Protein 1TA9 (pdb70)

Nearest PDB structures (foldseek):
  1ta9-assembly1_B  TM=1.003E+00  e=4.652E-76  Schizosaccharomyces pombe
  1ta9-assembly1_A  TM=1.002E+00  e=5.888E-73  Schizosaccharomyces pombe
  1jqa-assembly1_A  TM=9.682E-01  e=1.693E-40  Geobacillus stearothermophilus
  1jpu-assembly1_A  TM=9.684E-01  e=1.428E-39  Geobacillus stearothermophilus
  8goa-assembly1_A  TM=9.597E-01  e=2.052E-38  Escherichia coli K-12

CATH classification: 3.40.50.1970 (+1 more: 1.20.1090.10)

Radius of gyration: 26.91 Å; Cα contacts (8 Å, |Δi|>4): 1740; chains: 2; bounding box: 61×60×75 Å

Organism: Schizosaccharomyces pombe (strain 972 / ATCC 24843) (NCBI:txid284812)

Structure (mmCIF, N/CA/C/O backbone):
data_1TA9
#
_entry.id   1TA9
#
_cell.length_a   105.980
_cell.length_b   105.980
_cell.length_c   140.630
_cell.angle_alpha   90.00
_cell.angle_beta   90.00
_cell.angle_gamma   90.00
#
_symmetry.space_group_name_H-M   'I 4'
#
loop_
_entity.id
_entity.type
_entity.pdbx_description
1 polymer 'glycerol dehydrogenase'
2 non-polymer 'ZINC ION'
3 non-polymer 'POTASSIUM ION'
4 non-polymer ALANINE
5 non-polymer GLYCEROL
6 water water
#
loop_
_atom_site.group_PDB
_atom_site.id
_atom_site.type_symbol
_atom_site.label_atom_id
_atom_site.label_alt_id
_atom_site.label_comp_id
_atom_site.label_asym_id
_atom_site.label_entity_id
_atom_site.label_seq_id
_atom_site.pdbx_PDB_ins_code
_atom_site.Cartn_x
_atom_site.Cartn_y
_atom_site.Cartn_z
_atom_site.occupancy
_atom_site.B_iso_or_equiv
_atom_site.auth_seq_id
_atom_site.auth_comp_id
_atom_site.auth_asym_id
_atom_site.auth_atom_id
_atom_site.pdbx_PDB_model_num
ATOM 1 N N . PHE A 1 58 ? 100.547 43.591 90.080 1.00 39.47 58 PHE A N 1
ATOM 2 C CA . PHE A 1 58 ? 99.383 44.003 89.241 1.00 39.41 58 PHE A CA 1
ATOM 3 C C . PHE A 1 58 ? 99.835 44.423 87.844 1.00 39.06 58 PHE A C 1
ATOM 4 O O . PHE A 1 58 ? 100.772 45.207 87.692 1.00 39.19 58 PHE A O 1
ATOM 12 N N . GLU A 1 59 ? 99.159 43.900 86.828 1.00 38.55 59 GLU A N 1
ATOM 13 C CA . GLU A 1 59 ? 99.481 44.222 85.443 1.00 37.97 59 GLU A CA 1
ATOM 14 C C . GLU A 1 59 ? 98.254 44.833 84.770 1.00 37.49 59 GLU A C 1
ATOM 15 O O . GLU A 1 59 ? 97.208 44.191 84.672 1.00 37.55 59 GLU A O 1
ATOM 17 N N . GLU A 1 60 ? 98.387 46.074 84.309 1.00 36.87 60 GLU A N 1
ATOM 18 C CA . GLU A 1 60 ? 97.283 46.774 83.658 1.00 36.10 60 GLU A CA 1
ATOM 19 C C . GLU A 1 60 ? 97.252 46.528 82.152 1.00 35.10 60 GLU A C 1
ATOM 20 O O . GLU A 1 60 ? 98.294 46.381 81.511 1.00 35.13 60 GLU A O 1
ATOM 26 N N . SER A 1 61 ? 96.045 46.494 81.593 1.00 33.74 61 SER A N 1
ATOM 27 C CA . SER A 1 61 ? 95.858 46.259 80.166 1.00 32.18 61 SER A CA 1
ATOM 28 C C . SER A 1 61 ? 94.683 47.065 79.619 1.00 30.75 61 SER A C 1
ATOM 29 O O . SER A 1 61 ? 93.843 47.553 80.376 1.00 30.71 61 SER A O 1
ATOM 32 N N . LYS A 1 62 ? 94.632 47.195 78.297 1.00 28.91 62 LYS A N 1
ATOM 33 C CA . LYS A 1 62 ? 93.571 47.941 77.625 1.00 26.91 62 LYS A CA 1
ATOM 34 C C . LYS A 1 62 ? 92.507 46.983 77.087 1.00 24.96 62 LYS A C 1
ATOM 35 O O . LYS A 1 62 ? 91.496 47.397 76.521 1.00 24.77 62 LYS A O 1
ATOM 41 N N . ASP A 1 63 ? 92.744 45.693 77.272 1.00 22.50 63 ASP A N 1
ATOM 42 C CA . ASP A 1 63 ? 91.807 44.681 76.820 1.00 20.18 63 ASP A CA 1
ATOM 43 C C . ASP A 1 63 ? 90.700 44.493 77.859 1.00 18.62 63 ASP A C 1
ATOM 44 O O . ASP A 1 63 ? 90.848 44.896 79.013 1.00 18.09 63 ASP A O 1
ATOM 49 N N . ARG A 1 64 ? 89.587 43.900 77.433 1.00 16.88 64 ARG A N 1
ATOM 50 C CA . ARG A 1 64 ? 88.456 43.632 78.314 1.00 15.37 64 ARG A CA 1
ATOM 51 C C . ARG A 1 64 ? 88.747 42.260 78.919 1.00 14.48 64 ARG A C 1
ATOM 52 O O . ARG A 1 64 ? 88.850 41.267 78.199 1.00 14.42 64 ARG A O 1
ATOM 60 N N . ILE A 1 65 ? 88.867 42.199 80.238 1.00 13.52 65 ILE A N 1
ATOM 61 C CA . ILE A 1 65 ? 89.228 40.945 80.897 1.00 12.74 65 ILE A CA 1
ATOM 62 C C . ILE A 1 65 ? 88.275 40.442 81.981 1.00 12.44 65 ILE A C 1
ATOM 63 O O . ILE A 1 65 ? 87.813 41.214 82.823 1.00 11.55 65 ILE A O 1
ATOM 68 N N . PHE A 1 66 ? 87.996 39.139 81.944 1.00 11.93 66 PHE A N 1
ATOM 69 C CA . PHE A 1 66 ? 87.147 38.476 82.935 1.00 12.20 66 PHE A CA 1
ATOM 70 C C . PHE A 1 66 ? 87.996 37.362 83.540 1.00 12.33 66 PHE A C 1
ATOM 71 O O . PHE A 1 66 ? 88.647 36.607 82.814 1.00 12.23 66 PHE A O 1
ATOM 79 N N . THR A 1 67 ? 87.992 37.261 84.864 1.00 12.54 67 THR A N 1
ATOM 80 C CA . THR A 1 67 ? 88.789 36.247 85.549 1.00 12.82 67 THR A CA 1
ATOM 81 C C . THR A 1 67 ? 87.913 35.491 86.542 1.00 12.81 67 THR A C 1
ATOM 82 O O . THR A 1 67 ? 86.920 36.030 87.033 1.00 12.61 67 THR A O 1
ATOM 86 N N . SER A 1 68 ? 88.270 34.237 86.814 0.50 12.72 68 SER A N 1
ATOM 87 C CA . SER A 1 68 ? 87.485 33.412 87.725 0.50 12.56 68 SER A CA 1
ATOM 88 C C . SER A 1 68 ? 88.130 32.068 88.051 0.50 12.61 68 SER A C 1
ATOM 89 O O . SER A 1 68 ? 89.015 31.599 87.332 0.50 12.62 68 SER A O 1
ATOM 92 N N . PRO A 1 69 ? 87.702 31.436 89.159 1.00 12.78 69 PRO A N 1
ATOM 93 C CA . PRO A 1 69 ? 88.263 30.133 89.526 1.00 12.37 69 PRO A CA 1
ATOM 94 C C . PRO A 1 69 ? 87.742 29.208 88.422 1.00 12.13 69 PRO A C 1
ATOM 95 O O . PRO A 1 69 ? 86.814 29.577 87.697 1.00 11.99 69 PRO A O 1
ATOM 99 N N . GLN A 1 70 ? 88.309 28.016 88.296 1.00 11.79 70 GLN A N 1
ATOM 100 C CA . GLN A 1 70 ? 87.849 27.092 87.270 1.00 11.80 70 GLN A CA 1
ATOM 101 C C . GLN A 1 70 ? 86.517 26.466 87.670 1.00 11.78 70 GLN A C 1
ATOM 102 O O . GLN A 1 70 ? 85.663 26.202 86.823 1.00 11.26 70 GLN A O 1
ATOM 108 N N . LYS A 1 71 ? 86.356 26.227 88.967 1.00 11.91 71 LYS A N 1
ATOM 109 C CA . LYS A 1 71 ? 85.144 25.615 89.491 1.00 12.34 71 LYS A CA 1
ATOM 110 C C . LYS A 1 71 ? 84.758 26.200 90.846 1.00 12.26 71 LYS A C 1
ATOM 111 O O . LYS A 1 71 ? 85.619 26.576 91.645 1.00 12.21 71 LYS A O 1
ATOM 117 N N . TYR A 1 72 ? 83.453 26.293 91.078 1.00 12.04 72 TYR A N 1
ATOM 118 C CA . TYR A 1 72 ? 82.900 26.754 92.346 1.00 11.97 72 TYR A CA 1
ATOM 119 C C . TYR A 1 72 ? 81.859 25.689 92.668 1.00 11.95 72 TYR A C 1
ATOM 120 O O . TYR A 1 72 ? 80.923 25.478 91.896 1.00 11.92 72 TYR A O 1
ATOM 129 N N . VAL A 1 73 ? 82.040 24.997 93.788 1.00 11.92 73 VAL A N 1
ATOM 130 C CA . VAL A 1 73 ? 81.124 23.935 94.188 1.00 12.09 73 VAL A CA 1
ATOM 131 C C . VAL A 1 73 ? 80.600 24.203 95.597 1.00 12.20 73 VAL A C 1
ATOM 132 O O . VAL A 1 73 ? 81.378 24.401 96.527 1.00 12.31 73 VAL A O 1
ATOM 136 N N . GLN A 1 74 ? 79.276 24.211 95.737 1.00 12.23 74 GLN A N 1
ATOM 137 C CA . GLN A 1 74 ? 78.611 24.488 97.008 1.00 12.47 74 GLN A CA 1
ATOM 138 C C . GLN A 1 74 ? 77.459 23.509 97.278 1.00 12.63 74 GLN A C 1
ATOM 139 O O . GLN A 1 74 ? 76.583 23.331 96.436 1.00 12.48 74 GLN A O 1
ATOM 145 N N . GLY A 1 75 ? 77.456 22.882 98.452 1.00 12.78 75 GLY A N 1
ATOM 146 C CA . GLY A 1 75 ? 76.392 21.943 98.779 1.00 13.02 75 GLY A CA 1
ATOM 147 C C . GLY A 1 75 ? 76.487 21.417 100.198 1.00 13.20 75 GLY A C 1
ATOM 148 O O . GLY A 1 75 ? 77.560 21.444 100.794 1.00 13.05 75 GLY A O 1
ATOM 149 N N . ARG A 1 76 ? 75.374 20.934 100.743 1.00 13.52 76 ARG A N 1
ATOM 150 C CA . ARG A 1 76 ? 75.381 20.420 102.112 1.00 13.81 76 ARG A CA 1
ATOM 151 C C . ARG A 1 76 ? 76.072 19.064 102.165 1.00 14.14 76 ARG A C 1
ATOM 152 O O . ARG A 1 76 ? 75.703 18.144 101.440 1.00 14.07 76 ARG A O 1
ATOM 160 N N . HIS A 1 77 ? 77.082 18.956 103.024 1.00 14.56 77 HIS A N 1
ATOM 161 C CA . HIS A 1 77 ? 77.855 17.723 103.176 1.00 15.03 77 HIS A CA 1
ATOM 162 C C . HIS A 1 77 ? 78.772 17.489 101.981 1.00 15.06 77 HIS A C 1
ATOM 163 O O . HIS A 1 77 ? 79.216 16.367 101.742 1.00 15.04 77 HIS A O 1
ATOM 170 N N . ALA A 1 78 ? 79.056 18.552 101.234 1.00 15.19 78 ALA A N 1
ATOM 171 C CA . ALA A 1 78 ? 79.915 18.453 100.058 1.00 15.17 78 ALA A CA 1
ATOM 172 C C . ALA A 1 78 ? 81.278 17.827 100.346 1.00 15.12 78 ALA A C 1
ATOM 173 O O . ALA A 1 78 ? 81.845 17.157 99.483 1.00 15.15 78 ALA A O 1
ATOM 175 N N . PHE A 1 79 ? 81.809 18.035 101.548 1.00 15.15 79 PHE A N 1
ATOM 176 C CA . PHE A 1 79 ? 83.115 17.467 101.880 1.00 15.30 79 PHE A CA 1
ATOM 177 C C . PHE A 1 79 ? 83.134 15.941 101.774 1.00 15.62 79 PHE A C 1
ATOM 178 O O . PHE A 1 79 ? 84.184 15.345 101.541 1.00 15.78 79 PHE A O 1
ATOM 186 N N . THR A 1 80 ? 81.974 15.311 101.938 1.00 15.93 80 THR A N 1
ATOM 187 C CA . THR A 1 80 ? 81.894 13.856 101.850 1.00 16.05 80 THR A CA 1
ATOM 188 C C . THR A 1 80 ? 81.996 13.417 100.393 1.00 15.96 80 THR A C 1
ATOM 189 O O . THR A 1 80 ? 82.084 12.224 100.096 1.00 16.23 80 THR A O 1
ATOM 193 N N . ARG A 1 81 ? 81.979 14.393 99.490 1.00 15.72 81 ARG A N 1
ATOM 194 C CA . ARG A 1 81 ? 82.082 14.136 98.053 1.00 15.67 81 ARG A CA 1
ATOM 195 C C . ARG A 1 81 ? 83.338 14.816 97.511 1.00 15.30 81 ARG A C 1
ATOM 196 O O . ARG A 1 81 ? 83.419 15.119 96.321 1.00 14.98 81 ARG A O 1
ATOM 204 N N . SER A 1 82 ? 84.314 15.051 98.382 1.00 15.06 82 SER A N 1
ATOM 205 C CA . SER A 1 82 ? 85.542 15.732 97.975 1.00 14.96 82 SER A CA 1
ATOM 206 C C . SER A 1 82 ? 86.221 15.155 96.742 1.00 14.95 82 SER A C 1
ATOM 207 O O . SER A 1 82 ? 86.516 15.877 95.791 1.00 14.78 82 SER A O 1
ATOM 210 N N . TYR A 1 83 ? 86.463 13.851 96.745 1.00 15.11 83 TYR A N 1
ATOM 211 C CA . TYR A 1 83 ? 87.159 13.240 95.627 1.00 15.35 83 TYR A CA 1
ATOM 212 C C . TYR A 1 83 ? 86.577 13.507 94.238 1.00 15.53 83 TYR A C 1
ATOM 213 O O . TYR A 1 83 ? 87.323 13.833 93.317 1.00 15.29 83 TYR A O 1
ATOM 222 N N . MET A 1 84 ? 85.261 13.401 94.072 1.00 15.78 84 MET A N 1
ATOM 223 C CA . MET A 1 84 ? 84.695 13.615 92.741 1.00 16.17 84 MET A CA 1
ATOM 224 C C . MET A 1 84 ? 85.078 14.970 92.152 1.00 15.83 84 MET A C 1
ATOM 225 O O . MET A 1 84 ? 85.075 15.144 90.932 1.00 15.73 84 MET A O 1
ATOM 230 N N . TYR A 1 85 ? 85.427 15.920 93.015 1.00 15.38 85 TYR A N 1
ATOM 231 C CA . TYR A 1 85 ? 85.836 17.247 92.563 1.00 15.00 85 TYR A CA 1
ATOM 232 C C . TYR A 1 85 ? 87.354 17.385 92.561 1.00 14.76 85 TYR A C 1
ATOM 233 O O . TYR A 1 85 ? 87.934 17.891 91.605 1.00 14.57 85 TYR A O 1
ATOM 242 N N . VAL A 1 86 ? 87.997 16.925 93.629 1.00 14.37 86 VAL A N 1
ATOM 243 C CA . VAL A 1 86 ? 89.453 17.019 93.730 1.00 14.56 86 VAL A CA 1
ATOM 244 C C . VAL A 1 86 ? 90.168 16.248 92.623 1.00 14.52 86 VAL A C 1
ATOM 245 O O . VAL A 1 86 ? 91.232 16.663 92.155 1.00 14.64 86 VAL A O 1
ATOM 249 N N . LYS A 1 87 ? 89.582 15.132 92.199 1.00 14.65 87 LYS A N 1
ATOM 250 C CA . LYS A 1 87 ? 90.197 14.304 91.170 1.00 14.90 87 LYS A CA 1
ATOM 251 C C . LYS A 1 87 ? 90.468 15.044 89.869 1.00 14.86 87 LYS A C 1
ATOM 252 O O . LYS A 1 87 ? 91.275 14.593 89.060 1.00 14.68 87 LYS A O 1
ATOM 258 N N . LYS A 1 88 ? 89.808 16.182 89.667 1.00 14.77 88 LYS A N 1
ATOM 259 C CA . LYS A 1 88 ? 90.018 16.958 88.446 1.00 15.09 88 LYS A CA 1
ATOM 260 C C . LYS A 1 88 ? 91.417 17.567 88.418 1.00 15.12 88 LYS A C 1
ATOM 261 O O . LYS A 1 88 ? 91.898 17.974 87.364 1.00 15.52 88 LYS A O 1
ATOM 267 N N . TRP A 1 89 ? 92.066 17.631 89.578 1.00 14.95 89 TRP A N 1
ATOM 268 C CA . TRP A 1 89 ? 93.414 18.193 89.677 1.00 14.88 89 TRP A CA 1
ATOM 269 C C . TRP A 1 89 ? 94.426 17.222 90.273 1.00 14.89 89 TRP A C 1
ATOM 270 O O . TRP A 1 89 ? 95.630 17.376 90.072 1.00 14.82 89 TRP A O 1
ATOM 281 N N . ALA A 1 90 ? 93.947 16.231 91.016 1.00 15.06 90 ALA A N 1
ATOM 282 C CA . ALA A 1 90 ? 94.855 15.274 91.641 1.00 15.18 90 ALA A CA 1
ATOM 283 C C . ALA A 1 90 ? 94.168 13.967 92.015 1.00 15.30 90 ALA A C 1
ATOM 284 O O . ALA A 1 90 ? 93.089 13.968 92.608 1.00 14.85 90 ALA A O 1
ATOM 286 N N . THR A 1 91 ? 94.798 12.849 91.674 1.00 15.58 91 THR A N 1
ATOM 287 C CA . THR A 1 91 ? 94.231 11.546 91.998 1.00 16.10 91 THR A CA 1
ATOM 288 C C . THR A 1 91 ? 95.215 10.710 92.801 1.00 16.36 91 THR A C 1
ATOM 289 O O . THR A 1 91 ? 94.886 9.601 93.226 1.00 16.41 91 THR A O 1
ATOM 293 N N . LYS A 1 92 ? 96.415 11.247 93.019 1.00 16.50 92 LYS A N 1
ATOM 294 C CA . LYS A 1 92 ? 97.452 10.520 93.748 1.00 16.93 92 LYS A CA 1
ATOM 295 C C . LYS A 1 92 ? 97.876 11.104 95.090 1.00 16.47 92 LYS A C 1
ATOM 296 O O . LYS A 1 92 ? 97.930 10.388 96.085 1.00 16.51 92 LYS A O 1
ATOM 302 N N . SER A 1 93 ? 98.185 12.396 95.122 1.00 15.98 93 SER A N 1
ATOM 303 C CA . SER A 1 93 ? 98.641 13.015 96.358 1.00 15.31 93 SER A CA 1
ATOM 304 C C . SER A 1 93 ? 98.163 14.444 96.551 1.00 14.98 93 SER A C 1
ATOM 305 O O . SER A 1 93 ? 98.250 15.271 95.645 1.00 14.70 93 SER A O 1
ATOM 308 N N . ALA A 1 94 ? 97.678 14.735 97.752 1.00 14.46 94 ALA A N 1
ATOM 309 C CA . ALA A 1 94 ? 97.199 16.067 98.064 1.00 14.11 94 ALA A CA 1
ATOM 310 C C . ALA A 1 94 ? 97.587 16.486 99.473 1.00 14.14 94 ALA A C 1
ATOM 311 O O . ALA A 1 94 ? 97.755 15.653 100.365 1.00 14.06 94 ALA A O 1
ATOM 313 N N . VAL A 1 95 ? 97.749 17.787 99.658 1.00 13.85 95 VAL A N 1
ATOM 314 C CA . VAL A 1 95 ? 98.061 18.337 100.964 1.00 13.76 95 VAL A CA 1
ATOM 315 C C . VAL A 1 95 ? 96.795 19.023 101.469 1.00 13.72 95 VAL A C 1
ATOM 316 O O . VAL A 1 95 ? 96.131 19.731 100.716 1.00 13.42 95 VAL A O 1
ATOM 320 N N . VAL A 1 96 ? 96.449 18.797 102.729 1.00 13.61 96 VAL A N 1
ATOM 321 C CA . VAL A 1 96 ? 95.293 19.463 103.312 1.00 13.88 96 VAL A CA 1
ATOM 322 C C . VAL A 1 96 ? 95.837 20.289 104.470 1.00 14.14 96 VAL A C 1
ATOM 323 O O . VAL A 1 96 ? 96.415 19.750 105.420 1.00 13.91 96 VAL A O 1
ATOM 327 N N . LEU A 1 97 ? 95.669 21.601 104.364 1.00 14.11 97 LEU A N 1
ATOM 328 C CA . LEU A 1 97 ? 96.144 22.539 105.370 1.00 14.17 97 LEU A CA 1
ATOM 329 C C . LEU A 1 97 ? 94.984 23.145 106.154 1.00 14.24 97 LEU A C 1
ATOM 330 O O . LEU A 1 97 ? 94.045 23.678 105.566 1.00 14.03 97 LEU A O 1
ATOM 335 N N . ALA A 1 98 ? 95.060 23.078 107.481 1.00 14.19 98 ALA A N 1
ATOM 336 C CA . ALA A 1 98 ? 94.012 23.635 108.339 1.00 14.31 98 ALA A CA 1
ATOM 337 C C . ALA A 1 98 ? 94.568 23.845 109.744 1.00 14.38 98 ALA A C 1
ATOM 338 O O . ALA A 1 98 ? 95.496 23.149 110.145 1.00 14.06 98 ALA A O 1
ATOM 340 N N . ASP A 1 99 ? 94.026 24.804 110.494 1.00 14.66 99 ASP A N 1
ATOM 341 C CA . ASP A 1 99 ? 94.525 24.999 111.851 1.00 14.91 99 ASP A CA 1
ATOM 342 C C . ASP A 1 99 ? 93.957 23.865 112.698 1.00 14.94 99 ASP A C 1
ATOM 343 O O . ASP A 1 99 ? 93.051 23.164 112.254 1.00 14.64 99 ASP A O 1
ATOM 348 N N . GLN A 1 100 ? 94.487 23.664 113.901 1.00 14.98 100 GLN A N 1
ATOM 349 C CA . GLN A 1 100 ? 94.015 22.562 114.735 1.00 15.07 100 GLN A CA 1
ATOM 350 C C . GLN A 1 100 ? 92.508 22.567 114.985 1.00 15.04 100 GLN A C 1
ATOM 351 O O . GLN A 1 100 ? 91.878 21.507 115.019 1.00 15.02 100 GLN A O 1
ATOM 357 N N . ASN A 1 101 ? 91.922 23.747 115.155 1.00 14.98 101 ASN A N 1
ATOM 358 C CA . ASN A 1 101 ? 90.486 23.825 115.393 1.00 15.20 101 ASN A CA 1
ATOM 359 C C . ASN A 1 101 ? 89.700 23.243 114.219 1.00 15.11 101 ASN A C 1
ATOM 360 O O . ASN A 1 101 ? 88.763 22.460 114.414 1.00 15.09 101 ASN A O 1
ATOM 365 N N . VAL A 1 102 ? 90.081 23.618 113.001 1.00 14.74 102 VAL A N 1
ATOM 366 C CA . VAL A 1 102 ? 89.390 23.111 111.821 1.00 14.55 102 VAL A CA 1
ATOM 367 C C . VAL A 1 102 ? 89.611 21.606 111.683 1.00 14.54 102 VAL A C 1
ATOM 368 O O . VAL A 1 102 ? 88.712 20.883 111.247 1.00 14.68 102 VAL A O 1
ATOM 372 N N . TRP A 1 103 ? 90.800 21.130 112.048 1.00 14.41 103 TRP A N 1
ATOM 373 C CA . TRP A 1 103 ? 91.069 19.697 111.983 1.00 14.56 103 TRP A CA 1
ATOM 374 C C . TRP A 1 103 ? 90.134 18.976 112.951 1.00 14.97 103 TRP A C 1
ATOM 375 O O . TRP A 1 103 ? 89.573 17.928 112.629 1.00 15.09 103 TRP A O 1
ATOM 386 N N . ASN A 1 104 ? 89.961 19.552 114.135 1.00 15.08 104 ASN A N 1
ATOM 387 C CA . ASN A 1 104 ? 89.096 18.965 115.154 1.00 15.50 104 ASN A CA 1
ATOM 388 C C . ASN A 1 104 ? 87.641 18.912 114.711 1.00 15.86 104 ASN A C 1
ATOM 389 O O . ASN A 1 104 ? 86.923 17.963 115.017 1.00 15.83 104 ASN A O 1
ATOM 394 N N . ILE A 1 105 ? 87.217 19.938 113.982 1.00 16.39 105 ILE A N 1
ATOM 395 C CA . ILE A 1 105 ? 85.828 20.059 113.566 1.00 17.12 105 ILE A CA 1
ATOM 396 C C . ILE A 1 105 ? 85.365 19.523 112.208 1.00 17.26 105 ILE A C 1
ATOM 397 O O . ILE A 1 105 ? 84.292 18.923 112.136 1.00 17.34 105 ILE A O 1
ATOM 402 N N . CYS A 1 106 ? 86.135 19.705 111.136 1.00 17.29 106 CYS A N 1
ATOM 403 C CA . CYS A 1 106 ? 85.649 19.213 109.845 1.00 17.59 106 CYS A CA 1
ATOM 404 C C . CYS A 1 106 ? 86.640 18.766 108.765 1.00 17.35 106 CYS A C 1
ATOM 405 O O . CYS A 1 106 ? 86.244 18.070 107.831 1.00 17.34 106 CYS A O 1
ATOM 408 N N . ALA A 1 107 ? 87.909 19.147 108.873 1.00 17.04 107 ALA A N 1
ATOM 409 C CA . ALA A 1 107 ? 88.889 18.791 107.841 1.00 16.90 107 ALA A CA 1
ATOM 410 C C . ALA A 1 107 ? 89.061 17.299 107.534 1.00 16.89 107 ALA A C 1
ATOM 411 O O . ALA A 1 107 ? 89.411 16.931 106.411 1.00 16.53 107 ALA A O 1
ATOM 413 N N . ASN A 1 108 ? 88.823 16.437 108.514 1.00 16.96 108 ASN A N 1
ATOM 414 C CA . ASN A 1 108 ? 88.974 15.004 108.284 1.00 17.37 108 ASN A CA 1
ATOM 415 C C . ASN A 1 108 ? 87.946 14.428 107.312 1.00 17.12 108 ASN A C 1
ATOM 416 O O . ASN A 1 108 ? 88.167 13.369 106.726 1.00 16.85 108 ASN A O 1
ATOM 421 N N . LYS A 1 109 ? 86.828 15.127 107.133 1.00 16.97 109 LYS A N 1
ATOM 422 C CA . LYS A 1 109 ? 85.799 14.667 106.203 1.00 16.84 109 LYS A CA 1
ATOM 423 C C . LYS A 1 109 ? 86.389 14.674 104.794 1.00 16.34 109 LYS A C 1
ATOM 424 O O . LYS A 1 109 ? 86.106 13.794 103.981 1.00 15.91 109 LYS A O 1
ATOM 430 N N . ILE A 1 110 ? 87.205 15.683 104.509 1.00 15.64 110 ILE A N 1
ATOM 431 C CA . ILE A 1 110 ? 87.846 15.791 103.204 1.00 15.34 110 ILE A CA 1
ATOM 432 C C . ILE A 1 110 ? 88.902 14.691 103.084 1.00 15.25 110 ILE A C 1
ATOM 433 O O . ILE A 1 110 ? 88.975 13.994 102.070 1.00 14.77 110 ILE A O 1
ATOM 438 N N . VAL A 1 111 ? 89.708 14.528 104.130 1.00 15.26 111 VAL A N 1
ATOM 439 C CA . VAL A 1 111 ? 90.753 13.511 104.124 1.00 15.58 111 VAL A CA 1
ATOM 440 C C . VAL A 1 111 ? 90.176 12.120 103.895 1.00 15.81 111 VAL A C 1
ATOM 441 O O . VAL A 1 111 ? 90.685 11.355 103.078 1.00 15.96 111 VAL A O 1
ATOM 445 N N . ASP A 1 112 ? 89.108 11.801 104.617 1.00 16.20 112 ASP A N 1
ATOM 446 C CA . ASP A 1 112 ? 88.461 10.500 104.502 1.00 16.45 112 ASP A CA 1
ATOM 447 C C . ASP A 1 112 ? 88.010 10.205 103.076 1.00 16.22 112 ASP A C 1
ATOM 448 O O . ASP A 1 112 ? 88.191 9.094 102.578 1.00 15.94 112 ASP A O 1
ATOM 453 N N . SER A 1 113 ? 87.421 11.201 102.422 1.00 15.97 113 SER A N 1
ATOM 454 C CA . SER A 1 113 ? 86.950 11.034 101.053 1.00 15.86 113 SER A CA 1
ATOM 455 C C . SER A 1 113 ? 88.111 10.727 100.113 1.00 16.02 113 SER A C 1
ATOM 456 O O . SER A 1 113 ? 88.034 9.817 99.283 1.00 16.02 113 SER A O 1
ATOM 459 N N . LEU A 1 114 ? 89.194 11.483 100.249 1.00 16.10 114 LEU A N 1
ATOM 460 C CA . LEU A 1 114 ? 90.347 11.283 99.387 1.00 16.23 114 LEU A CA 1
ATOM 461 C C . LEU A 1 114 ? 91.030 9.935 99.635 1.00 16.45 114 LEU A C 1
ATOM 462 O O . LEU A 1 114 ? 91.417 9.247 98.687 1.00 16.20 114 LEU A O 1
ATOM 467 N N . SER A 1 115 ? 91.170 9.558 100.901 0.50 16.69 115 SER A N 1
ATOM 468 C CA . SER A 1 115 ? 91.812 8.294 101.249 0.50 17.04 115 SER A CA 1
ATOM 469 C C . SER A 1 115 ? 90.991 7.092 100.788 0.50 17.19 115 SER A C 1
ATOM 470 O O . SER A 1 115 ? 91.543 6.106 100.301 0.50 17.36 115 SER A O 1
ATOM 473 N N . GLN A 1 116 ? 89.673 7.175 100.942 1.00 17.32 116 GLN A N 1
ATOM 474 C CA . GLN A 1 116 ? 88.787 6.094 100.526 1.00 17.65 116 GLN A CA 1
ATOM 475 C C . GLN A 1 116 ? 88.863 5.901 99.019 1.00 17.76 116 GLN A C 1
ATOM 476 O O . GLN A 1 116 ? 88.438 4.871 98.490 1.00 17.71 116 GLN A O 1
ATOM 482 N N . ASN A 1 117 ? 89.418 6.894 98.332 1.00 17.71 117 ASN A N 1
ATOM 483 C CA . ASN A 1 117 ? 89.559 6.826 96.890 1.00 17.63 117 ASN A CA 1
ATOM 484 C C . ASN A 1 117 ? 91.012 6.657 96.439 1.00 17.62 117 ASN A C 1
ATOM 485 O O . ASN A 1 117 ? 91.397 7.101 95.357 1.00 17.69 117 ASN A O 1
ATOM 490 N N . GLY A 1 118 ? 91.809 6.018 97.293 1.00 17.52 118 GLY A N 1
ATOM 491 C CA . GLY A 1 118 ? 93.201 5.726 96.980 1.00 17.57 118 GLY A CA 1
ATOM 492 C C . GLY A 1 118 ? 94.260 6.809 97.053 1.00 17.51 118 GLY A C 1
ATOM 493 O O . GLY A 1 118 ? 95.415 6.555 96.715 1.00 17.72 118 GLY A O 1
ATOM 494 N N . MET A 1 119 ? 93.902 8.003 97.502 1.00 17.28 119 MET A N 1
ATOM 495 C CA . MET A 1 119 ? 94.876 9.085 97.568 1.00 17.07 119 MET A CA 1
ATOM 496 C C . MET A 1 119 ? 95.730 9.130 98.820 1.00 17.24 119 MET A C 1
ATOM 497 O O . MET A 1 119 ? 95.318 8.691 99.892 1.00 17.13 119 MET A O 1
ATOM 502 N N . THR A 1 120 ? 96.936 9.666 98.668 1.00 17.47 120 THR A N 1
ATOM 503 C CA . THR A 1 120 ? 97.829 9.849 99.799 1.00 17.82 120 THR A CA 1
ATOM 504 C C . THR A 1 120 ? 97.534 11.288 100.217 1.00 17.69 120 THR A C 1
ATOM 505 O O . THR A 1 120 ? 97.534 12.191 99.381 1.00 17.66 120 THR A O 1
ATOM 509 N N . VAL A 1 121 ? 97.256 11.503 101.495 1.00 17.51 121 VAL A N 1
ATOM 510 C CA . VAL A 1 121 ? 96.954 12.847 101.958 1.00 17.36 121 VAL A CA 1
ATOM 511 C C . VAL A 1 121 ? 97.933 13.313 103.023 1.00 17.42 121 VAL A C 1
ATOM 512 O O . VAL A 1 121 ? 98.061 12.693 104.080 1.00 17.45 121 VAL A O 1
ATOM 516 N N . THR A 1 122 ? 98.631 14.402 102.731 1.00 17.46 122 THR A N 1
ATOM 517 C CA . THR A 1 122 ? 99.580 14.971 103.676 1.00 17.73 122 THR A CA 1
ATOM 518 C C . THR A 1 122 ? 98.801 15.982 104.502 1.00 17.59 122 THR A C 1
ATOM 519 O O . THR A 1 122 ? 98.354 17.000 103.978 1.00 17.55 122 THR A O 1
ATOM 523 N N . LYS A 1 123 ? 98.630 15.698 105.787 1.00 17.65 123 LYS A N 1
ATOM 524 C CA . LYS A 1 123 ? 97.880 16.588 106.661 1.00 17.92 123 LYS A CA 1
ATOM 525 C C . LYS A 1 123 ? 98.803 17.553 107.393 1.00 18.07 123 LYS A C 1
ATOM 526 O O . LYS A 1 123 ? 99.638 17.141 108.197 1.00 18.18 123 LYS A O 1
ATOM 532 N N . LEU A 1 124 ? 98.650 18.840 107.101 1.00 17.85 124 LEU A N 1
ATOM 533 C CA . LEU A 1 124 ? 99.471 19.869 107.724 1.00 17.85 124 LEU A CA 1
ATOM 534 C C . LEU A 1 124 ? 98.642 20.764 108.634 1.00 18.12 124 LEU A C 1
ATOM 535 O O . LEU A 1 124 ? 97.513 21.134 108.296 1.00 17.68 124 LEU A O 1
ATOM 540 N N . VAL A 1 125 ? 99.206 21.109 109.789 1.00 18.44 125 VAL A N 1
ATOM 541 C CA . VAL A 1 125 ? 98.525 21.978 110.743 1.00 18.98 125 VAL A CA 1
ATOM 542 C C . VAL A 1 125 ? 99.028 23.410 110.596 1.00 19.59 125 VAL A C 1
ATOM 543 O O . VAL A 1 125 ? 100.217 23.684 110.767 1.00 19.63 125 VAL A O 1
ATOM 547 N N . PHE A 1 126 ? 98.117 24.318 110.267 1.00 20.26 126 PHE A N 1
ATOM 548 C CA . PHE A 1 126 ? 98.458 25.724 110.103 1.00 21.04 126 PHE A CA 1
ATOM 549 C C . PHE A 1 126 ? 98.678 26.330 111.489 1.00 21.61 126 PHE A C 1
ATOM 550 O O . PHE A 1 126 ? 97.822 26.216 112.367 1.00 21.76 126 PHE A O 1
ATOM 558 N N . GLY A 1 127 ? 99.827 26.969 111.675 1.00 22.30 127 GLY A N 1
ATOM 559 C CA . GLY A 1 127 ? 100.157 27.567 112.958 1.00 23.24 127 GLY A CA 1
ATOM 560 C C . GLY A 1 127 ? 99.269 28.714 113.397 1.00 24.06 127 GLY A C 1
ATOM 561 O O . GLY A 1 127 ? 99.209 29.031 114.587 1.00 24.22 127 GLY A O 1
ATOM 562 N N . GLY A 1 128 ? 98.585 29.344 112.449 1.00 24.66 128 GLY A N 1
ATOM 563 C CA . GLY A 1 128 ? 97.709 30.448 112.794 1.00 25.74 128 GLY A CA 1
ATOM 564 C C . GLY A 1 128 ? 98.257 31.796 112.372 1.00 26.46 128 GLY A C 1
ATOM 565 O O . GLY A 1 128 ? 97.554 32.807 112.434 1.00 26.67 128 GLY A O 1
ATOM 566 N N . GLU A 1 129 ? 99.515 31.813 111.941 1.00 27.01 129 GLU A N 1
ATOM 567 C CA . GLU A 1 129 ? 100.160 33.045 111.506 1.00 27.46 129 GLU A CA 1
ATOM 568 C C . GLU A 1 129 ? 100.660 32.913 110.074 1.00 27.74 129 GLU A C 1
ATOM 569 O O . GLU A 1 129 ? 101.599 32.164 109.798 1.00 27.75 129 GLU A O 1
ATOM 571 N N . ALA A 1 130 ? 100.029 33.651 109.167 1.00 27.92 130 ALA A N 1
ATOM 572 C CA . ALA A 1 130 ? 100.407 33.621 107.761 1.00 28.15 130 ALA A CA 1
ATOM 573 C C . ALA A 1 130 ? 101.626 34.498 107.500 1.00 28.25 130 ALA A C 1
ATOM 574 O O . ALA A 1 130 ? 101.536 35.513 106.812 1.00 28.40 130 ALA A O 1
ATOM 576 N N . SER A 1 131 ? 102.765 34.104 108.061 1.00 28.48 131 SER A N 1
ATOM 577 C CA . SER A 1 131 ? 104.008 34.843 107.877 1.00 28.49 131 SER A CA 1
ATOM 578 C C . SER A 1 131 ? 104.875 34.077 106.892 1.00 28.51 131 SER A C 1
ATOM 579 O O . SER A 1 131 ? 104.766 32.855 106.785 1.00 28.56 131 SER A O 1
ATOM 582 N N . LEU A 1 132 ? 105.739 34.793 106.181 1.00 28.41 132 LEU A N 1
ATOM 583 C CA . LEU A 1 132 ? 106.610 34.166 105.199 1.00 28.41 132 LEU A CA 1
ATOM 584 C C . LEU A 1 132 ? 107.455 33.048 105.805 1.00 28.18 132 LEU A C 1
ATOM 585 O O . LEU A 1 132 ? 107.678 32.019 105.167 1.00 28.05 132 LEU A O 1
ATOM 590 N N . VAL A 1 133 ? 107.918 33.242 107.036 1.00 27.93 133 VAL A N 1
ATOM 591 C CA . VAL A 1 133 ? 108.732 32.224 107.692 1.00 27.65 133 VAL A CA 1
ATOM 592 C C . VAL A 1 133 ? 107.918 30.956 107.924 1.00 27.13 133 VAL A C 1
ATOM 593 O O . VAL A 1 133 ? 108.379 29.852 107.632 1.00 27.25 133 VAL A O 1
ATOM 597 N N . GLU A 1 134 ? 106.705 31.122 108.443 1.00 26.39 134 GLU A N 1
ATOM 598 C CA . GLU A 1 134 ? 105.820 29.996 108.721 1.00 25.72 134 GLU A CA 1
ATOM 599 C C . GLU A 1 134 ? 105.356 29.301 107.440 1.00 25.22 134 GLU A C 1
ATOM 600 O O . GLU A 1 134 ? 105.171 28.083 107.417 1.00 25.03 134 GLU A O 1
ATOM 602 N N . LEU A 1 135 ? 105.167 30.078 106.378 1.00 24.69 135 LEU A N 1
ATOM 603 C CA . LEU A 1 135 ? 104.729 29.527 105.100 1.00 24.16 135 LEU A CA 1
ATOM 604 C C . LEU A 1 135 ? 105.827 28.681 104.470 1.00 23.91 135 LEU A C 1
ATOM 605 O O . LEU A 1 135 ? 105.559 27.629 103.885 1.00 23.55 135 LEU A O 1
ATOM 610 N N . ASP A 1 136 ? 107.066 29.144 104.590 1.00 23.68 136 ASP A N 1
ATOM 611 C CA . ASP A 1 136 ? 108.201 28.420 104.033 1.00 23.55 136 ASP A CA 1
ATOM 612 C C . ASP A 1 136 ? 108.323 27.065 104.718 1.00 23.38 136 ASP A C 1
ATOM 613 O O . ASP A 1 136 ? 108.608 26.058 104.071 1.00 23.41 136 ASP A O 1
ATOM 615 N N . LYS A 1 137 ? 108.095 27.047 106.028 1.00 23.11 137 LYS A N 1
ATOM 616 C CA . LYS A 1 137 ? 108.177 25.816 106.806 1.00 22.86 137 LYS A CA 1
ATOM 617 C C . LYS A 1 137 ? 107.111 24.810 106.378 1.00 22.77 137 LYS A C 1
ATOM 618 O O . LYS A 1 137 ? 107.354 23.604 106.370 1.00 22.69 137 LYS A O 1
ATOM 620 N N . LEU A 1 138 ? 105.926 25.309 106.033 1.00 22.65 138 LEU A N 1
ATOM 621 C CA . LEU A 1 138 ? 104.836 24.444 105.599 1.00 22.49 138 LEU A CA 1
ATOM 622 C C . LEU A 1 138 ? 105.161 23.855 104.229 1.00 22.48 138 LEU A C 1
ATOM 623 O O . LEU A 1 138 ? 104.941 22.666 103.987 1.00 22.06 138 LEU A O 1
ATOM 628 N N . ARG A 1 139 ? 105.686 24.689 103.336 1.00 22.70 139 ARG A N 1
ATOM 629 C CA . ARG A 1 139 ? 106.038 24.232 101.996 1.00 23.18 139 ARG A CA 1
ATOM 630 C C . ARG A 1 139 ? 107.038 23.090 102.092 1.00 23.11 139 ARG A C 1
ATOM 631 O O . ARG A 1 139 ? 106.950 22.114 101.350 1.00 22.74 139 ARG A O 1
ATOM 639 N N . LYS A 1 140 ? 107.985 23.215 103.016 1.00 23.24 140 LYS A N 1
ATOM 640 C CA . LYS A 1 140 ? 109.008 22.193 103.203 1.00 23.50 140 LYS A CA 1
ATOM 641 C C . LYS A 1 140 ? 108.449 20.877 103.732 1.00 23.27 140 LYS A C 1
ATOM 642 O O . LYS A 1 140 ? 109.148 19.862 103.755 1.00 23.22 140 LYS A O 1
ATOM 648 N N . GLN A 1 141 ? 107.189 20.891 104.155 1.00 22.91 141 GLN A N 1
ATOM 649 C CA . GLN A 1 141 ? 106.558 19.681 104.665 1.00 22.72 141 GLN A CA 1
ATOM 650 C C . GLN A 1 141 ? 105.699 19.024 103.594 1.00 22.27 141 GLN A C 1
ATOM 651 O O . GLN A 1 141 ? 105.119 17.964 103.819 1.00 22.27 141 GLN A O 1
ATOM 657 N N . CYS A 1 142 ? 105.617 19.659 102.430 1.00 21.71 142 CYS A N 1
ATOM 658 C CA . CYS A 1 142 ? 104.819 19.118 101.335 1.00 21.28 142 CYS A CA 1
ATOM 659 C C . CYS A 1 142 ? 105.649 18.146 100.511 1.00 21.21 142 CYS A C 1
ATOM 660 O O . CYS A 1 142 ? 106.699 18.510 99.984 1.00 21.23 142 CYS A O 1
ATOM 663 N N . PRO A 1 143 ? 105.189 16.891 100.395 1.00 21.11 143 PRO A N 1
ATOM 664 C CA . PRO A 1 143 ? 105.912 15.879 99.622 1.00 21.03 143 PRO A CA 1
ATOM 665 C C . PRO A 1 143 ? 106.206 16.359 98.204 1.00 21.05 143 PRO A C 1
ATOM 666 O O . PRO A 1 143 ? 105.460 17.155 97.629 1.00 20.75 143 PRO A O 1
ATOM 670 N N . ASP A 1 144 ? 107.300 15.860 97.646 1.00 21.04 144 ASP A N 1
ATOM 671 C CA . ASP A 1 144 ? 107.717 16.229 96.306 1.00 21.13 144 ASP A CA 1
ATOM 672 C C . ASP A 1 144 ? 106.658 15.940 95.245 1.00 20.60 144 ASP A C 1
ATOM 673 O O . ASP A 1 144 ? 106.544 16.674 94.265 1.00 20.47 144 ASP A O 1
ATOM 678 N N . ASP A 1 145 ? 105.884 14.876 95.438 1.00 20.15 145 ASP A N 1
ATOM 679 C CA . ASP A 1 145 ? 104.856 14.517 94.463 1.00 19.78 145 ASP A CA 1
ATOM 680 C C . ASP A 1 145 ? 103.470 15.078 94.774 1.00 18.84 145 ASP A C 1
ATOM 681 O O . ASP A 1 145 ? 102.457 14.550 94.309 1.00 18.59 145 ASP A O 1
ATOM 686 N N . THR A 1 146 ? 103.424 16.145 95.561 1.00 17.73 146 THR A N 1
ATOM 687 C CA . THR A 1 146 ? 102.151 16.773 95.895 1.00 16.68 146 THR A CA 1
ATOM 688 C C . THR A 1 146 ? 101.554 17.329 94.604 1.00 16.09 146 THR A C 1
ATOM 689 O O . THR A 1 146 ? 102.245 17.991 93.829 1.00 15.78 146 THR A O 1
ATOM 693 N N . GLN A 1 147 ? 100.271 17.063 94.374 1.00 15.46 147 GLN A N 1
ATOM 694 C CA . GLN A 1 147 ? 99.613 17.522 93.156 1.00 15.03 147 GLN A CA 1
ATOM 695 C C . GLN A 1 147 ? 98.725 18.746 93.335 1.00 14.69 147 GLN A C 1
ATOM 696 O O . GLN A 1 147 ? 98.442 19.460 92.371 1.00 14.32 147 GLN A O 1
ATOM 702 N N . VAL A 1 148 ? 98.287 18.990 94.563 1.00 14.15 148 VAL A N 1
ATOM 703 C CA . VAL A 1 148 ? 97.412 20.119 94.837 1.00 13.84 148 VAL A CA 1
ATOM 704 C C . VAL A 1 148 ? 97.496 20.515 96.304 1.00 13.75 148 VAL A C 1
ATOM 705 O O . VAL A 1 148 ? 97.800 19.688 97.162 1.00 13.50 148 VAL A O 1
ATOM 709 N N . ILE A 1 149 ? 97.239 21.789 96.580 1.00 13.63 149 ILE A N 1
ATOM 710 C CA . ILE A 1 149 ? 97.250 22.292 97.946 1.00 13.63 149 ILE A CA 1
ATOM 711 C C . ILE A 1 149 ? 95.797 22.606 98.305 1.00 13.63 149 ILE A C 1
ATOM 712 O O . ILE A 1 149 ? 95.131 23.386 97.620 1.00 13.49 149 ILE A O 1
ATOM 717 N N . ILE A 1 150 ? 95.302 21.987 99.370 1.00 13.47 150 ILE A N 1
ATOM 718 C CA . ILE A 1 150 ? 93.931 22.210 99.802 1.00 13.30 150 ILE A CA 1
ATOM 719 C C . ILE A 1 150 ? 93.905 22.948 101.140 1.00 13.23 150 ILE A C 1
ATOM 720 O O . ILE A 1 150 ? 94.388 22.435 102.148 1.00 13.34 150 ILE A O 1
ATOM 725 N N . GLY A 1 151 ? 93.341 24.153 101.137 1.00 13.03 151 GLY A N 1
ATOM 726 C CA . GLY A 1 151 ? 93.252 24.946 102.353 1.00 12.85 151 GLY A CA 1
ATOM 727 C C . GLY A 1 151 ? 91.844 24.942 102.921 1.00 12.99 151 GLY A C 1
ATOM 728 O O . GLY A 1 151 ? 90.882 25.210 102.199 1.00 12.89 151 GLY A O 1
ATOM 729 N N . VAL A 1 152 ? 91.717 24.643 104.212 1.00 12.81 152 VAL A N 1
ATOM 730 C CA . VAL A 1 152 ? 90.408 24.593 104.850 1.00 13.04 152 VAL A CA 1
ATOM 731 C C . VAL A 1 152 ? 90.352 25.491 106.077 1.00 13.24 152 VAL A C 1
ATOM 732 O O . VAL A 1 152 ? 91.113 25.299 107.025 1.00 13.24 152 VAL A O 1
ATOM 736 N N . GLY A 1 153 ? 89.447 26.466 106.069 1.00 13.45 153 GLY A N 1
ATOM 737 C CA . GLY A 1 153 ? 89.341 27.353 107.213 1.00 13.97 153 GLY A CA 1
ATOM 738 C C . GLY A 1 153 ? 89.066 28.801 106.865 1.00 14.47 153 GLY A C 1
ATOM 739 O O . GLY A 1 153 ? 88.385 29.093 105.879 1.00 14.32 153 GLY A O 1
ATOM 740 N N . GLY A 1 154 ? 89.601 29.706 107.682 1.00 14.75 154 GLY A N 1
ATOM 741 C CA . GLY A 1 154 ? 89.404 31.127 107.468 1.00 15.48 154 GLY A CA 1
ATOM 742 C C . GLY A 1 154 ? 90.401 31.769 106.521 1.00 15.85 154 GLY A C 1
ATOM 743 O O . GLY A 1 154 ? 91.209 31.083 105.890 1.00 15.83 154 GLY A O 1
ATOM 744 N N . GLY A 1 155 ? 90.341 33.096 106.439 1.00 16.20 155 GLY A N 1
ATOM 745 C CA . GLY A 1 155 ? 91.210 33.862 105.560 1.00 16.71 155 GLY A CA 1
ATOM 746 C C . GLY A 1 155 ? 92.711 33.630 105.625 1.00 17.06 155 GLY A C 1
ATOM 747 O O . GLY A 1 155 ? 93.370 33.590 104.587 1.00 17.07 155 GLY A O 1
ATOM 748 N N . LYS A 1 156 ? 93.269 33.500 106.825 1.00 17.45 156 LYS A N 1
ATOM 749 C CA . LYS A 1 156 ? 94.705 33.279 106.944 1.00 18.06 156 LYS A CA 1
ATOM 750 C C . LYS A 1 156 ? 95.102 31.923 106.380 1.00 17.90 156 LYS A C 1
ATOM 751 O O . LYS A 1 156 ? 96.146 31.787 105.739 1.00 17.87 156 LYS A O 1
ATOM 757 N N . THR A 1 157 ? 94.265 30.919 106.619 1.00 17.95 157 THR A N 1
ATOM 758 C CA . THR A 1 157 ? 94.541 29.581 106.114 1.00 18.02 157 THR A CA 1
ATOM 759 C C . THR A 1 157 ? 94.421 29.577 104.599 1.00 18.40 157 THR A C 1
ATOM 760 O O . THR A 1 157 ? 95.269 29.015 103.907 1.00 18.09 157 THR A O 1
ATOM 764 N N . MET A 1 158 ? 93.364 30.209 104.090 1.00 19.05 158 MET A N 1
ATOM 765 C CA . MET A 1 158 ? 93.135 30.277 102.651 1.00 19.68 158 MET A CA 1
ATOM 766 C C . MET A 1 158 ? 94.267 31.015 101.950 1.00 19.76 158 MET A C 1
ATOM 767 O O . MET A 1 158 ? 94.770 30.558 100.920 1.00 19.97 158 MET A O 1
ATOM 772 N N . ASP A 1 159 ? 94.674 32.155 102.499 1.00 19.69 159 ASP A N 1
ATOM 773 C CA . ASP A 1 159 ? 95.761 32.912 101.893 1.00 19.71 159 ASP A CA 1
ATOM 774 C C . ASP A 1 159 ? 97.068 32.130 101.954 1.00 19.31 159 ASP A C 1
ATOM 775 O O . ASP A 1 159 ? 97.905 32.244 101.058 1.00 18.82 159 ASP A O 1
ATOM 780 N N . SER A 1 160 ? 97.243 31.336 103.008 1.00 18.87 160 SER A N 1
ATOM 781 C CA . SER A 1 160 ? 98.451 30.527 103.150 1.00 18.65 160 SER A CA 1
ATOM 782 C C . SER A 1 160 ? 98.470 29.447 102.069 1.00 18.35 160 SER A C 1
ATOM 783 O O . SER A 1 160 ? 99.507 29.183 101.461 1.00 18.42 160 SER A O 1
ATOM 786 N N . ALA A 1 161 ? 97.319 28.830 101.825 1.00 17.98 161 ALA A N 1
ATOM 787 C CA . ALA A 1 161 ? 97.219 27.790 100.802 1.00 17.71 161 ALA A CA 1
ATOM 788 C C . ALA A 1 161 ? 97.540 28.355 99.417 1.00 17.76 161 ALA A C 1
ATOM 789 O O . ALA A 1 161 ? 98.267 27.736 98.635 1.00 17.40 161 ALA A O 1
ATOM 791 N N . LYS A 1 162 ? 96.986 29.526 99.117 1.00 17.86 162 LYS A N 1
ATOM 792 C CA . LYS A 1 162 ? 97.217 30.173 97.827 1.00 18.38 162 LYS A CA 1
ATOM 793 C C . LYS A 1 162 ? 98.703 30.479 97.658 1.00 18.50 162 LYS A C 1
ATOM 794 O O . LYS A 1 162 ? 99.274 30.268 96.589 1.00 18.23 162 LYS A O 1
ATOM 800 N N . TYR A 1 163 ? 99.324 30.979 98.720 1.00 18.81 163 TYR A N 1
ATOM 801 C CA . TYR A 1 163 ? 100.745 31.315 98.682 1.00 19.28 163 TYR A CA 1
ATOM 802 C C . TYR A 1 163 ? 101.612 30.089 98.414 1.00 19.11 163 TYR A C 1
ATOM 803 O O . TYR A 1 163 ? 102.490 30.115 97.549 1.00 19.13 163 TYR A O 1
ATOM 812 N N . ILE A 1 164 ? 101.370 29.020 99.168 1.00 18.83 164 ILE A N 1
ATOM 813 C CA . ILE A 1 164 ? 102.136 27.788 99.022 1.00 18.54 164 ILE A CA 1
ATOM 814 C C . ILE A 1 164 ? 101.903 27.154 97.657 1.00 18.42 164 ILE A C 1
ATOM 815 O O . ILE A 1 164 ? 102.840 26.678 97.019 1.00 18.22 164 ILE A O 1
ATOM 820 N N . ALA A 1 165 ? 100.652 27.150 97.207 1.00 18.13 165 ALA A N 1
ATOM 821 C CA . ALA A 1 165 ? 100.329 26.580 95.905 1.00 18.00 165 ALA A CA 1
ATOM 822 C C . ALA A 1 165 ? 101.052 27.369 94.818 1.00 18.09 165 ALA A C 1
ATOM 823 O O . ALA A 1 165 ? 101.635 26.790 93.896 1.00 18.08 165 ALA A O 1
ATOM 825 N N . HIS A 1 166 ? 101.024 28.692 94.933 1.00 18.21 166 HIS A N 1
ATOM 826 C CA . HIS A 1 166 ? 101.685 29.544 93.952 1.00 18.50 166 HIS A CA 1
ATOM 827 C C . HIS A 1 166 ? 103.192 29.293 93.944 1.00 18.59 166 HIS A C 1
ATOM 828 O O . HIS A 1 166 ? 103.807 29.191 92.886 1.00 18.68 166 HIS A O 1
ATOM 835 N N . SER A 1 167 ? 103.779 29.187 95.131 1.00 18.68 167 SER A N 1
ATOM 836 C CA . SER A 1 167 ? 105.213 28.946 95.267 1.00 18.80 167 SER A CA 1
ATOM 837 C C . SER A 1 167 ? 105.648 27.615 94.652 1.00 18.94 167 SER A C 1
ATOM 838 O O . SER A 1 167 ? 106.744 27.505 94.095 1.00 18.99 167 SER A O 1
ATOM 840 N N . MET A 1 168 ? 104.791 26.605 94.748 1.00 18.97 168 MET A N 1
ATOM 841 C CA . MET A 1 168 ? 105.105 25.282 94.212 1.00 19.08 168 MET A CA 1
ATOM 842 C C . MET A 1 168 ? 104.578 25.068 92.795 1.00 18.71 168 MET A C 1
ATOM 843 O O . MET A 1 168 ? 104.716 23.980 92.237 1.00 18.58 168 MET A O 1
ATOM 848 N N . ASN A 1 169 ? 103.978 26.101 92.214 1.00 18.28 169 ASN A N 1
ATOM 849 C CA . ASN A 1 169 ? 103.412 25.998 90.868 1.00 18.00 169 ASN A CA 1
ATOM 850 C C . ASN A 1 169 ? 102.390 24.859 90.830 1.00 17.22 169 ASN A C 1
ATOM 851 O O . ASN A 1 169 ? 102.408 24.020 89.928 1.00 17.40 169 ASN A O 1
ATOM 856 N N . LEU A 1 170 ? 101.504 24.833 91.818 1.00 16.19 170 LEU A N 1
ATOM 857 C CA . LEU A 1 170 ? 100.479 23.798 91.911 1.00 15.30 170 LEU A CA 1
ATOM 858 C C . LEU A 1 170 ? 99.095 24.419 91.988 1.00 14.76 170 LEU A C 1
ATOM 859 O O . LEU A 1 170 ? 98.948 25.573 92.385 1.00 14.36 170 LEU A O 1
ATOM 864 N N . PRO A 1 171 ? 98.060 23.664 91.591 1.00 14.41 171 PRO A N 1
ATOM 865 C CA . PRO A 1 171 ? 96.702 24.204 91.653 1.00 14.22 171 PRO A CA 1
ATOM 866 C C . PRO A 1 171 ? 96.297 24.263 93.120 1.00 14.07 171 PRO A C 1
ATOM 867 O O . PRO A 1 171 ? 96.895 23.589 93.963 1.00 14.00 171 PRO A O 1
ATOM 871 N N . SER A 1 172 ? 95.284 25.064 93.423 1.00 13.71 172 SER A N 1
ATOM 872 C CA . SER A 1 172 ? 94.825 25.207 94.793 1.00 13.51 172 SER A CA 1
ATOM 873 C C . SER A 1 172 ? 93.326 24.985 94.916 1.00 13.16 172 SER A C 1
ATOM 874 O O . SER A 1 172 ? 92.568 25.237 93.981 1.00 13.05 172 SER A O 1
ATOM 877 N N . ILE A 1 173 ? 92.912 24.483 96.072 1.00 12.76 173 ILE A N 1
ATOM 878 C CA . ILE A 1 173 ? 91.508 24.241 96.361 1.00 12.38 173 ILE A CA 1
ATOM 879 C C . ILE A 1 173 ? 91.246 24.966 97.677 1.00 12.45 173 ILE A C 1
ATOM 880 O O . ILE A 1 173 ? 91.871 24.683 98.696 1.00 12.04 173 ILE A O 1
ATOM 885 N N . ILE A 1 174 ? 90.328 25.922 97.634 1.00 12.57 174 ILE A N 1
ATOM 886 C CA . ILE A 1 174 ? 90.010 26.747 98.793 1.00 13.01 174 ILE A CA 1
ATOM 887 C C . ILE A 1 174 ? 88.664 26.362 99.385 1.00 13.23 174 ILE A C 1
ATOM 888 O O . ILE A 1 174 ? 87.641 26.446 98.706 1.00 12.98 174 ILE A O 1
ATOM 893 N N . CYS A 1 175 ? 88.672 25.962 100.657 1.00 13.41 175 CYS A N 1
ATOM 894 C CA . CYS A 1 175 ? 87.461 25.525 101.344 1.00 13.65 175 CYS A CA 1
ATOM 895 C C . CYS A 1 175 ? 87.142 26.372 102.577 1.00 13.94 175 CYS A C 1
ATOM 896 O O . CYS A 1 175 ? 87.589 26.072 103.685 1.00 13.94 175 CYS A O 1
ATOM 899 N N . PRO A 1 176 ? 86.354 27.439 102.401 1.00 14.28 176 PRO A N 1
ATOM 900 C CA . PRO A 1 176 ? 85.987 28.313 103.517 1.00 14.60 176 PRO 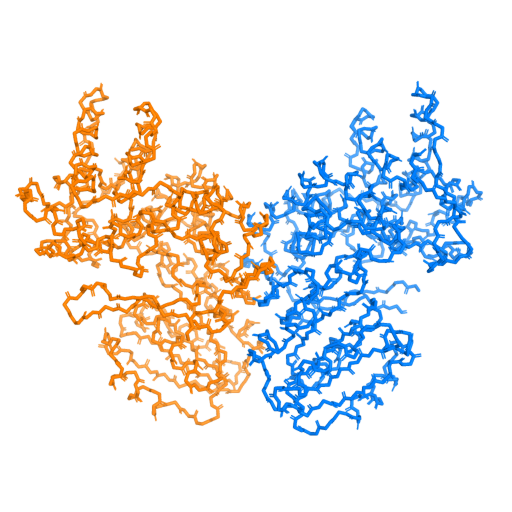A CA 1
ATOM 901 C C . PRO A 1 176 ? 85.089 27.580 104.508 1.00 14.97 176 PRO A C 1
ATOM 902 O O . PRO A 1 176 ? 84.234 26.790 104.106 1.00 14.88 176 PRO A O 1
ATOM 906 N N . THR A 1 177 ? 85.281 27.844 105.798 1.00 15.48 177 THR A N 1
ATOM 907 C CA . THR A 1 177 ? 84.469 27.207 106.827 1.00 16.03 177 THR A CA 1
ATOM 908 C C . THR A 1 177 ? 83.362 28.142 107.327 1.00 16.42 177 THR A C 1
ATOM 909 O O . THR A 1 177 ? 82.546 27.764 108.171 1.00 16.21 177 THR A O 1
ATOM 913 N N . THR A 1 178 ? 83.347 29.368 106.810 1.00 16.81 178 THR A N 1
ATOM 914 C CA . THR A 1 178 ? 82.304 30.340 107.143 1.00 17.48 178 THR A CA 1
ATOM 915 C C . THR A 1 178 ? 82.088 31.181 105.889 1.00 17.61 178 THR A C 1
ATOM 916 O O . THR A 1 178 ? 82.930 31.185 104.993 1.00 17.51 178 THR A O 1
ATOM 920 N N . ALA A 1 179 ? 80.959 31.879 105.815 1.00 17.83 179 ALA A N 1
ATOM 921 C CA . ALA A 1 179 ? 80.667 32.723 104.659 1.00 18.36 179 ALA A CA 1
ATOM 922 C C . ALA A 1 179 ? 80.784 34.180 105.100 1.00 18.67 179 ALA A C 1
ATOM 923 O O . ALA A 1 179 ? 79.843 34.963 104.949 1.00 18.52 179 ALA A O 1
ATOM 925 N N . SER A 1 180 ? 81.956 34.535 105.625 1.00 19.05 180 SER A N 1
ATOM 926 C CA . SER A 1 180 ? 82.218 35.873 106.157 1.00 19.64 180 SER A CA 1
ATOM 927 C C . SER A 1 180 ? 82.871 36.921 105.250 1.00 20.06 180 SER A C 1
ATOM 928 O O . SER A 1 180 ? 82.976 38.088 105.632 1.00 19.93 180 SER A O 1
ATOM 931 N N . SER A 1 181 ? 83.322 36.523 104.067 1.00 20.51 181 SER A N 1
ATOM 932 C CA . SER A 1 181 ? 83.948 37.475 103.153 1.00 21.10 181 SER A CA 1
ATOM 933 C C . SER A 1 181 ? 83.972 36.884 101.755 1.00 21.38 181 SER A C 1
ATOM 934 O O . SER A 1 181 ? 83.669 35.707 101.570 1.00 21.68 181 SER A O 1
ATOM 937 N N . ASP A 1 182 ? 84.332 37.698 100.768 1.00 21.50 182 ASP A N 1
ATOM 938 C CA . ASP A 1 182 ? 84.383 37.207 99.398 1.00 21.68 182 ASP A CA 1
ATOM 939 C C . ASP A 1 182 ? 85.817 36.972 98.932 1.00 21.67 182 ASP A C 1
ATOM 940 O O . ASP A 1 182 ? 86.097 36.970 97.734 1.00 21.71 182 ASP A O 1
ATOM 945 N N . ALA A 1 183 ? 86.720 36.750 99.882 1.00 21.74 183 ALA A N 1
ATOM 946 C CA . ALA A 1 183 ? 88.124 36.524 99.551 1.00 21.79 183 ALA A CA 1
ATOM 947 C C . ALA A 1 183 ? 88.400 35.153 98.934 1.00 21.76 183 ALA A C 1
ATOM 948 O O . ALA A 1 183 ? 89.346 34.994 98.164 1.00 21.95 183 ALA A O 1
ATOM 950 N N . ALA A 1 184 ? 87.570 34.171 99.265 1.00 21.57 184 ALA A N 1
ATOM 951 C CA . ALA A 1 184 ? 87.750 32.807 98.775 1.00 21.42 184 ALA A CA 1
ATOM 952 C C . ALA A 1 184 ? 88.130 32.651 97.301 1.00 21.46 184 ALA A C 1
ATOM 953 O O . ALA A 1 184 ? 89.135 32.023 96.976 1.00 20.90 184 ALA A O 1
ATOM 955 N N . THR A 1 185 ? 87.327 33.216 96.408 1.00 21.70 185 THR A N 1
ATOM 956 C CA . THR A 1 185 ? 87.582 33.082 94.976 1.00 22.15 185 THR A CA 1
ATOM 957 C C . THR A 1 185 ? 88.628 34.016 94.374 1.00 22.79 185 THR A C 1
ATOM 958 O O . THR A 1 185 ? 89.052 33.804 93.235 1.00 22.91 185 THR A O 1
ATOM 962 N N . SER A 1 186 ? 89.051 35.033 95.120 1.00 23.36 186 SER A N 1
ATOM 963 C CA . SER A 1 186 ? 89.993 36.019 94.587 1.00 24.32 186 SER A CA 1
ATOM 964 C C . SER A 1 186 ? 91.451 35.621 94.396 1.00 24.85 186 SER A C 1
ATOM 965 O O . SER A 1 186 ? 91.973 34.733 95.073 1.00 24.57 186 SER A O 1
ATOM 968 N N . SER A 1 187 ? 92.102 36.311 93.462 0.50 25.16 187 SER A N 1
ATOM 969 C CA . SER A 1 187 ? 93.503 36.076 93.135 0.50 25.77 187 SER A CA 1
ATOM 970 C C . SER A 1 187 ? 94.402 37.013 93.932 0.50 26.36 187 SER A C 1
ATOM 971 O O . SER A 1 187 ? 95.615 37.044 93.729 0.50 26.26 187 SER A O 1
ATOM 974 N N . LEU A 1 188 ? 93.806 37.785 94.832 1.00 27.00 188 LEU A N 1
ATOM 975 C CA . LEU A 1 188 ? 94.577 38.722 95.631 1.00 28.36 188 LEU A CA 1
ATOM 976 C C . LEU A 1 188 ? 94.622 38.362 97.101 1.00 29.47 188 LEU A C 1
ATOM 977 O O . LEU A 1 188 ? 93.723 37.706 97.628 1.00 29.79 188 LEU A O 1
ATOM 982 N N . SER A 1 189 ? 95.692 38.793 97.756 1.00 30.61 189 SER A N 1
ATOM 983 C CA . SER A 1 189 ? 95.875 38.545 99.176 1.00 31.74 189 SER A CA 1
ATOM 984 C C . SER A 1 189 ? 96.296 39.841 99.841 1.00 32.57 189 SER A C 1
ATOM 985 O O . SER A 1 189 ? 97.258 40.482 99.418 1.00 32.99 189 SER A O 1
ATOM 988 N N . VAL A 1 190 ? 95.560 40.232 100.873 1.00 33.54 190 VAL A N 1
ATOM 989 C CA . VAL A 1 190 ? 95.867 41.455 101.595 1.00 34.47 190 VAL A CA 1
ATOM 990 C C . VAL A 1 190 ? 97.232 41.314 102.256 1.00 35.05 190 VAL A C 1
ATOM 991 O O . VAL A 1 190 ? 97.525 40.297 102.886 1.00 35.19 190 VAL A O 1
ATOM 993 N N . ILE A 1 191 ? 98.068 42.335 102.091 1.00 35.74 191 ILE A N 1
ATOM 994 C CA . ILE A 1 191 ? 99.401 42.346 102.678 1.00 36.36 191 ILE A CA 1
ATOM 995 C C . ILE A 1 191 ? 99.418 43.366 103.814 1.00 36.68 191 ILE A C 1
ATOM 996 O O . ILE A 1 191 ? 99.194 44.557 103.591 1.00 36.74 191 ILE A O 1
ATOM 1001 N N . TYR A 1 192 ? 99.674 42.892 105.030 1.00 36.81 192 TYR A N 1
ATOM 1002 C CA . TYR A 1 192 ? 99.712 43.762 106.200 1.00 36.84 192 TYR A CA 1
ATOM 1003 C C . TYR A 1 192 ? 101.003 43.561 106.990 1.00 36.93 192 TYR A C 1
ATOM 1004 O O . TYR A 1 192 ? 101.522 44.496 107.603 1.00 36.88 192 TYR A O 1
ATOM 1006 N N . GLN A 1 197 ? 98.121 46.634 109.964 1.00 33.12 197 GLN A N 1
ATOM 1007 C CA . GLN A 1 197 ? 97.909 47.788 109.097 1.00 32.94 197 GLN A CA 1
ATOM 1008 C C . GLN A 1 197 ? 98.043 47.408 107.624 1.00 32.76 197 GLN A C 1
ATOM 1009 O O . GLN A 1 197 ? 99.070 46.875 107.200 1.00 32.72 197 GLN A O 1
ATOM 1011 N N . PHE A 1 198 ? 97.001 47.686 106.847 1.00 32.42 198 PHE A N 1
ATOM 1012 C CA . PHE A 1 198 ? 97.013 47.380 105.422 1.00 32.13 198 PHE A CA 1
ATOM 1013 C C . PHE A 1 198 ? 98.126 48.151 104.724 1.00 31.99 198 PHE A C 1
ATOM 1014 O O . PHE A 1 198 ? 98.387 49.308 105.050 1.00 31.97 198 PHE A O 1
ATOM 1022 N N . GLN A 1 199 ? 98.777 47.502 103.763 1.00 31.75 199 GLN A N 1
ATOM 1023 C CA . GLN A 1 199 ? 99.857 48.130 103.010 1.00 31.50 199 GLN A CA 1
ATOM 1024 C C . GLN A 1 199 ? 99.517 48.182 101.522 1.00 31.27 199 GLN A C 1
ATOM 1025 O O . GLN A 1 199 ? 99.557 49.245 100.902 1.00 31.26 199 GLN A O 1
ATOM 1027 N N . LYS A 1 200 ? 99.185 47.027 100.951 1.00 30.98 200 LYS A N 1
ATOM 1028 C CA . LYS A 1 200 ? 98.836 46.953 99.536 1.00 30.65 200 LYS A CA 1
ATOM 1029 C C . LYS A 1 200 ? 98.187 45.616 99.188 1.00 30.33 200 LYS A C 1
ATOM 1030 O O . LYS A 1 200 ? 98.092 44.723 100.030 1.00 30.18 200 LYS A O 1
ATOM 1032 N N . TYR A 1 201 ? 97.739 45.494 97.941 1.00 29.95 201 TYR A N 1
ATOM 1033 C CA . TYR A 1 201 ? 97.110 44.270 97.451 1.00 29.60 201 TYR A CA 1
ATOM 1034 C C . TYR A 1 201 ? 98.086 43.494 96.564 1.00 29.37 201 TYR A C 1
ATOM 1035 O O . TYR A 1 201 ? 98.727 44.070 95.689 1.00 29.58 201 TYR A O 1
ATOM 1044 N N . SER A 1 202 ? 98.199 42.190 96.798 1.00 28.88 202 SER A N 1
ATOM 1045 C CA . SER A 1 202 ? 99.079 41.337 96.001 1.00 28.18 202 SER A CA 1
ATOM 1046 C C . SER A 1 202 ? 98.208 40.542 95.029 1.00 27.54 202 SER A C 1
ATOM 1047 O O . SER A 1 202 ? 97.257 39.884 95.447 1.00 27.88 202 SER A O 1
ATOM 1049 N N . PHE A 1 203 ? 98.530 40.600 93.739 1.00 26.64 203 PHE A N 1
ATOM 1050 C CA . PHE A 1 203 ? 97.745 39.889 92.728 1.00 25.51 203 PHE A CA 1
ATOM 1051 C C . PHE A 1 203 ? 98.421 38.662 92.119 1.00 24.42 203 PHE A C 1
ATOM 1052 O O . PHE A 1 203 ? 99.426 38.785 91.419 1.00 24.28 203 PHE A O 1
ATOM 1060 N N . TYR A 1 204 ? 97.864 37.483 92.379 1.00 22.83 204 TYR A N 1
ATOM 1061 C CA . TYR A 1 204 ? 98.398 36.252 91.804 1.00 21.36 204 TYR A CA 1
ATOM 1062 C C . TYR A 1 204 ? 97.985 36.264 90.334 1.00 20.39 204 TYR A C 1
ATOM 1063 O O . TYR A 1 204 ? 96.952 36.830 89.982 1.00 20.14 204 TYR A O 1
ATOM 1072 N N . PRO A 1 205 ? 98.781 35.640 89.457 1.00 19.45 205 PRO A N 1
ATOM 1073 C CA . PRO A 1 205 ? 98.425 35.635 88.036 1.00 18.81 205 PRO A CA 1
ATOM 1074 C C . PRO A 1 205 ? 97.130 34.899 87.690 1.00 18.13 205 PRO A C 1
ATOM 1075 O O . PRO A 1 205 ? 96.519 35.175 86.657 1.00 18.04 205 PRO A O 1
ATOM 1079 N N . LEU A 1 206 ? 96.712 33.976 88.552 1.00 17.31 206 LEU A N 1
ATOM 1080 C CA . LEU A 1 206 ? 95.487 33.209 88.325 1.00 16.70 206 LEU A CA 1
ATOM 1081 C C . LEU A 1 206 ? 94.692 33.050 89.624 1.00 16.25 206 LEU A C 1
ATOM 1082 O O . LEU A 1 206 ? 95.249 33.164 90.717 1.00 16.10 206 LEU A O 1
ATOM 1087 N N . ASN A 1 207 ? 93.392 32.787 89.501 1.00 15.72 207 ASN A N 1
ATOM 1088 C CA . ASN A 1 207 ? 92.531 32.594 90.668 1.00 15.17 207 ASN A CA 1
ATOM 1089 C C . ASN A 1 207 ? 92.664 31.171 91.180 1.00 15.00 207 ASN A C 1
ATOM 1090 O O . ASN A 1 207 ? 93.094 30.278 90.445 1.00 15.31 207 ASN A O 1
ATOM 1095 N N . PRO A 1 208 ? 92.291 30.936 92.450 1.00 14.53 208 PRO A N 1
ATOM 1096 C CA . PRO A 1 208 ? 92.379 29.578 92.993 1.00 14.02 208 PRO A CA 1
ATOM 1097 C C . PRO A 1 208 ? 91.572 28.727 92.019 1.00 13.69 208 PRO A C 1
ATOM 1098 O O . PRO A 1 208 ? 90.586 29.203 91.456 1.00 13.42 208 PRO A O 1
ATOM 1102 N N . ASN A 1 209 ? 91.974 27.480 91.822 1.00 13.30 209 ASN A N 1
ATOM 1103 C CA . ASN A 1 209 ? 91.290 26.625 90.861 1.00 13.02 209 ASN A CA 1
ATOM 1104 C C . ASN A 1 209 ? 89.891 26.177 91.257 1.00 12.71 209 ASN A C 1
ATOM 1105 O O . ASN A 1 209 ? 88.986 26.162 90.419 1.00 12.43 209 ASN A O 1
ATOM 1110 N N . LEU A 1 210 ? 89.714 25.816 92.525 1.00 12.33 210 LEU A N 1
ATOM 1111 C CA . LEU A 1 210 ? 88.412 25.374 93.017 1.00 12.18 210 LEU A CA 1
ATOM 1112 C C . LEU A 1 210 ? 88.059 25.966 94.377 1.00 12.27 210 LEU A C 1
ATOM 1113 O O . LEU A 1 210 ? 88.867 25.926 95.305 1.00 12.07 210 LEU A O 1
ATOM 1118 N N . ILE A 1 211 ? 86.858 26.532 94.477 1.00 12.25 211 ILE A N 1
ATOM 1119 C CA . ILE A 1 211 ? 86.353 27.060 95.740 1.00 12.30 211 ILE A CA 1
ATOM 1120 C C . ILE A 1 211 ? 85.315 25.996 96.098 1.00 12.56 211 ILE A C 1
ATOM 1121 O O . ILE A 1 211 ? 84.331 25.790 95.376 1.00 12.38 211 ILE A O 1
ATOM 1126 N N . PHE A 1 212 ? 85.561 25.311 97.209 1.00 12.48 212 PHE A N 1
ATOM 1127 C CA . PHE A 1 212 ? 84.738 24.190 97.649 1.00 12.70 212 PHE A CA 1
ATOM 1128 C C . PHE A 1 212 ? 84.051 24.505 98.975 1.00 12.86 212 PHE A C 1
ATOM 1129 O O . PHE A 1 212 ? 84.705 24.642 100.009 1.00 12.51 212 PHE A O 1
ATOM 1137 N N . ILE A 1 213 ? 82.726 24.596 98.940 1.00 12.96 213 ILE A N 1
ATOM 1138 C CA . ILE A 1 213 ? 81.956 24.960 100.125 1.00 13.59 213 ILE A CA 1
ATOM 1139 C C . ILE A 1 213 ? 80.947 23.930 100.609 1.00 13.49 213 ILE A C 1
ATOM 1140 O O . ILE A 1 213 ? 80.042 23.546 99.869 1.00 13.52 213 ILE A O 1
ATOM 1145 N N . ASP A 1 214 ? 81.100 23.498 101.858 1.00 13.40 214 ASP A N 1
ATOM 1146 C CA . ASP A 1 214 ? 80.170 22.542 102.453 1.00 13.30 214 ASP A CA 1
ATOM 1147 C C . ASP A 1 214 ? 79.230 23.372 103.317 1.00 13.16 214 ASP A C 1
ATOM 1148 O O . ASP A 1 214 ? 79.615 23.870 104.375 1.00 12.99 214 ASP A O 1
ATOM 1153 N N . THR A 1 215 ? 77.994 23.529 102.863 1.00 13.04 215 THR A N 1
ATOM 1154 C CA . THR A 1 215 ? 77.041 24.339 103.604 1.00 12.86 215 THR A CA 1
ATOM 1155 C C . THR A 1 215 ? 76.580 23.760 104.935 1.00 12.92 215 THR A C 1
ATOM 1156 O O . THR A 1 215 ? 75.942 24.458 105.719 1.00 12.74 215 THR A O 1
ATOM 1160 N N . ASP A 1 216 ? 76.885 22.492 105.208 1.00 12.88 216 ASP A N 1
ATOM 1161 C CA . ASP A 1 216 ? 76.497 21.957 106.505 1.00 13.07 216 ASP A CA 1
ATOM 1162 C C . ASP A 1 216 ? 77.457 22.573 107.515 1.00 13.04 216 ASP A C 1
ATOM 1163 O O . ASP A 1 216 ? 77.095 22.841 108.659 1.00 13.40 216 ASP A O 1
ATOM 1168 N N . VAL A 1 217 ? 78.694 22.792 107.079 1.00 12.74 217 VAL A N 1
ATOM 1169 C CA . VAL A 1 217 ? 79.704 23.406 107.930 1.00 12.49 217 VAL A CA 1
ATOM 1170 C C . VAL A 1 217 ? 79.362 24.886 108.096 1.00 12.41 217 VAL A C 1
ATOM 1171 O O . VAL A 1 217 ? 79.391 25.430 109.201 1.00 11.88 217 VAL A O 1
ATOM 1175 N N . ILE A 1 218 ? 79.022 25.531 106.986 1.00 12.18 218 ILE A N 1
ATOM 1176 C CA . ILE A 1 218 ? 78.691 26.952 107.007 1.00 12.52 218 ILE A CA 1
ATOM 1177 C C . ILE A 1 218 ? 77.496 27.284 107.903 1.00 12.36 218 ILE A C 1
ATOM 1178 O O . ILE A 1 218 ? 77.531 28.250 108.675 1.00 12.10 218 ILE A O 1
ATOM 1183 N N . VAL A 1 219 ? 76.440 26.482 107.813 1.00 12.35 219 VAL A N 1
ATOM 1184 C CA . VAL A 1 219 ? 75.240 26.748 108.600 1.00 12.56 219 VAL A CA 1
ATOM 1185 C C . VAL A 1 219 ? 75.431 26.551 110.103 1.00 13.08 219 VAL A C 1
ATOM 1186 O O . VAL A 1 219 ? 74.670 27.097 110.905 1.00 12.85 219 VAL A O 1
ATOM 1190 N N . ARG A 1 220 ? 76.453 25.787 110.486 1.00 13.49 220 ARG A N 1
ATOM 1191 C CA . ARG A 1 220 ? 76.729 25.535 111.904 1.00 13.99 220 ARG A CA 1
ATOM 1192 C C . ARG A 1 220 ? 77.511 26.655 112.585 1.00 14.02 220 ARG A C 1
ATOM 1193 O O . ARG A 1 220 ? 77.609 26.688 113.808 1.00 14.14 220 ARG A O 1
ATOM 1201 N N . ALA A 1 221 ? 78.078 27.566 111.801 1.00 13.92 221 ALA A N 1
ATOM 1202 C CA . ALA A 1 221 ? 78.848 28.673 112.369 1.00 13.73 221 ALA A CA 1
ATOM 1203 C C . ALA A 1 221 ? 77.926 29.757 112.923 1.00 13.87 221 ALA A C 1
ATOM 1204 O O . ALA A 1 221 ? 76.779 29.882 112.495 1.00 13.47 221 ALA A O 1
ATOM 1206 N N . PRO A 1 222 ? 78.420 30.556 113.888 1.00 13.77 222 PRO A N 1
ATOM 1207 C CA . PRO A 1 222 ? 77.617 31.632 114.481 1.00 13.70 222 PRO A CA 1
ATOM 1208 C C . PRO A 1 222 ? 77.132 32.546 113.357 1.00 13.56 222 PRO A C 1
ATOM 1209 O O . PRO A 1 222 ? 77.891 32.856 112.434 1.00 13.49 222 PRO A O 1
ATOM 1213 N N . VAL A 1 223 ? 75.878 32.979 113.430 1.00 13.10 223 VAL A N 1
ATOM 1214 C CA . VAL A 1 223 ? 75.322 33.824 112.382 1.00 13.02 223 VAL A CA 1
ATOM 1215 C C . VAL A 1 223 ? 76.079 35.144 112.190 1.00 12.93 223 VAL A C 1
ATOM 1216 O O . VAL A 1 223 ? 75.957 35.779 111.145 1.00 12.81 223 VAL A O 1
ATOM 1220 N N . ARG A 1 224 ? 76.875 35.551 113.178 1.00 13.00 224 ARG A N 1
ATOM 1221 C CA . ARG A 1 224 ? 77.644 36.788 113.051 1.00 13.05 224 ARG A CA 1
ATOM 1222 C C . ARG A 1 224 ? 78.578 36.699 111.839 1.00 13.15 224 ARG A C 1
ATOM 1223 O O . ARG A 1 224 ? 78.826 37.691 111.152 1.00 12.93 224 ARG A O 1
ATOM 1231 N N . PHE A 1 225 ? 79.092 35.503 111.578 1.00 13.29 225 PHE A N 1
ATOM 1232 C CA . PHE A 1 225 ? 79.991 35.298 110.446 1.00 13.51 225 PHE A CA 1
ATOM 1233 C C . PHE A 1 225 ? 79.275 35.550 109.122 1.00 13.15 225 PHE A C 1
ATOM 1234 O O . PHE A 1 225 ? 79.787 36.261 108.259 1.00 12.82 225 PHE A O 1
ATOM 1242 N N . LEU A 1 226 ? 78.089 34.967 108.965 1.00 12.86 226 LEU A N 1
ATOM 1243 C CA . LEU A 1 226 ? 77.312 35.148 107.743 1.00 12.61 226 LEU A CA 1
ATOM 1244 C C . LEU A 1 226 ? 76.988 36.626 107.539 1.00 12.56 226 LEU A C 1
ATOM 1245 O O . LEU A 1 226 ? 77.073 37.139 106.422 1.00 12.57 226 LEU A O 1
ATOM 1250 N N . ILE A 1 227 ? 76.613 37.301 108.622 1.00 12.40 227 ILE A N 1
ATOM 1251 C CA . ILE A 1 227 ? 76.265 38.716 108.559 1.00 12.53 227 ILE A CA 1
ATOM 1252 C C . ILE A 1 227 ? 77.462 39.553 108.121 1.00 12.45 227 ILE A C 1
ATOM 1253 O O . ILE A 1 227 ? 77.318 40.502 107.349 1.00 12.53 227 ILE A O 1
ATOM 1258 N N . SER A 1 228 ? 78.646 39.202 108.609 1.00 12.35 228 SER A N 1
ATOM 1259 C CA . SER A 1 228 ? 79.845 39.919 108.208 1.00 12.27 228 SER A CA 1
ATOM 1260 C C . SER A 1 228 ? 79.993 39.744 106.698 1.00 11.85 228 SER A C 1
ATOM 1261 O O . SER A 1 228 ? 80.349 40.679 105.980 1.00 11.83 228 SER A O 1
ATOM 1264 N N . GLY A 1 229 ? 79.711 38.530 106.231 1.00 11.30 229 GLY A N 1
ATOM 1265 C CA . GLY A 1 229 ? 79.801 38.220 104.815 1.00 10.93 229 GLY A CA 1
ATOM 1266 C C . GLY A 1 229 ? 78.812 39.021 103.990 1.00 10.62 229 GLY A C 1
ATOM 1267 O O . GLY A 1 229 ? 79.111 39.413 102.864 1.00 10.51 229 GLY A O 1
ATOM 1268 N N . ILE A 1 230 ? 77.626 39.252 104.545 1.00 10.20 230 ILE A N 1
ATOM 1269 C CA . ILE A 1 230 ? 76.607 40.038 103.862 1.00 10.22 230 ILE A CA 1
ATOM 1270 C C . ILE A 1 230 ? 77.122 41.478 103.788 1.00 10.38 230 ILE A C 1
ATOM 1271 O O . ILE A 1 230 ? 76.923 42.170 102.790 1.00 10.04 230 ILE A O 1
ATOM 1276 N N . GLY A 1 231 ? 77.799 41.912 104.848 1.00 10.46 231 GLY A N 1
ATOM 1277 C CA . GLY A 1 231 ? 78.343 43.259 104.878 1.00 11.12 231 GLY A CA 1
ATOM 1278 C C . GLY A 1 23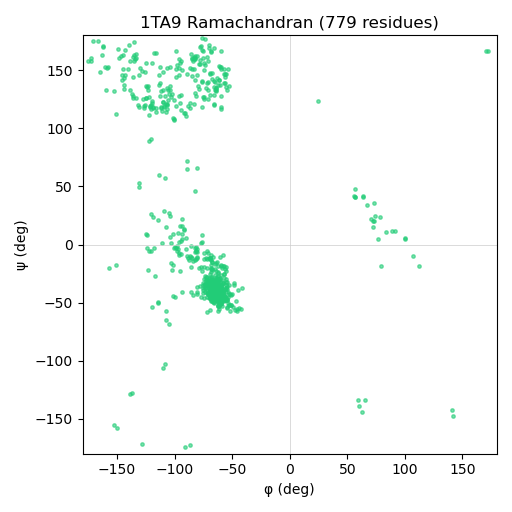1 ? 79.362 43.465 103.776 1.00 11.67 231 GLY A C 1
ATOM 1279 O O . GLY A 1 231 ? 79.424 44.524 103.146 1.00 11.79 231 GLY A O 1
ATOM 1280 N N . ASP A 1 232 ? 80.170 42.440 103.540 1.00 11.90 232 ASP A N 1
ATOM 1281 C CA . ASP A 1 232 ? 81.182 42.506 102.500 1.00 12.47 232 ASP A CA 1
ATOM 1282 C C . ASP A 1 232 ? 80.521 42.444 101.122 1.00 12.25 232 ASP A C 1
ATOM 1283 O O . ASP A 1 232 ? 80.922 43.151 100.197 1.00 12.66 232 ASP A O 1
ATOM 1288 N N . ALA A 1 233 ? 79.507 41.594 100.994 1.00 11.91 233 ALA A N 1
ATOM 1289 C CA . ALA A 1 233 ? 78.796 41.434 99.732 1.00 11.81 233 ALA A CA 1
ATOM 1290 C C . ALA A 1 233 ? 78.034 42.705 99.343 1.00 11.89 233 ALA A C 1
ATOM 1291 O O . ALA A 1 233 ? 77.904 43.024 98.159 1.00 11.65 233 ALA A O 1
ATOM 1293 N N . LEU A 1 234 ? 77.536 43.427 100.343 1.00 11.91 234 LEU A N 1
ATOM 1294 C CA . LEU A 1 234 ? 76.797 44.667 100.108 1.00 12.27 234 LEU A CA 1
ATOM 1295 C C . LEU A 1 234 ? 77.644 45.742 99.420 1.00 12.21 234 LEU A C 1
ATOM 1296 O O . LEU A 1 234 ? 77.125 46.561 98.663 1.00 12.24 234 LEU A O 1
ATOM 1301 N N . SER A 1 235 ? 78.942 45.745 99.686 1.00 12.16 235 SER A N 1
ATOM 1302 C CA . SER A 1 235 ? 79.825 46.745 99.094 1.00 12.13 235 SER A CA 1
ATOM 1303 C C . SER A 1 235 ? 80.144 46.482 97.627 1.00 12.23 235 SER A C 1
ATOM 1304 O O . SER A 1 235 ? 80.505 47.401 96.894 1.00 11.81 235 SER A O 1
ATOM 1307 N N . THR A 1 236 ? 80.012 45.230 97.203 1.00 12.19 236 THR A N 1
ATOM 1308 C CA . THR A 1 236 ? 80.345 44.857 95.834 1.00 12.41 236 THR A CA 1
ATOM 1309 C C . THR A 1 236 ? 79.654 45.669 94.754 1.00 12.35 236 THR A C 1
ATOM 1310 O O . THR A 1 236 ? 80.325 46.232 93.893 1.00 12.40 236 THR A O 1
ATOM 1314 N N . TRP A 1 237 ? 78.325 45.732 94.784 1.00 12.39 237 TRP A N 1
ATOM 1315 C CA . TRP A 1 237 ? 77.606 46.493 93.768 1.00 12.63 237 TRP A CA 1
ATOM 1316 C C . TRP A 1 237 ? 77.980 47.971 93.821 1.00 12.45 237 TRP A C 1
ATOM 1317 O O . TRP A 1 237 ? 78.220 48.590 92.788 1.00 12.44 237 TRP A O 1
ATOM 1328 N N . VAL A 1 238 ? 78.032 48.532 95.026 1.00 12.16 238 VAL A N 1
ATOM 1329 C CA . VAL A 1 238 ? 78.366 49.939 95.183 1.00 12.14 238 VAL A CA 1
ATOM 1330 C C . VAL A 1 238 ? 79.759 50.256 94.648 1.00 12.09 238 VAL A C 1
ATOM 1331 O O . VAL A 1 238 ? 79.925 51.171 93.843 1.00 11.96 238 VAL A O 1
ATOM 1335 N N . GLU A 1 239 ? 80.760 49.493 95.073 1.00 12.05 239 GLU A N 1
ATOM 1336 C CA . GLU A 1 239 ? 82.115 49.757 94.616 1.00 12.19 239 GLU A CA 1
ATOM 1337 C C . GLU A 1 239 ? 82.333 49.461 93.139 1.00 12.00 239 GLU A C 1
ATOM 1338 O O . GLU A 1 239 ? 82.934 50.269 92.430 1.00 11.76 239 GLU A O 1
ATOM 1344 N N . THR A 1 240 ? 81.845 48.319 92.666 1.00 11.87 240 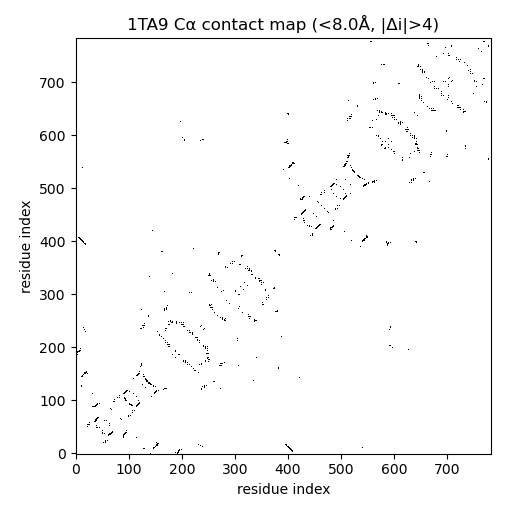THR A N 1
ATOM 1345 C CA . THR A 1 240 ? 82.029 47.970 91.261 1.00 11.85 240 THR A CA 1
ATOM 1346 C C . THR A 1 240 ? 81.354 48.982 90.333 1.00 12.08 240 THR A C 1
ATOM 1347 O O . THR A 1 240 ? 81.923 49.373 89.310 1.00 11.68 240 THR A O 1
ATOM 1351 N N . GLU A 1 241 ? 80.150 49.417 90.687 1.00 12.31 241 GLU A N 1
ATOM 1352 C CA . GLU A 1 241 ? 79.460 50.410 89.873 1.00 12.72 241 GLU A CA 1
ATOM 1353 C C . GLU A 1 241 ? 80.298 51.686 89.805 1.00 13.07 241 GLU A C 1
ATOM 1354 O O . GLU A 1 241 ? 80.432 52.290 88.742 1.00 13.12 241 GLU A O 1
ATOM 1360 N N . SER A 1 242 ? 80.876 52.095 90.933 1.00 13.44 242 SER A N 1
ATOM 1361 C CA . SER A 1 242 ? 81.691 53.313 90.951 1.00 13.90 242 SER A CA 1
ATOM 1362 C C . SER A 1 242 ? 82.933 53.166 90.065 1.00 13.98 242 SER A C 1
ATOM 1363 O O . SER A 1 242 ? 83.342 54.117 89.394 1.00 14.15 242 SER A O 1
ATOM 1366 N N . VAL A 1 243 ? 83.533 51.978 90.067 1.00 13.77 243 VAL A N 1
ATOM 1367 C CA . VAL A 1 243 ? 84.716 51.719 89.246 1.00 13.38 243 VAL A CA 1
ATOM 1368 C C . VAL A 1 243 ? 84.349 51.734 87.764 1.00 13.17 243 VAL A C 1
ATOM 1369 O O . VAL A 1 243 ? 85.010 52.380 86.953 1.00 12.44 243 VAL A O 1
ATOM 1373 N N . ILE A 1 244 ? 83.284 51.020 87.416 1.00 13.03 244 ILE A N 1
ATOM 1374 C CA . ILE A 1 244 ? 82.831 50.955 86.035 1.00 13.36 244 ILE A CA 1
ATOM 1375 C C . ILE A 1 244 ? 82.400 52.327 85.512 1.00 13.31 244 ILE A C 1
ATOM 1376 O O . ILE A 1 244 ? 82.779 52.720 84.408 1.00 13.06 244 ILE A O 1
ATOM 1381 N N . ARG A 1 245 ? 81.629 53.061 86.306 1.00 13.39 245 ARG A N 1
ATOM 1382 C CA . ARG A 1 245 ? 81.149 54.374 85.879 1.00 14.02 245 ARG A CA 1
ATOM 1383 C C . ARG A 1 245 ? 82.241 55.436 85.852 1.00 13.90 245 ARG A C 1
ATOM 1384 O O . ARG A 1 245 ? 82.050 56.521 85.296 1.00 13.51 245 ARG A O 1
ATOM 1392 N N . SER A 1 246 ? 83.388 55.122 86.445 1.00 13.78 246 SER A N 1
ATOM 1393 C CA . SER A 1 246 ? 84.521 56.045 86.445 1.00 13.92 246 SER A CA 1
ATOM 1394 C C . SER A 1 246 ? 85.468 55.657 85.308 1.00 14.04 246 SER A C 1
ATOM 1395 O O . SER A 1 246 ? 86.469 56.327 85.062 1.00 13.90 246 SER A O 1
ATOM 1398 N N . ASN A 1 247 ? 85.134 54.567 84.622 1.00 14.53 247 ASN A N 1
ATOM 1399 C CA . ASN A 1 247 ? 85.939 54.041 83.523 1.00 14.96 247 ASN A CA 1
ATOM 1400 C C . ASN A 1 247 ? 87.366 53.757 83.978 1.00 15.29 247 ASN A C 1
ATOM 1401 O O . ASN A 1 247 ? 88.328 54.036 83.262 1.00 15.37 247 ASN A O 1
ATOM 1406 N N . SER A 1 248 ? 87.498 53.199 85.175 1.00 15.45 248 SER A N 1
ATOM 1407 C CA . SER A 1 248 ? 88.810 52.874 85.713 1.00 15.69 248 SER A CA 1
ATOM 1408 C C . SER A 1 248 ? 89.120 51.400 85.482 1.00 15.92 248 SER A C 1
ATOM 1409 O O . SER A 1 248 ? 88.217 50.573 85.356 1.00 16.03 248 SER A O 1
ATOM 1412 N N . THR A 1 2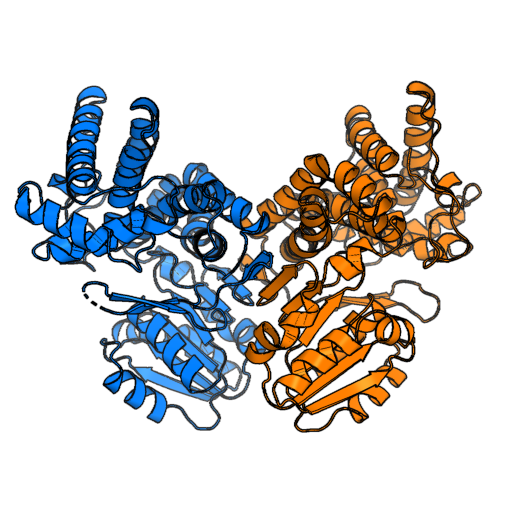49 ? 90.405 51.079 85.423 1.00 15.89 249 THR A N 1
ATOM 1413 C CA . THR A 1 249 ? 90.832 49.705 85.217 1.00 16.07 249 THR A CA 1
ATOM 1414 C C . THR A 1 249 ? 90.246 48.810 86.309 1.00 15.95 249 THR A C 1
ATOM 1415 O O . THR A 1 249 ? 90.201 49.189 87.482 1.00 15.49 249 THR A O 1
ATOM 1419 N N . SER A 1 250 ? 89.790 47.625 85.911 1.00 15.95 250 SER A N 1
ATOM 1420 C CA . SER A 1 250 ? 89.189 46.671 86.839 1.00 16.19 250 SER A CA 1
ATOM 1421 C C . SER A 1 250 ? 90.253 45.944 87.654 1.00 16.46 250 SER A C 1
ATOM 1422 O O . SER A 1 250 ? 91.447 46.044 87.367 1.00 16.18 250 SER A O 1
ATOM 1425 N N . PHE A 1 251 ? 89.816 45.204 88.668 1.00 16.57 251 PHE A N 1
ATOM 1426 C CA . PHE A 1 251 ? 90.756 44.455 89.486 1.00 17.07 251 PHE A CA 1
ATOM 1427 C C . PHE A 1 251 ? 91.210 43.210 88.735 1.00 17.23 251 PHE A C 1
ATOM 1428 O O . PHE A 1 251 ? 91.990 42.411 89.253 1.00 17.82 251 PHE A O 1
ATOM 1436 N N . ALA A 1 252 ? 90.718 43.059 87.507 1.00 16.72 252 ALA A N 1
ATOM 1437 C CA . ALA A 1 252 ? 91.092 41.938 86.659 1.00 16.52 252 ALA A CA 1
ATOM 1438 C C . ALA A 1 252 ? 92.223 42.384 85.728 1.00 16.50 252 ALA A C 1
ATOM 1439 O O . ALA A 1 252 ? 92.793 41.575 85.000 1.00 16.34 252 ALA A O 1
ATOM 1441 N N . GLY A 1 253 ? 92.532 43.679 85.749 1.00 16.29 253 GLY A N 1
ATOM 1442 C CA . GLY A 1 253 ? 93.617 44.191 84.927 1.00 16.22 253 GLY A CA 1
ATOM 1443 C C . GLY A 1 253 ? 93.274 44.886 83.621 1.00 16.23 253 GLY A C 1
ATOM 1444 O O . GLY A 1 253 ? 94.175 45.251 82.862 1.00 16.55 253 GLY A O 1
ATOM 1445 N N . GLY A 1 254 ? 91.993 45.085 83.338 1.00 15.77 254 GLY A N 1
ATOM 1446 C CA . GLY A 1 254 ? 91.641 45.747 82.093 1.00 15.08 254 GLY A CA 1
ATOM 1447 C C . GLY A 1 254 ? 90.321 46.482 82.177 1.00 14.74 254 GLY A C 1
ATOM 1448 O O . GLY A 1 254 ? 89.893 46.884 83.261 1.00 14.36 254 GLY A O 1
ATOM 1449 N N . VAL A 1 255 ? 89.684 46.673 81.026 1.00 14.29 255 VAL A N 1
ATOM 1450 C CA . VAL A 1 255 ? 88.393 47.344 80.977 1.00 13.87 255 VAL A CA 1
ATOM 1451 C C . VAL A 1 255 ? 87.378 46.379 81.559 1.00 13.68 255 VAL A C 1
ATOM 1452 O O . VAL A 1 255 ? 87.431 45.176 81.288 1.00 13.37 255 VAL A O 1
ATOM 1456 N N . ALA A 1 256 ? 86.457 46.899 82.363 1.00 13.21 256 ALA A N 1
ATOM 1457 C CA . ALA A 1 256 ? 85.444 46.059 82.989 1.00 12.67 256 ALA A CA 1
ATOM 1458 C C . ALA A 1 256 ? 84.508 45.396 81.986 1.00 12.32 256 ALA A C 1
ATOM 1459 O O . ALA A 1 256 ? 84.002 46.039 81.067 1.00 12.36 256 ALA A O 1
ATOM 1461 N N . SER A 1 257 ? 84.282 44.099 82.167 1.00 11.69 257 SER A N 1
ATOM 1462 C CA . SER A 1 257 ? 83.381 43.362 81.297 1.00 11.22 257 SER A CA 1
ATOM 1463 C C . SER A 1 257 ? 81.943 43.628 81.738 1.00 10.90 257 SER A C 1
ATOM 1464 O O . SER A 1 257 ? 81.691 44.099 82.852 1.00 10.70 257 SER A O 1
ATOM 1467 N N . ILE A 1 258 ? 81.005 43.340 80.847 1.00 10.77 258 ILE A N 1
ATOM 1468 C CA . ILE A 1 258 ? 79.588 43.502 81.143 1.00 10.36 258 ILE A CA 1
ATOM 1469 C C . ILE A 1 258 ? 79.193 42.337 82.060 1.00 10.47 258 ILE A C 1
ATOM 1470 O O . ILE A 1 258 ? 78.401 42.494 82.991 1.00 10.14 258 ILE A O 1
ATOM 1475 N N . ALA A 1 259 ? 79.764 41.166 81.797 1.00 10.57 259 ALA A N 1
ATOM 1476 C CA . ALA A 1 259 ? 79.467 39.981 82.599 1.00 10.67 259 ALA A CA 1
ATOM 1477 C C . ALA A 1 259 ? 79.714 40.252 84.081 1.00 10.73 259 ALA A C 1
ATOM 1478 O O . ALA A 1 259 ? 78.879 39.937 84.930 1.00 10.61 259 ALA A O 1
ATOM 1480 N N . GLY A 1 260 ? 80.866 40.842 84.388 1.00 10.59 260 GLY A N 1
ATOM 1481 C CA . GLY A 1 260 ? 81.193 41.141 85.770 1.00 10.52 260 GLY A CA 1
ATOM 1482 C C . GLY A 1 260 ? 80.180 42.074 86.404 1.00 10.42 260 GLY A C 1
ATOM 1483 O O . GLY A 1 260 ? 79.833 41.924 87.577 1.00 10.32 260 GLY A O 1
ATOM 1484 N N . ARG A 1 261 ? 79.694 43.035 85.627 1.00 10.02 261 ARG A N 1
ATOM 1485 C CA . ARG A 1 261 ? 78.719 43.992 86.140 1.00 10.20 261 ARG A CA 1
ATOM 1486 C C . ARG A 1 261 ? 77.409 43.301 86.507 1.00 10.10 261 ARG A C 1
ATOM 1487 O O . ARG A 1 261 ? 76.774 43.641 87.504 1.00 10.24 261 ARG A O 1
ATOM 1495 N N . TYR A 1 262 ? 77.003 42.330 85.701 1.00 9.87 262 TYR A N 1
ATOM 1496 C CA . TYR A 1 262 ? 75.773 41.597 85.978 1.00 10.21 262 TYR A CA 1
ATOM 1497 C C . TYR A 1 262 ? 75.906 40.658 87.170 1.00 10.25 262 TYR A C 1
ATOM 1498 O O . TYR A 1 262 ? 74.918 40.366 87.847 1.00 10.20 262 TYR A O 1
ATOM 1507 N N . ILE A 1 263 ? 77.119 40.178 87.431 1.00 10.18 263 ILE A N 1
ATOM 1508 C CA . ILE A 1 263 ? 77.322 39.291 88.572 1.00 10.28 263 ILE A CA 1
ATOM 1509 C C . ILE A 1 263 ? 77.252 40.139 89.845 1.00 10.32 263 ILE A C 1
ATOM 1510 O O . ILE A 1 263 ? 76.762 39.685 90.886 1.00 9.88 263 ILE A O 1
ATOM 1515 N N . ALA A 1 264 ? 77.729 41.377 89.757 1.00 10.27 264 ALA A N 1
ATOM 1516 C CA . ALA A 1 264 ? 77.662 42.282 90.898 1.00 10.64 264 ALA A CA 1
ATOM 1517 C C . ALA A 1 264 ? 76.177 42.566 91.140 1.00 10.94 264 ALA A C 1
ATOM 1518 O O . ALA A 1 264 ? 75.732 42.657 92.281 1.00 11.01 264 ALA A O 1
ATOM 1520 N N . ARG A 1 265 ? 75.414 42.690 90.057 1.00 11.25 265 ARG A N 1
ATOM 1521 C CA . ARG A 1 265 ? 73.978 42.933 90.157 1.00 11.88 265 ARG A CA 1
ATOM 1522 C C . ARG A 1 265 ? 73.291 41.720 90.788 1.00 11.51 265 ARG A C 1
ATOM 1523 O O . ARG A 1 265 ? 72.370 41.858 91.596 1.00 11.41 265 ARG A O 1
ATOM 1531 N N . ALA A 1 266 ? 73.731 40.529 90.402 1.00 11.08 266 ALA A N 1
ATOM 1532 C CA . ALA A 1 266 ? 73.155 39.305 90.941 1.00 11.17 266 ALA A CA 1
ATOM 1533 C C . ALA A 1 266 ? 73.350 39.283 92.454 1.00 11.13 266 ALA A C 1
ATOM 1534 O O . ALA A 1 266 ? 72.466 38.868 93.205 1.00 11.13 266 ALA A O 1
ATOM 1536 N N . CYS A 1 267 ? 74.521 39.727 92.890 1.00 11.12 267 CYS A N 1
ATOM 1537 C CA . CYS A 1 267 ? 74.844 39.775 94.307 1.00 11.46 267 CYS A CA 1
ATOM 1538 C C . CYS A 1 267 ? 73.856 40.711 95.001 1.00 11.53 267 CYS A C 1
ATOM 1539 O O . CYS A 1 267 ? 73.215 40.341 95.985 1.00 11.53 267 CYS A O 1
ATOM 1542 N N . LYS A 1 268 ? 73.734 41.925 94.473 1.00 11.43 268 LYS A N 1
ATOM 1543 C CA . LYS A 1 268 ? 72.822 42.917 95.031 1.00 11.50 268 LYS A CA 1
ATOM 1544 C C . LYS A 1 268 ? 71.394 42.381 95.146 1.00 11.20 268 LYS A C 1
ATOM 1545 O O . LYS A 1 268 ? 70.791 42.419 96.223 1.00 11.02 268 LYS A O 1
ATOM 1551 N N . ASP A 1 269 ? 70.861 41.881 94.034 1.00 10.79 269 ASP A N 1
ATOM 1552 C CA . ASP A 1 269 ? 69.493 41.357 93.993 1.00 10.58 269 ASP A CA 1
ATOM 1553 C C . ASP A 1 269 ? 69.258 40.177 94.932 1.00 10.49 269 ASP A C 1
ATOM 1554 O O . ASP A 1 269 ? 68.201 40.072 95.556 1.00 10.51 269 ASP A O 1
ATOM 1559 N N . THR A 1 270 ? 70.239 39.284 95.016 1.00 10.04 270 THR A N 1
ATOM 1560 C CA . THR A 1 270 ? 70.118 38.109 95.870 1.00 9.67 270 THR A CA 1
ATOM 1561 C C . THR A 1 270 ? 70.047 38.495 97.348 1.00 9.68 270 THR A C 1
ATOM 1562 O O . THR A 1 270 ? 69.253 37.932 98.103 1.00 9.52 270 THR A O 1
ATOM 1566 N N . LEU A 1 271 ? 70.864 39.458 97.760 1.00 9.95 271 LEU A N 1
ATOM 1567 C CA . LEU A 1 271 ? 70.856 39.903 99.153 1.00 10.45 271 LEU A CA 1
ATOM 1568 C C . LEU A 1 271 ? 69.518 40.564 99.469 1.00 10.93 271 LEU A C 1
ATOM 1569 O O . LEU A 1 271 ? 68.940 40.349 100.534 1.00 10.71 271 LEU A O 1
ATOM 1574 N N . GLU A 1 272 ? 69.026 41.367 98.534 1.00 11.51 272 GLU A N 1
ATOM 1575 C CA . GLU A 1 272 ? 67.757 42.055 98.723 1.00 12.37 272 GLU A CA 1
ATOM 1576 C C . GLU A 1 272 ? 66.626 41.062 98.992 1.00 11.80 272 GLU A C 1
ATOM 1577 O O . GLU A 1 272 ? 65.807 41.259 99.892 1.00 11.75 272 GLU A O 1
ATOM 1583 N N . LYS A 1 273 ? 66.598 39.985 98.221 1.00 11.09 273 LYS A N 1
ATOM 1584 C CA . LYS A 1 273 ? 65.553 38.980 98.365 1.00 11.13 273 LYS A CA 1
ATOM 1585 C C . LYS A 1 273 ? 65.742 37.971 99.486 1.00 10.75 273 LYS A C 1
ATOM 1586 O O . LYS A 1 273 ? 64.769 37.583 100.135 1.00 10.57 273 LYS A O 1
ATOM 1592 N N . TYR A 1 274 ? 66.985 37.564 99.725 1.00 10.50 274 TYR A N 1
ATOM 1593 C CA . TYR A 1 274 ? 67.259 36.502 100.694 1.00 10.52 274 TYR A CA 1
ATOM 1594 C C . TYR A 1 274 ? 68.149 36.739 101.910 1.00 10.62 274 TYR A C 1
ATOM 1595 O O . TYR A 1 274 ? 68.272 35.845 102.749 1.00 10.94 274 TYR A O 1
ATOM 1604 N N . ALA A 1 275 ? 68.777 37.904 102.018 1.00 10.48 275 ALA A N 1
ATOM 1605 C CA . ALA A 1 275 ? 69.654 38.157 103.157 1.00 10.49 275 ALA A CA 1
ATOM 1606 C C . ALA A 1 275 ? 69.014 37.861 104.517 1.00 10.71 275 ALA A C 1
ATOM 1607 O O . ALA A 1 275 ? 69.590 37.135 105.333 1.00 10.39 275 ALA A O 1
ATOM 1609 N N . LEU A 1 276 ? 67.829 38.413 104.771 1.00 10.71 276 LEU A N 1
ATOM 1610 C CA . LEU A 1 276 ? 67.188 38.190 106.070 1.00 11.16 276 LEU A CA 1
ATOM 1611 C C . LEU A 1 276 ? 66.728 36.755 106.289 1.00 10.98 276 LEU A C 1
ATOM 1612 O O . LEU A 1 276 ? 66.818 36.246 107.405 1.00 10.92 276 LEU A O 1
ATOM 1617 N N . SER A 1 277 ? 66.240 36.091 105.243 1.00 10.86 277 SER A N 1
ATOM 1618 C CA . SER A 1 277 ? 65.804 34.710 105.418 1.00 10.74 277 SER A CA 1
ATOM 1619 C C . SER A 1 277 ? 67.008 33.788 105.626 1.00 10.65 277 SER A C 1
ATOM 1620 O O . SER A 1 277 ? 66.912 32.783 106.335 1.00 10.56 277 SER A O 1
ATOM 1623 N N . ALA A 1 278 ? 68.146 34.137 105.031 1.00 10.37 278 ALA A N 1
ATOM 1624 C CA . ALA A 1 278 ? 69.362 33.347 105.209 1.00 10.36 278 ALA A CA 1
ATOM 1625 C C . ALA A 1 278 ? 69.813 33.526 106.659 1.00 10.35 278 ALA A C 1
ATOM 1626 O O . ALA A 1 278 ? 70.238 32.575 107.311 1.00 10.37 278 ALA A O 1
ATOM 1628 N N . ILE A 1 279 ? 69.719 34.754 107.159 1.00 10.22 279 ILE A N 1
ATOM 1629 C CA . ILE A 1 279 ? 70.110 35.032 108.535 1.00 10.54 279 ILE A CA 1
ATOM 1630 C C . ILE A 1 279 ? 69.234 34.223 109.494 1.00 10.63 279 ILE A C 1
ATOM 1631 O O . ILE A 1 279 ? 69.738 33.560 110.393 1.00 10.29 279 ILE A O 1
ATOM 1636 N N . LEU A 1 280 ? 67.920 34.285 109.301 1.00 10.99 280 LEU A N 1
ATOM 1637 C CA . LEU A 1 280 ? 67.005 33.535 110.153 1.00 11.32 280 LEU A CA 1
ATOM 1638 C C . LEU A 1 280 ? 67.306 32.041 110.041 1.00 11.60 280 LEU A C 1
ATOM 1639 O O . LEU A 1 280 ? 67.317 31.324 111.043 1.00 11.64 280 LEU A O 1
ATOM 1644 N N . SER A 1 281 ? 67.561 31.577 108.822 1.00 11.60 281 SER A N 1
ATOM 1645 C CA . SER A 1 281 ? 67.872 30.171 108.592 1.00 11.69 281 SER A CA 1
ATOM 1646 C C . SER A 1 281 ? 69.124 29.763 109.358 1.00 12.03 281 SER A C 1
ATOM 1647 O O . SER A 1 281 ? 69.134 28.743 110.055 1.00 12.02 281 SER A O 1
ATOM 1650 N N . ASN A 1 282 ? 70.174 30.571 109.228 1.00 12.39 282 ASN A N 1
ATOM 1651 C CA . ASN A 1 282 ? 71.452 30.315 109.891 1.00 13.19 282 ASN A CA 1
ATOM 1652 C C . ASN A 1 282 ? 71.245 30.212 111.401 1.00 13.72 282 ASN A C 1
ATOM 1653 O O . ASN A 1 282 ? 71.741 29.283 112.046 1.00 13.72 282 ASN A O 1
ATOM 1658 N N . THR A 1 283 ? 70.498 31.165 111.955 1.00 14.48 283 THR A N 1
ATOM 1659 C CA . THR A 1 283 ? 70.226 31.198 113.387 1.00 15.28 283 THR A CA 1
ATOM 1660 C C . THR A 1 283 ? 69.483 29.944 113.838 1.00 15.59 283 THR A C 1
ATOM 1661 O O . THR A 1 283 ? 69.741 29.417 114.918 1.00 15.47 283 THR A O 1
ATOM 1665 N N . ARG A 1 284 ? 68.565 29.471 113.002 1.00 15.81 284 ARG A N 1
ATOM 1666 C CA . ARG A 1 284 ? 67.772 28.285 113.310 1.00 16.29 284 ARG A CA 1
ATOM 1667 C C . ARG A 1 284 ? 68.546 26.999 113.007 1.00 16.34 284 ARG A C 1
ATOM 1668 O O . ARG A 1 284 ? 68.139 25.907 113.411 1.00 16.55 284 ARG A O 1
ATOM 1676 N N . GLY A 1 285 ? 69.663 27.134 112.299 1.00 16.05 285 GLY A N 1
ATOM 1677 C CA . GLY A 1 285 ? 70.475 25.977 111.965 1.00 15.80 285 GLY A CA 1
ATOM 1678 C C . GLY A 1 285 ? 69.937 25.154 110.808 1.00 15.71 285 GLY A C 1
ATOM 1679 O O . GLY A 1 285 ? 70.253 23.967 110.693 1.00 15.74 285 GLY A O 1
ATOM 1680 N N . VAL A 1 286 ? 69.136 25.778 109.947 1.00 15.41 286 VAL A N 1
ATOM 1681 C CA . VAL A 1 286 ? 68.552 25.086 108.801 1.00 15.27 286 VAL A CA 1
ATOM 1682 C C . VAL A 1 286 ? 69.142 25.555 107.474 1.00 15.37 286 VAL A C 1
ATOM 1683 O O . VAL A 1 286 ? 69.277 26.751 107.219 1.00 15.18 286 VAL A O 1
ATOM 1687 N N . CYS A 1 287 ? 69.491 24.588 106.630 1.00 15.73 287 CYS A N 1
ATOM 1688 C CA . CYS A 1 287 ? 70.097 24.859 105.336 1.00 15.98 287 CYS A CA 1
ATOM 1689 C C . CYS A 1 287 ? 69.064 25.045 104.220 1.00 15.37 287 CYS A C 1
ATOM 1690 O O . CYS A 1 287 ? 69.008 24.256 103.279 1.00 15.41 287 CYS A O 1
ATOM 1693 N N . THR A 1 288 ? 68.254 26.097 104.327 1.00 14.61 288 THR A N 1
ATOM 1694 C CA . THR A 1 288 ? 67.234 26.386 103.319 1.00 13.89 288 THR A CA 1
ATOM 1695 C C . THR A 1 288 ? 67.890 26.816 102.006 1.00 13.66 288 THR A C 1
ATOM 1696 O O . THR A 1 288 ? 69.080 27.125 101.969 1.00 13.55 288 THR A O 1
ATOM 1700 N N . GLU A 1 289 ? 67.113 26.844 100.929 1.00 13.32 289 GLU A N 1
ATOM 1701 C CA . GLU A 1 289 ? 67.652 27.282 99.651 1.00 12.91 289 GLU A CA 1
ATOM 1702 C C . GLU A 1 289 ? 68.006 28.772 99.760 1.00 12.36 289 GLU A C 1
ATOM 1703 O O . GLU A 1 289 ? 68.935 29.244 99.109 1.00 12.32 289 GLU A O 1
ATOM 1709 N N . ALA A 1 290 ? 67.278 29.502 100.602 1.00 11.45 290 ALA A N 1
ATOM 1710 C CA . ALA A 1 290 ? 67.536 30.932 100.798 1.00 11.02 290 ALA A CA 1
ATOM 1711 C C . ALA A 1 290 ? 68.923 31.125 101.414 1.00 10.81 290 ALA A C 1
ATOM 1712 O O . ALA A 1 290 ? 69.678 32.015 101.014 1.00 10.20 290 ALA A O 1
ATOM 1714 N N . PHE A 1 291 ? 69.248 30.284 102.391 1.00 10.55 291 PHE A N 1
ATOM 1715 C CA . PHE A 1 291 ? 70.551 30.327 103.045 1.00 10.67 291 PHE A CA 1
ATOM 1716 C C . PHE A 1 291 ? 71.618 30.012 101.993 1.00 10.84 291 PHE A C 1
ATOM 1717 O O . PHE A 1 291 ? 72.634 30.698 101.911 1.00 10.81 291 PHE A O 1
ATOM 1725 N N . GLU A 1 292 ? 71.380 28.975 101.190 1.00 10.72 292 GLU A N 1
ATOM 1726 C CA . GLU A 1 292 ? 72.333 28.594 100.146 1.00 10.84 292 GLU A CA 1
ATOM 1727 C C . GLU A 1 292 ? 72.498 29.723 99.126 1.00 10.37 292 GLU A C 1
ATOM 1728 O O . GLU A 1 292 ? 73.591 29.931 98.594 1.00 10.00 292 GLU A O 1
ATOM 1734 N N . ASN A 1 293 ? 71.419 30.452 98.848 1.00 9.70 293 ASN A N 1
ATOM 1735 C CA . ASN A 1 293 ? 71.504 31.561 97.901 1.00 9.57 293 ASN A CA 1
ATOM 1736 C C . ASN A 1 293 ? 72.450 32.647 98.398 1.00 9.34 293 ASN A C 1
ATOM 1737 O O . ASN A 1 293 ? 73.235 33.203 97.624 1.00 9.11 293 ASN A O 1
ATOM 1742 N N . VAL A 1 294 ? 72.366 32.962 99.688 1.00 9.08 294 VAL A N 1
ATOM 1743 C CA . VAL A 1 294 ? 73.219 33.996 100.253 1.00 9.25 294 VAL A CA 1
ATOM 1744 C C . VAL A 1 294 ? 74.653 33.505 100.383 1.00 9.40 294 VAL A C 1
ATOM 1745 O O . VAL A 1 294 ? 75.594 34.294 100.286 1.00 9.22 294 VAL A O 1
ATOM 1749 N N . VAL A 1 295 ? 74.828 32.205 100.603 1.00 9.32 295 VAL A N 1
ATOM 1750 C CA . VAL A 1 295 ? 76.176 31.664 100.671 1.00 9.75 295 VAL A CA 1
ATOM 1751 C C . VAL A 1 295 ? 76.784 31.895 99.284 1.00 9.96 295 VAL A C 1
ATOM 1752 O O . VAL A 1 295 ? 77.941 32.309 99.166 1.00 10.15 295 VAL A O 1
ATOM 1756 N N . GLU A 1 296 ? 75.999 31.654 98.232 1.00 10.05 296 GLU A N 1
ATOM 1757 C CA . GLU A 1 296 ? 76.507 31.871 96.880 1.00 10.20 296 GLU A CA 1
ATOM 1758 C C . GLU A 1 296 ? 76.780 33.357 96.656 1.00 10.21 296 GLU A C 1
ATOM 1759 O O . GLU A 1 296 ? 77.780 33.719 96.046 1.00 10.14 296 GLU A O 1
ATOM 1765 N N . ALA A 1 297 ? 75.888 34.219 97.139 1.00 10.35 297 ALA A N 1
ATOM 1766 C CA . ALA A 1 297 ? 76.065 35.662 96.957 1.00 10.62 297 ALA A CA 1
ATOM 1767 C C . ALA A 1 297 ? 77.307 36.176 97.680 1.00 10.71 297 ALA A C 1
ATOM 1768 O O . ALA A 1 297 ? 78.075 36.971 97.134 1.00 10.78 297 ALA A O 1
ATOM 1770 N N . ASN A 1 298 ? 77.496 35.715 98.910 1.00 10.73 298 ASN A N 1
ATOM 1771 C CA . ASN A 1 298 ? 78.634 36.121 99.734 1.00 11.17 298 ASN A CA 1
ATOM 1772 C C . ASN A 1 298 ? 79.972 35.629 99.210 1.00 11.43 298 ASN A C 1
ATOM 1773 O O . ASN A 1 298 ? 81.007 36.252 99.452 1.00 11.41 298 ASN A O 1
ATOM 1778 N N . THR A 1 299 ? 79.949 34.507 98.502 1.00 11.83 299 THR A N 1
ATOM 1779 C CA . THR A 1 299 ? 81.178 33.899 98.017 1.00 12.42 299 THR A CA 1
ATOM 1780 C C . THR A 1 299 ? 81.426 34.015 96.521 1.00 12.51 299 THR A C 1
ATOM 1781 O O . THR A 1 299 ? 82.388 34.662 96.093 1.00 12.98 299 THR A O 1
ATOM 1785 N N . LEU A 1 300 ? 80.569 33.388 95.722 1.00 12.37 300 LEU A N 1
ATOM 1786 C CA . LEU A 1 300 ? 80.744 33.413 94.277 1.00 12.45 300 LEU A CA 1
ATOM 1787 C C . LEU A 1 300 ? 80.430 34.758 93.634 1.00 12.81 300 LEU A C 1
ATOM 1788 O O . LEU A 1 300 ? 81.283 35.343 92.967 1.00 12.99 300 LEU A O 1
ATOM 1793 N N . MET A 1 301 ? 79.205 35.239 93.831 1.00 12.74 301 MET A N 1
ATOM 1794 C CA . MET A 1 301 ? 78.775 36.503 93.235 1.00 12.93 301 MET A CA 1
ATOM 1795 C C . MET A 1 301 ? 79.597 37.699 93.683 1.00 13.06 301 MET A C 1
ATOM 1796 O O . MET A 1 301 ? 80.058 38.494 92.862 1.00 13.03 301 MET A O 1
ATOM 1801 N N . SER A 1 302 ? 79.769 37.842 94.988 1.00 12.95 302 SER A N 1
ATOM 1802 C CA . SER A 1 302 ? 80.541 38.958 95.504 1.00 12.98 302 SER A CA 1
ATOM 1803 C C . SER A 1 302 ? 81.988 38.833 95.025 1.00 13.13 302 SER A C 1
ATOM 1804 O O . SER A 1 302 ? 82.598 39.811 94.593 1.00 12.90 302 SER A O 1
ATOM 1807 N N . GLY A 1 303 ? 82.522 37.618 95.084 1.00 12.95 303 GLY A N 1
ATOM 1808 C CA . GLY A 1 303 ? 83.888 37.386 94.648 1.00 12.82 303 GLY A CA 1
ATOM 1809 C C . GLY A 1 303 ? 84.133 37.767 93.199 1.00 12.79 303 GLY A C 1
ATOM 1810 O O . GLY A 1 303 ? 85.049 38.533 92.902 1.00 12.73 303 GLY A O 1
ATOM 1811 N N . LEU A 1 304 ? 83.319 37.241 92.289 1.00 12.79 304 LEU A N 1
ATOM 1812 C CA . LEU A 1 304 ? 83.486 37.551 90.875 1.00 13.03 304 LEU A CA 1
ATOM 1813 C C . LEU A 1 304 ? 83.100 38.996 90.577 1.00 13.07 304 LEU A C 1
ATOM 1814 O O . LEU A 1 304 ? 83.720 39.651 89.741 1.00 12.83 304 LEU A O 1
ATOM 1819 N N . GLY A 1 305 ? 82.074 39.482 91.270 1.00 13.23 305 GLY A N 1
ATOM 1820 C CA . GLY A 1 305 ? 81.608 40.842 91.063 1.00 13.54 305 GLY A CA 1
ATOM 1821 C C . GLY A 1 305 ? 82.609 41.920 91.440 1.00 14.16 305 GLY A C 1
ATOM 1822 O O . GLY A 1 305 ? 82.657 42.971 90.797 1.00 14.09 305 GLY A O 1
ATOM 1823 N N . PHE A 1 306 ? 83.409 41.687 92.477 1.00 14.49 306 PHE A N 1
ATOM 1824 C CA . PHE A 1 306 ? 84.375 42.704 92.871 1.00 15.42 306 PHE A CA 1
ATOM 1825 C C . PHE A 1 306 ? 85.679 42.600 92.082 1.00 15.42 306 PHE A C 1
ATOM 1826 O O . PHE A 1 306 ? 86.238 43.619 91.674 1.00 15.94 306 PHE A O 1
ATOM 1834 N N . GLU A 1 307 ? 86.158 41.380 91.850 1.00 15.56 307 GLU A N 1
ATOM 1835 C CA . GLU A 1 307 ? 87.413 41.206 91.119 1.00 15.59 307 GLU A CA 1
ATOM 1836 C C . GLU A 1 307 ? 87.302 41.591 89.644 1.00 15.11 307 GLU A C 1
ATOM 1837 O O . GLU A 1 307 ? 88.249 42.129 89.063 1.00 14.82 307 GLU A O 1
ATOM 1843 N N . ASN A 1 308 ? 86.148 41.324 89.037 1.00 14.46 308 ASN A N 1
ATOM 1844 C CA . ASN A 1 308 ? 85.947 41.670 87.632 1.00 14.00 308 ASN A CA 1
ATOM 1845 C C . ASN A 1 308 ? 85.463 43.097 87.486 1.00 13.86 308 ASN A C 1
ATOM 1846 O O . ASN A 1 308 ? 85.409 43.648 86.383 1.00 13.81 308 ASN A O 1
ATOM 1851 N N . GLY A 1 309 ? 85.110 43.684 88.621 1.00 13.95 309 GLY A N 1
ATOM 1852 C CA . GLY A 1 309 ? 84.682 45.067 88.663 1.00 14.02 309 GLY A CA 1
ATOM 1853 C C . GLY A 1 309 ? 85.842 45.738 89.374 1.00 14.23 309 GLY A C 1
ATOM 1854 O O . GLY A 1 309 ? 86.915 45.900 88.792 1.00 14.01 309 GLY A O 1
ATOM 1855 N N . GLY A 1 310 ? 85.649 46.103 90.636 1.00 14.34 310 GLY A N 1
ATOM 1856 C CA . GLY A 1 310 ? 86.738 46.715 91.374 1.00 14.51 310 GLY A CA 1
ATOM 1857 C C . GLY A 1 310 ? 86.351 47.257 92.733 1.00 14.47 310 GLY A C 1
ATOM 1858 O O . GLY A 1 310 ? 85.170 47.379 93.056 1.00 14.56 310 GLY A O 1
ATOM 1859 N N . LEU A 1 311 ? 87.361 47.567 93.539 1.00 14.53 311 LEU A N 1
ATOM 1860 C CA . LEU A 1 311 ? 87.134 48.130 94.856 1.00 14.44 311 LEU A CA 1
ATOM 1861 C C . LEU A 1 311 ? 87.215 49.644 94.700 1.00 14.57 311 LEU A C 1
ATOM 1862 O O . LEU A 1 311 ? 87.813 50.146 93.743 1.00 14.65 311 LEU A O 1
ATOM 1867 N N . ALA A 1 312 ? 86.612 50.367 95.636 1.00 14.39 312 ALA A N 1
ATOM 1868 C CA . ALA A 1 312 ? 86.621 51.821 95.591 1.00 14.40 312 ALA A CA 1
ATOM 1869 C C . ALA A 1 312 ? 86.842 52.402 96.986 1.00 14.40 312 ALA A C 1
ATOM 1870 O O . ALA A 1 312 ? 87.775 52.005 97.686 1.00 14.42 312 ALA A O 1
ATOM 1872 N N . ALA A 1 313 ? 85.980 53.330 97.398 1.00 14.24 313 ALA A N 1
ATOM 1873 C CA . ALA A 1 313 ? 86.117 53.968 98.705 1.00 14.24 313 ALA A CA 1
ATOM 1874 C C . ALA A 1 313 ? 85.858 53.055 99.901 1.00 14.39 313 ALA A C 1
ATOM 1875 O O . ALA A 1 313 ? 86.622 53.064 100.871 1.00 14.43 313 ALA A O 1
ATOM 1877 N N . ALA A 1 314 ? 84.783 52.275 99.837 1.00 14.38 314 ALA A N 1
ATOM 1878 C CA . ALA A 1 314 ? 84.413 51.391 100.941 1.00 14.49 314 ALA A CA 1
ATOM 1879 C C . ALA A 1 314 ? 85.570 50.592 101.535 1.00 14.68 314 ALA A C 1
ATOM 1880 O O . ALA A 1 314 ? 85.820 50.663 102.741 1.00 14.49 314 ALA A O 1
ATOM 1882 N N . HIS A 1 315 ? 86.277 49.834 100.703 1.00 14.74 315 HIS A N 1
ATOM 1883 C CA . HIS A 1 315 ? 87.386 49.028 101.201 1.00 15.21 315 HIS A CA 1
ATOM 1884 C C . HIS A 1 315 ? 88.604 49.833 101.630 1.00 15.34 315 HIS A C 1
ATOM 1885 O O . HIS A 1 315 ? 89.326 49.426 102.538 1.00 15.41 315 HIS A O 1
ATOM 1892 N N . ALA A 1 316 ? 88.833 50.971 100.984 1.00 15.68 316 ALA A N 1
ATOM 1893 C CA . ALA A 1 316 ? 89.959 51.824 101.350 1.00 16.11 316 ALA A CA 1
ATOM 1894 C C . ALA A 1 316 ? 89.676 52.374 102.741 1.00 16.52 316 ALA A C 1
ATOM 1895 O O . ALA A 1 316 ? 90.571 52.479 103.578 1.00 16.35 316 ALA A O 1
ATOM 1897 N N . ILE A 1 317 ? 88.417 52.726 102.982 1.00 17.08 317 ILE A N 1
ATOM 1898 C CA . ILE A 1 317 ? 88.021 53.254 104.277 1.00 17.90 317 ILE A CA 1
ATOM 1899 C C . ILE A 1 317 ? 88.161 52.145 105.314 1.00 18.61 317 ILE A C 1
ATOM 1900 O O . ILE A 1 317 ? 88.601 52.386 106.440 1.00 18.64 317 ILE A O 1
ATOM 1905 N N . HIS A 1 318 ? 87.802 50.927 104.922 1.00 19.33 318 HIS A N 1
ATOM 1906 C CA . HIS A 1 318 ? 87.932 49.782 105.812 1.00 20.39 318 HIS A CA 1
ATOM 1907 C C . HIS A 1 318 ? 89.395 49.657 106.242 1.00 21.00 318 HIS A C 1
ATOM 1908 O O . HIS A 1 318 ? 89.684 49.457 107.423 1.00 21.11 318 HIS A O 1
ATOM 1915 N N . ASN A 1 319 ? 90.314 49.787 105.289 1.00 21.87 319 ASN A N 1
ATOM 1916 C CA . ASN A 1 319 ? 91.738 49.690 105.602 1.00 22.88 319 ASN A CA 1
ATOM 1917 C C . ASN A 1 319 ? 92.168 50.865 106.469 1.00 23.80 319 ASN A C 1
ATOM 1918 O O . ASN A 1 319 ? 93.045 50.732 107.319 1.00 23.61 319 ASN A O 1
ATOM 1923 N N . GLY A 1 320 ? 91.542 52.017 106.253 1.00 24.96 320 GLY A N 1
ATOM 1924 C CA . GLY A 1 320 ? 91.880 53.191 107.035 1.00 26.59 320 GLY A CA 1
ATOM 1925 C C . GLY A 1 320 ? 91.486 53.047 108.494 1.00 27.95 320 GLY A C 1
ATOM 1926 O O . GLY A 1 320 ? 92.160 53.572 109.381 1.00 27.83 320 GLY A O 1
ATOM 1927 N N . MET A 1 321 ? 90.394 52.331 108.745 1.00 29.34 321 MET A N 1
ATOM 1928 C CA . MET A 1 321 ? 89.905 52.124 110.105 1.00 31.02 321 MET A CA 1
ATOM 1929 C C . MET A 1 321 ? 90.899 51.432 111.028 1.00 31.85 321 MET A C 1
ATOM 1930 O O . MET A 1 321 ? 90.978 51.759 112.212 1.00 31.97 321 MET A O 1
ATOM 1935 N N . THR A 1 322 ? 91.647 50.473 110.494 1.00 32.90 322 THR A N 1
ATOM 1936 C CA . THR A 1 322 ? 92.625 49.744 111.293 1.00 33.96 322 THR A CA 1
ATOM 1937 C C . THR A 1 322 ? 93.604 50.707 111.953 1.00 34.49 322 THR A C 1
ATOM 1938 O O . THR A 1 322 ? 94.123 50.435 113.037 1.00 34.87 322 THR A O 1
ATOM 1942 N N . ALA A 1 323 ? 93.851 51.835 111.296 1.00 34.91 323 ALA A N 1
ATOM 1943 C CA . ALA A 1 323 ? 94.772 52.834 111.821 1.00 35.24 323 ALA A CA 1
ATOM 1944 C C . ALA A 1 323 ? 94.358 53.292 113.217 1.00 35.45 323 ALA A C 1
ATOM 1945 O O . ALA A 1 323 ? 95.174 53.816 113.976 1.00 35.68 323 ALA A O 1
ATOM 1947 N N . ILE A 1 324 ? 93.089 53.090 113.552 1.00 35.51 324 ILE A N 1
ATOM 1948 C CA . ILE A 1 324 ? 92.569 53.490 114.854 1.00 35.54 324 ILE A CA 1
ATOM 1949 C C . ILE A 1 324 ? 92.955 52.504 115.953 1.00 35.57 324 ILE A C 1
ATOM 1950 O O . ILE A 1 324 ? 93.217 52.899 117.090 1.00 35.54 324 ILE A O 1
ATOM 1955 N N . HIS A 1 325 ? 92.996 51.222 115.606 1.00 35.59 325 HIS A N 1
ATOM 1956 C CA . HIS A 1 325 ? 93.315 50.175 116.571 1.00 35.52 325 HIS A CA 1
ATOM 1957 C C . HIS A 1 325 ? 92.280 50.203 117.694 1.00 35.06 325 HIS A C 1
ATOM 1958 O O . HIS A 1 325 ? 91.087 50.381 117.437 1.00 35.21 325 HIS A O 1
ATOM 1965 N N . GLY A 1 326 ? 92.724 50.033 118.935 1.00 34.30 326 GLY A N 1
ATOM 1966 C CA . GLY A 1 326 ? 91.785 50.042 120.043 1.00 33.41 326 GLY A CA 1
ATOM 1967 C C . GLY A 1 326 ? 90.739 48.952 119.882 1.00 32.66 326 GLY A C 1
ATOM 1968 O O . GLY A 1 326 ? 91.085 47.816 119.566 1.00 32.86 326 GLY A O 1
ATOM 1969 N N . PRO A 1 327 ? 89.448 49.261 120.079 1.00 31.90 327 PRO A N 1
ATOM 1970 C CA . PRO A 1 327 ? 88.387 48.257 119.942 1.00 31.19 327 PRO A CA 1
ATOM 1971 C C . PRO A 1 327 ? 88.129 47.809 118.501 1.00 30.45 327 PRO A C 1
ATOM 1972 O O . PRO A 1 327 ? 87.428 46.825 118.267 1.00 30.31 327 PRO A O 1
ATOM 1976 N N . VAL A 1 328 ? 88.701 48.530 117.541 1.00 29.59 328 VAL A N 1
ATOM 1977 C CA . VAL A 1 328 ? 88.523 48.207 116.127 1.00 28.53 328 VAL A CA 1
ATOM 1978 C C . VAL A 1 328 ? 88.914 46.772 115.789 1.00 27.59 328 VAL A C 1
ATOM 1979 O O . VAL A 1 328 ? 88.323 46.156 114.902 1.00 27.68 328 VAL A O 1
ATOM 1983 N N . HIS A 1 329 ? 89.906 46.238 116.494 1.00 26.32 329 HIS A N 1
ATOM 1984 C CA . HIS A 1 329 ? 90.359 44.875 116.239 1.00 25.06 329 HIS A CA 1
ATOM 1985 C C . HIS A 1 329 ? 89.276 43.837 116.508 1.00 23.60 329 HIS A C 1
ATOM 1986 O O . HIS A 1 329 ? 89.403 42.693 116.091 1.00 23.50 329 HIS A O 1
ATOM 1993 N N . ARG A 1 330 ? 88.218 44.233 117.207 1.00 22.03 330 ARG A N 1
ATOM 1994 C CA . ARG A 1 330 ? 87.137 43.307 117.539 1.00 20.70 330 ARG A CA 1
ATOM 1995 C C . ARG A 1 330 ? 86.089 43.165 116.437 1.00 19.75 330 ARG A C 1
ATOM 1996 O O . ARG A 1 330 ? 85.247 42.268 116.485 1.00 19.25 330 ARG A O 1
ATOM 2004 N N . LEU A 1 331 ? 86.146 44.049 115.448 1.00 18.82 331 LEU A N 1
ATOM 2005 C CA . LEU A 1 331 ? 85.194 44.025 114.345 1.00 18.26 331 LEU A CA 1
ATOM 2006 C C . LEU A 1 331 ? 85.613 43.059 113.249 1.00 17.93 331 LEU A C 1
ATOM 2007 O O . LEU A 1 331 ? 86.801 42.892 112.976 1.00 17.85 331 LEU A O 1
ATOM 2012 N N . MET A 1 332 ? 84.629 42.420 112.626 1.00 17.30 332 MET A N 1
ATOM 2013 C CA . MET A 1 332 ? 84.897 41.507 111.529 1.00 16.98 332 MET A CA 1
ATOM 2014 C C . MET A 1 332 ? 85.002 42.355 110.265 1.00 16.66 332 MET A C 1
ATOM 2015 O O . MET A 1 332 ? 84.484 43.476 110.215 1.00 16.05 332 MET A O 1
ATOM 2020 N N . HIS A 1 333 ? 85.666 41.815 109.251 1.00 16.15 333 HIS A N 1
ATOM 2021 C CA . HIS A 1 333 ? 85.852 42.519 107.989 1.00 16.10 333 HIS A CA 1
ATOM 2022 C C . HIS A 1 333 ? 84.574 43.147 107.434 1.00 15.62 333 HIS A C 1
ATOM 2023 O O . HIS A 1 333 ? 84.528 44.348 107.168 1.00 15.25 333 HIS A O 1
ATOM 2030 N N . GLY A 1 334 ? 83.549 42.322 107.246 1.00 15.39 334 GLY A N 1
ATOM 2031 C CA . GLY A 1 334 ? 82.286 42.800 106.708 1.00 14.89 334 GLY A CA 1
ATOM 2032 C C . GLY A 1 334 ? 81.585 43.862 107.535 1.00 14.65 334 GLY A C 1
ATOM 2033 O O . GLY A 1 334 ? 80.842 44.685 106.996 1.00 14.37 334 GLY A O 1
ATOM 2034 N N . GLU A 1 335 ? 81.799 43.844 108.846 1.00 14.22 335 GLU A N 1
ATOM 2035 C CA . GLU A 1 335 ? 81.173 44.825 109.722 1.00 14.11 335 GLU A CA 1
ATOM 2036 C C . GLU A 1 335 ? 81.771 46.206 109.440 1.00 14.01 335 GLU A C 1
ATOM 2037 O O . GLU A 1 335 ? 81.058 47.212 109.428 1.00 13.84 335 GLU A O 1
ATOM 2043 N N . LYS A 1 336 ? 83.078 46.248 109.200 1.00 13.86 336 LYS A N 1
ATOM 2044 C CA . LYS A 1 336 ? 83.752 47.505 108.892 1.00 13.96 336 LYS A CA 1
ATOM 2045 C C . LYS A 1 336 ? 83.443 47.926 107.456 1.00 13.69 336 LYS A C 1
ATOM 2046 O O . LYS A 1 336 ? 83.246 49.108 107.177 1.00 13.84 336 LYS A O 1
ATOM 2052 N N . VAL A 1 337 ? 83.408 46.958 106.546 1.00 13.20 337 VAL A N 1
ATOM 2053 C CA . VAL A 1 337 ? 83.125 47.252 105.142 1.00 12.83 337 VAL A CA 1
ATOM 2054 C C . VAL A 1 337 ? 81.722 47.817 104.961 1.00 12.58 337 VAL A C 1
ATOM 2055 O O . VAL A 1 337 ? 81.496 48.668 104.100 1.00 12.53 337 VAL A O 1
ATOM 2059 N N . ALA A 1 338 ? 80.779 47.344 105.767 1.00 12.34 338 ALA A N 1
ATOM 2060 C CA . ALA A 1 338 ? 79.407 47.831 105.675 1.00 12.05 338 ALA A CA 1
ATOM 2061 C C . ALA A 1 338 ? 79.372 49.318 106.014 1.00 11.90 338 ALA A C 1
ATOM 2062 O O . ALA A 1 338 ? 78.771 50.117 105.293 1.00 11.46 338 ALA A O 1
ATOM 2064 N N . TYR A 1 339 ? 80.016 49.693 107.115 1.00 11.61 339 TYR A N 1
ATOM 2065 C CA . TYR A 1 339 ? 80.047 51.094 107.514 1.00 11.53 339 TYR A CA 1
ATOM 2066 C C . TYR A 1 339 ? 80.781 51.894 106.434 1.00 11.39 339 TYR A C 1
ATOM 2067 O O . TYR A 1 339 ? 80.390 53.011 106.100 1.00 11.51 339 TYR A O 1
ATOM 2076 N N . GLY A 1 340 ? 81.841 51.304 105.888 1.00 11.26 340 GLY A N 1
ATOM 2077 C CA . GLY A 1 340 ? 82.611 51.963 104.849 1.00 11.12 340 GLY A CA 1
ATOM 2078 C C . GLY A 1 340 ? 81.789 52.205 103.597 1.00 10.86 340 GLY A C 1
ATOM 2079 O O . GLY A 1 340 ? 82.016 53.175 102.875 1.00 10.68 340 GLY A O 1
ATOM 2080 N N . THR A 1 341 ? 80.835 51.314 103.341 1.00 10.74 341 THR A N 1
ATOM 2081 C CA . THR A 1 341 ? 79.971 51.435 102.176 1.00 10.61 341 THR A CA 1
ATOM 2082 C C . THR A 1 341 ? 79.047 52.628 102.378 1.00 10.48 341 THR A C 1
ATOM 2083 O O . THR A 1 341 ? 78.763 53.367 101.437 1.00 10.33 341 THR A O 1
ATOM 2087 N N . LEU A 1 342 ? 78.576 52.808 103.609 1.00 10.45 342 LEU A N 1
ATOM 2088 C CA . LEU A 1 342 ? 77.720 53.943 103.924 1.00 10.14 342 LEU A CA 1
ATOM 2089 C C . LEU A 1 342 ? 78.540 55.216 103.734 1.00 10.16 342 LEU A C 1
ATOM 2090 O O . LEU A 1 342 ? 78.035 56.226 103.248 1.00 9.99 342 LEU A O 1
ATOM 2095 N N . VAL A 1 343 ? 79.811 55.162 104.112 1.00 10.40 343 VAL A N 1
ATOM 2096 C CA . VAL A 1 343 ? 80.684 56.320 103.955 1.00 10.53 343 VAL A CA 1
ATOM 2097 C C . VAL A 1 343 ? 80.842 56.647 102.471 1.00 10.64 343 VAL A C 1
ATOM 2098 O O . VAL A 1 343 ? 80.825 57.818 102.089 1.00 10.59 343 VAL A O 1
ATOM 2102 N N . GLN A 1 344 ? 80.990 55.625 101.630 1.00 10.84 344 GLN A N 1
ATOM 2103 C CA . GLN A 1 344 ? 81.114 55.873 100.196 1.00 10.82 344 GLN A CA 1
ATOM 2104 C C . GLN A 1 344 ? 79.837 56.533 99.677 1.00 10.96 344 GLN A C 1
ATOM 2105 O O . GLN A 1 344 ? 79.890 57.393 98.801 1.00 10.88 344 GLN A O 1
ATOM 2111 N N . VAL A 1 345 ? 78.691 56.131 100.224 1.00 10.88 345 VAL A N 1
ATOM 2112 C CA . VAL A 1 345 ? 77.407 56.700 99.823 1.00 11.07 345 VAL A CA 1
ATOM 2113 C C . VAL A 1 345 ? 77.366 58.197 100.120 1.00 11.04 345 VAL A C 1
ATOM 2114 O O . VAL A 1 345 ? 76.784 58.973 99.359 1.00 10.86 345 VAL A O 1
ATOM 2118 N N . VAL A 1 346 ? 77.976 58.603 101.227 1.00 10.79 346 VAL A N 1
ATOM 2119 C CA . VAL A 1 346 ? 78.020 60.016 101.571 1.00 11.09 346 VAL A CA 1
ATOM 2120 C C . VAL A 1 346 ? 78.958 60.706 100.585 1.00 11.19 346 VAL A C 1
ATOM 2121 O O . VAL A 1 346 ? 78.672 61.808 100.112 1.00 11.17 346 VAL A O 1
ATOM 2125 N N . LEU A 1 347 ? 80.075 60.052 100.272 1.00 11.26 347 LEU A N 1
ATOM 2126 C CA . LEU A 1 347 ? 81.043 60.611 99.328 1.00 11.51 347 LEU A CA 1
ATOM 2127 C C . LEU A 1 347 ? 80.457 60.707 97.919 1.00 11.82 347 LEU A C 1
ATOM 2128 O O . LEU A 1 347 ? 80.804 61.615 97.156 1.00 11.85 347 LEU A O 1
ATOM 2133 N N . GLU A 1 348 ? 79.574 59.774 97.571 1.00 11.92 348 GLU A N 1
ATOM 2134 C CA . GLU A 1 348 ? 78.935 59.793 96.257 1.00 12.47 348 GLU A CA 1
ATOM 2135 C C . GLU A 1 348 ? 77.772 60.790 96.236 1.00 12.20 348 GLU A C 1
ATOM 2136 O O . GLU A 1 348 ? 77.174 61.045 95.189 1.00 11.91 348 GLU A O 1
ATOM 2142 N N . ASP A 1 349 ? 77.464 61.347 97.403 1.00 11.84 349 ASP A N 1
ATOM 2143 C CA . ASP A 1 349 ? 76.409 62.348 97.546 1.00 11.83 349 ASP A CA 1
ATOM 2144 C C . ASP A 1 349 ? 74.998 61.856 97.211 1.00 11.77 349 ASP A C 1
ATOM 2145 O O . ASP A 1 349 ? 74.234 62.566 96.558 1.00 11.50 349 ASP A O 1
ATOM 2150 N N . TRP A 1 350 ? 74.651 60.646 97.643 1.00 11.52 350 TRP A N 1
ATOM 2151 C CA . TRP A 1 350 ? 73.309 60.124 97.391 1.00 11.71 350 TRP A CA 1
ATOM 2152 C C . TRP A 1 350 ? 72.325 60.926 98.227 1.00 11.58 350 TRP A C 1
ATOM 2153 O O . TRP A 1 350 ? 72.663 61.374 99.321 1.00 11.62 350 TRP A O 1
ATOM 2164 N N . PRO A 1 351 ? 71.097 61.127 97.721 1.00 11.58 351 PRO A N 1
ATOM 2165 C CA . PRO A 1 351 ? 70.103 61.871 98.498 1.00 11.45 351 PRO A CA 1
ATOM 2166 C C . PRO A 1 351 ? 69.910 61.101 99.812 1.00 11.56 351 PRO A C 1
ATOM 2167 O O . PRO A 1 351 ? 70.111 59.882 99.856 1.00 11.37 351 PRO A O 1
ATOM 2171 N N . LEU A 1 352 ? 69.530 61.794 100.879 1.00 11.62 352 LEU A N 1
ATOM 2172 C CA . LEU A 1 352 ? 69.358 61.127 102.165 1.00 12.07 352 LEU A CA 1
ATOM 2173 C C . LEU A 1 352 ? 68.399 59.934 102.124 1.00 12.55 352 LEU A C 1
ATOM 2174 O O . LEU A 1 352 ? 68.614 58.935 102.807 1.00 12.03 352 LEU A O 1
ATOM 2179 N N . GLU A 1 353 ? 67.344 60.026 101.322 1.00 13.29 353 GLU A N 1
ATOM 2180 C CA . GLU A 1 353 ? 66.394 58.922 101.236 1.00 14.15 353 GLU A CA 1
ATOM 2181 C C . GLU A 1 353 ? 67.077 57.643 100.758 1.00 13.77 353 GLU A C 1
ATOM 2182 O O . GLU A 1 353 ? 66.786 56.552 101.249 1.00 13.30 353 GLU A O 1
ATOM 2188 N N . ASP A 1 354 ? 67.987 57.772 99.797 1.00 13.46 354 ASP A N 1
ATOM 2189 C CA . ASP A 1 354 ? 68.684 56.603 99.274 1.00 13.38 354 ASP A CA 1
ATOM 2190 C C . ASP A 1 354 ? 69.671 56.054 100.292 1.00 13.09 354 ASP A C 1
ATOM 2191 O O . ASP A 1 354 ? 69.884 54.840 100.371 1.00 12.69 354 ASP A O 1
ATOM 2196 N N . PHE A 1 355 ? 70.273 56.947 101.071 1.00 12.68 355 PHE A N 1
ATOM 2197 C CA . PHE A 1 355 ? 71.192 56.521 102.118 1.00 12.59 355 PHE A CA 1
ATOM 2198 C C . PHE A 1 355 ? 70.375 55.687 103.106 1.00 12.61 355 PHE A C 1
ATOM 2199 O O . PHE A 1 355 ? 70.782 54.595 103.495 1.00 12.58 355 PHE A O 1
ATOM 2207 N N . ASN A 1 356 ? 69.212 56.203 103.497 1.00 12.73 356 ASN A N 1
ATOM 2208 C CA . ASN A 1 356 ? 68.346 55.507 104.450 1.00 13.04 356 ASN A CA 1
ATOM 2209 C C . ASN A 1 356 ? 67.939 54.117 103.988 1.00 13.14 356 ASN A C 1
ATOM 2210 O O . ASN A 1 356 ? 67.851 53.192 104.792 1.00 12.98 356 ASN A O 1
ATOM 2215 N N . ASN A 1 357 ? 67.674 53.975 102.695 1.00 13.41 357 ASN A N 1
ATOM 2216 C CA . ASN A 1 357 ? 67.284 52.684 102.153 1.00 13.86 357 ASN A CA 1
ATOM 2217 C C . ASN A 1 357 ? 68.377 51.641 102.379 1.00 13.62 357 ASN A C 1
ATOM 2218 O O . ASN A 1 357 ? 68.080 50.485 102.676 1.00 13.71 357 ASN A O 1
ATOM 2223 N N . LEU A 1 358 ? 69.639 52.043 102.250 1.00 13.04 358 LEU A N 1
ATOM 2224 C CA . LEU A 1 358 ? 70.733 51.096 102.453 1.00 12.88 358 LEU A CA 1
ATOM 2225 C C . LEU A 1 358 ? 71.021 50.904 103.936 1.00 12.66 358 LEU A C 1
ATOM 2226 O O . LEU A 1 358 ? 71.231 49.780 104.394 1.00 12.83 358 LEU A O 1
ATOM 2231 N N . ALA A 1 359 ? 71.028 52.000 104.690 1.00 12.31 359 ALA A N 1
ATOM 2232 C CA . ALA A 1 359 ? 71.279 51.917 106.123 1.00 12.19 359 ALA A CA 1
ATOM 2233 C C . ALA A 1 359 ? 70.213 51.058 106.806 1.00 12.02 359 ALA A C 1
ATOM 2234 O O . ALA A 1 359 ? 70.531 50.253 107.678 1.00 11.91 359 ALA A O 1
ATOM 2236 N N . SER A 1 360 ? 68.951 51.218 106.407 1.00 11.82 360 SER A N 1
ATOM 2237 C CA . SER A 1 360 ? 67.873 50.433 107.012 1.00 11.92 360 SER A CA 1
ATOM 2238 C C . SER A 1 360 ? 68.061 48.946 106.739 1.00 11.66 360 SER A C 1
ATOM 2239 O O . SER A 1 360 ? 67.765 48.100 107.593 1.00 11.38 360 SER A O 1
ATOM 2242 N N . PHE A 1 361 ? 68.547 48.629 105.543 1.00 11.42 361 PHE A N 1
ATOM 2243 C CA . PHE A 1 361 ? 68.777 47.239 105.168 1.00 11.40 361 PHE A CA 1
ATOM 2244 C C . PHE A 1 361 ? 69.883 46.657 106.041 1.00 11.03 361 PHE A C 1
ATOM 2245 O O . PHE A 1 361 ? 69.764 45.545 106.553 1.00 10.77 361 PHE A O 1
ATOM 2253 N N . MET A 1 362 ? 70.964 47.411 106.211 1.00 10.66 362 MET A N 1
ATOM 2254 C CA . MET A 1 362 ? 72.064 46.942 107.036 1.00 10.62 362 MET A CA 1
ATOM 2255 C C . MET A 1 362 ? 71.574 46.728 108.463 1.00 10.52 362 MET A C 1
ATOM 2256 O O . MET A 1 362 ? 71.897 45.724 109.095 1.00 10.53 362 MET A O 1
ATOM 2261 N N . ALA A 1 363 ? 70.784 47.674 108.962 1.00 10.54 363 ALA A N 1
ATOM 2262 C CA . ALA A 1 363 ? 70.238 47.579 110.312 1.00 10.93 363 ALA A CA 1
ATOM 2263 C C . ALA A 1 363 ? 69.401 46.309 110.484 1.00 11.04 363 ALA A C 1
ATOM 2264 O O . ALA A 1 363 ? 69.501 45.625 111.502 1.00 11.09 363 ALA A O 1
ATOM 2266 N N . LYS A 1 364 ? 68.573 45.995 109.493 1.00 11.24 364 LYS A N 1
ATOM 2267 C CA . LYS A 1 364 ? 67.741 44.799 109.564 1.00 11.69 364 LYS A CA 1
ATOM 2268 C C . LYS A 1 364 ? 68.587 43.529 109.567 1.00 11.74 364 LYS A C 1
ATOM 2269 O O . LYS A 1 364 ? 68.158 42.497 110.076 1.00 11.78 364 LYS A O 1
ATOM 2272 N N . CYS A 1 365 ? 69.785 43.607 108.992 1.00 11.92 365 CYS A N 1
ATOM 2273 C CA . CYS A 1 365 ? 70.692 42.463 108.937 1.00 12.28 365 CYS A CA 1
ATOM 2274 C C . CYS A 1 365 ? 71.613 42.410 110.149 1.00 12.33 365 CYS A C 1
ATOM 2275 O O . CYS A 1 365 ? 72.512 41.576 110.209 1.00 11.97 365 CYS A O 1
ATOM 2278 N N . HIS A 1 366 ? 71.377 43.307 111.102 1.00 12.41 366 HIS A N 1
ATOM 2279 C CA . HIS A 1 366 ? 72.167 43.413 112.325 1.00 13.07 366 HIS A CA 1
ATOM 2280 C C . HIS A 1 366 ? 73.609 43.882 112.101 1.00 12.96 366 HIS A C 1
ATOM 2281 O O . HIS A 1 366 ? 74.531 43.464 112.810 1.00 13.14 366 HIS A O 1
ATOM 2288 N N . LEU A 1 367 ? 73.803 44.746 111.111 1.00 12.65 367 LEU A N 1
ATOM 2289 C CA . LEU A 1 367 ? 75.123 45.301 110.824 1.00 12.64 367 LEU A CA 1
ATOM 2290 C C . LEU A 1 367 ? 75.210 46.662 111.517 1.00 12.60 367 LEU A C 1
ATOM 2291 O O . LEU A 1 367 ? 74.208 47.371 111.635 1.00 12.80 367 LEU A O 1
ATOM 2296 N N . PRO A 1 368 ? 76.403 47.044 111.997 1.00 12.58 368 PRO A N 1
ATOM 2297 C CA . PRO A 1 368 ? 76.531 48.342 112.669 1.00 12.51 368 PRO A CA 1
ATOM 2298 C C . PRO A 1 368 ? 76.468 49.502 111.673 1.00 12.41 368 PRO A C 1
ATOM 2299 O O . PRO A 1 368 ? 77.105 49.454 110.620 1.00 12.33 368 PRO A O 1
ATOM 2303 N N . ILE A 1 369 ? 75.696 50.534 111.999 1.00 12.19 369 ILE A N 1
ATOM 2304 C CA . ILE A 1 369 ? 75.577 51.688 111.113 1.00 12.33 369 ILE A CA 1
ATOM 2305 C C . ILE A 1 369 ? 75.923 52.997 111.820 1.00 12.70 369 ILE A C 1
ATOM 2306 O O . ILE A 1 369 ? 75.715 54.078 111.267 1.00 12.71 369 ILE A O 1
ATOM 2311 N N . THR A 1 370 ? 76.450 52.895 113.039 1.00 12.92 370 THR A N 1
ATOM 2312 C CA . THR A 1 370 ? 76.824 54.075 113.823 1.00 13.41 370 THR A CA 1
ATOM 2313 C C . THR A 1 370 ? 78.188 53.868 114.476 1.00 13.85 370 THR A C 1
ATOM 2314 O O . THR A 1 370 ? 78.652 52.737 114.598 1.00 13.78 370 THR A O 1
ATOM 2318 N N . LEU A 1 371 ? 78.827 54.959 114.894 1.00 14.30 371 LEU A N 1
ATOM 2319 C CA . LEU A 1 371 ? 80.135 54.865 115.543 1.00 15.00 371 LEU A CA 1
ATOM 2320 C C . LEU A 1 371 ? 79.999 54.149 116.885 1.00 15.47 371 LEU A C 1
ATOM 2321 O O . LEU A 1 371 ? 80.914 53.451 117.329 1.00 15.66 371 LEU A O 1
ATOM 2326 N N . GLU A 1 372 ? 78.848 54.323 117.526 1.00 15.98 372 GLU A N 1
ATOM 2327 C CA . GLU A 1 372 ? 78.578 53.684 118.807 1.00 16.82 372 GLU A CA 1
ATOM 2328 C C . GLU A 1 372 ? 78.589 52.162 118.653 1.00 16.74 372 GLU A C 1
ATOM 2329 O O . GLU A 1 372 ? 79.242 51.457 119.418 1.00 16.64 372 GLU A O 1
ATOM 2335 N N . GLU A 1 373 ? 77.862 51.659 117.660 1.00 16.52 373 GLU A N 1
ATOM 2336 C CA . GLU A 1 373 ? 77.806 50.218 117.427 1.00 16.71 373 GLU A CA 1
ATOM 2337 C C . GLU A 1 373 ? 79.176 49.673 117.034 1.00 16.82 373 GLU A C 1
ATOM 2338 O O . GLU A 1 373 ? 79.539 48.558 117.417 1.00 16.77 373 GLU A O 1
ATOM 2344 N N . LEU A 1 374 ? 79.938 50.460 116.277 1.00 16.86 374 LEU A N 1
ATOM 2345 C CA . LEU A 1 374 ? 81.277 50.044 115.865 1.00 17.33 374 LEU A CA 1
ATOM 2346 C C . LEU A 1 374 ? 82.205 49.974 117.071 1.00 17.71 374 LEU A C 1
ATOM 2347 O O . LEU A 1 374 ? 83.291 49.402 116.997 1.00 17.62 374 LEU A O 1
ATOM 2352 N N . GLY A 1 375 ? 81.774 50.573 118.173 1.00 18.02 375 GLY A N 1
ATOM 2353 C CA . GLY A 1 375 ? 82.578 50.561 119.378 1.00 18.70 375 GLY A CA 1
ATOM 2354 C C . GLY A 1 375 ? 83.566 51.708 119.502 1.00 19.01 375 GLY A C 1
ATOM 2355 O O . GLY A 1 375 ? 84.437 51.670 120.369 1.00 19.02 375 GLY A O 1
ATOM 2356 N N . ILE A 1 376 ? 83.444 52.720 118.644 1.00 19.25 376 ILE A N 1
ATOM 2357 C CA . ILE A 1 376 ? 84.343 53.878 118.688 1.00 19.65 376 ILE A CA 1
ATOM 2358 C C . ILE A 1 376 ? 83.557 55.192 118.652 1.00 19.97 376 ILE A C 1
ATOM 2359 O O . ILE A 1 376 ? 83.869 56.098 117.881 1.00 19.87 376 ILE A O 1
ATOM 2364 N N . PRO A 1 377 ? 82.538 55.321 119.513 1.00 20.34 377 PRO A N 1
ATOM 2365 C CA . PRO A 1 377 ? 81.722 56.536 119.549 1.00 20.79 377 PRO A CA 1
ATOM 2366 C C . PRO A 1 377 ? 82.487 57.800 119.915 1.00 21.31 377 PRO A C 1
ATOM 2367 O O . PRO A 1 377 ? 82.030 58.908 119.644 1.00 21.69 377 PRO A O 1
ATOM 2371 N N . ASN A 1 378 ? 83.657 57.635 120.516 1.00 21.51 378 ASN A N 1
ATOM 2372 C CA . ASN A 1 378 ? 84.442 58.778 120.946 1.00 21.59 378 ASN A CA 1
ATOM 2373 C C . ASN A 1 378 ? 85.688 59.034 120.109 1.00 21.43 378 ASN A C 1
ATOM 2374 O O . ASN A 1 378 ? 86.575 59.785 120.522 1.00 21.15 378 ASN A O 1
ATOM 2379 N N . VAL A 1 379 ? 85.757 58.417 118.933 1.00 21.11 379 VAL A N 1
ATOM 2380 C CA . VAL A 1 379 ? 86.906 58.616 118.064 1.00 21.00 379 VAL A CA 1
ATOM 2381 C C . VAL A 1 379 ? 87.079 60.125 117.876 1.00 20.95 379 VAL A C 1
ATOM 2382 O O . VAL A 1 379 ? 86.101 60.846 117.687 1.00 20.94 379 VAL A O 1
ATOM 2386 N N . THR A 1 380 ? 88.321 60.603 117.946 1.00 20.97 380 THR A N 1
ATOM 2387 C CA . THR A 1 380 ? 88.598 62.036 117.822 1.00 20.80 380 THR A CA 1
ATOM 2388 C C . THR A 1 380 ? 88.752 62.501 116.379 1.00 20.93 380 THR A C 1
ATOM 2389 O O . THR A 1 380 ? 88.939 61.691 115.475 1.00 20.75 380 THR A O 1
ATOM 2393 N N . ASP A 1 381 ? 88.675 63.813 116.167 1.00 21.08 381 ASP A N 1
ATOM 2394 C CA . ASP A 1 381 ? 88.831 64.358 114.824 1.00 21.31 381 ASP A CA 1
ATOM 2395 C C . ASP A 1 381 ? 90.229 64.031 114.323 1.00 21.23 381 ASP A C 1
ATOM 2396 O O . ASP A 1 381 ? 90.420 63.735 113.146 1.00 21.16 381 ASP A O 1
ATOM 2401 N N . GLU A 1 382 ? 91.207 64.079 115.225 1.00 21.12 382 GLU A N 1
ATOM 2402 C CA . GLU A 1 382 ? 92.590 63.776 114.864 1.00 21.10 382 GLU A CA 1
ATOM 2403 C C . GLU A 1 382 ? 92.682 62.341 114.368 1.00 20.99 382 GLU A C 1
ATOM 2404 O O . GLU A 1 382 ? 93.335 62.060 113.361 1.00 20.95 382 GLU A O 1
ATOM 2406 N N . GLU A 1 383 ? 92.024 61.432 115.079 1.00 20.82 383 GLU A N 1
ATOM 2407 C CA . GLU A 1 383 ? 92.033 60.027 114.697 1.00 20.73 383 GLU A CA 1
ATOM 2408 C C . GLU A 1 383 ? 91.361 59.844 113.340 1.00 20.24 383 GLU A C 1
ATOM 2409 O O . GLU A 1 383 ? 91.851 59.104 112.489 1.00 19.85 383 GLU A O 1
ATOM 2415 N N . LEU A 1 384 ? 90.244 60.530 113.134 1.00 19.90 384 LEU A N 1
ATOM 2416 C CA . LEU A 1 384 ? 89.536 60.424 111.869 1.00 19.72 384 LEU A CA 1
ATOM 2417 C C . LEU A 1 384 ? 90.372 60.969 110.716 1.00 19.77 384 LEU A C 1
ATOM 2418 O O . LEU A 1 384 ? 90.326 60.431 109.607 1.00 19.83 384 LEU A O 1
ATOM 2423 N N . LEU A 1 385 ? 91.140 62.027 110.969 1.00 19.97 385 LEU A N 1
ATOM 2424 C CA . LEU A 1 385 ? 91.993 62.591 109.924 1.00 20.26 385 LEU A CA 1
ATOM 2425 C C . LEU A 1 385 ? 93.048 61.563 109.548 1.00 20.30 385 LEU A C 1
ATOM 2426 O O . LEU A 1 385 ? 93.467 61.481 108.393 1.00 20.16 385 LEU A O 1
ATOM 2431 N N . MET A 1 386 ? 93.471 60.779 110.537 1.00 20.58 386 MET A N 1
ATOM 2432 C CA . MET A 1 386 ? 94.464 59.732 110.325 1.00 20.88 386 MET A CA 1
ATOM 2433 C C . MET A 1 386 ? 93.871 58.643 109.434 1.00 20.13 386 MET A C 1
ATOM 2434 O O . MET A 1 386 ? 94.545 58.104 108.556 1.00 19.90 386 MET A O 1
ATOM 2439 N N . VAL A 1 387 ? 92.607 58.313 109.678 1.00 19.39 387 VAL A N 1
ATOM 2440 C CA . VAL A 1 387 ? 91.918 57.309 108.878 1.00 18.51 387 VAL A CA 1
ATOM 2441 C C . VAL A 1 387 ? 91.849 57.849 107.455 1.00 18.07 387 VAL A C 1
ATOM 2442 O O . VAL A 1 387 ? 92.086 57.125 106.488 1.00 17.63 387 VAL A O 1
ATOM 2446 N N . GLY A 1 388 ? 91.532 59.135 107.345 1.00 17.82 388 GLY A N 1
ATOM 2447 C CA . GLY A 1 388 ? 91.436 59.778 106.047 1.00 17.77 388 GLY A CA 1
ATOM 2448 C C . GLY A 1 388 ? 92.732 59.718 105.262 1.00 17.73 388 GLY A C 1
ATOM 2449 O O . GLY A 1 388 ? 92.728 59.426 104.065 1.00 17.40 388 GLY A O 1
ATOM 2450 N N . ARG A 1 389 ? 93.851 59.995 105.926 1.00 17.77 389 ARG A N 1
ATOM 2451 C CA . ARG A 1 389 ? 95.142 59.953 105.251 1.00 18.05 389 ARG A CA 1
ATOM 2452 C C . ARG A 1 389 ? 95.465 58.533 104.796 1.00 17.80 389 ARG A C 1
ATOM 2453 O O . ARG A 1 389 ? 95.963 58.327 103.690 1.00 17.95 389 ARG A O 1
ATOM 2461 N N . ALA A 1 390 ? 95.166 57.554 105.643 1.00 17.67 390 ALA A N 1
ATOM 2462 C CA . ALA A 1 390 ? 95.428 56.158 105.310 1.00 17.59 390 ALA A CA 1
ATOM 2463 C C . ALA A 1 390 ? 94.547 55.732 104.142 1.00 17.58 390 ALA A C 1
ATOM 2464 O O . ALA A 1 390 ? 94.989 55.008 103.247 1.00 17.59 390 ALA A O 1
ATOM 2466 N N . THR A 1 391 ? 93.297 56.188 104.162 1.00 17.44 391 THR A N 1
ATOM 2467 C CA . THR A 1 391 ? 92.338 55.872 103.112 1.00 17.50 391 THR A CA 1
ATOM 2468 C C . THR A 1 391 ? 92.833 56.372 101.757 1.00 17.98 391 THR A C 1
ATOM 2469 O O . THR A 1 391 ? 92.643 55.715 100.734 1.00 17.70 391 THR A O 1
ATOM 2473 N N . LEU A 1 392 ? 93.482 57.532 101.759 1.00 18.56 392 LEU A N 1
ATOM 2474 C CA . LEU A 1 392 ? 93.958 58.143 100.524 1.00 19.31 392 LEU A CA 1
ATOM 2475 C C . LEU A 1 392 ? 95.385 57.815 100.069 1.00 20.00 392 LEU A C 1
ATOM 2476 O O . LEU A 1 392 ? 95.919 58.479 99.180 1.00 19.81 392 LEU A O 1
ATOM 2481 N N . ARG A 1 393 ? 96.003 56.795 100.656 1.00 20.96 393 ARG A N 1
ATOM 2482 C CA . ARG A 1 393 ? 97.354 56.422 100.245 1.00 21.84 393 ARG A CA 1
ATOM 2483 C C . ARG A 1 393 ? 97.331 56.139 98.742 1.00 22.16 393 ARG A C 1
ATOM 2484 O O . ARG A 1 393 ? 96.351 55.612 98.216 1.00 22.05 393 ARG A O 1
ATOM 2492 N N . PRO A 1 394 ? 98.419 56.488 98.032 1.00 22.47 394 PRO A N 1
ATOM 2493 C CA . PRO A 1 394 ? 98.556 56.300 96.583 1.00 22.58 394 PRO A CA 1
ATOM 2494 C C . PRO A 1 394 ? 98.058 54.999 95.956 1.00 22.71 394 PRO A C 1
ATOM 2495 O O . PRO A 1 394 ? 97.511 55.017 94.851 1.00 22.88 394 PRO A O 1
ATOM 2499 N N . ASP A 1 395 ? 98.237 53.875 96.639 1.00 22.72 395 ASP A N 1
ATOM 2500 C CA . ASP A 1 395 ? 97.795 52.607 96.071 1.00 22.64 395 ASP A CA 1
ATOM 2501 C C . ASP A 1 395 ? 96.423 52.134 96.543 1.00 21.68 395 ASP A C 1
ATOM 2502 O O . ASP A 1 395 ? 96.033 51.003 96.264 1.00 21.57 395 ASP A O 1
ATOM 2507 N N . GLU A 1 396 ? 95.683 52.985 97.247 1.00 20.53 396 GLU A N 1
ATOM 2508 C CA . GLU A 1 396 ? 94.360 52.582 97.716 1.00 19.44 396 GLU A CA 1
ATOM 2509 C C . GLU A 1 396 ? 93.345 52.554 96.579 1.00 18.51 396 GLU A C 1
ATOM 2510 O O . GLU A 1 396 ? 93.509 53.234 95.564 1.00 18.24 396 GLU A O 1
ATOM 2516 N N . SER A 1 397 ? 92.287 51.771 96.761 1.00 17.34 397 SER A N 1
ATOM 2517 C CA . SER A 1 397 ? 91.264 51.621 95.735 1.00 16.33 397 SER A CA 1
ATOM 2518 C C . SER A 1 397 ? 90.371 52.837 95.529 1.00 15.85 397 SER A C 1
ATOM 2519 O O . SER A 1 397 ? 89.755 52.982 94.474 1.00 15.68 397 SER A O 1
ATOM 2522 N N . ILE A 1 398 ? 90.302 53.718 96.521 1.00 15.33 398 ILE A N 1
ATOM 2523 C CA . ILE A 1 398 ? 89.456 54.896 96.396 1.00 15.02 398 ILE A CA 1
ATOM 2524 C C . ILE A 1 398 ? 89.827 55.737 95.167 1.00 14.95 398 ILE A C 1
ATOM 2525 O O . ILE A 1 398 ? 88.993 56.453 94.621 1.00 14.38 398 ILE A O 1
ATOM 2530 N N . HIS A 1 399 ? 91.074 55.630 94.723 1.00 14.83 399 HIS A N 1
ATOM 2531 C CA . HIS A 1 399 ? 91.531 56.396 93.570 1.00 15.10 399 HIS A CA 1
ATOM 2532 C C . HIS A 1 399 ? 90.894 55.968 92.246 1.00 15.09 399 HIS A C 1
ATOM 2533 O O . HIS A 1 399 ? 91.063 56.645 91.232 1.00 14.94 399 HIS A O 1
ATOM 2540 N N . ASN A 1 400 ? 90.160 54.853 92.258 1.00 15.00 400 ASN A N 1
ATOM 2541 C CA . ASN A 1 400 ? 89.480 54.375 91.053 1.00 14.84 400 ASN A CA 1
ATOM 2542 C C . ASN A 1 400 ? 88.257 55.245 90.765 1.00 14.62 400 ASN A C 1
ATOM 2543 O O . ASN A 1 400 ? 87.738 55.257 89.651 1.00 14.58 400 ASN A O 1
ATOM 2548 N N . MET A 1 401 ? 87.786 55.959 91.781 1.00 14.25 401 MET A N 1
ATOM 2549 C CA . MET A 1 401 ? 86.633 56.835 91.620 1.00 14.20 401 MET A CA 1
ATOM 2550 C C . MET A 1 401 ? 87.047 58.107 90.878 1.00 14.24 401 MET A C 1
ATOM 2551 O O . MET A 1 401 ? 88.137 58.639 91.108 1.00 13.95 401 MET A O 1
ATOM 2556 N N . SER A 1 402 ? 86.190 58.594 89.983 1.00 14.12 402 SER A N 1
ATOM 2557 C CA . SER A 1 402 ? 86.511 59.811 89.238 1.00 14.21 402 SER A CA 1
ATOM 2558 C C . SER A 1 402 ? 86.476 61.028 90.168 1.00 14.31 402 SER A C 1
ATOM 2559 O O . SER A 1 402 ? 87.194 62.007 89.948 1.00 14.00 402 SER A O 1
ATOM 2562 N N . LYS A 1 403 ? 85.652 60.965 91.211 1.00 14.26 403 LYS A N 1
ATOM 2563 C CA . LYS A 1 403 ? 85.580 62.062 92.176 1.00 14.50 403 LYS A CA 1
ATOM 2564 C C . LYS A 1 403 ? 86.778 61.913 93.112 1.00 14.39 403 LYS A C 1
ATOM 2565 O O . LYS A 1 403 ? 87.088 60.805 93.553 1.00 14.23 403 LYS A O 1
ATOM 2571 N N . LYS A 1 404 ? 87.451 63.022 93.412 1.00 14.35 404 LYS A N 1
ATOM 2572 C CA . LYS A 1 404 ? 88.630 62.994 94.276 1.00 14.53 404 LYS A CA 1
ATOM 2573 C C . LYS A 1 404 ? 88.380 63.638 95.638 1.00 14.54 404 LYS A C 1
ATOM 2574 O O . LYS A 1 404 ? 87.595 64.583 95.756 1.00 14.38 404 LYS A O 1
ATOM 2580 N N . PHE A 1 405 ? 89.068 63.136 96.662 1.00 14.41 405 PHE A N 1
ATOM 2581 C CA . PHE A 1 405 ? 88.882 63.643 98.017 1.00 14.38 405 PHE A CA 1
ATOM 2582 C C . PHE A 1 405 ? 90.165 63.916 98.787 1.00 14.51 405 PHE A C 1
ATOM 2583 O O . PHE A 1 405 ? 91.240 63.451 98.414 1.00 14.59 405 PHE A O 1
ATOM 2591 N N . ASN A 1 406 ? 90.029 64.681 99.865 1.00 14.40 406 ASN A N 1
ATOM 2592 C CA . ASN A 1 406 ? 91.147 64.973 100.754 1.00 14.75 406 ASN A CA 1
ATOM 2593 C C . ASN A 1 406 ? 90.773 64.347 102.098 1.00 14.66 406 ASN A C 1
ATOM 2594 O O . ASN A 1 406 ? 89.617 63.985 102.322 1.00 14.31 406 ASN A O 1
ATOM 2599 N N . PRO A 1 407 ? 91.745 64.201 103.008 1.00 14.86 407 PRO A N 1
ATOM 2600 C CA . PRO A 1 407 ? 91.485 63.601 104.321 1.00 14.84 407 PRO A CA 1
ATOM 2601 C C . PRO A 1 407 ? 90.307 64.147 105.124 1.00 14.72 407 PRO A C 1
ATOM 2602 O O . PRO A 1 407 ? 89.555 63.369 105.710 1.00 14.74 407 PRO A O 1
ATOM 2606 N N . SER A 1 408 ? 90.140 65.467 105.158 1.00 14.63 408 SER A N 1
ATOM 2607 C CA . SER A 1 408 ? 89.045 66.055 105.927 1.00 14.53 408 SER A CA 1
ATOM 2608 C C . SER A 1 408 ? 87.678 65.646 105.389 1.00 14.23 408 SER A C 1
ATOM 2609 O O . SER A 1 408 ? 86.712 65.546 106.147 1.00 13.81 408 SER A O 1
ATOM 2612 N N . GLN A 1 409 ? 87.597 65.404 104.085 1.00 14.02 409 GLN A N 1
ATOM 2613 C CA . GLN A 1 409 ? 86.337 64.990 103.484 1.00 14.04 409 GLN A CA 1
ATOM 2614 C C . GLN A 1 409 ? 85.990 63.564 103.904 1.00 13.75 409 GLN A C 1
ATOM 2615 O O . GLN A 1 409 ? 84.815 63.229 104.073 1.00 13.70 409 GLN A O 1
ATOM 2621 N N . ILE A 1 410 ? 87.015 62.733 104.072 1.00 13.28 410 ILE A N 1
ATOM 2622 C CA . ILE A 1 410 ? 86.826 61.350 104.496 1.00 13.04 410 ILE A CA 1
ATOM 2623 C C . ILE A 1 410 ? 86.350 61.373 105.945 1.00 12.78 410 ILE A C 1
ATOM 2624 O O . ILE A 1 410 ? 85.400 60.678 106.318 1.00 12.49 410 ILE A O 1
ATOM 2629 N N . ALA A 1 411 ? 87.016 62.186 106.758 1.00 12.62 411 ALA A N 1
ATOM 2630 C CA . ALA A 1 411 ? 86.665 62.320 108.166 1.00 12.44 411 ALA A CA 1
ATOM 2631 C C . ALA A 1 411 ? 85.237 62.828 108.316 1.00 12.41 411 ALA A C 1
ATOM 2632 O O . ALA A 1 411 ? 84.460 62.298 109.116 1.00 12.10 411 ALA A O 1
ATOM 2634 N N . ASP A 1 412 ? 84.899 63.865 107.553 1.00 12.35 412 ASP A N 1
ATOM 2635 C CA . ASP A 1 412 ? 83.560 64.445 107.596 1.00 12.45 412 ASP A CA 1
ATOM 2636 C C . ASP A 1 412 ? 82.487 63.423 107.216 1.00 12.25 412 ASP A C 1
ATOM 2637 O O . ASP A 1 412 ? 81.416 63.375 107.828 1.00 12.14 412 ASP A O 1
ATOM 2642 N N . ALA A 1 413 ? 82.772 62.614 106.203 1.00 12.02 413 ALA A N 1
ATOM 2643 C CA . ALA A 1 413 ? 81.817 61.609 105.748 1.00 11.92 413 ALA A CA 1
ATOM 2644 C C . ALA A 1 413 ? 81.602 60.503 106.782 1.00 11.87 413 ALA A C 1
ATOM 2645 O O . ALA A 1 413 ? 80.493 59.986 106.909 1.00 11.77 413 ALA A O 1
ATOM 2647 N N . ILE A 1 414 ? 82.654 60.134 107.512 1.00 11.59 414 ILE A N 1
ATOM 2648 C CA . ILE A 1 414 ? 82.531 59.103 108.542 1.00 11.73 414 ILE A CA 1
ATOM 2649 C C . ILE A 1 414 ? 81.601 59.608 109.649 1.00 11.87 414 ILE A C 1
ATOM 2650 O O . ILE A 1 414 ? 80.784 58.852 110.192 1.00 11.92 414 ILE A O 1
ATOM 2655 N N . LYS A 1 415 ? 81.722 60.889 109.985 1.00 12.07 415 LYS A N 1
ATOM 2656 C CA . LYS A 1 415 ? 80.872 61.470 111.017 1.00 12.42 415 LYS A CA 1
ATOM 2657 C C . LYS A 1 415 ? 79.451 61.659 110.499 1.00 12.05 415 LYS A C 1
ATOM 2658 O O . LYS A 1 415 ? 78.488 61.458 111.236 1.00 11.95 415 LYS A O 1
ATOM 2664 N N . ALA A 1 416 ? 79.326 62.038 109.229 1.00 11.52 416 ALA A N 1
ATOM 2665 C CA . ALA A 1 416 ? 78.015 62.250 108.623 1.00 11.24 416 ALA A CA 1
ATOM 2666 C C . ALA A 1 416 ? 77.206 60.957 108.644 1.00 11.11 416 ALA A C 1
ATOM 2667 O O . ALA A 1 416 ? 76.010 60.981 108.921 1.00 11.30 416 ALA A O 1
ATOM 2669 N N . VAL A 1 417 ? 77.854 59.832 108.346 1.00 10.93 417 VAL A N 1
ATOM 2670 C CA . VAL A 1 417 ? 77.158 58.545 108.364 1.00 10.94 417 VAL A CA 1
ATOM 2671 C C . VAL A 1 417 ? 76.549 58.349 109.747 1.00 10.96 417 VAL A C 1
ATOM 2672 O O . VAL A 1 417 ? 75.371 58.016 109.882 1.00 10.95 417 VAL A O 1
ATOM 2676 N N . ASP A 1 418 ? 77.365 58.571 110.771 1.00 11.11 418 ASP A N 1
ATOM 2677 C CA . ASP A 1 418 ? 76.927 58.419 112.153 1.00 11.24 418 ASP A CA 1
ATOM 2678 C C . ASP A 1 418 ? 75.681 59.260 112.457 1.00 11.02 418 ASP A C 1
ATOM 2679 O O . ASP A 1 418 ? 74.722 58.761 113.045 1.00 11.18 418 ASP A O 1
ATOM 2684 N N . SER A 1 419 ? 75.693 60.532 112.062 1.00 10.76 419 SER A N 1
ATOM 2685 C CA . SER A 1 419 ? 74.545 61.410 112.294 1.00 10.62 419 SER A CA 1
ATOM 2686 C C . SER A 1 419 ? 73.316 60.987 111.485 1.00 10.57 419 SER A C 1
ATOM 2687 O O . SER A 1 419 ? 72.195 60.984 112.007 1.00 10.39 419 SER A O 1
ATOM 2690 N N . TYR A 1 420 ? 73.521 60.650 110.211 1.00 10.59 420 TYR A N 1
ATOM 2691 C CA . TYR A 1 420 ? 72.414 60.226 109.353 1.00 10.75 420 TYR A CA 1
ATOM 2692 C C . TYR A 1 420 ? 71.745 58.990 109.948 1.00 10.94 420 TYR A C 1
ATOM 2693 O O . TYR A 1 420 ? 70.522 58.926 110.063 1.00 10.80 420 TYR A O 1
ATOM 2702 N N . SER A 1 421 ? 72.557 58.001 110.303 1.00 11.31 421 SER A N 1
ATOM 2703 C CA . SER A 1 421 ? 72.039 56.765 110.872 1.00 12.07 421 SER A CA 1
ATOM 2704 C C . SER A 1 421 ? 71.289 57.015 112.176 1.00 12.35 421 SER A C 1
ATOM 2705 O O . SER A 1 421 ? 70.215 56.461 112.390 1.00 12.56 421 SER A O 1
ATOM 2708 N N . GLN A 1 422 ? 71.848 57.847 113.049 1.00 12.98 422 GLN A N 1
ATOM 2709 C CA . GLN A 1 422 ? 71.174 58.144 114.307 1.00 13.69 422 GLN A CA 1
ATOM 2710 C C . GLN A 1 422 ? 69.814 58.780 114.040 1.00 13.76 422 GLN A C 1
ATOM 2711 O O . GLN A 1 422 ? 68.845 58.506 114.744 1.00 14.10 422 GLN A O 1
ATOM 2717 N N . LYS A 1 423 ? 69.740 59.627 113.016 1.00 13.78 423 LYS A N 1
ATOM 2718 C CA . LYS A 1 423 ? 68.475 60.280 112.675 1.00 13.82 423 LYS A CA 1
ATOM 2719 C C . LYS A 1 423 ? 67.469 59.248 112.173 1.00 13.87 423 LYS A C 1
ATOM 2720 O O . LYS A 1 423 ? 66.286 59.302 112.517 1.00 13.66 423 LYS A O 1
ATOM 2726 N N . TRP A 1 424 ? 67.935 58.313 111.352 1.00 13.95 424 TRP A N 1
ATOM 2727 C CA . TRP A 1 424 ? 67.054 57.279 110.826 1.00 14.24 424 TRP A CA 1
ATOM 2728 C C . TRP A 1 424 ? 66.509 56.422 111.971 1.00 14.72 424 TRP A C 1
ATOM 2729 O O . TRP A 1 424 ? 65.318 56.113 112.008 1.00 14.77 424 TRP A O 1
ATOM 2740 N N . GLN A 1 425 ? 67.378 56.042 112.905 1.00 15.17 425 GLN A N 1
ATOM 2741 C CA . GLN A 1 425 ? 66.949 55.236 114.049 1.00 15.79 425 GLN A CA 1
ATOM 2742 C C . GLN A 1 425 ? 65.853 55.989 114.802 1.00 16.49 425 GLN A C 1
ATOM 2743 O O . GLN A 1 425 ? 64.835 55.411 115.181 1.00 16.32 425 GLN A O 1
ATOM 2749 N N . GLU A 1 426 ? 66.075 57.283 115.018 1.00 17.46 426 GLU A N 1
ATOM 2750 C CA . GLU A 1 426 ? 65.109 58.125 115.720 1.00 18.37 426 GLU A CA 1
ATOM 2751 C C . GLU A 1 426 ? 63.777 58.226 114.980 1.00 18.57 426 GLU A C 1
ATOM 2752 O O . GLU A 1 426 ? 62.716 57.989 115.561 1.00 18.57 426 GLU A O 1
ATOM 2758 N N . GLN A 1 427 ? 63.837 58.588 113.700 1.00 18.61 427 GLN A N 1
ATOM 2759 C CA . GLN A 1 427 ? 62.640 58.743 112.874 1.00 18.70 427 GLN A CA 1
ATOM 2760 C C . GLN A 1 427 ? 61.771 57.498 112.808 1.00 18.44 427 GLN A C 1
ATOM 2761 O O . GLN A 1 427 ? 60.548 57.580 112.901 1.00 18.26 427 GLN A O 1
ATOM 2767 N N . THR A 1 428 ? 62.410 56.350 112.620 1.00 18.07 428 THR A N 1
ATOM 2768 C CA . THR A 1 428 ? 61.692 55.089 112.491 1.00 17.83 428 THR A CA 1
ATOM 2769 C C . THR A 1 428 ? 61.411 54.385 113.813 1.00 17.56 428 THR A C 1
ATOM 2770 O O . THR A 1 428 ? 60.610 53.450 113.861 1.00 17.41 428 THR A O 1
ATOM 2774 N N . GLY A 1 429 ? 62.066 54.831 114.879 1.00 17.18 429 GLY A N 1
ATOM 2775 C CA . GLY A 1 429 ? 61.871 54.201 116.169 1.00 17.27 429 GLY A CA 1
ATOM 2776 C C . GLY A 1 429 ? 62.548 52.842 116.223 1.00 17.33 429 GLY A C 1
ATOM 2777 O O . GLY A 1 429 ? 62.201 51.999 117.054 1.00 17.53 429 GLY A O 1
ATOM 2778 N N . TRP A 1 430 ? 63.511 52.630 115.328 1.00 17.11 430 TRP A N 1
ATOM 2779 C CA . TRP A 1 430 ? 64.262 51.378 115.262 1.00 17.14 430 TRP A CA 1
ATOM 2780 C C . TRP A 1 430 ? 65.088 51.218 116.537 1.00 17.37 430 TRP A C 1
ATOM 2781 O O . TRP A 1 430 ? 65.935 52.057 116.842 1.00 17.28 430 TRP A O 1
ATOM 2792 N N . THR A 1 431 ? 64.849 50.137 117.275 1.00 17.69 431 THR A N 1
ATOM 2793 C CA . THR A 1 431 ? 65.557 49.917 118.533 1.00 18.27 431 THR A CA 1
ATOM 2794 C C . THR A 1 431 ? 66.677 48.885 118.502 1.00 18.46 431 THR A C 1
ATOM 2795 O O . THR A 1 431 ? 67.504 48.843 119.413 1.00 18.49 431 THR A O 1
ATOM 2799 N N . GLU A 1 432 ? 66.707 48.049 117.469 1.00 18.58 432 GLU A N 1
ATOM 2800 C CA . GLU A 1 432 ? 67.748 47.030 117.364 1.00 18.89 432 GLU A CA 1
ATOM 2801 C C . GLU A 1 432 ? 69.121 47.696 117.235 1.00 18.69 432 GLU A C 1
ATOM 2802 O O . GLU A 1 432 ? 69.257 48.739 116.593 1.00 18.51 432 GLU A O 1
ATOM 2808 N N . ARG A 1 433 ? 70.135 47.098 117.856 1.00 18.57 433 ARG A N 1
ATOM 2809 C CA . ARG A 1 433 ? 71.485 47.649 117.811 1.00 18.60 433 ARG A CA 1
ATOM 2810 C C . ARG A 1 433 ? 72.551 46.561 117.803 1.00 18.76 433 ARG A C 1
ATOM 2811 O O . ARG A 1 433 ? 72.426 45.546 118.485 1.00 18.54 433 ARG A O 1
ATOM 2819 N N . PHE A 1 434 ? 73.603 46.785 117.026 1.00 18.83 434 PHE A N 1
ATOM 2820 C CA . PHE A 1 434 ? 74.716 45.847 116.957 1.00 19.05 434 PHE A CA 1
ATOM 2821 C C . PHE A 1 434 ? 75.585 46.145 118.171 1.00 19.54 434 PHE A C 1
ATOM 2822 O O . PHE A 1 434 ? 75.951 47.299 118.396 1.00 19.49 434 PHE A O 1
ATOM 2830 N N . ARG A 1 435 ? 75.896 45.116 118.958 1.00 20.09 435 ARG A N 1
ATOM 2831 C CA . ARG A 1 435 ? 76.744 45.278 120.138 1.00 20.65 435 ARG A CA 1
ATOM 2832 C C . ARG A 1 435 ? 78.053 44.557 119.844 1.00 20.50 435 ARG A C 1
ATOM 2833 O O . ARG A 1 435 ? 78.065 43.344 119.639 1.00 20.26 435 ARG A O 1
ATOM 2841 N N . LEU A 1 436 ? 79.152 45.305 119.826 1.00 20.27 436 LEU A N 1
ATOM 2842 C CA . LEU A 1 436 ? 80.461 44.734 119.538 1.00 20.22 436 LEU A CA 1
ATOM 2843 C C . LEU A 1 436 ? 80.858 43.647 120.537 1.00 20.34 436 LEU A C 1
ATOM 2844 O O . LEU A 1 436 ? 81.005 43.917 121.728 1.00 20.08 436 LEU A O 1
ATOM 2849 N N . PRO A 1 437 ? 81.021 42.398 120.061 1.00 20.67 437 PRO A N 1
ATOM 2850 C CA . PRO A 1 437 ? 81.406 41.269 120.921 1.00 20.97 437 PRO A CA 1
ATOM 2851 C C . PRO A 1 437 ? 82.819 41.442 121.490 1.00 21.44 437 PRO A C 1
ATOM 2852 O O . PRO A 1 437 ? 83.561 42.327 121.060 1.00 21.40 437 PRO A O 1
ATOM 2856 N N . PRO A 1 438 ? 83.206 40.591 122.459 1.00 22.01 438 PRO A N 1
ATOM 2857 C CA . PRO A 1 438 ? 84.517 40.607 123.125 1.00 22.67 438 PRO A CA 1
ATOM 2858 C C . PRO A 1 438 ? 85.729 40.520 122.202 1.00 23.22 438 PRO A C 1
ATOM 2859 O O . PRO A 1 438 ? 86.778 41.103 122.489 1.00 23.20 438 PRO A O 1
ATOM 2863 N N . SER A 1 439 ? 85.591 39.771 121.111 1.00 23.87 439 SER A N 1
ATOM 2864 C CA . SER A 1 439 ? 86.679 39.612 120.155 1.00 24.65 439 SER A CA 1
ATOM 2865 C C . SER A 1 439 ? 86.157 39.413 118.736 1.00 25.21 439 SER A C 1
ATOM 2866 O O . SER A 1 439 ? 84.969 39.176 118.521 1.00 24.98 439 SER A O 1
ATOM 2869 N N . ARG A 1 440 ? 87.068 39.509 117.775 1.00 26.07 440 ARG A N 1
ATOM 2870 C CA . ARG A 1 440 ? 86.754 39.374 116.358 1.00 27.14 440 ARG A CA 1
ATOM 2871 C C . ARG A 1 440 ? 86.093 38.045 115.993 1.00 27.30 440 ARG A C 1
ATOM 2872 O O . ARG A 1 440 ? 85.262 37.991 115.091 1.00 27.33 440 ARG A O 1
ATOM 2880 N N . HIS A 1 441 ? 86.450 36.976 116.698 1.00 27.65 441 HIS A N 1
ATOM 2881 C CA . HIS A 1 441 ? 85.879 35.663 116.412 1.00 27.92 441 HIS A CA 1
ATOM 2882 C C . HIS A 1 441 ? 84.773 35.246 117.377 1.00 27.48 441 HIS A C 1
ATOM 2883 O O . HIS A 1 441 ? 84.314 34.105 117.346 1.00 27.68 441 HIS A O 1
ATOM 2890 N N . SER A 1 442 ? 84.338 36.168 118.226 1.00 26.96 442 SER A N 1
ATOM 2891 C CA . SER A 1 442 ? 83.285 35.873 119.189 1.00 26.51 442 SER A CA 1
ATOM 2892 C C . SER A 1 442 ? 81.898 35.941 118.556 1.00 26.10 442 SER A C 1
ATOM 2893 O O . SER A 1 442 ? 81.657 36.741 117.651 1.00 26.05 442 SER A O 1
ATOM 2896 N N . PRO A 1 443 ? 80.968 35.089 119.019 1.00 25.73 443 PRO A N 1
ATOM 2897 C CA . PRO A 1 443 ? 79.608 35.102 118.471 1.00 25.28 443 PRO A CA 1
ATOM 2898 C C . PRO A 1 443 ? 78.924 36.356 119.014 1.00 24.95 443 PRO A C 1
ATOM 2899 O O . PRO A 1 443 ? 79.518 37.089 119.810 1.00 24.83 443 PRO A O 1
ATOM 2903 N N . HIS A 1 444 ? 77.691 36.608 118.587 1.00 24.43 444 HIS A N 1
ATOM 2904 C CA . HIS A 1 444 ? 76.950 37.767 119.080 1.00 24.16 444 HIS A CA 1
ATOM 2905 C C . HIS A 1 444 ? 76.803 37.641 120.594 1.00 24.23 444 HIS A C 1
ATOM 2906 O O . HIS A 1 444 ? 76.770 36.530 121.125 1.00 23.77 444 HIS A O 1
ATOM 2913 N N . LEU A 1 445 ? 76.711 38.775 121.283 1.00 24.44 445 LEU A N 1
ATOM 2914 C CA . LEU A 1 445 ? 76.548 38.765 122.731 1.00 24.96 445 LEU A CA 1
ATOM 2915 C C . LEU A 1 445 ? 75.250 38.047 123.097 1.00 25.38 445 LEU A C 1
ATOM 2916 O O . LEU A 1 445 ? 75.177 37.350 124.111 1.00 25.39 445 LEU A O 1
ATOM 2921 N N . THR A 1 446 ? 74.228 38.215 122.262 1.00 25.74 446 THR A N 1
ATOM 2922 C CA . THR A 1 446 ? 72.941 37.568 122.495 1.00 26.27 446 THR A CA 1
ATOM 2923 C C . THR A 1 446 ? 72.390 36.956 121.208 1.00 26.54 446 THR A C 1
ATOM 2924 O O . THR A 1 446 ? 72.965 37.120 120.128 1.00 26.36 446 THR A O 1
ATOM 2928 N N . ASP A 1 447 ? 71.276 36.244 121.336 1.00 26.82 447 ASP A N 1
ATOM 2929 C CA . ASP A 1 447 ? 70.631 35.593 120.201 1.00 27.12 447 ASP A CA 1
ATOM 2930 C C . ASP A 1 447 ? 69.748 36.603 119.467 1.00 27.09 447 ASP A C 1
ATOM 2931 O O . ASP A 1 447 ? 68.832 37.175 120.059 1.00 26.88 447 ASP A O 1
ATOM 2936 N N . ILE A 1 448 ? 70.022 36.825 118.183 1.00 26.98 448 ILE A N 1
ATOM 2937 C CA . ILE A 1 448 ? 69.229 37.779 117.416 1.00 26.97 448 ILE A CA 1
ATOM 2938 C C . ILE A 1 448 ? 67.935 37.167 116.900 1.00 27.11 448 ILE A C 1
ATOM 2939 O O . ILE A 1 448 ? 67.129 37.854 116.274 1.00 27.07 448 ILE A O 1
ATOM 2944 N N . HIS A 1 449 ? 67.734 35.876 117.155 1.00 27.17 449 HIS A N 1
ATOM 2945 C CA . HIS A 1 449 ? 66.513 35.218 116.704 1.00 27.41 449 HIS A CA 1
ATOM 2946 C C . HIS A 1 449 ? 65.322 35.894 117.376 1.00 27.81 449 HIS A C 1
ATOM 2947 O O . HIS A 1 449 ? 65.395 36.277 118.545 1.00 27.79 449 HIS A O 1
ATOM 2954 N N . PRO A 1 450 ? 64.214 36.069 116.639 1.00 28.07 450 PRO A N 1
ATOM 2955 C CA . PRO A 1 450 ? 63.024 36.708 117.209 1.00 28.34 450 PRO A CA 1
ATOM 2956 C C . PRO A 1 450 ? 62.493 35.973 118.439 1.00 28.63 450 PRO A C 1
ATOM 2957 O O . PRO A 1 450 ? 61.955 36.653 119.341 1.00 28.87 450 PRO A O 1
ATOM 2962 N N . GLU B 1 57 ? 83.514 11.236 80.724 1.00 39.85 57 GLU B N 1
ATOM 2963 C CA . GLU B 1 57 ? 82.063 10.969 80.944 1.00 39.79 57 GLU B CA 1
ATOM 2964 C C . GLU B 1 57 ? 81.441 12.021 81.860 1.00 39.69 57 GLU B C 1
ATOM 2965 O O . GLU B 1 57 ? 81.992 12.347 82.914 1.00 39.74 57 GLU B O 1
ATOM 2967 N N . PHE B 1 58 ? 80.293 12.550 81.448 1.00 39.42 58 PHE B N 1
ATOM 2968 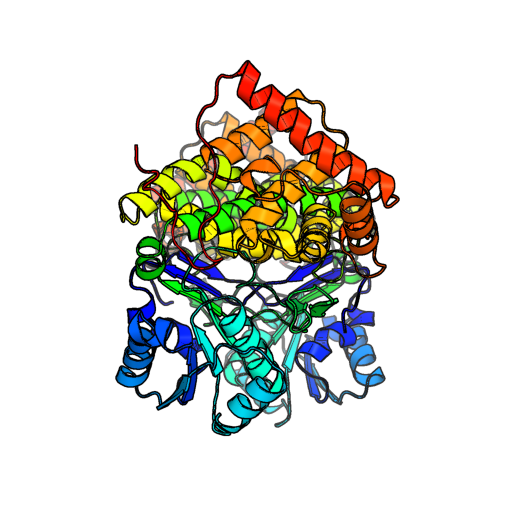C CA . PHE B 1 58 ? 79.584 13.563 82.226 1.00 39.03 58 PHE B CA 1
ATOM 2969 C C . PHE B 1 58 ? 79.169 12.988 83.577 1.00 38.46 58 PHE B C 1
ATOM 2970 O O . PHE B 1 58 ? 78.699 11.853 83.660 1.00 38.49 58 PHE B O 1
ATOM 2978 N N . GLU B 1 59 ? 79.347 13.777 84.631 1.00 37.63 59 GLU B N 1
ATOM 2979 C CA . GLU B 1 59 ? 78.981 13.354 85.977 1.00 36.70 59 GLU B CA 1
ATOM 2980 C C . GLU B 1 59 ? 78.088 14.414 86.619 1.00 35.97 59 GLU B C 1
ATOM 2981 O O . GLU B 1 59 ? 78.457 15.588 86.690 1.00 35.96 59 GLU B O 1
ATOM 2983 N N . GLU B 1 60 ? 76.912 13.997 87.079 1.00 34.96 60 GLU B N 1
ATOM 2984 C CA . GLU B 1 60 ? 75.968 14.911 87.714 1.00 33.83 60 GLU B CA 1
ATOM 2985 C C . GLU B 1 60 ? 76.100 14.869 89.233 1.00 32.98 60 GLU B C 1
ATOM 2986 O O . GLU B 1 60 ? 76.496 13.850 89.807 1.00 32.85 60 GLU B O 1
ATOM 2988 N N . SER B 1 61 ? 75.766 15.983 89.877 1.00 31.76 61 SER B N 1
ATOM 2989 C CA . SER B 1 61 ? 75.840 16.086 91.330 1.00 30.53 61 SER B CA 1
ATOM 2990 C C . SER B 1 61 ? 74.639 16.847 91.888 1.00 29.32 61 SER B C 1
ATOM 2991 O O . SER B 1 61 ? 73.850 17.422 91.134 1.00 29.34 61 SER B O 1
ATOM 2994 N N . LYS B 1 62 ? 74.511 16.848 93.213 1.00 27.62 62 LYS B N 1
ATOM 2995 C CA . LYS B 1 62 ? 73.410 17.526 93.896 1.00 25.82 62 LYS B CA 1
ATOM 2996 C C . LYS B 1 62 ? 73.879 18.896 94.383 1.00 24.18 62 LYS B C 1
ATOM 2997 O O . LYS B 1 62 ? 73.112 19.658 94.969 1.00 24.11 62 LYS B O 1
ATOM 3003 N N . ASP B 1 63 ? 75.150 19.199 94.144 1.00 21.84 63 ASP B N 1
ATOM 3004 C CA . ASP B 1 63 ? 75.724 20.469 94.570 1.00 19.55 63 ASP B CA 1
ATOM 3005 C C . ASP B 1 63 ? 75.472 21.582 93.555 1.00 18.31 63 ASP B C 1
ATOM 3006 O O . ASP B 1 63 ? 75.193 21.310 92.389 1.00 17.57 63 ASP B O 1
ATOM 3011 N N . ARG B 1 64 ? 75.563 22.831 94.016 1.00 16.66 64 ARG B N 1
ATOM 3012 C CA . ARG B 1 64 ? 75.382 24.004 93.164 1.00 15.22 64 ARG B CA 1
ATOM 3013 C C . ARG B 1 64 ? 76.763 24.269 92.571 1.00 14.51 64 ARG B C 1
ATOM 3014 O O . ARG B 1 64 ? 77.715 24.567 93.306 1.00 14.16 64 ARG B O 1
ATOM 3022 N N . ILE B 1 65 ? 76.866 24.173 91.249 1.00 13.25 65 ILE B N 1
ATOM 3023 C CA . ILE B 1 65 ? 78.149 24.320 90.567 1.00 12.74 65 ILE B CA 1
ATOM 3024 C C . ILE B 1 65 ? 78.236 25.392 89.484 1.00 12.35 65 ILE B C 1
ATOM 3025 O O . ILE B 1 65 ? 77.341 25.523 88.653 1.00 11.73 65 ILE B O 1
ATOM 3030 N N . PHE B 1 66 ? 79.332 26.143 89.507 1.00 12.05 66 PHE B N 1
ATOM 3031 C CA . PHE B 1 66 ? 79.604 27.178 88.515 1.00 12.42 66 PHE B CA 1
ATOM 3032 C C . PHE B 1 66 ? 80.952 26.793 87.922 1.00 12.57 66 PHE B C 1
ATOM 3033 O O . PHE B 1 66 ? 81.873 26.411 88.652 1.00 12.52 66 PHE B O 1
ATOM 3041 N N . THR B 1 67 ? 81.065 26.877 86.602 1.00 12.76 67 THR B N 1
ATOM 3042 C CA . THR B 1 67 ? 82.295 26.498 85.921 1.00 12.80 67 THR B CA 1
ATOM 3043 C C . THR B 1 67 ? 82.715 27.597 84.947 1.00 12.75 67 THR B C 1
ATOM 3044 O O . THR B 1 67 ? 81.871 28.271 84.357 1.00 12.37 67 THR B O 1
ATOM 3048 N N . SER B 1 68 ? 84.019 27.787 84.780 1.00 12.68 68 SER B N 1
ATOM 3049 C CA . SER B 1 68 ? 84.486 28.846 83.895 1.00 12.88 68 SER B CA 1
ATOM 3050 C C . SER B 1 68 ? 85.938 28.735 83.462 1.00 12.67 68 SER B C 1
ATOM 3051 O O . SER B 1 68 ? 86.717 27.966 84.029 1.00 12.30 68 SER B O 1
ATOM 3054 N N . PRO B 1 69 ? 86.307 29.470 82.402 1.00 12.57 69 PRO B N 1
ATOM 3055 C CA . PRO B 1 69 ? 87.700 29.431 81.957 1.00 12.33 69 PRO B CA 1
ATOM 3056 C C . PRO B 1 69 ? 88.389 30.280 83.025 1.00 12.08 69 PRO B C 1
ATOM 3057 O O . PRO B 1 69 ? 87.718 31.054 83.721 1.00 11.80 69 PRO B O 1
ATOM 3061 N N . GLN B 1 70 ? 89.701 30.153 83.168 1.00 11.82 70 GLN B N 1
ATOM 3062 C CA . GLN B 1 70 ? 90.402 30.955 84.161 1.00 12.09 70 GLN B CA 1
ATOM 3063 C C . GLN B 1 70 ? 90.479 32.422 83.754 1.00 12.19 70 GLN B C 1
ATOM 3064 O O . GLN B 1 70 ? 90.432 33.317 84.603 1.00 11.99 70 GLN B O 1
ATOM 3070 N N . LYS B 1 71 ? 90.609 32.665 82.453 1.00 12.44 71 LYS B N 1
ATOM 3071 C CA . LYS B 1 71 ? 90.707 34.027 81.942 1.00 12.62 71 LYS B CA 1
ATOM 3072 C C . LYS B 1 71 ? 90.035 34.167 80.581 1.00 12.57 71 LYS B C 1
ATOM 3073 O O . LYS B 1 71 ? 90.042 33.237 79.772 1.00 12.57 71 LYS B O 1
ATOM 3079 N N . TYR B 1 72 ? 89.446 35.337 80.349 1.00 12.18 72 TYR B N 1
ATOM 3080 C CA . TYR B 1 72 ? 88.818 35.665 79.076 1.00 11.91 72 TYR B CA 1
ATOM 3081 C C . TYR B 1 72 ? 89.387 37.035 78.752 1.00 11.79 72 TYR B C 1
ATOM 3082 O O . TYR B 1 72 ? 89.221 37.974 79.524 1.00 11.46 72 TYR B O 1
ATOM 3091 N N . VAL B 1 73 ? 90.083 37.136 77.625 1.00 11.90 73 VAL B N 1
ATOM 3092 C CA . VAL B 1 73 ? 90.717 38.390 77.225 1.00 12.50 73 VAL B CA 1
ATOM 3093 C C . VAL B 1 73 ? 90.263 38.783 75.831 1.00 12.67 73 VAL B C 1
ATOM 3094 O O . VAL B 1 73 ? 90.385 37.999 74.894 1.00 13.16 73 VAL B O 1
ATOM 3098 N N . GLN B 1 74 ? 89.756 40.006 75.706 1.00 12.90 74 GLN B N 1
ATOM 3099 C CA . GLN B 1 74 ? 89.241 40.518 74.440 1.00 13.18 74 GLN B CA 1
ATOM 3100 C C . GLN B 1 74 ? 89.706 41.957 74.167 1.00 13.29 74 GLN B C 1
ATOM 3101 O O . GLN B 1 74 ? 89.514 42.848 74.994 1.00 13.32 74 GLN B O 1
ATOM 3107 N N . GLY B 1 75 ? 90.307 42.186 73.002 1.00 13.17 75 GLY B N 1
ATOM 3108 C CA . GLY B 1 75 ? 90.761 43.528 72.678 1.00 13.10 75 GLY B CA 1
ATOM 3109 C C . GLY B 1 75 ? 91.267 43.647 71.253 1.00 13.19 75 GLY B C 1
ATOM 3110 O O . GLY B 1 75 ? 91.654 42.655 70.640 1.00 12.91 75 GLY B O 1
ATOM 3111 N N . ARG B 1 76 ? 91.270 44.864 70.720 1.00 13.39 76 ARG B N 1
ATOM 3112 C CA . ARG B 1 76 ? 91.729 45.071 69.356 1.00 13.80 76 ARG B CA 1
ATOM 3113 C C . ARG B 1 76 ? 93.250 44.999 69.297 1.00 14.21 76 ARG B C 1
ATOM 3114 O O . ARG B 1 76 ? 93.939 45.693 70.045 1.00 14.30 76 ARG B O 1
ATOM 3122 N N . HIS B 1 77 ? 93.760 44.152 68.407 1.00 14.79 77 HIS B N 1
ATOM 3123 C CA . HIS B 1 77 ? 95.200 43.953 68.235 1.00 15.35 77 HIS B CA 1
ATOM 3124 C C . HIS B 1 77 ? 95.774 43.172 69.413 1.00 15.45 77 HIS B C 1
ATOM 3125 O O . HIS B 1 77 ? 96.988 43.116 69.601 1.00 15.47 77 HIS B O 1
ATOM 3132 N N . ALA B 1 78 ? 94.891 42.557 70.195 1.00 15.65 78 ALA B N 1
ATOM 3133 C CA . ALA B 1 78 ? 95.301 41.792 71.367 1.00 15.83 78 ALA B CA 1
ATOM 3134 C C . ALA B 1 78 ? 96.361 40.735 71.079 1.00 16.02 78 ALA B C 1
ATOM 3135 O O . ALA B 1 78 ? 97.220 40.481 71.920 1.00 15.98 78 ALA B O 1
ATOM 3137 N N . PHE B 1 79 ? 96.309 40.114 69.903 1.00 16.31 79 PHE B N 1
ATOM 3138 C CA . PHE B 1 79 ? 97.295 39.090 69.575 1.00 16.84 79 PHE B CA 1
ATOM 3139 C C . PHE B 1 79 ? 98.723 39.631 69.612 1.00 17.53 79 PHE B C 1
ATOM 3140 O O . PHE B 1 79 ? 99.671 38.858 69.724 1.00 17.83 79 PHE B O 1
ATOM 3148 N N . THR B 1 80 ? 98.881 40.951 69.521 1.00 18.23 80 THR B N 1
ATOM 3149 C CA . THR B 1 80 ? 100.217 41.547 69.565 1.00 18.78 80 THR B CA 1
ATOM 3150 C C . THR B 1 80 ? 100.695 41.648 71.008 1.00 19.04 80 THR B C 1
ATOM 3151 O O . THR B 1 80 ? 101.824 42.060 71.271 1.00 19.36 80 THR B O 1
ATOM 3155 N N . ARG B 1 81 ? 99.820 41.273 71.936 1.00 19.27 81 ARG B N 1
ATOM 3156 C CA . ARG B 1 81 ? 100.123 41.290 73.365 1.00 19.45 81 ARG B CA 1
ATOM 3157 C C . ARG B 1 81 ? 99.973 39.871 73.920 1.00 19.37 81 ARG B C 1
ATOM 3158 O O . ARG B 1 81 ? 99.710 39.687 75.105 1.00 19.43 81 ARG B O 1
ATOM 3166 N N . SER B 1 82 ? 100.146 38.874 73.060 1.00 19.30 82 SER B N 1
ATOM 3167 C CA . SER B 1 82 ? 100.000 37.476 73.460 1.00 19.45 82 SER B CA 1
ATOM 3168 C C . SER B 1 82 ? 100.814 37.022 74.671 1.00 19.70 82 SER B C 1
ATOM 3169 O O . SER B 1 82 ? 100.263 36.444 75.606 1.00 19.54 82 SER B O 1
ATOM 3172 N N . TYR B 1 83 ? 102.118 37.275 74.660 1.00 20.18 83 TYR B N 1
ATOM 3173 C CA . TYR B 1 83 ? 102.972 36.840 75.763 1.00 20.49 83 TYR B CA 1
ATOM 3174 C C . TYR B 1 83 ? 102.474 37.282 77.133 1.00 20.48 83 TYR B C 1
ATOM 3175 O O . TYR B 1 83 ? 102.506 36.517 78.093 1.00 20.40 83 TYR B O 1
ATOM 3184 N N . MET B 1 84 ? 102.022 38.525 77.207 1.00 20.51 84 MET B N 1
ATOM 3185 C CA . MET B 1 84 ? 101.505 39.122 78.431 1.00 20.62 84 MET B CA 1
ATOM 3186 C C . MET B 1 84 ? 100.496 38.225 79.149 1.00 20.16 84 MET B C 1
ATOM 3187 O O . MET B 1 84 ? 100.432 38.193 80.382 1.00 19.96 84 MET B O 1
ATOM 3192 N N . TYR B 1 85 ? 99.712 37.493 78.370 1.00 19.45 85 TYR B N 1
ATOM 3193 C CA . TYR B 1 85 ? 98.706 36.607 78.933 1.00 19.00 85 TYR B CA 1
ATOM 3194 C C . TYR B 1 85 ? 99.177 35.156 78.927 1.00 18.93 85 TYR B C 1
ATOM 3195 O O . TYR B 1 85 ? 99.019 34.437 79.915 1.00 18.70 85 TYR B O 1
ATOM 3204 N N . VAL B 1 86 ? 99.767 34.731 77.815 1.00 18.91 86 VAL B N 1
ATOM 3205 C CA . VAL B 1 86 ? 100.245 33.361 77.696 1.00 19.12 86 VAL B CA 1
ATOM 3206 C C . VAL B 1 86 ? 101.256 33.002 78.782 1.00 19.35 86 VAL B C 1
ATOM 3207 O O . VAL B 1 86 ? 101.309 31.855 79.230 1.00 19.48 86 VAL B O 1
ATOM 3211 N N . LYS B 1 87 ? 102.041 33.985 79.219 1.00 19.62 87 LYS B N 1
ATOM 3212 C CA . LYS B 1 87 ? 103.070 33.747 80.232 1.00 19.76 87 LYS B CA 1
ATOM 3213 C C . LYS B 1 87 ? 102.524 33.175 81.537 1.00 19.87 87 LYS B C 1
ATOM 3214 O O . LYS B 1 87 ? 103.278 32.622 82.342 1.00 20.00 87 LYS B O 1
ATOM 3220 N N . LYS B 1 88 ? 101.216 33.308 81.748 1.00 19.71 88 LYS B N 1
ATOM 3221 C CA . LYS B 1 88 ? 100.591 32.790 82.960 1.00 19.51 88 LYS B CA 1
ATOM 3222 C C . LYS B 1 88 ? 100.607 31.264 82.980 1.00 19.41 88 LYS B C 1
ATOM 3223 O O . LYS B 1 88 ? 100.546 30.651 84.048 1.00 19.56 88 LYS B O 1
ATOM 3229 N N . TRP B 1 89 ? 100.690 30.653 81.801 1.00 19.20 89 TRP B N 1
ATOM 3230 C CA . TRP B 1 89 ? 100.704 29.195 81.695 1.00 18.97 89 TRP B CA 1
ATOM 3231 C C . TRP B 1 89 ? 101.989 28.633 81.101 1.00 19.30 89 TRP B C 1
ATOM 3232 O O . TRP B 1 89 ? 102.358 27.491 81.382 1.00 19.31 89 TRP B O 1
ATOM 3243 N N . ALA B 1 90 ? 102.665 29.425 80.276 1.00 19.52 90 ALA B N 1
ATOM 3244 C CA . ALA B 1 90 ? 103.894 28.966 79.640 1.00 19.86 90 ALA B CA 1
ATOM 3245 C C . ALA B 1 90 ? 104.849 30.102 79.296 1.00 20.16 90 ALA B C 1
ATOM 3246 O O . ALA B 1 90 ? 104.443 31.109 78.715 1.00 20.06 90 ALA B O 1
ATOM 3248 N N . THR B 1 91 ? 106.119 29.933 79.656 1.00 20.50 91 THR B N 1
ATOM 3249 C CA . THR B 1 91 ? 107.134 30.938 79.361 1.00 21.01 91 THR B CA 1
ATOM 3250 C C . THR B 1 91 ? 108.272 30.341 78.539 1.00 21.22 91 THR B C 1
ATOM 3251 O O . THR B 1 91 ? 109.166 31.066 78.101 1.00 21.40 91 THR B O 1
ATOM 3255 N N . LYS B 1 92 ? 108.236 29.027 78.319 1.00 21.23 92 LYS B N 1
ATOM 3256 C CA . LYS B 1 92 ? 109.301 28.356 77.575 1.00 21.43 92 LYS B CA 1
ATOM 3257 C C . LYS B 1 92 ? 108.902 27.740 76.237 1.00 21.52 92 LYS B C 1
ATOM 3258 O O . LYS B 1 92 ? 109.571 27.961 75.227 1.00 21.47 92 LYS B O 1
ATOM 3260 N N . SER B 1 93 ? 107.822 26.964 76.218 1.00 21.44 93 SER B N 1
ATOM 3261 C CA . SER B 1 93 ? 107.411 26.328 74.974 1.00 21.57 93 SER B CA 1
ATOM 3262 C C . SER B 1 93 ? 105.900 26.226 74.798 1.00 21.56 93 SER B C 1
ATOM 3263 O O . SER B 1 93 ? 105.177 25.878 75.733 1.00 21.54 93 SER B O 1
ATOM 3266 N N . ALA B 1 94 ? 105.434 26.511 73.585 1.00 21.43 94 ALA B N 1
ATOM 3267 C CA . ALA B 1 94 ? 104.009 26.459 73.282 1.00 21.43 94 ALA B CA 1
ATOM 3268 C C . ALA B 1 94 ? 103.727 25.966 71.867 1.00 21.39 94 ALA B C 1
ATOM 3269 O O . ALA B 1 94 ? 104.533 26.153 70.955 1.00 21.33 94 ALA B O 1
ATOM 3271 N N . VAL B 1 95 ? 102.576 25.327 71.694 1.00 21.31 95 VAL B N 1
ATOM 3272 C CA . VAL B 1 95 ? 102.164 24.834 70.390 1.00 21.63 95 VAL B CA 1
ATOM 3273 C C . VAL B 1 95 ? 101.070 25.755 69.869 1.00 21.72 95 VAL B C 1
ATOM 3274 O O . VAL B 1 95 ? 100.143 26.100 70.600 1.00 21.56 95 VAL B O 1
ATOM 3278 N N . VAL B 1 96 ? 101.190 26.174 68.615 1.00 21.81 96 VAL B N 1
ATOM 3279 C CA . VAL B 1 96 ? 100.172 27.021 68.015 1.00 22.07 96 VAL B CA 1
ATOM 3280 C C . VAL B 1 96 ? 99.567 26.230 66.864 1.00 22.43 96 VAL B C 1
ATOM 3281 O O . VAL B 1 96 ? 100.262 25.863 65.913 1.00 22.56 96 VAL B O 1
ATOM 3285 N N . LEU B 1 97 ? 98.272 25.953 66.970 1.00 22.74 97 LEU B N 1
ATOM 3286 C CA . LEU B 1 97 ? 97.554 25.182 65.963 1.00 23.23 97 LEU B CA 1
ATOM 3287 C C . LEU B 1 97 ? 96.524 26.022 65.218 1.00 23.68 97 LEU B C 1
ATOM 3288 O O . LEU B 1 97 ? 95.679 26.667 65.836 1.00 23.51 97 LEU B O 1
ATOM 3293 N N . ALA B 1 98 ? 96.591 25.998 63.889 1.00 24.16 98 ALA B N 1
ATOM 3294 C CA . ALA B 1 98 ? 95.654 26.751 63.056 1.00 24.88 98 ALA B CA 1
ATOM 3295 C C . ALA B 1 98 ? 95.709 26.253 61.616 1.00 25.32 98 ALA B C 1
ATOM 3296 O O . ALA B 1 98 ? 96.759 25.807 61.155 1.00 25.51 98 ALA B O 1
ATOM 3298 N N . ASP B 1 99 ? 94.583 26.314 60.907 1.00 25.68 99 ASP B N 1
ATOM 3299 C CA . ASP B 1 99 ? 94.573 25.881 59.514 1.00 26.07 99 ASP B CA 1
ATOM 3300 C C . ASP B 1 99 ? 95.370 26.921 58.731 1.00 26.28 99 ASP B C 1
ATOM 3301 O O . ASP B 1 99 ? 95.696 27.978 59.266 1.00 26.14 99 ASP B O 1
ATOM 3306 N N . GLN B 1 100 ? 95.685 26.635 57.473 1.00 26.56 100 GLN B N 1
ATOM 3307 C CA . GLN B 1 100 ? 96.482 27.562 56.680 1.00 26.98 100 GLN B CA 1
ATOM 3308 C C . GLN B 1 100 ? 95.875 28.954 56.558 1.00 26.93 100 GLN B C 1
ATOM 3309 O O . GLN B 1 100 ? 96.590 29.955 56.599 1.00 26.82 100 GLN B O 1
ATOM 3315 N N . ASN B 1 101 ? 94.557 29.013 56.409 1.00 26.97 101 ASN B N 1
ATOM 3316 C CA . ASN B 1 101 ? 93.858 30.283 56.276 1.00 27.03 101 ASN B CA 1
ATOM 3317 C C . ASN B 1 101 ? 94.129 31.191 57.476 1.00 26.75 101 ASN B C 1
ATOM 3318 O O . ASN B 1 101 ? 94.457 32.368 57.315 1.00 26.76 101 ASN B O 1
ATOM 3323 N N . VAL B 1 102 ? 93.998 30.641 58.680 1.00 26.37 102 VAL B N 1
ATOM 3324 C CA . VAL B 1 102 ? 94.220 31.422 59.888 1.00 25.90 102 VAL B CA 1
ATOM 3325 C C . VAL B 1 102 ? 95.682 31.817 60.053 1.00 25.86 102 VAL B C 1
ATOM 3326 O O . VAL B 1 102 ? 95.982 32.880 60.600 1.00 25.65 102 VAL B O 1
ATOM 3330 N N . TRP B 1 103 ? 96.596 30.970 59.583 1.00 25.79 103 TRP B N 1
ATOM 3331 C CA . TRP B 1 103 ? 98.016 31.297 59.677 1.00 25.83 103 TRP B CA 1
ATOM 3332 C C . TRP B 1 103 ? 98.281 32.540 58.838 1.00 26.00 103 TRP B C 1
ATOM 3333 O O . TRP B 1 103 ? 99.022 33.435 59.244 1.00 26.12 103 TRP B O 1
ATOM 3344 N N . ASN B 1 104 ? 97.658 32.595 57.667 1.00 26.29 104 ASN B N 1
ATOM 3345 C CA . ASN B 1 104 ? 97.828 33.726 56.766 1.00 26.50 104 ASN B CA 1
ATOM 3346 C C . ASN B 1 104 ? 97.223 34.993 57.358 1.00 26.52 104 ASN B C 1
ATOM 3347 O O . ASN B 1 104 ? 97.799 36.078 57.261 1.00 26.66 104 ASN B O 1
ATOM 3352 N N . ILE B 1 105 ? 96.060 34.839 57.984 1.00 26.53 105 ILE B N 1
ATOM 3353 C CA . ILE B 1 105 ? 95.330 35.959 58.567 1.00 26.44 105 ILE B CA 1
ATOM 3354 C C . ILE B 1 105 ? 95.851 36.559 59.875 1.00 26.02 105 ILE B C 1
ATOM 3355 O O . ILE B 1 105 ? 95.946 37.780 59.995 1.00 26.19 105 ILE B O 1
ATOM 3360 N N . CYS B 1 106 ? 96.197 35.728 60.853 1.00 25.53 106 CYS B N 1
ATOM 3361 C CA . CYS B 1 106 ? 96.630 36.291 62.128 1.00 25.04 106 CYS B CA 1
ATOM 3362 C C . CYS B 1 106 ? 97.501 35.432 63.041 1.00 25.02 106 CYS B C 1
ATOM 3363 O O . CYS B 1 106 ? 98.168 35.961 63.928 1.00 24.94 106 CYS B O 1
ATOM 3366 N N . ALA B 1 107 ? 97.482 34.119 62.846 1.00 25.05 107 ALA B N 1
ATOM 3367 C CA . ALA B 1 107 ? 98.249 33.211 63.699 1.00 25.14 107 ALA B CA 1
ATOM 3368 C C . ALA B 1 107 ? 99.715 33.597 63.919 1.00 25.29 107 ALA B C 1
ATOM 3369 O O . ALA B 1 107 ? 100.269 33.340 64.987 1.00 25.16 107 ALA B O 1
ATOM 3371 N N . ASN B 1 108 ? 100.343 34.208 62.920 1.00 25.41 108 ASN B N 1
ATOM 3372 C CA . ASN B 1 108 ? 101.741 34.603 63.052 1.00 25.67 108 ASN B CA 1
ATOM 3373 C C . ASN B 1 108 ? 101.944 35.740 64.043 1.00 25.64 108 ASN B C 1
ATOM 3374 O O . ASN B 1 108 ? 103.027 35.888 64.611 1.00 25.57 108 ASN B O 1
ATOM 3379 N N . LYS B 1 109 ? 100.906 36.545 64.249 1.00 25.50 109 LYS B N 1
ATOM 3380 C CA . LYS B 1 109 ? 100.993 37.650 65.192 1.00 25.38 109 LYS B CA 1
ATOM 3381 C C . LYS B 1 109 ? 101.214 37.076 66.590 1.00 25.12 109 LYS B C 1
ATOM 3382 O O . LYS B 1 109 ? 101.990 37.611 67.382 1.00 25.00 109 LYS B O 1
ATOM 3388 N N . ILE B 1 110 ? 100.527 35.977 66.885 1.00 24.73 110 ILE B N 1
ATOM 3389 C CA . ILE B 1 110 ? 100.660 35.324 68.179 1.00 24.50 110 ILE B CA 1
ATOM 3390 C C . ILE B 1 110 ? 102.070 34.746 68.310 1.00 24.53 110 ILE B C 1
ATOM 3391 O O . ILE B 1 110 ? 102.753 34.974 69.308 1.00 24.20 110 ILE B O 1
ATOM 3396 N N . VAL B 1 111 ? 102.504 34.012 67.289 1.00 24.69 111 VAL B N 1
ATOM 3397 C CA . VAL B 1 111 ? 103.829 33.404 67.296 1.00 24.94 111 VAL B CA 1
ATOM 3398 C C . VAL B 1 111 ? 104.916 34.456 67.502 1.00 25.08 111 VAL B C 1
ATOM 3399 O O . VAL B 1 111 ? 105.804 34.282 68.333 1.00 25.01 111 VAL B O 1
ATOM 3403 N N . ASP B 1 112 ? 104.837 35.549 66.749 1.00 25.31 112 ASP B N 1
ATOM 3404 C CA . ASP B 1 112 ? 105.820 36.622 66.860 1.00 25.60 112 ASP B CA 1
ATOM 3405 C C . ASP B 1 112 ? 105.934 37.157 68.282 1.00 25.56 112 ASP B C 1
ATOM 3406 O O . ASP B 1 112 ? 107.037 37.359 68.786 1.00 25.46 112 ASP B O 1
ATOM 3411 N N . SER B 1 113 ? 104.792 37.387 68.926 1.00 25.37 113 SER B N 1
ATOM 3412 C CA . SER B 1 113 ? 104.773 37.905 70.290 1.00 25.28 113 SER B CA 1
ATOM 3413 C C . SER B 1 113 ? 105.499 36.983 71.263 1.00 25.48 113 SER B C 1
ATOM 3414 O O . SER B 1 113 ? 106.318 37.432 72.064 1.00 25.53 113 SER B O 1
ATOM 3417 N N . LEU B 1 114 ? 105.194 35.692 71.192 1.00 25.59 114 LEU B N 1
ATOM 3418 C CA . LEU B 1 114 ? 105.812 34.716 72.078 1.00 25.72 114 LEU B CA 1
ATOM 3419 C C . LEU B 1 114 ? 107.303 34.564 71.787 1.00 26.03 114 LEU B C 1
ATOM 3420 O O . LEU B 1 114 ? 108.108 34.407 72.708 1.00 25.87 114 LEU B O 1
ATOM 3425 N N . SER B 1 115 ? 107.666 34.615 70.507 1.00 26.51 115 SER B N 1
ATOM 3426 C CA . SER B 1 115 ? 109.066 34.490 70.099 1.00 27.09 115 SER B CA 1
ATOM 3427 C C . SER B 1 115 ? 109.887 35.669 70.600 1.00 27.31 115 SER B C 1
ATOM 3428 O O . SER B 1 115 ? 110.946 35.491 71.197 1.00 27.41 115 SER B O 1
ATOM 3431 N N . GLN B 1 116 ? 109.388 36.876 70.349 1.00 27.64 116 GLN B N 1
ATOM 3432 C CA . GLN B 1 116 ? 110.067 38.095 70.770 1.00 27.82 116 GLN B CA 1
ATOM 3433 C C . GLN B 1 116 ? 110.275 38.116 72.277 1.00 27.58 116 GLN B C 1
ATOM 3434 O O . GLN B 1 116 ? 110.977 38.980 72.802 1.00 27.54 116 GLN B O 1
ATOM 3440 N N . ASN B 1 117 ? 109.663 37.165 72.974 1.00 27.21 117 ASN B N 1
ATOM 3441 C CA . ASN B 1 117 ? 109.793 37.094 74.420 1.00 26.92 117 ASN B CA 1
ATOM 3442 C C . ASN B 1 117 ? 110.520 35.850 74.930 1.00 26.87 117 ASN B C 1
ATOM 3443 O O . ASN B 1 117 ? 110.367 35.463 76.091 1.00 26.92 117 ASN B O 1
ATOM 3448 N N . GLY B 1 118 ? 111.304 35.228 74.054 1.00 26.66 118 GLY B N 1
ATOM 3449 C CA . GLY B 1 118 ? 112.084 34.066 74.441 1.00 26.41 118 GLY B CA 1
ATOM 3450 C C . GLY B 1 118 ? 111.436 32.696 74.431 1.00 26.26 118 GLY B C 1
ATOM 3451 O O . GLY B 1 118 ? 112.026 31.740 74.934 1.00 26.20 118 GLY B O 1
ATOM 3452 N N . MET B 1 119 ? 110.241 32.578 73.864 1.00 26.00 119 MET B N 1
ATOM 3453 C CA . MET B 1 119 ? 109.572 31.284 73.827 1.00 25.86 119 MET B CA 1
ATOM 3454 C C . MET B 1 119 ? 109.832 30.508 72.546 1.00 25.98 119 MET B C 1
ATOM 3455 O O . MET B 1 119 ? 110.053 31.090 71.482 1.00 25.87 119 MET B O 1
ATOM 3460 N N . THR B 1 120 ? 109.815 29.185 72.667 1.00 26.11 120 THR B N 1
ATOM 3461 C CA . THR B 1 120 ? 109.992 28.298 71.527 1.00 26.45 120 THR B CA 1
ATOM 3462 C C . THR B 1 120 ? 108.568 27.947 71.119 1.00 26.50 120 THR B C 1
ATOM 3463 O O . THR B 1 120 ? 107.770 27.523 71.953 1.00 26.56 120 THR B O 1
ATOM 3467 N N . VAL B 1 121 ? 108.241 28.131 69.846 1.00 26.58 121 VAL B N 1
ATOM 3468 C CA . VAL B 1 121 ? 106.890 27.850 69.385 1.00 26.73 121 VAL B CA 1
ATOM 3469 C C . VAL B 1 121 ? 106.808 26.789 68.299 1.00 26.93 121 VAL B C 1
ATOM 3470 O O . VAL B 1 121 ? 107.424 26.914 67.240 1.00 26.92 121 VAL B O 1
ATOM 3474 N N . THR B 1 122 ? 106.035 25.744 68.571 1.00 27.12 122 THR B N 1
ATOM 3475 C CA . THR B 1 122 ? 105.834 24.667 67.613 1.00 27.40 122 THR B CA 1
ATOM 3476 C C . THR B 1 122 ? 104.620 25.046 66.776 1.00 27.68 122 THR B C 1
ATOM 3477 O O . THR B 1 122 ? 103.494 25.061 67.270 1.00 27.70 122 THR B O 1
ATOM 3481 N N . LYS B 1 123 ? 104.857 25.365 65.510 1.00 27.88 123 LYS B N 1
ATOM 3482 C CA . LYS B 1 123 ? 103.786 25.760 64.608 1.00 28.20 123 LYS B CA 1
ATOM 3483 C C . LYS B 1 123 ? 103.228 24.564 63.849 1.00 28.44 123 LYS B C 1
ATOM 3484 O O . LYS B 1 123 ? 103.914 23.958 63.023 1.00 28.45 123 LYS B O 1
ATOM 3490 N N . LEU B 1 124 ? 101.978 24.223 64.140 1.00 28.72 124 LEU B N 1
ATOM 3491 C CA . LEU B 1 124 ? 101.318 23.102 63.486 1.00 29.06 124 LEU B CA 1
ATOM 3492 C C . LEU B 1 124 ? 100.166 23.589 62.617 1.00 29.52 124 LEU B C 1
ATOM 3493 O O . LEU B 1 124 ? 99.491 24.565 62.949 1.00 29.35 124 LEU B O 1
ATOM 3498 N N . VAL B 1 125 ? 99.944 22.906 61.500 1.00 30.05 125 VAL B N 1
ATOM 3499 C CA . VAL B 1 125 ? 98.866 23.279 60.599 1.00 30.58 125 VAL B CA 1
ATOM 3500 C C . VAL B 1 125 ? 97.715 22.287 60.701 1.00 31.12 125 VAL B C 1
ATOM 3501 O O . VAL B 1 125 ? 97.885 21.095 60.452 1.00 31.03 125 VAL B O 1
ATOM 3505 N N . PHE B 1 126 ? 96.543 22.784 61.080 1.00 31.75 126 PHE B N 1
ATOM 3506 C CA . PHE B 1 126 ? 95.371 21.933 61.195 1.00 32.50 126 PHE B CA 1
ATOM 3507 C C . PHE B 1 126 ? 94.978 21.528 59.784 1.00 33.20 126 PHE B C 1
ATOM 3508 O O . PHE B 1 126 ? 94.841 22.380 58.904 1.00 33.20 126 PHE B O 1
ATOM 3516 N N . GLY B 1 127 ? 94.805 20.229 59.568 1.00 34.01 127 GLY B N 1
ATOM 3517 C CA . GLY B 1 127 ? 94.438 19.743 58.251 1.00 35.15 127 GLY B CA 1
ATOM 3518 C C . GLY B 1 127 ? 92.981 19.981 57.907 1.00 35.96 127 GLY B C 1
ATOM 3519 O O . GLY B 1 127 ? 92.489 19.483 56.894 1.00 36.08 127 GLY B O 1
ATOM 3520 N N . GLY B 1 128 ? 92.288 20.739 58.750 1.00 36.66 128 GLY B N 1
ATOM 3521 C CA . GLY B 1 128 ? 90.886 21.023 58.503 1.00 37.60 128 GLY B CA 1
ATOM 3522 C C . GLY B 1 128 ? 89.996 19.863 58.901 1.00 38.28 128 GLY B C 1
ATOM 3523 O O . GLY B 1 128 ? 88.790 20.030 59.086 1.00 38.38 128 GLY B O 1
ATOM 3524 N N . GLU B 1 129 ? 90.597 18.684 59.036 1.00 38.85 129 GLU B N 1
ATOM 3525 C CA . GLU B 1 129 ? 89.865 17.481 59.415 1.00 39.44 129 GLU B CA 1
ATOM 3526 C C . GLU B 1 129 ? 90.064 17.171 60.895 1.00 39.77 129 GLU B C 1
ATOM 3527 O O . GLU B 1 129 ? 91.139 16.734 61.310 1.00 39.92 129 GLU B O 1
ATOM 3529 N N . ALA B 1 130 ? 89.017 17.395 61.683 1.00 40.06 130 ALA B N 1
ATOM 3530 C CA . ALA B 1 130 ? 89.064 17.156 63.122 1.00 40.34 130 ALA B CA 1
ATOM 3531 C C . ALA B 1 130 ? 88.833 15.689 63.482 1.00 40.57 130 ALA B C 1
ATOM 3532 O O . ALA B 1 130 ? 88.064 15.377 64.394 1.00 40.53 130 ALA B O 1
ATOM 3534 N N . SER B 1 131 ? 89.505 14.792 62.766 1.00 40.76 131 SER B N 1
ATOM 3535 C CA . SER B 1 131 ? 89.376 13.362 63.015 1.00 40.90 131 SER B CA 1
ATOM 3536 C C . SER B 1 131 ? 90.351 12.924 64.102 1.00 41.03 131 SER B C 1
ATOM 3537 O O . SER B 1 131 ? 91.404 13.535 64.281 1.00 41.08 131 SER B O 1
ATOM 3539 N N . LEU B 1 132 ? 89.999 11.868 64.831 1.00 41.09 132 LEU B N 1
ATOM 3540 C CA . LEU B 1 132 ? 90.868 11.359 65.885 1.00 41.10 132 LEU B CA 1
ATOM 3541 C C . LEU B 1 132 ? 92.209 10.957 65.281 1.00 41.10 132 LEU B C 1
ATOM 3542 O O . LEU B 1 132 ? 93.258 11.124 65.904 1.00 40.99 132 LEU B O 1
ATOM 3547 N N . VAL B 1 133 ? 92.164 10.430 64.061 1.00 40.98 133 VAL B N 1
ATOM 3548 C CA . VAL B 1 133 ? 93.369 10.004 63.360 1.00 40.86 133 VAL B CA 1
ATOM 3549 C C . VAL B 1 133 ? 94.271 11.201 63.083 1.00 40.74 133 VAL B C 1
ATOM 3550 O O . VAL B 1 133 ? 95.485 11.134 63.271 1.00 40.80 133 VAL B O 1
ATOM 3552 N N . GLU B 1 134 ? 93.668 12.297 62.635 1.00 40.50 134 GLU B N 1
ATOM 3553 C CA . GLU B 1 134 ? 94.417 13.509 62.336 1.00 40.25 134 GLU B CA 1
ATOM 3554 C C . GLU B 1 134 ? 94.861 14.194 63.625 1.00 40.05 134 GLU B C 1
ATOM 3555 O O . GLU B 1 134 ? 95.94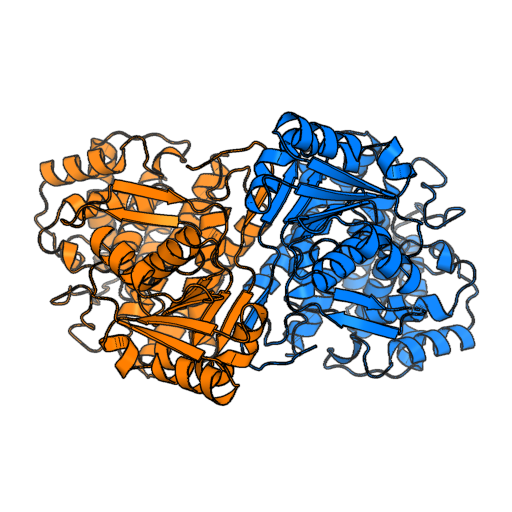0 14.785 63.684 1.00 40.04 134 GLU B O 1
ATOM 3557 N N . LEU B 1 135 ? 94.024 14.112 64.655 1.00 39.76 135 LEU B N 1
ATOM 3558 C CA . LEU B 1 135 ? 94.330 14.724 65.943 1.00 39.57 135 LEU B CA 1
ATOM 3559 C C . LEU B 1 135 ? 95.504 14.026 66.611 1.00 39.31 135 LEU B C 1
ATOM 3560 O O . LEU B 1 135 ? 96.380 14.674 67.185 1.00 39.30 135 LEU B O 1
ATOM 3565 N N . ASP B 1 136 ? 95.517 12.700 66.539 1.00 38.98 136 ASP B N 1
ATOM 3566 C CA . ASP B 1 136 ? 96.596 11.929 67.136 1.00 38.49 136 ASP B CA 1
ATOM 3567 C C . ASP B 1 136 ? 97.890 12.200 66.383 1.00 37.93 136 ASP B C 1
ATOM 3568 O O . ASP B 1 136 ? 98.971 12.191 66.971 1.00 37.82 136 ASP B O 1
ATOM 3573 N N . LYS B 1 137 ? 97.774 12.448 65.082 1.00 37.24 137 LYS B N 1
ATOM 3574 C CA . LYS B 1 137 ? 98.942 12.742 64.263 1.00 36.56 137 LYS B CA 1
ATOM 3575 C C . LYS B 1 137 ? 99.517 14.075 64.733 1.00 36.10 137 LYS B C 1
ATOM 3576 O O . LYS B 1 137 ? 100.733 14.244 64.832 1.00 35.91 137 LYS B O 1
ATOM 3578 N N . LEU B 1 138 ? 98.628 15.018 65.030 1.00 35.48 138 LEU B N 1
ATOM 3579 C CA . LEU B 1 138 ? 99.037 16.332 65.508 1.00 34.95 138 LEU B CA 1
ATOM 3580 C C . LEU B 1 138 ? 99.720 16.214 66.867 1.00 34.62 138 LEU B C 1
ATOM 3581 O O . LEU B 1 138 ? 100.783 16.792 67.088 1.00 34.46 138 LEU B O 1
ATOM 3586 N N . ARG B 1 139 ? 99.107 15.459 67.775 1.00 34.27 139 ARG B N 1
ATOM 3587 C CA . ARG B 1 139 ? 99.660 15.271 69.111 1.00 34.02 139 ARG B CA 1
ATOM 3588 C C . ARG B 1 139 ? 101.094 14.752 69.046 1.00 33.85 139 ARG B C 1
ATOM 3589 O O . ARG B 1 139 ? 101.950 15.159 69.835 1.00 33.83 139 ARG B O 1
ATOM 3591 N N . LYS B 1 140 ? 101.353 13.859 68.096 1.00 33.62 140 LYS B N 1
ATOM 3592 C CA . LYS B 1 140 ? 102.680 13.281 67.929 1.00 33.42 140 LYS B CA 1
ATOM 3593 C C . LYS B 1 140 ? 103.695 14.315 67.445 1.00 33.27 140 LYS B C 1
ATOM 3594 O O . LYS B 1 140 ? 104.900 14.070 67.479 1.00 33.18 140 LYS B O 1
ATOM 3596 N N . GLN B 1 141 ? 103.202 15.467 66.997 1.00 33.01 141 GLN B N 1
ATOM 3597 C CA . GLN B 1 141 ? 104.069 16.535 66.510 1.00 32.75 141 GLN B CA 1
ATOM 3598 C C . GLN B 1 141 ? 104.338 17.572 67.599 1.00 32.52 141 GLN B C 1
ATOM 3599 O O . GLN B 1 141 ? 105.019 18.572 67.367 1.00 32.37 141 GLN B O 1
ATOM 3605 N N . CYS B 1 142 ? 103.801 17.327 68.788 1.00 32.27 142 CYS B N 1
ATOM 3606 C CA . CYS B 1 142 ? 103.982 18.238 69.910 1.00 31.98 142 CYS B CA 1
ATOM 3607 C C . CYS B 1 142 ? 105.143 17.788 70.793 1.00 31.96 142 CYS B C 1
ATOM 3608 O O . CYS B 1 142 ? 105.141 16.670 71.307 1.00 32.17 142 CYS B O 1
ATOM 3611 N N . PRO B 1 143 ? 106.157 18.650 70.971 1.00 31.78 143 PRO B N 1
ATOM 3612 C CA . PRO B 1 143 ? 107.320 18.321 71.803 1.00 31.67 143 PRO B CA 1
ATOM 3613 C C . PRO B 1 143 ? 106.914 17.929 73.225 1.00 31.55 143 PRO B C 1
ATOM 3614 O O . PRO B 1 143 ? 105.935 18.445 73.765 1.00 31.46 143 PRO B O 1
ATOM 3618 N N . ASP B 1 144 ? 107.674 17.020 73.828 1.00 31.33 144 ASP B N 1
ATOM 3619 C CA . ASP B 1 144 ? 107.381 16.553 75.179 1.00 31.23 144 ASP B CA 1
ATOM 3620 C C . ASP B 1 144 ? 107.453 17.657 76.225 1.00 30.73 144 ASP B C 1
ATOM 3621 O O . ASP B 1 144 ? 106.828 17.558 77.279 1.00 30.80 144 ASP B O 1
ATOM 3626 N N . ASP B 1 145 ? 108.215 18.705 75.938 1.00 30.12 145 ASP B N 1
ATOM 3627 C CA . ASP B 1 145 ? 108.348 19.805 76.882 1.00 29.43 145 ASP B CA 1
ATOM 3628 C C . ASP B 1 145 ? 107.344 20.918 76.596 1.00 28.50 145 ASP B C 1
ATOM 3629 O O . ASP B 1 145 ? 107.492 22.034 77.090 1.00 28.35 145 ASP B O 1
ATOM 3634 N N . THR B 1 146 ? 106.328 20.607 75.795 1.00 27.37 146 THR B N 1
ATOM 3635 C CA . THR B 1 146 ? 105.287 21.579 75.463 1.00 26.35 146 THR B CA 1
ATOM 3636 C C . THR B 1 146 ? 104.509 21.916 76.733 1.00 25.62 146 THR B C 1
ATOM 3637 O O . THR B 1 146 ? 104.035 21.020 77.432 1.00 25.46 146 THR B O 1
ATOM 3641 N N . GLN B 1 147 ? 104.373 23.207 77.023 1.00 24.82 147 GLN B N 1
ATOM 3642 C CA . GLN B 1 147 ? 103.674 23.654 78.224 1.00 24.06 147 GLN B CA 1
ATOM 3643 C C . GLN B 1 147 ? 102.204 24.012 78.017 1.00 23.50 147 GLN B C 1
ATOM 3644 O O . GLN B 1 147 ? 10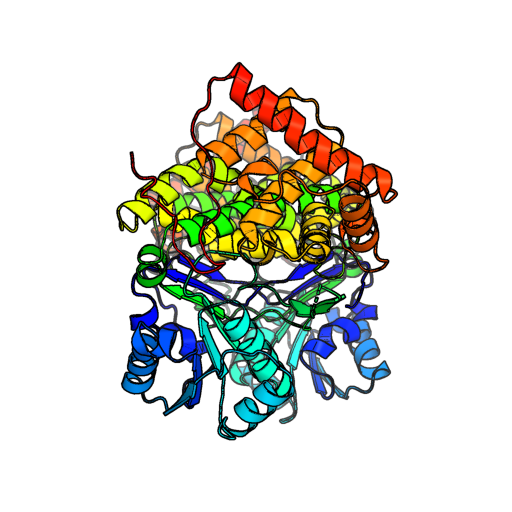1.420 24.007 78.969 1.00 23.31 147 GLN B O 1
ATOM 3650 N N . VAL B 1 148 ? 101.828 24.330 76.784 1.00 22.67 148 VAL B N 1
ATOM 3651 C CA . VAL B 1 148 ? 100.450 24.711 76.509 1.00 22.12 148 VAL B CA 1
ATOM 3652 C C . VAL B 1 148 ? 100.099 24.534 75.036 1.00 21.67 148 VAL B C 1
ATOM 3653 O O . VAL B 1 148 ? 100.963 24.621 74.163 1.00 21.50 148 VAL B O 1
ATOM 3657 N N . ILE B 1 149 ? 98.823 24.280 74.772 1.00 21.14 149 ILE B N 1
ATOM 3658 C CA . ILE B 1 149 ? 98.337 24.098 73.413 1.00 20.76 149 ILE B CA 1
ATOM 3659 C C . ILE B 1 149 ? 97.476 25.308 73.065 1.00 20.42 149 ILE B C 1
ATOM 3660 O O . ILE B 1 149 ? 96.505 25.599 73.760 1.00 20.32 149 ILE B O 1
ATOM 3665 N N . ILE B 1 150 ? 97.837 26.007 71.993 1.00 19.91 150 ILE B N 1
ATOM 3666 C CA . ILE B 1 150 ? 97.094 27.185 71.565 1.00 19.48 150 ILE B CA 1
ATOM 3667 C C . ILE B 1 150 ? 96.356 26.938 70.252 1.00 19.48 150 ILE B C 1
ATOM 3668 O O . ILE B 1 150 ? 96.981 26.734 69.208 1.00 19.33 150 ILE B O 1
ATOM 3673 N N . GLY B 1 151 ? 95.028 26.958 70.313 1.00 19.31 151 GLY B N 1
ATOM 3674 C CA . GLY B 1 151 ? 94.219 26.756 69.124 1.00 19.30 151 GLY B CA 1
ATOM 3675 C C . GLY B 1 151 ? 93.719 28.089 68.598 1.00 19.41 151 GLY B C 1
ATOM 3676 O O . GLY B 1 151 ? 93.074 28.845 69.326 1.00 19.11 151 GLY B O 1
ATOM 3677 N N . VAL B 1 152 ? 94.010 28.385 67.334 1.00 19.46 152 VAL B N 1
ATOM 3678 C CA . VAL B 1 152 ? 93.593 29.647 66.734 1.00 19.79 152 VAL B CA 1
ATOM 3679 C C . VAL B 1 152 ? 92.712 29.418 65.507 1.00 20.07 152 VAL B C 1
ATOM 3680 O O . VAL B 1 152 ? 93.156 28.825 64.526 1.00 19.97 152 VAL B O 1
ATOM 3684 N N . GLY B 1 153 ? 91.466 29.887 65.560 1.00 20.29 153 GLY B N 1
ATOM 3685 C CA . GLY B 1 153 ? 90.575 29.716 64.426 1.00 20.86 153 GLY B CA 1
ATOM 3686 C C . GLY B 1 153 ? 89.130 29.394 64.763 1.00 21.41 153 GLY B C 1
ATOM 3687 O O . GLY B 1 153 ? 88.575 29.912 65.732 1.00 21.62 153 GLY B O 1
ATOM 3688 N N . GLY B 1 154 ? 88.520 28.532 63.955 1.00 21.91 154 GLY B N 1
ATOM 3689 C CA . GLY B 1 154 ? 87.132 28.161 64.171 1.00 22.58 154 GLY B CA 1
ATOM 3690 C C . GLY B 1 154 ? 86.915 26.947 65.059 1.00 23.08 154 GLY B C 1
ATOM 3691 O O . GLY B 1 154 ? 87.859 26.397 65.628 1.00 23.07 154 GLY B O 1
ATOM 3692 N N . GLY B 1 155 ? 85.655 26.529 65.160 1.00 23.50 155 GLY B N 1
ATOM 3693 C CA . GLY B 1 155 ? 85.278 25.391 65.983 1.00 24.03 155 GLY B CA 1
ATOM 3694 C C . GLY B 1 155 ? 86.121 24.136 65.864 1.00 24.49 155 GLY B C 1
ATOM 3695 O O . GLY B 1 155 ? 86.525 23.565 66.877 1.00 24.40 155 GLY B O 1
ATOM 3696 N N . LYS B 1 156 ? 86.378 23.692 64.638 1.00 24.99 156 LYS B N 1
ATOM 3697 C CA . LYS B 1 156 ? 87.181 22.494 64.428 1.00 25.53 156 LYS B CA 1
ATOM 3698 C C . LYS B 1 156 ? 88.574 22.651 65.022 1.00 25.56 156 LYS B C 1
ATOM 3699 O O . LYS B 1 156 ? 89.082 21.744 65.681 1.00 25.62 156 LYS B O 1
ATOM 3705 N N . THR B 1 157 ? 89.193 23.803 64.792 1.00 25.48 157 THR B N 1
ATOM 3706 C CA . THR B 1 157 ? 90.527 24.041 65.325 1.00 25.55 157 THR B CA 1
ATOM 3707 C C . THR B 1 157 ? 90.480 24.146 66.847 1.00 25.65 157 THR B C 1
ATOM 3708 O O . THR B 1 157 ? 91.344 23.608 67.544 1.00 25.51 157 THR B O 1
ATOM 3712 N N . MET B 1 158 ? 89.464 24.837 67.358 1.00 25.71 158 MET B N 1
ATOM 3713 C CA . MET B 1 158 ? 89.319 25.011 68.798 1.00 25.94 158 MET B CA 1
ATOM 3714 C C . MET B 1 158 ? 89.084 23.678 69.503 1.00 25.91 158 MET B C 1
ATOM 3715 O O . MET B 1 158 ? 89.638 23.430 70.573 1.00 25.81 158 MET B O 1
ATOM 3720 N N . ASP B 1 159 ? 88.268 22.815 68.906 1.00 25.83 159 ASP B N 1
ATOM 3721 C CA . ASP B 1 159 ? 88.004 21.519 69.512 1.00 25.93 159 ASP B CA 1
ATOM 3722 C C . ASP B 1 159 ? 89.217 20.602 69.426 1.00 25.56 159 ASP B C 1
ATOM 3723 O O . ASP B 1 159 ? 89.460 19.7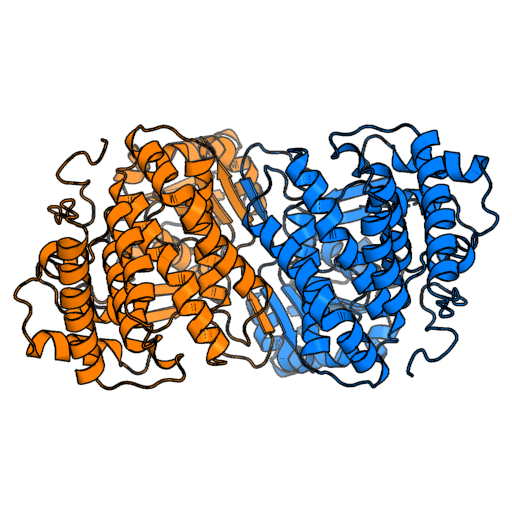98 70.325 1.00 25.57 159 ASP B O 1
ATOM 3728 N N . SER B 1 160 ? 89.982 20.727 68.348 1.00 25.08 160 SER B N 1
ATOM 3729 C CA . SER B 1 160 ? 91.178 19.911 68.183 1.00 24.63 160 SER B CA 1
ATOM 3730 C C . SER B 1 160 ? 92.190 20.297 69.262 1.00 24.22 160 SER B C 1
ATOM 3731 O O . SER B 1 160 ? 92.871 19.439 69.830 1.00 24.10 160 SER B O 1
ATOM 3734 N N . ALA B 1 161 ? 92.270 21.593 69.549 1.00 23.71 161 ALA B N 1
ATOM 3735 C CA . ALA B 1 161 ? 93.191 22.098 70.561 1.00 23.37 161 ALA B CA 1
ATOM 3736 C C . ALA B 1 161 ? 92.831 21.580 71.952 1.00 23.14 161 ALA B C 1
ATOM 3737 O O . ALA B 1 161 ? 93.708 21.183 72.721 1.00 22.89 161 ALA B O 1
ATOM 3739 N N . LYS B 1 162 ? 91.539 21.585 72.270 1.00 22.92 162 LYS B N 1
ATOM 3740 C CA . LYS B 1 162 ? 91.066 21.116 73.567 1.00 22.96 162 LYS B CA 1
ATOM 3741 C C . LYS B 1 162 ? 91.348 19.629 73.730 1.00 22.99 162 LYS B C 1
ATOM 3742 O O . LYS B 1 162 ? 91.745 19.173 74.802 1.00 22.73 162 LYS B O 1
ATOM 3748 N N . TYR B 1 163 ? 91.133 18.877 72.656 1.00 23.16 163 TYR B N 1
ATOM 3749 C CA . TYR B 1 163 ? 91.365 17.438 72.671 1.00 23.45 163 TYR B CA 1
ATOM 3750 C C . TYR B 1 163 ? 92.835 17.129 72.939 1.00 23.28 163 TYR B C 1
ATOM 3751 O O . TYR B 1 163 ? 93.164 16.357 73.839 1.00 23.34 163 TYR B O 1
ATOM 3760 N N . ILE B 1 164 ? 93.718 17.734 72.153 1.00 23.03 164 ILE B N 1
ATOM 3761 C CA . ILE B 1 164 ? 95.152 17.508 72.305 1.00 22.77 164 ILE B CA 1
ATOM 3762 C C . ILE B 1 164 ? 95.643 17.914 73.693 1.00 22.55 164 ILE B C 1
ATOM 3763 O O . ILE B 1 164 ? 96.389 17.175 74.336 1.00 22.27 164 ILE B O 1
ATOM 3768 N N . ALA B 1 165 ? 95.218 19.087 74.155 1.00 22.28 165 ALA B N 1
ATOM 3769 C CA . ALA B 1 165 ? 95.618 19.579 75.468 1.00 22.17 165 ALA B CA 1
ATOM 3770 C C . ALA B 1 165 ? 95.170 18.611 76.560 1.00 22.19 165 ALA B C 1
ATOM 3771 O O . ALA B 1 165 ? 95.921 18.309 77.491 1.00 22.17 165 ALA B O 1
ATOM 3773 N N . HIS B 1 166 ? 93.939 18.125 76.446 1.00 22.22 166 HIS B N 1
ATOM 3774 C CA . HIS B 1 166 ? 93.417 17.185 77.426 1.00 22.45 166 HIS B CA 1
ATOM 3775 C C . HIS B 1 166 ? 94.218 15.890 77.364 1.00 22.45 166 HIS B C 1
ATOM 3776 O O . HIS B 1 166 ? 94.564 15.315 78.392 1.00 22.38 166 HIS B O 1
ATOM 3783 N N . SER B 1 167 ? 94.515 15.440 76.150 1.00 22.56 167 SER B N 1
ATOM 3784 C CA . SER B 1 167 ? 95.278 14.211 75.955 1.00 22.78 167 SER B CA 1
ATOM 3785 C C . SER B 1 167 ? 96.685 14.301 76.548 1.00 22.84 167 SER B C 1
ATOM 3786 O O . SER B 1 167 ? 97.270 13.288 76.930 1.00 23.02 167 SER B O 1
ATOM 3788 N N . MET B 1 168 ? 97.225 15.512 76.630 1.00 22.86 168 MET B N 1
ATOM 3789 C CA . MET B 1 168 ? 98.569 15.707 77.167 1.00 22.87 168 MET B CA 1
ATOM 3790 C C . MET B 1 168 ? 98.570 16.274 78.586 1.00 22.65 168 MET B C 1
ATOM 3791 O O . MET B 1 168 ? 99.624 16.603 79.129 1.00 22.65 168 MET B O 1
ATOM 3796 N N . ASN B 1 169 ? 97.385 16.378 79.180 1.00 22.48 169 ASN B N 1
ATOM 3797 C CA . ASN B 1 169 ? 97.234 16.914 80.531 1.00 22.27 169 ASN B CA 1
ATOM 3798 C C . ASN B 1 169 ? 97.851 18.307 80.614 1.00 21.71 169 ASN B C 1
ATOM 3799 O O . ASN B 1 169 ? 98.516 18.643 81.594 1.00 21.73 169 ASN B O 1
ATOM 3804 N N . LEU B 1 170 ? 97.620 19.114 79.580 1.00 20.97 170 LEU B N 1
ATOM 3805 C CA . LEU B 1 170 ? 98.155 20.472 79.520 1.00 20.17 170 LEU B CA 1
ATOM 3806 C C . LEU B 1 170 ? 97.055 21.521 79.437 1.00 19.62 170 LEU B C 1
ATOM 3807 O O . LEU B 1 170 ? 95.943 21.235 78.999 1.00 19.52 170 LEU B O 1
ATOM 3812 N N . PRO B 1 171 ? 97.361 22.759 79.855 1.00 18.99 171 PRO B N 1
ATOM 3813 C CA . PRO B 1 171 ? 96.366 23.831 79.798 1.00 18.41 171 PRO B CA 1
ATOM 3814 C C . PRO B 1 171 ? 96.144 24.193 78.333 1.00 17.88 171 PRO B C 1
ATOM 3815 O O . PRO B 1 171 ? 96.999 23.927 77.485 1.00 17.53 171 PRO B O 1
ATOM 3819 N N . SER B 1 172 ? 95.000 24.795 78.035 1.00 17.30 172 SER B N 1
ATOM 3820 C CA . SER B 1 172 ? 94.687 25.167 76.665 1.00 17.01 172 SER B CA 1
ATOM 3821 C C . SER B 1 172 ? 94.343 26.641 76.549 1.00 16.67 172 SER B C 1
ATOM 3822 O O . SER B 1 172 ? 93.809 27.242 77.483 1.00 16.49 172 SER B O 1
ATOM 3825 N N . ILE B 1 173 ? 94.678 27.217 75.400 1.00 16.38 173 ILE B N 1
ATOM 3826 C CA . ILE B 1 173 ? 94.389 28.612 75.111 1.00 16.01 173 ILE B CA 1
ATOM 3827 C C . ILE B 1 173 ? 93.631 28.604 73.785 1.00 15.95 173 ILE B C 1
ATOM 3828 O O . ILE B 1 173 ? 94.153 28.169 72.756 1.00 16.01 173 ILE B O 1
ATOM 3833 N N . ILE B 1 174 ? 92.390 29.077 73.828 1.00 15.71 174 ILE B N 1
ATOM 3834 C CA . ILE B 1 174 ? 91.511 29.092 72.662 1.00 15.56 174 ILE B CA 1
ATOM 3835 C C . ILE B 1 174 ? 91.358 30.507 72.110 1.00 15.71 174 ILE B C 1
ATOM 3836 O O . ILE B 1 174 ? 90.959 31.422 72.831 1.00 15.19 174 ILE B O 1
ATOM 3841 N N . CYS B 1 175 ? 91.671 30.678 70.826 1.00 15.77 175 CYS B N 1
ATOM 3842 C CA . CYS B 1 175 ? 91.599 31.987 70.191 1.00 15.96 175 CYS B CA 1
ATOM 3843 C C . CYS B 1 175 ? 90.662 31.999 68.993 1.00 15.89 175 CYS B C 1
ATOM 3844 O O . CYS B 1 175 ? 91.083 31.757 67.861 1.00 15.90 175 CYS B O 1
ATOM 3847 N N . PRO B 1 176 ? 89.374 32.281 69.224 1.00 15.95 176 PRO B N 1
ATOM 3848 C CA . PRO B 1 176 ? 88.421 32.313 68.115 1.00 16.04 176 PRO B CA 1
ATOM 3849 C C . PRO B 1 176 ? 88.753 33.452 67.151 1.00 16.13 176 PRO B C 1
ATOM 3850 O O . PRO B 1 176 ? 89.118 34.547 67.582 1.00 16.18 176 PRO B O 1
ATOM 3854 N N . THR B 1 177 ? 88.627 33.191 65.853 1.00 16.15 177 THR B N 1
ATOM 3855 C CA . THR B 1 177 ? 88.922 34.202 64.845 1.00 16.38 177 THR B CA 1
ATOM 3856 C C . THR B 1 177 ? 87.653 34.818 64.252 1.00 16.58 177 THR B C 1
ATOM 3857 O O . THR B 1 177 ? 87.709 35.678 63.368 1.00 15.98 177 THR B O 1
ATOM 3861 N N . THR B 1 178 ? 86.511 34.362 64.754 1.00 16.82 178 THR B N 1
ATOM 3862 C CA . THR B 1 178 ? 85.206 34.880 64.360 1.00 17.52 178 THR B CA 1
ATOM 3863 C C . THR B 1 178 ? 84.359 34.725 65.614 1.00 17.36 178 THR B C 1
ATOM 3864 O O . THR B 1 178 ? 84.709 33.960 66.510 1.00 17.45 178 THR B O 1
ATOM 3868 N N . ALA B 1 179 ? 83.257 35.455 65.692 1.00 17.32 179 ALA B N 1
ATOM 3869 C CA . ALA B 1 179 ? 82.387 35.357 66.857 1.00 17.34 179 ALA B CA 1
ATOM 3870 C C . ALA B 1 179 ? 81.075 34.746 66.380 1.00 17.46 179 ALA B C 1
ATOM 3871 O O . ALA B 1 179 ? 80.016 35.354 66.516 1.00 17.03 179 ALA B O 1
ATOM 3873 N N . SER B 1 180 ? 81.156 33.534 65.832 1.00 17.63 180 SER B N 1
ATOM 3874 C CA . SER B 1 180 ? 79.985 32.859 65.276 1.00 18.03 180 SER B CA 1
ATOM 3875 C C . SER B 1 180 ? 79.259 31.825 66.134 1.00 18.10 180 SER B C 1
ATOM 3876 O O . SER B 1 180 ? 78.220 31.310 65.725 1.00 18.10 180 SER B O 1
ATOM 3879 N N . SER B 1 181 ? 79.798 31.515 67.308 1.00 18.18 181 SER B N 1
ATOM 3880 C CA . SER B 1 181 ? 79.172 30.554 68.215 1.00 18.38 181 SER B CA 1
ATOM 3881 C C . SER B 1 181 ? 79.774 30.768 69.597 1.00 18.47 181 SER B C 1
ATOM 3882 O O . SER B 1 181 ? 80.748 31.506 69.743 1.00 18.30 181 SER B O 1
ATOM 3885 N N . ASP B 1 182 ? 79.200 30.130 70.611 1.00 18.72 182 ASP B N 1
ATOM 3886 C CA . ASP B 1 182 ? 79.717 30.271 71.971 1.00 19.16 182 ASP B CA 1
ATOM 3887 C C . ASP B 1 182 ? 80.489 29.029 72.413 1.00 19.29 182 ASP B C 1
ATOM 3888 O O . ASP B 1 182 ? 80.583 28.734 73.604 1.00 19.51 182 ASP B O 1
ATOM 3893 N N . ALA B 1 183 ? 81.061 28.311 71.452 1.00 19.35 183 ALA B N 1
ATOM 3894 C CA . ALA B 1 183 ? 81.810 27.097 71.764 1.00 19.58 183 ALA B CA 1
ATOM 3895 C C . ALA B 1 183 ? 83.164 27.357 72.427 1.00 19.68 183 ALA B C 1
ATOM 3896 O O . ALA B 1 183 ? 83.654 26.529 73.195 1.00 19.65 183 ALA B O 1
ATOM 3898 N N . ALA B 1 184 ? 83.757 28.509 72.136 1.00 19.43 184 ALA B N 1
ATOM 3899 C CA . ALA B 1 184 ? 85.073 28.859 72.663 1.00 19.36 184 ALA B CA 1
ATOM 3900 C C . ALA B 1 184 ? 85.331 28.572 74.146 1.00 19.33 184 ALA B C 1
ATOM 3901 O O . ALA B 1 184 ? 86.287 27.885 74.496 1.00 19.14 184 ALA B O 1
ATOM 3903 N N . THR B 1 185 ? 84.476 29.085 75.018 1.00 19.63 185 THR B N 1
ATOM 3904 C CA . THR B 1 185 ? 84.672 28.918 76.456 1.00 19.99 185 THR B CA 1
ATOM 3905 C C . THR B 1 185 ? 84.234 27.599 77.072 1.00 20.58 185 THR B C 1
ATOM 3906 O O . THR B 1 185 ? 84.564 27.329 78.226 1.00 20.77 185 THR B O 1
ATOM 3910 N N . SER B 1 186 ? 83.506 26.777 76.324 1.00 21.15 186 SER B N 1
ATOM 3911 C CA . SER B 1 186 ? 82.973 25.539 76.883 1.00 21.92 186 SER B CA 1
ATOM 3912 C C . SER B 1 186 ? 83.893 24.340 77.054 1.00 22.54 186 SER B C 1
ATOM 3913 O O . SER B 1 186 ? 84.932 24.215 76.399 1.00 22.17 186 SER B O 1
ATOM 3916 N N . SER B 1 187 ? 83.467 23.452 77.944 1.00 23.63 187 SER B N 1
ATOM 3917 C CA . SER B 1 187 ? 84.182 22.223 78.256 1.00 25.13 187 SER B CA 1
ATOM 3918 C C . SER B 1 187 ? 83.624 21.116 77.375 1.00 26.18 187 SER B C 1
ATOM 3919 O O . SER B 1 187 ? 83.935 19.942 77.570 1.00 26.22 187 SER B O 1
ATOM 3922 N N . LEU B 1 188 ? 82.787 21.496 76.416 1.00 27.68 188 LEU B N 1
ATOM 3923 C CA . LEU B 1 188 ? 82.164 20.528 75.521 1.00 29.40 188 LEU B CA 1
ATOM 3924 C C . LEU B 1 188 ? 82.868 20.418 74.180 1.00 30.44 188 LEU B C 1
ATOM 3925 O O . LEU B 1 188 ? 83.680 21.262 73.805 1.00 30.44 188 LEU B O 1
ATOM 3930 N N . SER B 1 189 ? 82.520 19.362 73.458 1.00 31.79 189 SER B N 1
ATOM 3931 C CA . SER B 1 189 ? 83.050 19.105 72.129 1.00 33.09 189 SER B CA 1
ATOM 3932 C C . SER B 1 189 ? 81.984 18.342 71.367 1.00 33.94 189 SER B C 1
ATOM 3933 O O . SER B 1 189 ? 81.662 17.201 71.705 1.00 33.83 189 SER B O 1
ATOM 3936 N N . VAL B 1 190 ? 81.422 18.987 70.351 1.00 35.01 190 VAL B N 1
ATOM 3937 C CA . VAL B 1 190 ? 80.385 18.364 69.546 1.00 36.11 190 VAL B CA 1
ATOM 3938 C C . VAL B 1 190 ? 81.002 17.264 68.699 1.00 36.90 190 VAL B C 1
ATOM 3939 O O . VAL B 1 190 ? 81.960 17.499 67.960 1.00 37.02 190 VAL B O 1
ATOM 3941 N N . ILE B 1 191 ? 80.456 16.059 68.825 1.00 37.75 191 ILE B N 1
ATOM 3942 C CA . ILE B 1 191 ? 80.937 14.913 68.065 1.00 38.63 191 ILE B CA 1
ATOM 3943 C C . ILE B 1 191 ? 79.917 14.573 66.983 1.00 39.15 191 ILE B C 1
ATOM 3944 O O . ILE B 1 191 ? 78.755 14.287 67.278 1.00 39.22 191 ILE B O 1
ATOM 3949 N N . TYR B 1 192 ? 80.353 14.611 65.729 1.00 39.73 192 TYR B N 1
ATOM 3950 C CA . TYR B 1 192 ? 79.471 14.311 64.612 1.00 40.40 192 TYR B CA 1
ATOM 3951 C C . TYR B 1 192 ? 80.157 13.404 63.596 1.00 40.81 192 TYR B C 1
ATOM 3952 O O . TYR B 1 192 ? 81.362 13.513 63.366 1.00 40.99 192 TYR B O 1
ATOM 3954 N N . THR B 1 193 ? 79.384 12.506 62.995 1.00 41.21 193 THR B N 1
ATOM 3955 C CA . THR B 1 193 ? 79.914 11.589 61.993 1.00 41.59 193 THR B CA 1
ATOM 3956 C C . THR B 1 193 ? 80.486 12.397 60.829 1.00 41.71 193 THR B C 1
ATOM 3957 O O . THR B 1 193 ? 80.243 13.599 60.725 1.00 41.70 193 THR B O 1
ATOM 3961 N N . PRO B 1 194 ? 81.257 11.748 59.939 1.00 41.86 194 PRO B N 1
ATOM 3962 C CA . PRO B 1 194 ? 81.844 12.455 58.795 1.00 41.87 194 PRO B CA 1
ATOM 3963 C C . PRO B 1 194 ? 80.816 13.071 57.853 1.00 41.81 194 PRO B C 1
ATOM 3964 O O . PRO B 1 194 ? 81.165 13.856 56.972 1.00 41.81 194 PRO B O 1
ATOM 3968 N N . ASP B 1 195 ? 79.550 12.714 58.047 1.00 41.72 195 ASP B N 1
ATOM 3969 C CA . ASP B 1 195 ? 78.466 13.233 57.220 1.00 41.51 195 ASP B CA 1
ATOM 3970 C C . ASP B 1 195 ? 77.970 14.568 57.769 1.00 41.32 195 ASP B C 1
ATOM 3971 O O . ASP B 1 195 ? 77.325 15.342 57.058 1.00 41.35 195 ASP B O 1
ATOM 3973 N N . GLY B 1 196 ? 78.277 14.831 59.036 1.00 40.98 196 GLY B N 1
ATOM 3974 C CA . GLY B 1 196 ? 77.857 16.070 59.666 1.00 40.48 196 GLY B CA 1
ATOM 3975 C C . GLY B 1 196 ? 76.816 15.840 60.746 1.00 40.07 196 GLY B C 1
ATOM 3976 O O . GLY B 1 196 ? 76.604 16.693 61.611 1.00 40.03 196 GLY B O 1
ATOM 3977 N N . GLN B 1 197 ? 76.173 14.676 60.699 1.00 39.60 197 GLN B N 1
ATOM 3978 C CA . GLN B 1 197 ? 75.141 14.314 61.667 1.00 38.99 197 GLN B CA 1
ATOM 3979 C C . GLN B 1 197 ? 75.662 14.293 63.104 1.00 38.53 197 GLN B C 1
ATOM 3980 O O . GLN B 1 197 ? 76.669 13.649 63.401 1.00 38.55 197 GLN B O 1
ATOM 3982 N N . PHE B 1 198 ? 74.961 14.998 63.989 1.00 37.77 198 PHE B N 1
ATOM 3983 C CA . PHE B 1 198 ? 75.325 15.072 65.401 1.00 36.98 198 PHE B CA 1
ATOM 3984 C C . PHE B 1 198 ? 75.181 13.720 66.095 1.00 36.64 198 PHE B C 1
ATOM 3985 O O . PHE B 1 198 ? 74.188 13.014 65.906 1.00 36.57 198 PHE B O 1
ATOM 3993 N N . GLN B 1 199 ? 76.175 13.370 66.905 1.00 36.14 199 GLN B N 1
ATOM 3994 C CA . GLN B 1 199 ? 76.166 12.101 67.626 1.00 35.59 199 GLN B CA 1
ATOM 3995 C C . GLN B 1 199 ? 75.902 12.298 69.117 1.00 35.17 199 GLN B C 1
ATOM 3996 O O . GLN B 1 199 ? 74.954 11.735 69.668 1.00 35.15 199 GLN B O 1
ATOM 3998 N N . LYS B 1 200 ? 76.742 13.098 69.769 1.00 34.55 200 LYS B N 1
ATOM 3999 C CA . LYS B 1 200 ? 76.584 13.358 71.198 1.00 33.84 200 LYS B CA 1
ATOM 4000 C C . LYS B 1 200 ? 77.520 14.461 71.688 1.00 33.19 200 LYS B C 1
ATOM 4001 O O . LYS B 1 200 ? 78.348 14.966 70.933 1.00 33.19 200 LYS B O 1
ATOM 4003 N N . TYR B 1 201 ? 77.372 14.833 72.956 1.00 32.41 201 TYR B N 1
ATOM 4004 C CA . TYR B 1 201 ? 78.210 15.858 73.564 1.00 31.57 201 TYR B CA 1
ATOM 4005 C C . TYR B 1 201 ? 79.274 15.216 74.441 1.00 31.15 201 TYR B C 1
ATOM 4006 O O . TYR B 1 201 ? 78.967 14.370 75.281 1.00 31.20 201 TYR B O 1
ATOM 4015 N N . SER B 1 202 ? 80.523 15.619 74.242 1.00 30.52 202 SER B N 1
ATOM 4016 C CA . SER B 1 202 ? 81.624 15.103 75.044 1.00 29.96 202 SER B CA 1
ATOM 4017 C C . SER B 1 202 ? 81.985 16.207 76.035 1.00 29.42 202 SER B C 1
ATOM 4018 O O . SER B 1 202 ? 82.051 17.381 75.664 1.00 29.57 202 SER B O 1
ATOM 4020 N N . PHE B 1 203 ? 82.205 15.836 77.291 1.00 28.54 203 PHE B N 1
ATOM 4021 C CA . PHE B 1 203 ? 82.545 16.814 78.319 1.00 27.57 203 PHE B CA 1
ATOM 4022 C C . PHE B 1 203 ? 83.960 16.636 78.859 1.00 26.53 203 PHE B C 1
ATOM 4023 O O . PHE B 1 203 ? 84.414 15.517 79.094 1.00 26.61 203 PHE B O 1
ATOM 4031 N N . TYR B 1 204 ? 84.659 17.748 79.043 1.00 24.97 204 TYR B N 1
ATOM 4032 C CA . TYR B 1 204 ? 86.001 17.715 79.599 1.00 23.51 204 TYR B CA 1
ATOM 4033 C C . TYR B 1 204 ? 85.839 18.056 81.074 1.00 22.44 204 TYR B C 1
ATOM 4034 O O . TYR B 1 204 ? 84.911 18.772 81.451 1.00 22.21 204 TYR B O 1
ATOM 4043 N N . PRO B 1 205 ? 86.733 17.545 81.931 1.00 21.42 205 PRO B N 1
ATOM 4044 C CA . PRO B 1 205 ? 86.622 17.834 83.362 1.00 20.50 205 PRO B CA 1
ATOM 4045 C C . PRO B 1 205 ? 86.773 19.309 83.725 1.00 19.41 205 PRO B C 1
ATOM 4046 O O . PRO B 1 205 ? 86.223 19.760 84.727 1.00 19.41 205 PRO B O 1
ATOM 4050 N N . LEU B 1 206 ? 87.511 20.056 82.910 1.00 18.11 206 LEU B N 1
ATOM 4051 C CA . LEU B 1 206 ? 87.722 21.482 83.157 1.00 16.96 206 LEU B CA 1
ATOM 4052 C C . LEU B 1 206 ? 87.517 22.281 81.873 1.00 16.27 206 LEU B C 1
ATOM 4053 O O . LEU B 1 206 ? 87.571 21.726 80.777 1.00 16.08 206 LEU B O 1
ATOM 4058 N N . ASN B 1 207 ? 87.276 23.583 82.015 1.00 15.54 207 ASN B N 1
ATOM 4059 C CA . ASN B 1 207 ? 87.085 24.462 80.859 1.00 14.89 207 ASN B CA 1
ATOM 4060 C C . ASN B 1 207 ? 88.438 24.876 80.311 1.00 14.45 207 ASN B C 1
ATOM 4061 O O . ASN B 1 207 ? 89.450 24.747 80.995 1.00 14.25 207 ASN B O 1
ATOM 4066 N N . PRO B 1 208 ? 88.475 25.375 79.062 1.00 14.28 208 PRO B N 1
ATOM 4067 C CA . PRO B 1 208 ? 89.756 25.806 78.497 1.00 14.07 208 PRO B CA 1
ATOM 4068 C C . PRO B 1 208 ? 90.266 26.854 79.481 1.00 14.06 208 PRO B C 1
ATOM 4069 O O . PRO B 1 208 ? 89.467 27.538 80.124 1.00 13.93 208 PRO B O 1
ATOM 4073 N N . ASN B 1 209 ? 91.579 26.995 79.597 1.00 13.78 209 ASN B N 1
ATOM 4074 C CA . ASN B 1 209 ? 92.131 27.936 80.557 1.00 13.60 209 ASN B CA 1
ATOM 4075 C C . ASN B 1 209 ? 92.000 29.406 80.185 1.00 13.63 209 ASN B C 1
ATOM 4076 O O . ASN B 1 209 ? 91.697 30.241 81.038 1.00 13.10 209 ASN B O 1
ATOM 4081 N N . LEU B 1 210 ? 92.220 29.721 78.915 1.00 13.49 210 LEU B N 1
ATOM 4082 C CA . LEU B 1 210 ? 92.120 31.096 78.450 1.00 13.50 210 LEU B CA 1
ATOM 4083 C C . LEU B 1 210 ? 91.434 31.198 77.099 1.00 13.33 210 LEU B C 1
ATOM 4084 O O . LEU B 1 210 ? 91.735 30.430 76.187 1.00 13.54 210 LEU B O 1
ATOM 4089 N N . ILE B 1 211 ? 90.490 32.128 76.990 1.00 13.04 211 ILE B N 1
ATOM 4090 C CA . ILE B 1 211 ? 89.821 32.399 75.720 1.00 12.78 211 ILE B CA 1
ATOM 4091 C C . ILE B 1 211 ? 90.416 33.765 75.384 1.00 12.80 211 ILE B C 1
ATOM 4092 O O . ILE B 1 211 ? 90.263 34.722 76.141 1.00 12.42 211 ILE B O 1
ATOM 4097 N N . PHE B 1 212 ? 91.113 33.833 74.256 1.00 13.07 212 PHE B N 1
ATOM 4098 C CA . PHE B 1 212 ? 91.835 35.031 73.832 1.00 13.37 212 PHE B CA 1
ATOM 4099 C C . PHE B 1 212 ? 91.291 35.495 72.486 1.00 13.67 212 PHE B C 1
ATOM 4100 O O . PHE B 1 212 ? 91.399 34.783 71.488 1.00 13.44 212 PHE B O 1
ATOM 4108 N N . ILE B 1 213 ? 90.709 36.691 72.465 1.00 13.65 213 ILE B N 1
ATOM 4109 C CA . ILE B 1 213 ? 90.102 37.220 71.245 1.00 14.11 213 ILE B CA 1
ATOM 4110 C C . ILE B 1 213 ? 90.662 38.555 70.786 1.00 13.93 213 ILE B C 1
ATOM 4111 O O . ILE B 1 213 ? 90.692 39.518 71.552 1.00 14.23 213 ILE B O 1
ATOM 4116 N N . ASP B 1 214 ? 91.092 38.613 69.528 1.00 13.40 214 ASP B N 1
ATOM 4117 C CA . ASP B 1 214 ? 91.605 39.851 68.955 1.00 13.08 214 ASP B CA 1
ATOM 4118 C C . ASP B 1 214 ? 90.455 40.397 68.110 1.00 12.70 214 ASP B C 1
ATOM 4119 O O . ASP B 1 214 ? 90.112 39.837 67.070 1.00 12.55 214 ASP B O 1
ATOM 4124 N N . THR B 1 215 ? 89.847 41.485 68.570 1.00 12.37 215 THR B N 1
ATOM 4125 C CA . THR B 1 215 ? 88.705 42.056 67.871 1.00 12.23 215 THR B CA 1
ATOM 4126 C C . THR B 1 215 ? 89.006 42.707 66.521 1.00 12.10 215 THR B C 1
ATOM 4127 O O . THR B 1 215 ? 88.084 43.023 65.767 1.00 11.56 215 THR B O 1
ATOM 4131 N N . ASP B 1 216 ? 90.282 42.906 66.202 1.00 11.98 216 ASP B N 1
ATOM 4132 C CA . ASP B 1 216 ? 90.613 43.477 64.900 1.00 12.14 216 ASP B CA 1
ATOM 4133 C C . ASP B 1 216 ? 90.406 42.363 63.882 1.00 12.13 216 ASP B C 1
ATOM 4134 O O . ASP B 1 216 ? 90.013 42.602 62.738 1.00 12.19 216 ASP B O 1
ATOM 4139 N N . VAL B 1 217 ? 90.672 41.134 64.309 1.00 12.06 217 VAL B N 1
ATOM 4140 C CA . VAL B 1 217 ? 90.478 39.977 63.445 1.00 12.01 217 VAL B CA 1
ATOM 4141 C C . VAL B 1 217 ? 88.975 39.745 63.289 1.00 12.27 217 VAL B C 1
ATOM 4142 O O . VAL B 1 217 ? 88.481 39.463 62.194 1.00 11.77 217 VAL B O 1
ATOM 4146 N N . ILE B 1 218 ? 88.249 39.876 64.393 1.00 12.33 218 ILE B N 1
ATOM 4147 C CA . ILE B 1 218 ? 86.807 39.673 64.373 1.00 12.84 218 ILE B CA 1
ATOM 4148 C C . ILE B 1 218 ? 86.082 40.694 63.487 1.00 12.90 218 ILE B C 1
ATOM 4149 O O . ILE B 1 218 ? 85.224 40.324 62.683 1.00 13.01 218 ILE B O 1
ATOM 4154 N N . VAL B 1 219 ? 86.433 41.971 63.614 1.00 13.02 219 VAL B N 1
ATOM 4155 C CA . VAL B 1 219 ? 85.761 43.011 62.833 1.00 13.43 219 VAL B CA 1
ATOM 4156 C C . VAL B 1 219 ? 86.044 42.915 61.330 1.00 13.82 219 VAL B C 1
ATOM 4157 O O . VAL B 1 219 ? 85.268 43.418 60.519 1.00 13.64 219 VAL B O 1
ATOM 4161 N N . ARG B 1 220 ? 87.147 42.262 60.967 1.00 14.01 220 ARG B N 1
ATOM 4162 C CA . ARG B 1 220 ? 87.529 42.100 59.561 1.00 14.33 220 ARG B CA 1
ATOM 4163 C C . ARG B 1 220 ? 86.836 40.920 58.886 1.00 14.16 220 ARG B C 1
ATOM 4164 O O . ARG B 1 220 ? 86.848 40.800 57.662 1.00 14.28 220 ARG B O 1
ATOM 4172 N N . ALA B 1 221 ? 86.235 40.043 59.677 1.00 13.84 221 ALA B N 1
ATOM 4173 C CA . ALA B 1 221 ? 85.556 38.879 59.117 1.00 13.51 221 ALA B CA 1
ATOM 4174 C C . ALA B 1 221 ? 84.186 39.261 58.559 1.00 13.49 221 ALA B C 1
ATOM 4175 O O . ALA B 1 221 ? 83.593 40.256 58.976 1.00 13.33 221 ALA B O 1
ATOM 4177 N N . PRO B 1 222 ? 83.672 38.478 57.594 1.00 13.30 222 PRO B N 1
ATOM 4178 C CA . PRO B 1 222 ? 82.358 38.764 57.005 1.00 13.14 222 PRO B CA 1
ATOM 4179 C C . PRO B 1 222 ? 81.305 38.838 58.107 1.00 12.54 222 PRO B C 1
ATOM 4180 O O . PRO B 1 222 ? 81.269 37.985 58.991 1.00 12.58 222 PRO B O 1
ATOM 4184 N N . VAL B 1 223 ? 80.440 39.844 58.048 1.00 12.19 223 VAL B N 1
ATOM 4185 C CA . VAL B 1 223 ? 79.421 40.018 59.078 1.00 11.64 223 VAL B CA 1
ATOM 4186 C C . VAL B 1 223 ? 78.460 38.830 59.229 1.00 11.74 223 VAL B C 1
ATOM 4187 O O . VAL B 1 223 ? 77.789 38.696 60.255 1.00 11.53 223 VAL B O 1
ATOM 4191 N N . ARG B 1 224 ? 78.394 37.955 58.229 1.00 11.42 224 ARG B N 1
ATOM 4192 C CA . ARG B 1 224 ? 77.522 36.788 58.344 1.00 11.32 224 ARG B CA 1
ATOM 4193 C C . ARG B 1 224 ? 77.960 35.970 59.571 1.00 11.38 224 ARG B C 1
ATOM 4194 O O . ARG B 1 224 ? 77.132 35.383 60.265 1.00 11.15 224 ARG B O 1
ATOM 4202 N N . PHE B 1 225 ? 79.262 35.945 59.843 1.00 11.68 225 PHE B N 1
ATOM 4203 C CA . PHE B 1 225 ? 79.788 35.202 60.990 1.00 12.11 225 PHE B CA 1
ATOM 4204 C C . PHE B 1 225 ? 79.285 35.757 62.325 1.00 11.85 225 PHE B C 1
ATOM 4205 O O . PHE B 1 225 ? 78.875 35.001 63.210 1.00 11.43 225 PHE B O 1
ATOM 4213 N N . LEU B 1 226 ? 79.333 37.077 62.473 1.00 11.60 226 LEU B N 1
ATOM 4214 C CA . LEU B 1 226 ? 78.872 37.718 63.704 1.00 11.36 226 LEU B CA 1
ATOM 4215 C C . LEU B 1 226 ? 77.391 37.431 63.910 1.00 11.05 226 LEU B C 1
ATOM 4216 O O . LEU B 1 226 ? 76.954 37.143 65.024 1.00 10.98 226 LEU B O 1
ATOM 4221 N N . ILE B 1 227 ? 76.624 37.518 62.827 1.00 10.76 227 ILE B N 1
ATOM 4222 C CA . ILE B 1 227 ? 75.192 37.277 62.884 1.00 10.46 227 ILE B CA 1
ATOM 4223 C C . ILE B 1 227 ? 74.903 35.846 63.323 1.00 10.38 227 ILE B C 1
ATOM 4224 O O . ILE B 1 227 ? 73.961 35.601 64.074 1.00 10.00 227 ILE B O 1
ATOM 4229 N N . SER B 1 228 ? 75.716 34.904 62.862 1.00 10.24 228 SER B N 1
ATOM 4230 C CA . SER B 1 228 ? 75.536 33.516 63.258 1.00 10.72 228 SER B CA 1
ATOM 4231 C C . SER B 1 228 ? 75.749 33.422 64.772 1.00 10.52 228 SER B C 1
ATOM 4232 O O . SER B 1 228 ? 75.032 32.709 65.469 1.00 10.31 228 SER B O 1
ATOM 4235 N N . GLY B 1 229 ? 76.741 34.154 65.271 1.00 10.43 229 GLY B N 1
ATOM 4236 C CA . GLY B 1 229 ? 77.013 34.156 66.696 1.00 10.38 229 GLY B CA 1
ATOM 4237 C C . GLY B 1 229 ? 75.877 34.788 67.481 1.00 10.47 229 GLY B C 1
ATOM 4238 O O . GLY B 1 229 ? 75.630 34.425 68.627 1.00 10.83 229 GLY B O 1
ATOM 4239 N N . ILE B 1 230 ? 75.197 35.756 66.878 1.00 10.40 230 ILE B N 1
ATOM 4240 C CA . ILE B 1 230 ? 74.070 36.412 67.540 1.00 10.29 230 ILE B CA 1
ATOM 4241 C C . ILE B 1 230 ? 72.939 35.390 67.624 1.00 10.36 230 ILE B C 1
ATOM 4242 O O . ILE B 1 230 ? 72.235 35.295 68.634 1.00 9.99 230 ILE B O 1
ATOM 4247 N N . GLY B 1 231 ? 72.780 34.616 66.556 1.00 10.42 231 GLY B N 1
ATOM 4248 C CA . GLY B 1 231 ? 71.745 33.600 66.531 1.00 11.00 231 GLY B CA 1
ATOM 4249 C C . GLY B 1 231 ? 71.973 32.574 67.622 1.00 11.24 231 GLY B C 1
ATOM 4250 O O . GLY B 1 231 ? 71.033 32.123 68.282 1.00 11.29 231 GLY B O 1
ATOM 4251 N N . ASP B 1 232 ? 73.232 32.203 67.821 1.00 11.34 232 ASP B N 1
ATOM 4252 C CA . ASP B 1 232 ? 73.568 31.231 68.847 1.00 11.98 232 ASP B CA 1
ATOM 4253 C C . ASP B 1 232 ? 73.358 31.879 70.218 1.00 11.97 232 ASP B C 1
ATOM 4254 O O . ASP B 1 232 ? 72.796 31.268 71.124 1.00 12.26 232 ASP B O 1
ATOM 4259 N N . ALA B 1 233 ? 73.794 33.127 70.360 1.00 11.70 233 ALA B N 1
ATOM 4260 C CA . ALA B 1 233 ? 73.658 33.834 71.631 1.00 11.92 233 ALA B CA 1
ATOM 4261 C C . ALA B 1 233 ? 72.189 34.038 72.030 1.00 12.11 233 ALA B C 1
ATOM 4262 O O . ALA B 1 233 ? 71.848 34.010 73.217 1.00 12.20 233 ALA B O 1
ATOM 4264 N N . LEU B 1 234 ? 71.322 34.238 71.044 1.00 12.04 234 LEU B N 1
ATOM 4265 C CA . LEU B 1 234 ? 69.899 34.428 71.321 1.00 12.48 234 LEU B CA 1
ATOM 4266 C C . LEU B 1 234 ? 69.230 33.226 71.989 1.00 12.44 234 LEU B C 1
ATOM 4267 O O . LEU B 1 234 ? 68.272 33.389 72.743 1.00 12.64 234 LEU B O 1
ATOM 4272 N N . SER B 1 235 ? 69.718 32.021 71.723 1.00 12.27 235 SER B N 1
ATOM 4273 C CA . SER B 1 235 ? 69.102 30.845 72.324 1.00 12.35 235 SER B CA 1
ATOM 4274 C C . SER B 1 235 ? 69.519 30.618 73.777 1.00 12.22 235 SER B C 1
ATOM 4275 O O . SER B 1 235 ? 68.824 29.930 74.525 1.00 11.78 235 SER B O 1
ATOM 4278 N N . THR B 1 236 ? 70.639 31.209 74.178 1.00 12.05 236 THR B N 1
ATOM 4279 C CA . THR B 1 236 ? 71.144 31.037 75.534 1.00 12.02 236 THR B CA 1
ATOM 4280 C C . THR B 1 236 ? 70.129 31.329 76.636 1.00 11.90 236 THR B C 1
ATOM 4281 O O . THR B 1 236 ? 69.866 30.469 77.477 1.00 11.84 236 THR B O 1
ATOM 4285 N N . TRP B 1 237 ? 69.566 32.533 76.643 1.00 11.57 237 TRP B N 1
ATOM 4286 C CA . TRP B 1 237 ? 68.601 32.883 77.673 1.00 11.99 237 TRP B CA 1
ATOM 4287 C C . TRP B 1 237 ? 67.378 31.973 77.604 1.00 11.78 237 TRP B C 1
ATOM 4288 O O . TRP B 1 237 ? 66.894 31.498 78.631 1.00 11.73 237 TRP B O 1
ATOM 4299 N N . VAL B 1 238 ? 66.881 31.723 76.396 1.00 11.96 238 VAL B N 1
ATOM 4300 C CA . VAL B 1 238 ? 65.709 30.872 76.238 1.00 11.97 238 VAL B CA 1
ATOM 4301 C C . VAL B 1 238 ? 65.941 29.467 76.780 1.00 12.26 238 VAL B C 1
ATOM 4302 O O . VAL B 1 238 ? 65.151 28.966 77.580 1.00 12.02 238 VAL B O 1
ATOM 4306 N N . GLU B 1 239 ? 67.029 28.830 76.356 1.00 12.13 239 GLU B N 1
ATOM 4307 C CA . GLU B 1 239 ? 67.303 27.470 76.804 1.00 12.65 239 GLU B CA 1
ATOM 4308 C C . GLU B 1 239 ? 67.650 27.385 78.283 1.00 12.53 239 GLU B C 1
ATOM 4309 O O . GLU B 1 239 ? 67.090 26.556 79.003 1.00 12.63 239 GLU B O 1
ATOM 4315 N N . THR B 1 240 ? 68.553 28.243 78.747 1.00 12.40 240 THR B N 1
ATOM 4316 C CA . THR B 1 240 ? 68.931 28.223 80.156 1.00 12.31 240 THR B CA 1
ATOM 4317 C C . THR B 1 240 ? 67.744 28.486 81.079 1.00 12.43 240 THR B C 1
ATOM 4318 O O . THR B 1 240 ? 67.605 27.831 82.115 1.00 12.24 240 THR B O 1
ATOM 4322 N N . GLU B 1 241 ? 66.879 29.429 80.720 1.00 12.54 241 GLU B N 1
ATOM 4323 C CA . GLU B 1 241 ? 65.708 29.687 81.560 1.00 12.86 241 GLU B CA 1
ATOM 4324 C C . GLU B 1 241 ? 64.848 28.420 81.625 1.00 13.24 241 GLU B C 1
ATOM 4325 O O . GLU B 1 241 ? 64.285 28.097 82.665 1.00 13.10 241 GLU B O 1
ATOM 4331 N N . SER B 1 242 ? 64.760 27.706 80.506 1.00 13.64 242 SER B N 1
ATOM 4332 C CA . SER B 1 242 ? 63.975 26.473 80.430 1.00 14.48 242 SER B CA 1
ATOM 4333 C C . SER B 1 242 ? 64.558 25.368 81.313 1.00 14.41 242 SER B C 1
ATOM 4334 O O . SER B 1 242 ? 63.820 24.618 81.950 1.00 14.67 242 SER B O 1
ATOM 4337 N N . VAL B 1 243 ? 65.883 25.260 81.335 1.00 14.15 243 VAL B N 1
ATOM 4338 C CA . VAL B 1 243 ? 66.556 24.251 82.151 1.00 14.17 243 VAL B CA 1
ATOM 4339 C C . VAL B 1 243 ? 66.391 24.588 83.632 1.00 14.10 243 VAL B C 1
ATOM 4340 O O . VAL B 1 243 ? 66.075 23.722 84.452 1.00 13.82 243 VAL B O 1
ATOM 4344 N N . ILE B 1 244 ? 66.606 25.857 83.968 1.00 13.94 244 ILE B N 1
ATOM 4345 C CA . ILE B 1 244 ? 66.485 26.302 85.353 1.00 13.94 244 ILE B CA 1
ATOM 4346 C C . ILE B 1 244 ? 65.059 26.172 85.885 1.00 14.15 244 ILE B C 1
ATOM 4347 O O . ILE B 1 244 ? 64.845 25.667 86.986 1.00 13.78 244 ILE B O 1
ATOM 4352 N N . ARG B 1 245 ? 64.082 26.619 85.102 1.00 14.56 245 ARG B N 1
ATOM 4353 C CA . ARG B 1 245 ? 62.692 26.545 85.531 1.00 15.33 245 ARG B CA 1
ATOM 4354 C C . ARG B 1 245 ? 62.172 25.114 85.603 1.00 15.12 245 ARG B C 1
ATOM 4355 O O . ARG B 1 245 ? 61.181 24.839 86.286 1.00 15.07 245 ARG B O 1
ATOM 4363 N N . SER B 1 246 ? 62.843 24.203 84.904 1.00 14.86 246 SER B N 1
ATOM 4364 C CA . SER B 1 246 ? 62.461 22.795 84.922 1.00 14.86 246 SER B CA 1
ATOM 4365 C C . SER B 1 246 ? 63.198 22.087 86.060 1.00 15.04 246 SER B C 1
ATOM 4366 O O . SER B 1 246 ? 62.975 20.903 86.314 1.00 14.79 246 SER B O 1
ATOM 4369 N N . ASN B 1 247 ? 64.076 22.825 86.740 1.00 15.25 247 ASN B N 1
ATOM 4370 C CA . ASN B 1 247 ? 64.871 22.286 87.843 1.00 15.55 247 ASN B CA 1
ATOM 4371 C C . ASN B 1 247 ? 65.686 21.073 87.397 1.00 15.81 247 ASN B C 1
ATOM 4372 O O . ASN B 1 247 ? 65.792 20.081 88.121 1.00 15.83 247 ASN B O 1
ATOM 4377 N N . SER B 1 248 ? 66.256 21.152 86.198 1.00 15.89 248 SER B N 1
ATOM 4378 C CA . SER B 1 248 ? 67.064 20.061 85.666 1.00 16.06 248 SER B CA 1
ATOM 4379 C C . SER B 1 248 ? 68.541 20.325 85.929 1.00 16.03 248 SER B C 1
ATOM 4380 O O . SER B 1 248 ? 68.946 21.462 86.157 1.00 15.86 248 SER B O 1
ATOM 4383 N N . THR B 1 249 ? 69.343 19.268 85.897 1.00 16.04 249 THR B N 1
ATOM 4384 C CA . THR B 1 249 ? 70.777 19.404 86.124 1.00 16.25 249 THR B CA 1
ATOM 4385 C C . THR B 1 249 ? 71.383 20.311 85.059 1.00 16.23 249 THR B C 1
ATOM 4386 O O . THR B 1 249 ? 71.047 20.207 83.881 1.00 16.10 249 THR B O 1
ATOM 4390 N N . SER B 1 250 ? 72.277 21.202 85.477 1.00 16.39 250 SER B N 1
ATOM 4391 C CA . SER B 1 250 ? 72.917 22.137 84.560 1.00 16.71 250 SER B CA 1
ATOM 4392 C C . SER B 1 250 ? 74.010 21.458 83.752 1.00 16.82 250 SER B C 1
ATOM 4393 O O . SER B 1 250 ? 74.390 20.320 84.031 1.00 16.75 250 SER B O 1
ATOM 4396 N N . PHE B 1 251 ? 74.522 22.167 82.753 1.00 16.84 251 PHE B N 1
ATOM 4397 C CA . PHE B 1 251 ? 75.596 21.623 81.934 1.00 17.25 251 PHE B CA 1
ATOM 4398 C C . PHE B 1 251 ? 76.920 21.700 82.688 1.00 17.25 251 PHE B C 1
ATOM 4399 O O . PHE B 1 251 ? 77.965 21.321 82.162 1.00 17.35 251 PHE B O 1
ATOM 4407 N N . ALA B 1 252 ? 76.862 22.200 83.922 1.00 17.11 252 ALA B N 1
ATOM 4408 C CA . ALA B 1 252 ? 78.041 22.298 84.781 1.00 17.08 252 ALA B CA 1
ATOM 4409 C C . ALA B 1 252 ? 78.058 21.067 85.685 1.00 17.19 252 ALA B C 1
ATOM 4410 O O . ALA B 1 252 ? 79.026 20.823 86.409 1.00 17.40 252 ALA B O 1
ATOM 4412 N N . GLY B 1 253 ? 76.965 20.306 85.654 1.00 17.01 253 GLY B N 1
ATOM 4413 C CA . GLY B 1 253 ? 76.881 19.086 86.439 1.00 16.74 253 GLY B CA 1
ATOM 4414 C C . GLY B 1 253 ? 76.121 19.112 87.753 1.00 16.49 253 GLY B C 1
ATOM 4415 O O . GLY B 1 253 ? 76.118 18.117 88.479 1.00 16.95 253 GLY B O 1
ATOM 4416 N N . GLY B 1 254 ? 75.473 20.226 88.075 1.00 15.86 254 GLY B N 1
ATOM 4417 C CA . GLY B 1 254 ? 74.739 20.291 89.328 1.00 15.04 254 GLY B CA 1
ATOM 4418 C C . GLY B 1 254 ? 73.547 21.220 89.248 1.00 14.61 254 GLY B C 1
ATOM 4419 O O . GLY B 1 254 ? 73.025 21.481 88.159 1.00 14.20 254 GLY B O 1
ATOM 4420 N N . VAL B 1 255 ? 73.101 21.705 90.402 1.00 13.99 255 VAL B N 1
ATOM 4421 C CA . VAL B 1 255 ? 71.982 22.633 90.442 1.00 13.82 255 VAL B CA 1
ATOM 4422 C C . VAL B 1 255 ? 72.496 23.944 89.863 1.00 13.56 255 VAL B C 1
ATOM 4423 O O . VAL B 1 255 ? 73.631 24.346 90.132 1.00 13.50 255 VAL B O 1
ATOM 4427 N N . ALA B 1 256 ? 71.669 24.606 89.064 1.00 13.15 256 ALA B N 1
ATOM 4428 C CA . ALA B 1 256 ? 72.061 25.865 88.451 1.00 12.88 256 ALA B CA 1
ATOM 4429 C C . ALA B 1 256 ? 72.318 26.964 89.478 1.00 12.54 256 ALA B C 1
ATOM 4430 O O . ALA B 1 256 ? 71.545 27.149 90.416 1.00 12.53 256 ALA B O 1
ATOM 4432 N N . SER B 1 257 ? 73.414 27.692 89.291 1.00 12.11 257 SER B N 1
ATOM 4433 C CA . SER B 1 257 ? 73.757 28.794 90.178 1.00 11.87 257 SER B CA 1
ATOM 4434 C C . SER B 1 257 ? 72.966 30.033 89.755 1.00 11.63 257 SER B C 1
ATOM 4435 O O . SER B 1 257 ? 72.468 30.115 88.631 1.00 11.90 257 SER B O 1
ATOM 4438 N N . ILE B 1 258 ? 72.848 30.996 90.660 1.00 11.46 258 ILE B N 1
ATOM 4439 C CA . ILE B 1 258 ? 72.146 32.235 90.354 1.00 11.09 258 ILE B CA 1
ATOM 4440 C C . ILE B 1 258 ? 73.034 33.050 89.410 1.00 11.08 258 ILE B C 1
ATOM 4441 O O . ILE B 1 258 ? 72.551 33.688 88.475 1.00 10.87 258 ILE B O 1
ATOM 4446 N N . ALA B 1 259 ? 74.341 33.001 89.645 1.00 11.01 259 ALA B N 1
ATOM 4447 C CA . ALA B 1 259 ? 75.294 33.738 88.820 1.00 10.89 259 ALA B CA 1
ATOM 4448 C C . ALA B 1 259 ? 75.163 33.386 87.338 1.00 10.98 259 ALA B C 1
ATOM 4449 O O . ALA B 1 259 ? 75.159 34.271 86.480 1.00 10.84 259 ALA B O 1
ATOM 4451 N N . GLY B 1 260 ? 75.059 32.095 87.038 1.00 10.59 260 GLY B N 1
ATOM 4452 C CA . GLY B 1 260 ? 74.933 31.682 85.652 1.00 10.82 260 GLY B CA 1
ATOM 4453 C C . GLY B 1 260 ? 73.673 32.250 85.018 1.00 10.76 260 GLY B C 1
ATOM 4454 O O . GLY B 1 260 ? 73.671 32.657 83.852 1.00 10.83 260 GLY B O 1
ATOM 4455 N N . ARG B 1 261 ? 72.596 32.286 85.793 1.00 10.72 261 ARG B N 1
ATOM 4456 C CA . ARG B 1 261 ? 71.329 32.801 85.294 1.00 10.94 261 ARG B CA 1
ATOM 4457 C C . ARG B 1 261 ? 71.435 34.288 84.958 1.00 10.77 261 ARG B C 1
ATOM 4458 O O . ARG B 1 261 ? 70.843 34.753 83.989 1.00 10.96 261 ARG B O 1
ATOM 4466 N N . TYR B 1 262 ? 72.201 35.032 85.750 1.00 10.67 262 TYR B N 1
ATOM 4467 C CA . TYR B 1 262 ? 72.369 36.462 85.500 1.00 10.79 262 TYR B CA 1
ATOM 4468 C C . TYR B 1 262 ? 73.285 36.724 84.311 1.00 10.65 262 TYR B C 1
ATOM 4469 O O . TYR B 1 262 ? 73.141 37.735 83.620 1.00 10.66 262 TYR B O 1
ATOM 4478 N N . ILE B 1 263 ? 74.229 35.822 84.066 1.00 10.52 263 ILE B N 1
ATOM 4479 C CA . ILE B 1 263 ? 75.124 35.989 82.924 1.00 10.48 263 ILE B CA 1
ATOM 4480 C C . ILE B 1 263 ? 74.315 35.735 81.653 1.00 10.41 263 ILE B C 1
ATOM 4481 O O . ILE B 1 263 ? 74.551 36.365 80.624 1.00 9.94 263 ILE B O 1
ATOM 4486 N N . ALA B 1 264 ? 73.352 34.817 81.731 1.00 10.55 264 ALA B N 1
ATOM 4487 C CA . ALA B 1 264 ? 72.494 34.529 80.584 1.00 10.88 264 ALA B CA 1
ATOM 4488 C C . ALA B 1 264 ? 71.651 35.777 80.320 1.00 11.19 264 ALA B C 1
ATOM 4489 O O . ALA B 1 264 ? 71.396 36.137 79.170 1.00 11.22 264 ALA B O 1
ATOM 4491 N N . ARG B 1 265 ? 71.221 36.436 81.392 1.00 11.37 265 ARG B N 1
ATOM 4492 C CA . ARG B 1 265 ? 70.424 37.652 81.267 1.00 11.84 265 ARG B CA 1
ATOM 4493 C C . ARG B 1 265 ? 71.287 38.754 80.649 1.00 11.36 265 ARG B C 1
ATOM 4494 O O . ARG B 1 265 ? 70.814 39.535 79.824 1.00 11.13 265 ARG B O 1
ATOM 4502 N N . ALA B 1 266 ? 72.552 38.810 81.058 1.00 10.87 266 ALA B N 1
ATOM 4503 C CA . ALA B 1 266 ? 73.485 39.799 80.533 1.00 10.90 266 ALA B CA 1
ATOM 4504 C C . ALA B 1 266 ? 73.570 39.633 79.022 1.00 11.01 266 ALA B C 1
ATOM 4505 O O . ALA B 1 266 ? 73.613 40.612 78.272 1.00 11.07 266 ALA B O 1
ATOM 4507 N N . CYS B 1 267 ? 73.588 38.382 78.581 1.00 10.99 267 CYS B N 1
ATOM 4508 C CA . CYS B 1 267 ? 73.649 38.073 77.157 1.00 11.29 267 CYS B CA 1
ATOM 4509 C C . CYS B 1 267 ? 72.412 38.649 76.452 1.00 11.04 267 CYS B C 1
ATOM 4510 O O . CYS B 1 267 ? 72.528 39.421 75.500 1.00 10.88 267 CYS B O 1
ATOM 4513 N N . LYS B 1 268 ? 71.233 38.266 76.930 1.00 10.74 268 LYS B N 1
ATOM 4514 C CA . LYS B 1 268 ? 69.968 38.736 76.360 1.00 10.81 268 LYS B CA 1
ATOM 4515 C C . LYS B 1 268 ? 69.906 40.264 76.290 1.00 10.42 268 LYS B C 1
ATOM 4516 O O . LYS B 1 268 ? 69.594 40.842 75.246 1.00 9.94 268 LYS B O 1
ATOM 4522 N N . ASP B 1 269 ? 70.205 40.914 77.410 1.00 10.03 269 ASP B N 1
ATOM 4523 C CA . ASP B 1 269 ? 70.165 42.371 77.489 1.00 9.98 269 ASP B CA 1
ATOM 4524 C C . ASP B 1 269 ? 71.137 43.066 76.547 1.00 9.72 269 ASP B C 1
ATOM 4525 O O . ASP B 1 269 ? 70.804 44.083 75.934 1.00 9.87 269 ASP B O 1
ATOM 4530 N N . THR B 1 270 ? 72.346 42.527 76.446 1.00 9.28 270 THR B N 1
ATOM 4531 C CA . THR B 1 270 ? 73.368 43.116 75.582 1.00 9.04 270 THR B CA 1
ATOM 4532 C C . THR B 1 270 ? 72.979 43.021 74.109 1.00 9.01 270 THR B C 1
ATOM 4533 O O . THR B 1 270 ? 73.175 43.968 73.337 1.00 8.77 270 THR B O 1
ATOM 4537 N N . LEU B 1 271 ? 72.421 41.883 73.714 1.00 8.94 271 LEU B N 1
ATOM 4538 C CA . LEU B 1 271 ? 72.013 41.714 72.327 1.00 9.28 271 LEU B CA 1
ATOM 4539 C C . LEU B 1 271 ? 70.890 42.694 71.992 1.00 9.78 271 LEU B C 1
ATOM 4540 O O . LEU B 1 271 ? 70.889 43.313 70.927 1.00 9.61 271 LEU B O 1
ATOM 4545 N N . GLU B 1 272 ? 69.933 42.831 72.903 1.00 10.11 272 GLU B N 1
ATOM 4546 C CA . GLU B 1 272 ? 68.818 43.742 72.688 1.00 11.03 272 GLU B CA 1
ATOM 4547 C C . GLU B 1 272 ? 69.293 45.175 72.475 1.00 10.38 272 GLU B C 1
ATOM 4548 O O . GLU B 1 272 ? 68.779 45.889 71.619 1.00 10.19 272 GLU B O 1
ATOM 4554 N N . LYS B 1 273 ? 70.288 45.589 73.245 1.00 9.81 273 LYS B N 1
ATOM 4555 C CA . LYS B 1 273 ? 70.802 46.948 73.137 1.00 9.54 273 LYS B CA 1
ATOM 4556 C C . LYS B 1 273 ? 71.780 47.165 71.989 1.00 9.26 273 LYS B C 1
ATOM 4557 O O . LYS B 1 273 ? 71.714 48.182 71.298 1.00 9.08 273 LYS B O 1
ATOM 4563 N N . TYR B 1 274 ? 72.664 46.198 71.769 1.00 8.86 274 TYR B N 1
ATOM 4564 C CA . TYR B 1 274 ? 73.718 46.361 70.776 1.00 8.76 274 TYR B CA 1
ATOM 4565 C C . TYR B 1 274 ? 73.832 45.447 69.557 1.00 8.59 274 TYR B C 1
ATOM 4566 O O . TYR B 1 274 ? 74.706 45.664 68.723 1.00 8.54 274 TYR B O 1
ATOM 4575 N N . ALA B 1 275 ? 72.980 44.439 69.428 1.00 8.38 275 ALA B N 1
ATOM 4576 C CA . ALA B 1 275 ? 73.107 43.541 68.279 1.00 8.42 275 ALA B CA 1
ATOM 4577 C C . ALA B 1 275 ? 73.133 44.232 66.911 1.00 8.57 275 ALA B C 1
ATOM 4578 O O . ALA B 1 275 ? 74.035 43.985 66.100 1.00 8.24 275 ALA B O 1
ATOM 4580 N N . LEU B 1 276 ? 72.154 45.090 66.644 0.50 8.49 276 LEU B N 1
ATOM 4581 C CA . LEU B 1 276 ? 72.109 45.769 65.352 0.50 8.78 276 LEU B CA 1
ATOM 4582 C C . LEU B 1 276 ? 73.240 46.771 65.155 0.50 8.98 276 LEU B C 1
ATOM 4583 O O . LEU B 1 276 ? 73.742 46.924 64.044 0.50 8.95 276 LEU B O 1
ATOM 4588 N N . SER B 1 277 ? 73.647 47.455 66.220 1.00 9.15 277 SER B N 1
ATOM 4589 C CA . SER B 1 277 ? 74.733 48.422 66.083 1.00 9.46 277 SER B CA 1
ATOM 4590 C C . SER B 1 277 ? 76.058 47.680 65.855 1.00 9.47 277 SER B C 1
ATOM 4591 O O . SER B 1 277 ? 76.935 48.172 65.151 1.00 9.32 277 SER B O 1
ATOM 4594 N N . ALA B 1 278 ? 76.192 46.487 66.428 1.00 9.42 278 ALA B N 1
ATOM 4595 C CA . ALA B 1 278 ? 77.402 45.682 66.233 1.00 9.38 278 ALA B CA 1
ATOM 4596 C C . ALA B 1 278 ? 77.416 45.191 64.784 1.00 9.37 278 ALA B C 1
ATOM 4597 O O . ALA B 1 278 ? 78.459 45.161 64.129 1.00 9.22 278 ALA B O 1
ATOM 4599 N N . ILE B 1 279 ? 76.250 44.785 64.295 1.00 9.12 279 ILE B N 1
ATOM 4600 C CA . ILE B 1 279 ? 76.134 44.321 62.916 1.00 9.25 279 ILE B CA 1
ATOM 4601 C C . ILE B 1 279 ? 76.537 45.438 61.947 1.00 9.35 279 ILE B C 1
ATOM 4602 O O . ILE B 1 279 ? 77.338 45.224 61.031 1.00 9.20 279 ILE B O 1
ATOM 4607 N N . LEU B 1 280 ? 75.974 46.627 62.140 1.00 9.48 280 LEU B N 1
ATOM 4608 C CA . LEU B 1 280 ? 76.310 47.759 61.280 1.00 10.01 280 LEU B CA 1
ATOM 4609 C C . LEU B 1 280 ? 77.805 48.069 61.393 1.00 10.13 280 LEU B C 1
ATOM 4610 O O . LEU B 1 280 ? 78.474 48.323 60.389 1.00 10.00 280 LEU B O 1
ATOM 4615 N N . SER B 1 281 ? 78.330 48.035 62.615 1.00 10.08 281 SER B N 1
ATOM 4616 C CA . SER B 1 281 ? 79.748 48.299 62.847 1.00 10.14 281 SER B CA 1
ATOM 4617 C C . SER B 1 281 ? 80.634 47.303 62.090 1.00 10.57 281 SER B C 1
ATOM 4618 O O . SER B 1 281 ? 81.563 47.699 61.378 1.00 10.56 281 SER B O 1
ATOM 4621 N N . ASN B 1 282 ? 80.340 46.013 62.250 1.00 10.80 282 ASN B N 1
ATOM 4622 C CA . ASN B 1 282 ? 81.092 44.938 61.587 1.00 11.17 282 ASN B CA 1
ATOM 4623 C C . ASN B 1 282 ? 81.045 45.164 60.072 1.00 11.65 282 ASN B C 1
ATOM 4624 O O . ASN B 1 282 ? 82.069 45.093 59.382 1.00 11.72 282 ASN B O 1
ATOM 4629 N N . THR B 1 283 ? 79.852 45.437 59.555 1.00 11.92 283 THR B N 1
ATOM 4630 C CA . THR B 1 283 ? 79.679 45.676 58.125 1.00 12.72 283 THR B CA 1
ATOM 4631 C C . THR B 1 283 ? 80.550 46.842 57.644 1.00 13.09 283 THR B C 1
ATOM 4632 O O . THR B 1 283 ? 81.166 46.770 56.579 1.00 13.04 283 THR B O 1
ATOM 4636 N N . ARG B 1 284 ? 80.607 47.910 58.435 1.00 13.39 284 ARG B N 1
ATOM 4637 C CA . ARG B 1 284 ? 81.394 49.094 58.082 1.00 13.94 284 ARG B CA 1
ATOM 4638 C C . ARG B 1 284 ? 82.871 48.904 58.433 1.00 14.18 284 ARG B C 1
ATOM 4639 O O . ARG B 1 284 ? 83.706 49.749 58.117 1.00 14.59 284 ARG B O 1
ATOM 4647 N N . GLY B 1 285 ? 83.187 47.793 59.093 1.00 14.06 285 GLY B N 1
ATOM 4648 C CA . GLY B 1 285 ? 84.564 47.516 59.463 1.00 13.82 285 GLY B CA 1
ATOM 4649 C C . GLY B 1 285 ? 85.110 48.352 60.607 1.00 13.61 285 GLY B C 1
ATOM 4650 O O . GLY B 1 285 ? 86.323 48.535 60.716 1.00 13.71 285 GLY B O 1
ATOM 4651 N N . VAL B 1 286 ? 84.231 48.856 61.468 1.00 13.33 286 VAL B N 1
ATOM 4652 C CA . VAL B 1 286 ? 84.669 49.675 62.595 1.00 13.03 286 VAL B CA 1
ATOM 4653 C C . VAL B 1 286 ? 84.446 48.952 63.920 1.00 13.34 286 VAL B C 1
ATOM 4654 O O . VAL B 1 286 ? 83.370 48.409 64.178 1.00 12.74 286 VAL B O 1
ATOM 4658 N N . CYS B 1 287 ? 85.484 48.957 64.753 1.00 13.47 287 CYS B N 1
ATOM 4659 C CA . CYS B 1 287 ? 85.467 48.277 66.042 1.00 13.77 287 CYS B CA 1
ATOM 4660 C C . CYS B 1 287 ? 84.954 49.186 67.161 1.00 13.33 287 CYS B C 1
ATOM 4661 O O . CYS B 1 287 ? 85.723 49.632 68.010 1.00 13.52 287 CYS B O 1
ATOM 4664 N N . THR B 1 288 ? 83.652 49.458 67.151 1.00 12.77 288 THR B N 1
ATOM 4665 C CA . THR B 1 288 ? 83.019 50.306 68.167 1.00 12.11 288 THR B CA 1
ATOM 4666 C C . THR B 1 288 ? 82.856 49.534 69.471 1.00 11.95 288 THR B C 1
ATOM 4667 O O . THR B 1 288 ? 83.006 48.316 69.490 1.00 11.46 288 THR B O 1
ATOM 4671 N N . GLU B 1 289 ? 82.540 50.235 70.559 1.00 11.55 289 GLU B N 1
ATOM 4672 C CA . GLU B 1 289 ? 82.341 49.554 71.834 1.00 11.57 289 GLU B CA 1
ATOM 4673 C C . GLU B 1 289 ? 81.101 48.667 71.700 1.00 11.10 289 GLU B C 1
ATOM 4674 O O . GLU B 1 289 ? 81.029 47.585 72.284 1.00 10.93 289 GLU B O 1
ATOM 4680 N N . ALA B 1 290 ? 80.136 49.119 70.908 1.00 10.59 290 ALA B N 1
ATOM 4681 C CA . ALA B 1 290 ? 78.917 48.349 70.689 1.00 10.40 290 ALA B CA 1
ATOM 4682 C C . ALA B 1 290 ? 79.286 46.994 70.080 1.00 10.27 290 ALA B C 1
ATOM 4683 O O . ALA B 1 290 ? 78.778 45.951 70.502 1.00 9.98 290 ALA B O 1
ATOM 4685 N N . PHE B 1 291 ? 80.171 47.018 69.087 1.00 10.19 291 PHE B N 1
ATOM 4686 C CA . PHE B 1 291 ? 80.634 45.795 68.433 1.00 10.40 291 PHE B CA 1
ATOM 4687 C C . PHE B 1 291 ? 81.333 44.924 69.473 1.00 10.57 291 PHE B C 1
ATOM 4688 O O . PHE B 1 291 ? 81.074 43.725 69.575 1.00 10.35 291 PHE B O 1
ATOM 4696 N N . GLU B 1 292 ? 82.228 45.531 70.246 1.00 10.67 292 GLU B N 1
ATOM 4697 C CA . GLU B 1 292 ? 82.948 44.791 71.278 1.00 10.98 292 GLU B CA 1
ATOM 4698 C C . GLU B 1 292 ? 81.985 44.183 72.301 1.00 10.48 292 GLU B C 1
ATOM 4699 O O . GLU B 1 292 ? 82.234 43.096 72.826 1.00 10.47 292 GLU B O 1
ATOM 4705 N N . ASN B 1 293 ? 80.889 44.880 72.593 1.00 9.89 293 ASN B N 1
ATOM 4706 C CA . ASN B 1 293 ? 79.920 44.365 73.558 1.00 9.49 293 ASN B CA 1
ATOM 4707 C C . ASN B 1 293 ? 79.300 43.063 73.071 1.00 9.25 293 ASN B C 1
ATOM 4708 O O . ASN B 1 293 ? 79.110 42.117 73.844 1.00 8.58 293 ASN B O 1
ATOM 4713 N N . VAL B 1 294 ? 78.979 43.020 71.783 1.00 9.02 294 VAL B N 1
ATOM 4714 C CA . VAL B 1 294 ? 78.369 41.832 71.204 1.00 9.20 294 VAL B CA 1
ATOM 4715 C C . VAL B 1 294 ? 79.383 40.699 71.076 1.00 9.12 294 VAL B C 1
ATOM 4716 O O . VAL B 1 294 ? 79.021 39.524 71.156 1.00 9.50 294 VAL B O 1
ATOM 4720 N N . VAL B 1 295 ? 80.654 41.037 70.881 1.00 9.11 295 VAL B N 1
ATOM 4721 C CA . VAL B 1 295 ? 81.666 39.989 70.813 1.00 8.97 295 VAL B CA 1
ATOM 4722 C C . VAL B 1 295 ? 81.682 39.344 72.200 1.00 9.02 295 VAL B C 1
ATOM 4723 O O . VAL B 1 295 ? 81.756 38.116 72.326 1.00 8.73 295 VAL B O 1
ATOM 4727 N N . GLU B 1 296 ? 81.586 40.166 73.245 1.00 9.06 296 GLU B N 1
ATOM 4728 C CA . GLU B 1 296 ? 81.571 39.616 74.600 1.00 9.28 296 GLU B CA 1
ATOM 4729 C C . GLU B 1 296 ? 80.299 38.793 74.825 1.00 9.38 296 GLU B C 1
ATOM 4730 O O . GLU B 1 296 ? 80.344 37.722 75.421 1.00 9.44 296 GLU B O 1
ATOM 4736 N N . ALA B 1 297 ? 79.163 39.291 74.348 1.00 9.58 297 ALA B N 1
ATOM 4737 C CA . ALA B 1 297 ? 77.901 38.575 74.516 1.00 9.87 297 ALA B CA 1
ATOM 4738 C C . ALA B 1 297 ? 77.914 37.237 73.776 1.00 9.91 297 ALA B C 1
ATOM 4739 O O . ALA B 1 297 ? 77.467 36.216 74.304 1.00 9.83 297 ALA B O 1
ATOM 4741 N N . ASN B 1 298 ? 78.435 37.249 72.555 1.00 9.90 298 ASN B N 1
ATOM 4742 C CA . ASN B 1 298 ? 78.498 36.045 71.735 1.00 10.36 298 ASN B CA 1
ATOM 4743 C C . ASN B 1 298 ? 79.468 35.000 72.265 1.00 10.44 298 ASN B C 1
ATOM 4744 O O . ASN B 1 298 ? 79.281 33.804 72.048 1.00 10.65 298 ASN B O 1
ATOM 4749 N N . THR B 1 299 ? 80.511 35.455 72.946 1.00 10.64 299 THR B N 1
ATOM 4750 C CA . THR B 1 299 ? 81.543 34.551 73.438 1.00 10.86 299 THR B CA 1
ATOM 4751 C C . THR B 1 299 ? 81.503 34.266 74.933 1.00 10.86 299 THR B C 1
ATOM 4752 O O . THR B 1 299 ? 81.202 33.147 75.346 1.00 11.15 299 THR B O 1
ATOM 4756 N N . LEU B 1 300 ? 81.807 35.271 75.745 1.00 10.60 300 LEU B N 1
ATOM 4757 C CA . LEU B 1 300 ? 81.818 35.083 77.195 1.00 10.79 300 LEU B CA 1
ATOM 4758 C C . LEU B 1 300 ? 80.442 34.872 77.819 1.00 10.96 300 LEU B C 1
ATOM 4759 O O . LEU B 1 300 ? 80.206 33.859 78.486 1.00 11.17 300 LEU B O 1
ATOM 4764 N N . MET B 1 301 ? 79.530 35.816 77.606 1.00 10.87 301 MET B N 1
ATOM 4765 C CA . MET B 1 301 ? 78.198 35.711 78.197 1.00 11.30 301 MET B CA 1
ATOM 4766 C C . MET B 1 301 ? 77.419 34.489 77.724 1.00 11.42 301 MET B C 1
ATOM 4767 O O . MET B 1 301 ? 76.910 33.707 78.532 1.00 11.23 301 MET B O 1
ATOM 4772 N N . SER B 1 302 ? 77.313 34.319 76.416 1.00 11.45 302 SER B N 1
ATOM 4773 C CA . SER B 1 302 ? 76.585 33.175 75.902 1.00 11.88 302 SER B CA 1
ATOM 4774 C C . SER B 1 302 ? 77.251 31.876 76.366 1.00 12.18 302 SER B C 1
ATOM 4775 O O . SER B 1 302 ? 76.573 30.915 76.732 1.00 12.33 302 SER B O 1
ATOM 4778 N N . GLY B 1 303 ? 78.581 31.867 76.373 1.00 12.26 303 GLY B N 1
ATOM 4779 C CA . GLY B 1 303 ? 79.320 30.691 76.798 1.00 12.20 303 GLY B CA 1
ATOM 4780 C C . GLY B 1 303 ? 79.071 30.298 78.242 1.00 12.13 303 GLY B C 1
ATOM 4781 O O . GLY B 1 303 ? 78.659 29.174 78.518 1.00 12.00 303 GLY B O 1
ATOM 4782 N N . LEU B 1 304 ? 79.317 31.215 79.171 1.00 12.25 304 LEU B N 1
ATOM 4783 C CA . LEU B 1 304 ? 79.103 30.925 80.585 1.00 12.77 304 LEU B CA 1
ATOM 4784 C C . LEU B 1 304 ? 77.617 30.775 80.887 1.00 13.03 304 LEU B C 1
ATOM 4785 O O . LEU B 1 304 ? 77.228 30.003 81.765 1.00 12.97 304 LEU B O 1
ATOM 4790 N N . GLY B 1 305 ? 76.796 31.523 80.154 1.00 13.12 305 GLY B N 1
ATOM 4791 C CA . GLY B 1 305 ? 75.356 31.480 80.346 1.00 13.36 305 GLY B CA 1
ATOM 4792 C C . GLY B 1 305 ? 74.724 30.150 79.988 1.00 13.84 305 GLY B C 1
ATOM 4793 O O . GLY B 1 305 ? 73.788 29.708 80.651 1.00 13.79 305 GLY B O 1
ATOM 4794 N N . PHE B 1 306 ? 75.225 29.500 78.943 1.00 14.39 306 PHE B N 1
ATOM 4795 C CA . PHE B 1 306 ? 74.664 28.217 78.545 1.00 15.09 306 PHE B CA 1
ATOM 4796 C C . PHE B 1 306 ? 75.256 27.047 79.336 1.00 15.11 306 PHE B C 1
ATOM 4797 O O . PHE B 1 306 ? 74.524 26.168 79.783 1.00 15.24 306 PHE B O 1
ATOM 4805 N N . GLU B 1 307 ? 76.569 27.041 79.536 1.00 15.49 307 GLU B N 1
ATOM 4806 C CA . GLU B 1 307 ? 77.192 25.934 80.254 1.00 15.74 307 GLU B CA 1
ATOM 4807 C C . GLU B 1 307 ? 76.797 25.873 81.730 1.00 15.46 307 GLU B C 1
ATOM 4808 O O . GLU B 1 307 ? 76.665 24.784 82.301 1.00 15.23 307 GLU B O 1
ATOM 4814 N N . ASN B 1 308 ? 76.605 27.034 82.348 1.00 14.70 308 ASN B N 1
ATOM 4815 C CA . ASN B 1 308 ? 76.218 27.075 83.748 1.00 14.45 308 ASN B CA 1
ATOM 4816 C C . ASN B 1 308 ? 74.719 26.968 83.908 1.00 14.43 308 ASN B C 1
ATOM 4817 O O . ASN B 1 308 ? 74.205 26.785 85.015 1.00 14.39 308 ASN B O 1
ATOM 4822 N N . GLY B 1 309 ? 74.029 27.082 82.779 1.00 14.46 309 GLY B N 1
ATOM 4823 C CA . GLY B 1 309 ? 72.590 26.928 82.754 1.00 14.57 309 GLY B CA 1
ATOM 4824 C C . GLY B 1 309 ? 72.423 25.594 82.049 1.00 14.82 309 GLY B C 1
ATOM 4825 O O . GLY B 1 309 ? 72.656 24.537 82.641 1.00 14.85 309 GLY B O 1
ATOM 4826 N N . GLY B 1 310 ? 72.056 25.635 80.771 1.00 14.68 310 GLY B N 1
ATOM 4827 C CA . GLY B 1 310 ? 71.911 24.401 80.029 1.00 14.53 310 GLY B CA 1
ATOM 4828 C C . GLY B 1 310 ? 71.279 24.575 78.665 1.00 14.41 310 GLY B C 1
ATOM 4829 O O . GLY B 1 310 ? 70.727 25.632 78.353 1.00 14.40 310 GLY B O 1
ATOM 4830 N N . LEU B 1 311 ? 71.378 23.529 77.851 1.00 14.34 311 LEU B N 1
ATOM 4831 C CA . LEU B 1 311 ? 70.788 23.523 76.523 1.00 14.12 311 LEU B CA 1
ATOM 4832 C C . LEU B 1 311 ? 69.430 22.844 76.659 1.00 13.94 311 LEU B C 1
ATOM 4833 O O . LEU B 1 311 ? 69.207 22.063 77.589 1.00 14.04 311 LEU B O 1
ATOM 4838 N N . ALA B 1 312 ? 68.521 23.146 75.743 1.00 13.62 312 ALA B N 1
ATOM 4839 C CA . ALA B 1 312 ? 67.196 22.550 75.791 1.00 13.50 312 ALA B CA 1
ATOM 4840 C C . ALA B 1 312 ? 66.733 22.113 74.403 1.00 13.63 312 ALA B C 1
ATOM 4841 O O . ALA B 1 312 ? 67.450 21.397 73.701 1.00 13.55 312 ALA B O 1
ATOM 4843 N N . ALA B 1 313 ? 65.541 22.546 74.002 1.00 13.46 313 ALA B N 1
ATOM 4844 C CA . ALA B 1 313 ? 65.005 22.161 72.702 1.00 13.58 313 ALA B CA 1
ATOM 4845 C C . ALA B 1 313 ? 65.713 22.796 71.509 1.00 13.74 313 ALA B C 1
ATOM 4846 O O . ALA B 1 313 ? 65.978 22.119 70.516 1.00 13.79 313 ALA B O 1
ATOM 4848 N N . ALA B 1 314 ? 66.016 24.087 71.602 1.00 13.92 314 ALA B N 1
ATOM 4849 C CA . ALA B 1 314 ? 66.659 24.800 70.499 1.00 14.28 314 ALA B CA 1
ATOM 4850 C C . ALA B 1 314 ? 67.831 24.046 69.874 1.00 14.61 314 ALA B C 1
ATOM 4851 O O . ALA B 1 314 ? 67.832 23.776 68.673 1.00 14.47 314 ALA B O 1
ATOM 4853 N N . HIS B 1 315 ? 68.828 23.702 70.679 1.00 14.74 315 HIS B N 1
ATOM 4854 C CA . HIS B 1 315 ? 69.982 22.990 70.138 1.00 15.16 315 HIS B CA 1
ATOM 4855 C C . HIS B 1 315 ? 69.676 21.563 69.711 1.00 15.23 315 HIS B C 1
ATOM 4856 O O . HIS B 1 315 ? 70.268 21.056 68.760 1.00 15.15 315 HIS B O 1
ATOM 4863 N N . ALA B 1 316 ? 68.747 20.915 70.401 1.00 15.48 316 ALA B N 1
ATOM 4864 C CA . ALA B 1 316 ? 68.369 19.556 70.033 1.00 15.72 316 ALA B CA 1
ATOM 4865 C C . ALA B 1 316 ? 67.750 19.615 68.634 1.00 16.09 316 ALA B C 1
ATOM 4866 O O . ALA B 1 316 ? 67.983 18.742 67.793 1.00 15.70 316 ALA B O 1
ATOM 4868 N N . ILE B 1 317 ? 66.965 20.660 68.389 1.00 16.56 317 ILE B N 1
ATOM 4869 C CA . ILE B 1 317 ? 66.323 20.847 67.094 1.00 17.28 317 ILE B CA 1
ATOM 4870 C C . ILE B 1 317 ? 67.381 21.146 66.037 1.00 17.66 317 ILE B C 1
ATOM 4871 O O . ILE B 1 317 ? 67.279 20.682 64.899 1.00 17.58 317 ILE B O 1
ATOM 4876 N N . HIS B 1 318 ? 68.397 21.916 66.417 1.00 18.07 318 HIS B N 1
ATOM 4877 C CA . HIS B 1 318 ? 69.487 22.233 65.501 1.00 18.81 318 HIS B CA 1
ATOM 4878 C C . HIS B 1 318 ? 70.153 20.931 65.056 1.00 19.19 318 HIS B C 1
ATOM 4879 O O . HIS B 1 318 ? 70.450 20.750 63.874 1.00 19.29 318 HIS B O 1
ATOM 4886 N N . ASN B 1 319 ? 70.372 20.025 66.005 1.00 19.61 319 ASN B N 1
ATOM 4887 C CA . ASN B 1 319 ? 71.002 18.744 65.698 1.00 20.26 319 ASN B CA 1
ATOM 4888 C C . ASN B 1 319 ? 70.102 17.878 64.821 1.00 20.83 319 ASN B C 1
ATOM 4889 O O . ASN B 1 319 ? 70.584 17.165 63.941 1.00 20.64 319 ASN B O 1
ATOM 4894 N N . GLY B 1 320 ? 68.796 17.944 65.059 1.00 21.45 320 GLY B N 1
ATOM 4895 C CA . GLY B 1 320 ? 67.870 17.164 64.256 1.00 22.56 320 GLY B CA 1
ATOM 4896 C C . GLY B 1 320 ? 67.837 17.658 62.819 1.00 23.46 320 GLY B C 1
ATOM 4897 O O . GLY B 1 320 ? 67.772 16.862 61.881 1.00 23.23 320 GLY B O 1
ATOM 4898 N N . MET B 1 321 ? 67.885 18.979 62.651 1.00 24.52 321 MET B N 1
ATOM 4899 C CA . MET B 1 321 ? 67.857 19.610 61.330 1.00 25.76 321 MET B CA 1
ATOM 4900 C C . MET B 1 321 ? 69.003 19.160 60.437 1.00 26.05 321 MET B C 1
ATOM 4901 O O . MET B 1 321 ? 68.831 18.986 59.231 1.00 25.99 321 MET B O 1
ATOM 4906 N N . THR B 1 322 ? 70.179 18.995 61.027 1.00 26.39 322 THR B N 1
ATOM 4907 C CA . THR B 1 322 ? 71.346 18.584 60.263 1.00 26.87 322 THR B CA 1
ATOM 4908 C C . THR B 1 322 ? 71.074 17.268 59.548 1.00 26.81 322 THR B C 1
ATOM 4909 O O . THR B 1 322 ? 71.680 16.976 58.518 1.00 27.17 322 THR B O 1
ATOM 4913 N N . ALA B 1 323 ? 70.152 16.480 60.095 1.00 26.51 323 ALA B N 1
ATOM 4914 C CA . ALA B 1 323 ? 69.799 15.192 59.507 1.00 25.92 323 ALA B CA 1
ATOM 4915 C C . ALA B 1 323 ? 69.054 15.359 58.186 1.00 25.53 323 ALA B C 1
ATOM 4916 O O . ALA B 1 323 ? 68.874 14.395 57.447 1.00 25.60 323 ALA B O 1
ATOM 4918 N N . ILE B 1 324 ? 68.616 16.579 57.891 1.00 24.95 324 ILE B N 1
ATOM 4919 C CA . ILE B 1 324 ? 67.906 16.847 56.644 1.00 24.26 324 ILE B CA 1
ATOM 4920 C C . ILE B 1 324 ? 68.904 16.822 55.487 1.00 24.11 324 ILE B C 1
ATOM 4921 O O . ILE B 1 324 ? 68.598 16.354 54.389 1.00 23.99 324 ILE B O 1
ATOM 4926 N N . HIS B 1 325 ? 70.105 17.324 55.753 1.00 23.84 325 HIS B N 1
ATOM 4927 C CA . HIS B 1 325 ? 71.158 17.381 54.750 1.00 23.64 325 HIS B CA 1
ATOM 4928 C C . HIS B 1 325 ? 70.728 18.274 53.587 1.00 23.37 325 HIS B C 1
ATOM 4929 O O . HIS B 1 325 ? 70.037 19.276 53.793 1.00 23.57 325 HIS B O 1
ATOM 4936 N N . GLY B 1 326 ? 71.120 17.920 52.368 1.00 23.09 326 GLY B N 1
ATOM 4937 C CA . GLY B 1 326 ? 70.765 18.755 51.235 1.00 22.37 326 GLY B CA 1
ATOM 4938 C C . GLY B 1 326 ? 71.476 20.087 51.402 1.00 22.07 326 GLY B C 1
ATOM 4939 O O . GLY B 1 326 ? 72.664 20.103 51.729 1.00 22.46 326 GLY B O 1
ATOM 4940 N N . PRO B 1 327 ? 70.786 21.222 51.205 1.00 21.50 327 PRO B N 1
ATOM 4941 C CA . PRO B 1 327 ? 71.416 22.541 51.351 1.00 21.14 327 PRO B CA 1
ATOM 4942 C C . PRO B 1 327 ? 71.707 22.928 52.802 1.00 20.65 327 PRO B C 1
ATOM 4943 O O . PRO B 1 327 ? 72.426 23.896 53.064 1.00 20.56 327 PRO B O 1
ATOM 4947 N N . VAL B 1 328 ? 71.149 22.169 53.740 1.00 20.21 328 VAL B N 1
ATOM 4948 C CA . VAL B 1 328 ? 71.339 22.438 55.162 1.00 19.73 328 VAL B CA 1
ATOM 4949 C C . VAL B 1 328 ? 72.806 22.489 55.587 1.00 19.38 328 VAL B C 1
ATOM 4950 O O . VAL B 1 328 ? 73.129 23.054 56.633 1.00 19.65 328 VAL B O 1
ATOM 4954 N N . HIS B 1 329 ? 73.696 21.913 54.782 1.00 18.73 329 HIS B N 1
ATOM 4955 C CA . HIS B 1 329 ? 75.120 21.919 55.112 1.00 18.07 329 HIS B CA 1
ATOM 4956 C C . HIS B 1 329 ? 75.749 23.293 54.871 1.00 17.16 329 HIS B C 1
ATOM 4957 O O . HIS B 1 329 ? 76.872 23.557 55.296 1.00 17.33 329 HIS B O 1
ATOM 4964 N N . ARG B 1 330 ? 75.018 24.161 54.185 1.00 15.97 330 ARG B N 1
ATOM 4965 C CA . ARG B 1 330 ? 75.498 25.503 53.879 1.00 15.25 330 ARG B CA 1
ATOM 4966 C C . ARG B 1 330 ? 75.134 26.499 54.974 1.00 14.77 330 ARG B C 1
ATOM 4967 O O . ARG B 1 330 ? 75.620 27.628 54.983 1.00 14.67 330 ARG B O 1
ATOM 4975 N N . LEU B 1 331 ? 74.284 26.071 55.900 1.00 14.57 331 LEU B N 1
ATOM 4976 C CA . LEU B 1 331 ? 73.861 26.927 57.006 1.00 14.66 331 LEU B CA 1
ATOM 4977 C C . LEU B 1 331 ? 74.896 26.929 58.124 1.00 14.71 331 LEU B C 1
ATOM 4978 O O . LEU B 1 331 ? 75.502 25.900 58.421 1.00 14.81 331 LEU B O 1
ATOM 4983 N N . MET B 1 332 ? 75.108 28.088 58.735 1.00 14.77 332 MET B N 1
ATOM 4984 C CA . MET B 1 332 ? 76.048 28.185 59.845 1.00 15.09 332 MET B CA 1
ATOM 4985 C C . MET B 1 332 ? 75.308 27.749 61.102 1.00 15.19 332 MET B C 1
ATOM 4986 O O . MET B 1 332 ? 74.077 27.769 61.146 1.00 15.09 332 MET B O 1
ATOM 4991 N N . HIS B 1 333 ? 76.064 27.370 62.124 1.00 15.32 333 HIS B N 1
ATOM 4992 C CA . HIS B 1 333 ? 75.487 26.920 63.382 1.00 15.44 333 HIS B CA 1
ATOM 4993 C C . HIS B 1 333 ? 74.410 27.847 63.945 1.00 15.02 333 HIS B C 1
ATOM 4994 O O . HIS B 1 333 ? 73.301 27.405 64.253 1.00 14.84 333 HIS B O 1
ATOM 5001 N N . GLY B 1 334 ? 74.747 29.126 64.089 1.00 14.56 334 GLY B N 1
ATOM 5002 C CA . GLY B 1 334 ? 73.803 30.089 64.628 1.00 14.31 334 GLY B CA 1
ATOM 5003 C C . GLY B 1 334 ? 72.553 30.309 63.793 1.00 14.21 334 GLY B C 1
ATOM 5004 O O . GLY B 1 334 ? 71.492 30.641 64.328 1.00 14.37 334 GLY B O 1
ATOM 5005 N N . GLU B 1 335 ? 72.669 30.147 62.481 1.00 13.78 335 GLU B N 1
ATOM 5006 C CA . GLU B 1 335 ? 71.525 30.332 61.599 1.00 13.61 335 GLU B CA 1
ATOM 5007 C C . GLU B 1 335 ? 70.506 29.239 61.889 1.00 13.53 335 GLU B C 1
ATOM 5008 O O . GLU B 1 335 ? 69.301 29.482 61.892 1.00 13.66 335 GLU B O 1
ATOM 5014 N N . LYS B 1 336 ? 70.996 28.035 62.154 1.00 13.31 336 LYS B N 1
ATOM 5015 C CA . LYS B 1 336 ? 70.116 26.921 62.470 1.00 13.46 336 LYS B CA 1
ATOM 5016 C C . LYS B 1 336 ? 69.579 27.059 63.896 1.00 13.33 336 LYS B C 1
ATOM 5017 O O . LYS B 1 336 ? 68.400 26.818 64.146 1.00 13.41 336 LYS B O 1
ATOM 5023 N N . VAL B 1 337 ? 70.442 27.460 64.826 1.00 13.03 337 VAL B N 1
ATOM 5024 C CA . VAL B 1 337 ? 70.031 27.615 66.221 1.00 13.01 337 VAL B CA 1
ATOM 5025 C C . VAL B 1 337 ? 68.932 28.661 66.386 1.00 12.65 337 VAL B C 1
ATOM 5026 O O . VAL B 1 337 ? 68.018 28.491 67.196 1.00 12.70 337 VAL B O 1
ATOM 5030 N N . ALA B 1 338 ? 69.028 29.747 65.629 1.00 12.38 338 ALA B N 1
ATOM 5031 C CA . ALA B 1 338 ? 68.023 30.799 65.706 1.00 12.12 338 ALA B CA 1
ATOM 5032 C C . ALA B 1 338 ? 66.657 30.221 65.335 1.00 11.91 338 ALA B C 1
ATOM 5033 O O . ALA B 1 338 ? 65.672 30.442 66.043 1.00 11.65 338 ALA B O 1
ATOM 5035 N N . TYR B 1 339 ? 66.591 29.481 64.231 1.00 11.20 339 TYR B N 1
ATOM 5036 C CA . TYR B 1 339 ? 65.321 28.886 63.827 1.00 11.02 339 TYR B CA 1
ATOM 5037 C C . TYR B 1 339 ? 64.870 27.918 64.921 1.00 10.93 339 TYR B C 1
ATOM 5038 O O . TYR B 1 339 ? 63.697 27.886 65.288 1.00 10.90 339 TYR B O 1
ATOM 5047 N N . GLY B 1 340 ? 65.815 27.137 65.438 1.00 10.77 340 GLY B N 1
ATOM 5048 C CA . GLY B 1 340 ? 65.507 26.183 66.490 1.00 10.71 340 GLY B CA 1
ATOM 5049 C C . GLY B 1 340 ? 64.973 26.848 67.747 1.00 10.51 340 GLY B C 1
ATOM 5050 O O . GLY B 1 340 ? 64.174 26.259 68.477 1.00 10.38 340 GLY B O 1
ATOM 5051 N N . THR B 1 341 ? 65.418 28.074 68.004 1.00 10.35 341 THR B N 1
ATOM 5052 C CA . THR B 1 341 ? 64.963 28.814 69.172 1.00 10.33 341 THR B CA 1
ATOM 5053 C C . THR B 1 341 ? 63.495 29.197 68.975 1.00 10.36 341 THR B C 1
ATOM 5054 O O . THR B 1 341 ? 62.704 29.147 69.915 1.00 10.13 341 THR B O 1
ATOM 5058 N N . LEU B 1 342 ? 63.126 29.565 67.750 1.00 10.27 342 LEU B N 1
ATOM 5059 C CA . LEU B 1 342 ? 61.737 29.912 67.475 1.00 10.35 342 LEU B CA 1
ATOM 5060 C C . LEU B 1 342 ? 60.882 28.662 67.636 1.00 10.39 342 LEU B C 1
ATOM 5061 O O . LEU B 1 342 ? 59.738 28.733 68.089 1.00 10.76 342 LEU B O 1
ATOM 5066 N N . VAL B 1 343 ? 61.434 27.513 67.263 1.00 10.30 343 VAL B N 1
ATOM 5067 C CA . VAL B 1 343 ? 60.696 26.267 67.405 1.00 10.31 343 VAL B CA 1
ATOM 5068 C C . VAL B 1 343 ? 60.477 26.006 68.896 1.00 10.41 343 VAL B C 1
ATOM 5069 O O . VAL B 1 343 ? 59.394 25.575 69.299 1.00 10.59 343 VAL B O 1
ATOM 5073 N N . GLN B 1 344 ? 61.491 26.272 69.719 1.00 10.21 344 GLN B N 1
ATOM 5074 C CA . GLN B 1 344 ? 61.323 26.056 71.158 1.00 10.23 344 GLN B CA 1
ATOM 5075 C C . GLN B 1 344 ? 60.235 26.982 71.688 1.00 10.13 344 GLN B C 1
ATOM 5076 O O . GLN B 1 344 ? 59.496 26.622 72.600 1.00 9.77 344 GLN B O 1
ATOM 5082 N N . VAL B 1 345 ? 60.139 28.176 71.110 1.00 10.14 345 VAL B N 1
ATOM 5083 C CA . VAL B 1 345 ? 59.130 29.146 71.525 1.00 10.37 345 VAL B CA 1
ATOM 5084 C C . VAL B 1 345 ? 57.736 28.596 71.248 1.00 10.13 345 VAL B C 1
ATOM 5085 O O . VAL B 1 345 ? 56.795 28.843 72.007 1.00 10.01 345 VAL B O 1
ATOM 5089 N N . VAL B 1 346 ? 57.606 27.851 70.156 1.00 9.77 346 VAL B N 1
ATOM 5090 C CA . VAL B 1 346 ? 56.330 27.248 69.813 1.00 9.73 346 VAL B CA 1
ATOM 5091 C C . VAL B 1 346 ? 56.047 26.117 70.803 1.00 9.88 346 VAL B C 1
ATOM 5092 O O . VAL B 1 346 ? 54.925 25.975 71.293 1.00 9.84 346 VAL B O 1
ATOM 5096 N N . LEU B 1 347 ? 57.072 25.323 71.109 1.00 10.12 347 LEU B N 1
ATOM 5097 C CA . LEU B 1 347 ? 56.917 24.216 72.053 1.00 10.44 347 LEU B CA 1
ATOM 5098 C C . LEU B 1 347 ? 56.625 24.732 73.463 1.00 10.71 347 LEU B C 1
ATOM 5099 O O . LEU B 1 347 ? 55.935 24.069 74.242 1.00 10.68 347 LEU B O 1
ATOM 5104 N N . GLU B 1 348 ? 57.147 25.911 73.793 1.00 10.85 348 GLU B N 1
ATOM 5105 C CA . GLU B 1 348 ? 56.896 26.494 75.108 1.00 11.75 348 GLU B CA 1
ATOM 5106 C C . GLU B 1 348 ? 55.532 27.195 75.160 1.00 11.35 348 GLU B C 1
ATOM 5107 O O . GLU B 1 348 ? 55.103 27.663 76.210 1.00 11.42 348 GLU B O 1
ATOM 5113 N N . ASP B 1 349 ? 54.860 27.265 74.017 1.00 11.08 349 ASP B N 1
ATOM 5114 C CA . ASP B 1 349 ? 53.530 27.865 73.926 1.00 11.13 349 ASP B CA 1
ATOM 5115 C C . ASP B 1 349 ? 53.464 29.363 74.248 1.00 11.01 349 ASP B C 1
ATOM 5116 O O . ASP B 1 349 ? 52.536 29.810 74.918 1.00 10.86 349 ASP B O 1
ATOM 5121 N N . TRP B 1 350 ? 54.441 30.140 73.789 1.00 10.68 350 TRP B N 1
ATOM 5122 C CA . TRP B 1 350 ? 54.403 31.582 74.033 1.00 10.78 350 TRP B CA 1
ATOM 5123 C C . TRP B 1 350 ? 53.261 32.154 73.200 1.00 10.54 350 TRP B C 1
ATOM 5124 O O . TRP B 1 350 ? 52.965 31.645 72.122 1.00 10.62 350 TRP B O 1
ATOM 5135 N N . PRO B 1 351 ? 52.594 33.209 73.695 1.00 10.38 351 PRO B N 1
ATOM 5136 C CA . PRO B 1 351 ? 51.505 33.796 72.911 1.00 10.14 351 PRO B CA 1
ATOM 5137 C C . PRO B 1 351 ? 52.145 34.290 71.605 1.00 10.15 351 PRO B C 1
ATOM 5138 O O . PRO B 1 351 ? 53.343 34.599 71.578 1.00 9.67 351 PRO B O 1
ATOM 5142 N N . LEU B 1 352 ? 51.368 34.371 70.532 1.00 10.15 352 LEU B N 1
ATOM 5143 C CA . LEU B 1 352 ? 51.920 34.803 69.253 1.00 10.66 352 LEU B CA 1
ATOM 5144 C C . LEU B 1 352 ? 52.665 36.144 69.302 1.00 11.28 352 LEU B C 1
ATOM 5145 O O . LEU B 1 352 ? 53.715 36.290 68.678 1.00 10.75 352 LEU B O 1
ATOM 5150 N N . GLU B 1 353 ? 52.139 37.120 70.039 1.00 12.35 353 GLU B N 1
ATOM 5151 C CA . GLU B 1 353 ? 52.811 38.420 70.121 1.00 13.29 353 GLU B CA 1
ATOM 5152 C C . GLU B 1 353 ? 54.258 38.283 70.592 1.00 12.83 353 GLU B C 1
ATOM 5153 O O . GLU B 1 353 ? 55.151 38.950 70.074 1.00 12.80 353 GLU B O 1
ATOM 5159 N N . ASP B 1 354 ? 54.489 37.417 71.574 1.00 12.43 354 ASP B N 1
ATOM 5160 C CA . ASP B 1 354 ? 55.838 37.204 72.092 1.00 12.29 354 ASP B CA 1
ATOM 5161 C C . ASP B 1 354 ? 56.721 36.493 71.074 1.00 11.94 354 ASP B C 1
ATOM 5162 O O . ASP B 1 354 ? 57.926 36.738 71.006 1.00 11.60 354 ASP B O 1
ATOM 5167 N N . PHE B 1 355 ? 56.125 35.605 70.284 1.00 11.72 355 PHE B N 1
ATOM 5168 C CA . PHE B 1 355 ? 56.887 34.921 69.247 1.00 11.42 355 PHE B CA 1
ATOM 5169 C C . PHE B 1 355 ? 57.312 35.991 68.246 1.00 11.46 355 PHE B C 1
ATOM 5170 O O . PHE B 1 355 ? 58.472 36.044 67.836 1.00 11.61 355 PHE B O 1
ATOM 5178 N N . ASN B 1 356 ? 56.373 36.853 67.869 1.00 11.36 356 ASN B N 1
ATOM 5179 C CA . ASN B 1 356 ? 56.661 37.913 66.909 1.00 11.78 356 ASN B CA 1
ATOM 5180 C C . ASN B 1 356 ? 57.776 38.843 67.365 1.00 11.91 356 ASN B C 1
ATOM 5181 O O . ASN B 1 356 ? 58.592 39.285 66.557 1.00 11.86 356 ASN B O 1
ATOM 5186 N N . ASN B 1 357 ? 57.820 39.147 68.655 1.00 12.04 357 ASN B N 1
ATOM 5187 C CA . ASN B 1 357 ? 58.864 40.029 69.152 1.00 12.11 357 ASN B CA 1
ATOM 5188 C C . ASN B 1 357 ? 60.249 39.428 68.925 1.00 11.85 357 ASN B C 1
ATOM 5189 O O . ASN B 1 357 ? 61.190 40.142 68.571 1.00 11.67 357 ASN B O 1
ATOM 5194 N N . LEU B 1 358 ? 60.378 38.119 69.111 1.00 11.07 358 LEU B N 1
ATOM 5195 C CA . LEU B 1 358 ? 61.669 37.464 68.912 1.00 10.74 358 LEU B CA 1
ATOM 5196 C C . LEU B 1 358 ? 61.964 37.281 67.426 1.00 10.54 358 LEU B C 1
ATOM 5197 O O . LEU B 1 358 ? 63.072 37.554 66.971 1.00 10.26 358 LEU B O 1
ATOM 5202 N N . ALA B 1 359 ? 60.972 36.820 66.671 1.00 10.47 359 ALA B N 1
ATOM 5203 C CA . ALA B 1 359 ? 61.146 36.620 65.237 1.00 10.51 359 ALA B CA 1
ATOM 5204 C C . ALA B 1 359 ? 61.503 37.934 64.537 1.00 10.60 359 ALA B C 1
ATOM 5205 O O . ALA B 1 359 ? 62.341 37.953 63.631 1.00 10.41 359 ALA B O 1
ATOM 5207 N N . SER B 1 360 ? 60.869 39.031 64.948 1.00 10.62 360 SER B N 1
ATOM 5208 C CA . SER B 1 360 ? 61.154 40.327 64.334 1.00 11.05 360 SER B CA 1
ATOM 5209 C C . SER B 1 360 ? 62.595 40.745 64.613 1.00 11.01 360 SER B C 1
ATOM 5210 O O . SER B 1 360 ? 63.265 41.308 63.742 1.00 10.80 360 SER B O 1
ATOM 5213 N N . PHE B 1 361 ? 63.065 40.473 65.828 1.00 10.92 361 PHE B N 1
ATOM 5214 C CA . PHE B 1 361 ? 64.434 40.803 66.206 1.00 10.87 361 PHE B CA 1
ATOM 5215 C C . PHE B 1 361 ? 65.404 40.009 65.337 1.00 10.59 361 PHE B C 1
ATOM 5216 O O . PHE B 1 361 ? 66.386 40.555 64.828 1.00 10.27 361 PHE B O 1
ATOM 5224 N N . MET B 1 362 ? 65.136 38.715 65.182 1.00 10.08 362 MET B N 1
ATOM 5225 C CA . MET B 1 362 ? 65.989 37.864 64.361 1.00 10.04 362 MET B CA 1
ATOM 5226 C C . MET B 1 362 ? 66.005 38.366 62.921 1.00 10.09 362 MET B C 1
ATOM 5227 O O . MET B 1 362 ? 67.057 38.406 62.278 1.00 9.65 362 MET B O 1
ATOM 5232 N N . ALA B 1 363 ? 64.836 38.755 62.421 1.00 10.14 363 ALA B N 1
ATOM 5233 C CA . ALA B 1 363 ? 64.730 39.263 61.060 1.00 10.76 363 ALA B CA 1
ATOM 5234 C C . ALA B 1 363 ? 65.574 40.525 60.885 1.00 11.23 363 ALA B C 1
ATOM 5235 O O . ALA B 1 363 ? 66.241 40.689 59.869 1.00 10.96 363 ALA B O 1
ATOM 5237 N N . LYS B 1 364 ? 65.544 41.419 61.871 1.00 11.76 364 LYS B N 1
ATOM 5238 C CA . LYS B 1 364 ? 66.323 42.655 61.782 1.00 12.50 364 LYS B CA 1
ATOM 5239 C C . LYS B 1 364 ? 67.821 42.368 61.752 1.00 12.25 364 LYS B C 1
ATOM 5240 O O . LYS B 1 364 ? 68.595 43.134 61.178 1.00 12.05 364 LYS B O 1
ATOM 5246 N N . CYS B 1 365 ? 68.223 41.263 62.374 1.00 12.00 365 CYS B N 1
ATOM 5247 C CA . CYS B 1 365 ? 69.623 40.860 62.424 1.00 12.03 365 CYS B CA 1
ATOM 5248 C C . CYS B 1 365 ? 70.025 40.058 61.191 1.00 12.06 365 CYS B C 1
ATOM 5249 O O . CYS B 1 365 ? 71.176 39.644 61.064 1.00 11.92 365 CYS B O 1
ATOM 5252 N N . HIS B 1 366 ? 69.065 39.831 60.300 1.00 12.09 366 HIS B N 1
ATOM 5253 C CA . HIS B 1 366 ? 69.289 39.083 59.064 1.00 12.52 366 HIS B CA 1
ATOM 5254 C C . HIS B 1 366 ? 69.455 37.580 59.280 1.00 12.25 366 HIS B C 1
ATOM 5255 O O . HIS B 1 366 ? 70.238 36.923 58.591 1.00 12.15 366 HIS B O 1
ATOM 5262 N N . LEU B 1 367 ? 68.721 37.043 60.249 1.00 11.82 367 LEU B N 1
ATOM 5263 C CA . LEU B 1 367 ? 68.741 35.616 60.532 1.00 11.73 367 LEU B CA 1
ATOM 5264 C C . LEU B 1 367 ? 67.514 35.019 59.848 1.00 11.75 367 LEU B C 1
ATOM 5265 O O . LEU B 1 367 ? 66.461 35.655 59.787 1.00 11.68 367 LEU B O 1
ATOM 5270 N N . PRO B 1 368 ? 67.631 33.791 59.322 1.00 11.63 368 PRO B N 1
ATOM 5271 C CA . PRO B 1 368 ? 66.495 33.155 58.651 1.00 11.49 368 PRO B CA 1
ATOM 5272 C C . PRO B 1 368 ? 65.410 32.739 59.642 1.00 11.46 368 PRO B C 1
ATOM 5273 O O . PRO B 1 368 ? 65.709 32.139 60.674 1.00 11.30 368 PRO B O 1
ATOM 5277 N N . ILE B 1 369 ? 64.157 33.062 59.330 1.00 11.13 369 ILE B N 1
ATOM 5278 C CA . ILE B 1 369 ? 63.045 32.705 60.204 1.00 11.40 369 ILE B CA 1
ATOM 5279 C C . ILE B 1 369 ? 61.983 31.894 59.479 1.00 11.41 369 ILE B C 1
ATOM 5280 O O . ILE B 1 369 ? 60.912 31.640 60.025 1.00 11.66 369 ILE B O 1
ATOM 5285 N N . THR B 1 370 ? 62.283 31.490 58.249 1.00 11.58 370 THR B N 1
ATOM 5286 C CA . THR B 1 370 ? 61.353 30.695 57.453 1.00 11.95 370 THR B CA 1
ATOM 5287 C C . THR B 1 370 ? 62.092 29.551 56.775 1.00 12.24 370 THR B C 1
ATOM 5288 O O . THR B 1 370 ? 63.307 29.614 56.592 1.00 12.03 370 THR B O 1
ATOM 5292 N N . LEU B 1 371 ? 61.353 28.510 56.402 1.00 12.39 371 LEU B N 1
ATOM 5293 C CA . LEU B 1 371 ? 61.941 27.355 55.726 1.00 12.84 371 LEU B CA 1
ATOM 5294 C C . LEU B 1 371 ? 62.513 27.788 54.378 1.00 13.42 371 LEU B C 1
ATOM 5295 O O . LEU B 1 371 ? 63.519 27.246 53.910 1.00 13.17 371 LEU B O 1
ATOM 5300 N N . GLU B 1 372 ? 61.863 28.771 53.759 1.00 14.22 372 GLU B N 1
ATOM 5301 C CA . GLU B 1 372 ? 62.309 29.294 52.475 1.00 15.23 372 GLU B CA 1
ATOM 5302 C C . GLU B 1 372 ? 63.729 29.839 52.624 1.00 14.84 372 GLU B C 1
ATOM 5303 O O . GLU B 1 372 ? 64.616 29.500 51.844 1.00 14.34 372 GLU B O 1
ATOM 5309 N N . GLU B 1 373 ? 63.941 30.673 53.640 1.00 14.50 373 GLU B N 1
ATOM 5310 C CA . GLU B 1 373 ? 65.258 31.261 53.868 1.00 14.39 373 GLU B CA 1
ATOM 5311 C C . GLU B 1 373 ? 66.296 30.210 54.247 1.00 14.23 373 GLU B C 1
ATOM 5312 O O . GLU B 1 373 ? 67.463 30.317 53.861 1.00 13.78 373 GLU B O 1
ATOM 5318 N N . LEU B 1 374 ? 65.873 29.200 55.004 1.00 14.08 374 LEU B N 1
ATOM 5319 C CA . LEU B 1 374 ? 66.783 28.130 55.402 1.00 14.11 374 LEU B CA 1
ATOM 5320 C C . LEU B 1 374 ? 67.233 27.349 54.171 1.00 14.36 374 LEU B C 1
ATOM 5321 O O . LEU B 1 374 ? 68.208 26.604 54.225 1.00 14.12 374 LEU B O 1
ATOM 5326 N N . GLY B 1 375 ? 66.506 27.519 53.070 1.00 14.56 375 GLY B N 1
ATOM 5327 C CA . GLY B 1 375 ? 66.844 26.829 51.837 1.00 15.34 375 GLY B CA 1
ATOM 5328 C C . GLY B 1 375 ? 66.170 25.481 51.644 1.00 15.70 375 GLY B C 1
ATOM 5329 O O . GLY B 1 375 ? 66.537 24.730 50.744 1.00 15.80 375 GLY B O 1
ATOM 5330 N N . ILE B 1 376 ? 65.181 25.174 52.479 1.00 16.10 376 ILE B N 1
ATOM 5331 C CA . ILE B 1 376 ? 64.471 23.901 52.391 1.00 16.50 376 ILE B CA 1
ATOM 5332 C C . ILE B 1 376 ? 62.950 24.078 52.404 1.00 16.80 376 ILE B C 1
ATOM 5333 O O . ILE B 1 376 ? 62.245 23.453 53.199 1.00 16.74 376 ILE B O 1
ATOM 5338 N N . PRO B 1 377 ? 62.423 24.921 51.503 1.00 17.06 377 PRO B N 1
ATOM 5339 C CA . PRO B 1 377 ? 60.982 25.169 51.428 1.00 17.41 377 PRO B CA 1
ATOM 5340 C C . PRO B 1 377 ? 60.139 23.932 51.136 1.00 17.81 377 PRO B C 1
ATOM 5341 O O . PRO B 1 377 ? 58.992 23.838 51.570 1.00 18.18 377 PRO B O 1
ATOM 5345 N N . ASN B 1 378 ? 60.711 22.975 50.414 1.00 17.96 378 ASN B N 1
ATOM 5346 C CA . ASN B 1 378 ? 59.985 21.765 50.059 1.00 18.23 378 ASN B CA 1
ATOM 5347 C C . ASN B 1 378 ? 60.224 20.582 50.994 1.00 18.04 378 ASN B C 1
ATOM 5348 O O . ASN B 1 378 ? 59.910 19.446 50.643 1.00 17.98 378 ASN B O 1
ATOM 5353 N N . VAL B 1 379 ? 60.774 20.835 52.179 1.00 17.71 379 VAL B N 1
ATOM 5354 C CA . VAL B 1 379 ? 61.027 19.749 53.119 1.00 17.54 379 VAL B CA 1
ATOM 5355 C C . VAL B 1 379 ? 59.713 18.989 53.357 1.00 17.41 379 VAL B C 1
ATOM 5356 O O . VAL B 1 379 ? 58.666 19.594 53.576 1.00 17.41 379 VAL B O 1
ATOM 5360 N N . THR B 1 380 ? 59.774 17.661 53.302 1.00 17.38 380 THR B N 1
ATOM 5361 C CA . THR B 1 380 ? 58.582 16.827 53.461 1.00 17.40 380 THR B CA 1
ATOM 5362 C C . THR B 1 380 ? 58.212 16.511 54.906 1.00 17.79 380 THR B C 1
ATOM 5363 O O . THR B 1 380 ? 59.045 16.603 55.804 1.00 17.51 380 THR B O 1
ATOM 5367 N N . ASP B 1 381 ? 56.957 16.125 55.122 1.00 18.38 381 ASP B N 1
ATOM 5368 C CA . ASP B 1 381 ? 56.501 15.785 56.465 1.00 19.08 381 ASP B CA 1
ATOM 5369 C C . ASP B 1 381 ? 57.300 14.606 57.000 1.00 19.33 381 ASP B C 1
ATOM 5370 O O . ASP B 1 381 ? 57.591 14.535 58.191 1.00 19.12 381 ASP B O 1
ATOM 5375 N N . GLU B 1 382 ? 57.658 13.678 56.118 1.00 19.75 382 GLU B N 1
ATOM 5376 C CA . GLU B 1 382 ? 58.423 12.517 56.545 1.00 20.11 382 GLU B CA 1
ATOM 5377 C C . GLU B 1 382 ? 59.828 12.934 56.972 1.00 19.74 382 GLU B C 1
ATOM 5378 O O . GLU B 1 382 ? 60.401 12.363 57.901 1.00 19.39 382 GLU B O 1
ATOM 5384 N N . GLU B 1 383 ? 60.386 13.933 56.296 1.00 19.48 383 GLU B N 1
ATOM 5385 C CA . GLU B 1 383 ? 61.717 14.410 56.648 1.00 19.30 383 GLU B CA 1
ATOM 5386 C C . GLU B 1 383 ? 61.638 15.121 57.994 1.00 18.89 383 GLU B C 1
ATOM 5387 O O . GLU B 1 383 ? 62.537 15.002 58.830 1.00 18.49 383 GLU B O 1
ATOM 5393 N N . LEU B 1 384 ? 60.549 15.849 58.216 1.00 18.51 384 LEU B N 1
ATOM 5394 C CA . LEU B 1 384 ? 60.397 16.558 59.478 1.00 18.31 384 LEU B CA 1
ATOM 5395 C C . LEU B 1 384 ? 60.189 15.580 60.628 1.00 18.24 384 LEU B C 1
ATOM 5396 O O . LEU B 1 384 ? 60.623 15.839 61.747 1.00 18.15 384 LEU B O 1
ATOM 5401 N N . LEU B 1 385 ? 59.538 14.453 60.355 1.00 18.32 385 LEU B N 1
ATOM 5402 C CA . LEU B 1 385 ? 59.327 13.453 61.395 1.00 18.65 385 LEU B CA 1
ATOM 5403 C C . LEU B 1 385 ? 60.679 12.854 61.742 1.00 18.84 385 LEU B C 1
ATOM 5404 O O . LEU B 1 385 ? 60.935 12.482 62.889 1.00 18.56 385 LEU B O 1
ATOM 5409 N N . MET B 1 386 ? 61.538 12.762 60.731 1.00 19.17 386 MET B N 1
ATOM 5410 C CA . MET B 1 386 ? 62.886 12.242 60.903 1.00 19.53 386 MET B CA 1
ATOM 5411 C C . MET B 1 386 ? 63.656 13.202 61.814 1.00 18.82 386 MET B C 1
ATOM 5412 O O . MET B 1 386 ? 64.439 12.777 62.659 1.00 18.36 386 MET B O 1
ATOM 5417 N N . VAL B 1 387 ? 63.435 14.501 61.634 1.00 18.01 387 VAL B N 1
ATOM 5418 C CA . VAL B 1 387 ? 64.108 15.490 62.465 1.00 17.23 387 VAL B CA 1
ATOM 5419 C C . VAL B 1 387 ? 63.583 15.362 63.889 1.00 17.00 387 VAL B C 1
ATOM 5420 O O . VAL B 1 387 ? 64.347 15.444 64.852 1.00 16.57 387 VAL B O 1
ATOM 5424 N N . GLY B 1 388 ? 62.275 15.155 64.010 1.00 16.69 388 GLY B N 1
ATOM 5425 C CA . GLY B 1 388 ? 61.665 15.013 65.318 1.00 16.79 388 GLY B CA 1
ATOM 5426 C C . GLY B 1 388 ? 62.260 13.844 66.075 1.00 16.91 388 GLY B C 1
ATOM 5427 O O . GLY B 1 388 ? 62.569 13.953 67.263 1.00 16.88 388 GLY B O 1
ATOM 5428 N N . ARG B 1 389 ? 62.420 12.716 65.390 1.00 17.01 389 ARG B N 1
ATOM 5429 C CA . ARG B 1 389 ? 62.995 11.538 66.017 1.00 17.02 389 ARG B CA 1
ATOM 5430 C C . ARG B 1 389 ? 64.434 11.817 66.446 1.00 16.91 389 ARG B C 1
ATOM 5431 O O . ARG B 1 389 ? 64.845 11.442 67.543 1.00 17.13 389 ARG B O 1
ATOM 5439 N N . ALA B 1 390 ? 65.199 12.480 65.585 1.00 16.51 390 ALA B N 1
ATOM 5440 C CA . ALA B 1 390 ? 66.591 12.804 65.904 1.00 16.25 390 ALA B CA 1
ATOM 5441 C C . ALA B 1 390 ? 66.651 13.759 67.093 1.00 16.17 390 ALA B C 1
ATOM 5442 O O . ALA B 1 390 ? 67.505 13.634 67.971 1.00 16.14 390 ALA B O 1
ATOM 5444 N N . THR B 1 391 ? 65.735 14.718 67.110 1.00 16.02 391 THR B N 1
ATOM 5445 C CA . THR B 1 391 ? 65.667 15.705 68.180 1.00 16.23 391 THR B CA 1
ATOM 5446 C C . THR B 1 391 ? 65.394 15.064 69.537 1.00 16.56 391 THR B C 1
ATOM 5447 O O . THR B 1 391 ? 65.927 15.498 70.560 1.00 16.01 391 THR B O 1
ATOM 5451 N N . LEU B 1 392 ? 64.574 14.019 69.539 1.00 17.11 392 LEU B N 1
ATOM 5452 C CA . LEU B 1 392 ? 64.195 13.357 70.780 1.00 18.09 392 LEU B CA 1
ATOM 5453 C C . LEU B 1 392 ? 65.055 12.181 71.239 1.00 18.90 392 LEU B C 1
ATOM 5454 O O . LEU B 1 392 ? 64.659 11.444 72.143 1.00 18.63 392 LEU B O 1
ATOM 5459 N N . ARG B 1 393 ? 66.225 12.003 70.633 1.00 19.89 393 ARG B N 1
ATOM 5460 C CA . ARG B 1 393 ? 67.106 10.914 71.041 1.00 21.10 393 ARG B CA 1
ATOM 5461 C C . ARG B 1 393 ? 67.422 11.050 72.534 1.00 21.60 393 ARG B C 1
ATOM 5462 O O . ARG B 1 393 ? 67.508 12.161 73.065 1.00 21.38 393 ARG B O 1
ATOM 5470 N N . PRO B 1 394 ? 67.599 9.915 73.232 1.00 22.06 394 PRO B N 1
ATOM 5471 C CA . PRO B 1 394 ? 67.895 9.899 74.669 1.00 22.33 394 PRO B CA 1
ATOM 5472 C C . PRO B 1 394 ? 68.947 10.879 75.192 1.00 22.53 394 PRO B C 1
ATOM 5473 O O . PRO B 1 394 ? 68.771 11.457 76.266 1.00 22.71 394 PRO B O 1
ATOM 5477 N N . ASP B 1 395 ? 70.026 11.080 74.444 1.00 22.61 395 ASP B N 1
ATOM 5478 C CA . ASP B 1 395 ? 71.084 11.985 74.886 1.00 22.78 395 ASP B CA 1
ATOM 5479 C C . ASP B 1 395 ? 70.841 13.471 74.613 1.00 22.01 395 ASP B C 1
ATOM 5480 O O . ASP B 1 395 ? 71.617 14.315 75.063 1.00 22.07 395 ASP B O 1
ATOM 5485 N N . GLU B 1 396 ? 69.774 13.794 73.888 1.00 20.93 396 GLU B N 1
ATOM 5486 C CA . GLU B 1 396 ? 69.485 15.188 73.553 1.00 19.73 396 GLU B CA 1
ATOM 5487 C C . GLU B 1 396 ? 69.090 16.094 74.713 1.00 18.76 396 GLU B C 1
ATOM 5488 O O . GLU B 1 396 ? 68.446 15.667 75.675 1.00 18.30 396 GLU B O 1
ATOM 5494 N N . SER B 1 397 ? 69.476 17.360 74.597 1.00 17.75 397 SER B N 1
ATOM 5495 C CA . SER B 1 397 ? 69.204 18.355 75.626 1.00 16.99 397 SER B CA 1
ATOM 5496 C C . SER B 1 397 ? 67.729 18.709 75.798 1.00 16.57 397 SER B C 1
ATOM 5497 O O . SER B 1 397 ? 67.351 19.312 76.800 1.00 16.25 397 SER B O 1
ATOM 5500 N N . ILE B 1 398 ? 66.893 18.339 74.832 1.00 15.92 398 ILE B N 1
ATOM 5501 C CA . ILE B 1 398 ? 65.474 18.663 74.933 1.00 15.50 398 ILE B CA 1
ATOM 5502 C C . ILE B 1 398 ? 64.837 17.991 76.157 1.00 15.40 398 ILE B C 1
ATOM 5503 O O . ILE B 1 398 ? 63.832 18.465 76.684 1.00 15.17 398 ILE B O 1
ATOM 5508 N N . HIS B 1 399 ? 65.443 16.906 76.626 1.00 15.16 399 HIS B N 1
ATOM 5509 C CA . HIS B 1 399 ? 64.910 16.191 77.779 1.00 15.32 399 HIS B CA 1
ATOM 5510 C C . HIS B 1 399 ? 65.088 16.936 79.101 1.00 15.17 399 HIS B C 1
ATOM 5511 O O . HIS B 1 399 ? 64.596 16.488 80.137 1.00 15.21 399 HIS B O 1
ATOM 5518 N N . ASN B 1 400 ? 65.788 18.070 79.072 1.00 15.09 400 ASN B N 1
ATOM 5519 C CA . ASN B 1 400 ? 65.973 18.868 80.287 1.00 15.12 400 ASN B CA 1
ATOM 5520 C C . ASN B 1 400 ? 64.687 19.635 80.580 1.00 14.82 400 ASN B C 1
ATOM 5521 O O . ASN B 1 400 ? 64.466 20.089 81.702 1.00 14.87 400 ASN B O 1
ATOM 5526 N N . MET B 1 401 ? 63.839 19.780 79.564 1.00 14.57 401 MET B N 1
ATOM 5527 C CA . MET B 1 401 ? 62.571 20.491 79.724 1.00 14.33 401 MET B CA 1
ATOM 5528 C C . MET B 1 401 ? 61.559 19.623 80.465 1.00 14.45 401 MET B C 1
ATOM 5529 O O . MET B 1 401 ? 61.476 18.412 80.239 1.00 14.37 401 MET B O 1
ATOM 5534 N N . SER B 1 402 ? 60.791 20.239 81.359 1.00 14.25 402 SER B N 1
ATOM 5535 C CA . SER B 1 402 ? 59.794 19.489 82.114 1.00 14.31 402 SER B CA 1
ATOM 5536 C C . SER B 1 402 ? 58.668 19.031 81.180 1.00 14.12 402 SER B C 1
ATOM 5537 O O . SER B 1 402 ? 58.075 17.974 81.393 1.00 13.73 402 SER B O 1
ATOM 5540 N N . LYS B 1 403 ? 58.382 19.822 80.144 1.00 13.93 403 LYS B N 1
ATOM 5541 C CA . LYS B 1 403 ? 57.349 19.463 79.175 1.00 14.07 403 LYS B CA 1
ATOM 5542 C C . LYS B 1 403 ? 57.960 18.426 78.229 1.00 14.12 403 LYS B C 1
ATOM 5543 O O . LYS B 1 403 ? 59.081 18.598 77.758 1.00 13.99 403 LYS B O 1
ATOM 5549 N N . LYS B 1 404 ? 57.224 17.353 77.955 1.00 14.24 404 LYS B N 1
ATOM 5550 C CA . LYS B 1 404 ? 57.727 16.287 77.092 1.00 14.42 404 LYS B CA 1
ATOM 5551 C C . LYS B 1 404 ? 57.066 16.283 75.717 1.00 14.40 404 LYS B C 1
ATOM 5552 O O . LYS B 1 404 ? 55.911 16.696 75.574 1.00 14.24 404 LYS B O 1
ATOM 5558 N N . PHE B 1 405 ? 57.793 15.790 74.715 1.00 14.24 405 PHE B N 1
ATOM 5559 C CA . PHE B 1 405 ? 57.287 15.779 73.348 1.00 14.29 405 PHE B CA 1
ATOM 5560 C C . PHE B 1 405 ? 57.489 14.490 72.563 1.00 14.55 405 PHE B C 1
ATOM 5561 O O . PHE B 1 405 ? 58.304 13.642 72.929 1.00 14.73 405 PHE B O 1
ATOM 5569 N N . ASN B 1 406 ? 56.736 14.356 71.473 1.00 14.72 406 ASN B N 1
ATOM 5570 C CA . ASN B 1 406 ? 56.872 13.209 70.586 1.00 14.90 406 ASN B CA 1
ATOM 5571 C C . ASN B 1 406 ? 57.305 13.780 69.234 1.00 14.70 406 ASN B C 1
ATOM 5572 O O . ASN B 1 406 ? 57.205 14.984 69.003 1.00 14.63 406 ASN B O 1
ATOM 5577 N N . PRO B 1 407 ? 57.806 12.930 68.328 1.00 14.61 407 PRO B N 1
ATOM 5578 C CA . PRO B 1 407 ? 58.251 13.414 67.016 1.00 14.52 407 PRO B CA 1
ATOM 5579 C C . PRO B 1 407 ? 57.272 14.292 66.229 1.00 14.46 407 PRO B C 1
ATOM 5580 O O . PRO B 1 407 ? 57.677 15.308 65.653 1.00 14.30 407 PRO B O 1
ATOM 5584 N N . SER B 1 408 ? 55.995 13.916 66.197 1.00 14.24 408 SER B N 1
ATOM 5585 C CA . SER B 1 408 ? 55.019 14.698 65.448 1.00 14.14 408 SER B CA 1
ATOM 5586 C C . SER B 1 408 ? 54.892 16.117 65.998 1.00 13.88 408 SER B C 1
ATOM 5587 O O . SER B 1 408 ? 54.624 17.050 65.242 1.00 13.43 408 SER B O 1
ATOM 5590 N N . GLN B 1 409 ? 55.086 16.287 67.305 1.00 13.58 409 GLN B N 1
ATOM 5591 C CA . GLN B 1 409 ? 54.999 17.616 67.903 1.00 13.46 409 GLN B CA 1
ATOM 5592 C C . GLN B 1 409 ? 56.180 18.473 67.472 1.00 13.23 409 GLN B C 1
ATOM 5593 O O . GLN B 1 409 ? 56.045 19.683 67.290 1.00 13.35 409 GLN B O 1
ATOM 5599 N N . ILE B 1 410 ? 57.341 17.849 67.309 1.00 12.82 410 ILE B N 1
ATOM 5600 C CA . ILE B 1 410 ? 58.521 18.581 66.870 1.00 12.54 410 ILE B CA 1
ATOM 5601 C C . ILE B 1 410 ? 58.294 19.005 65.418 1.00 12.25 410 ILE B C 1
ATOM 5602 O O . ILE B 1 410 ? 58.497 20.168 65.050 1.00 12.02 410 ILE B O 1
ATOM 5607 N N . ALA B 1 411 ? 57.867 18.052 64.596 1.00 11.93 411 ALA B N 1
ATOM 5608 C CA . ALA B 1 411 ? 57.603 18.325 63.190 1.00 11.79 411 ALA B CA 1
ATOM 5609 C C . ALA B 1 411 ? 56.561 19.428 63.022 1.00 11.55 411 ALA B C 1
ATOM 5610 O O . ALA B 1 411 ? 56.716 20.316 62.178 1.00 11.71 411 ALA B O 1
ATOM 5612 N N . ASP B 1 412 ? 55.496 19.367 63.817 1.00 11.43 412 ASP B N 1
ATOM 5613 C CA . ASP B 1 412 ? 54.433 20.371 63.744 1.00 11.46 412 ASP B CA 1
ATOM 5614 C C . ASP B 1 412 ? 54.937 21.764 64.099 1.00 10.96 412 ASP B C 1
ATOM 5615 O O . ASP B 1 412 ? 54.572 22.755 63.452 1.00 10.52 412 ASP B O 1
ATOM 5620 N N . ALA B 1 413 ? 55.772 21.835 65.133 1.00 10.49 413 ALA B N 1
ATOM 5621 C CA . ALA B 1 413 ? 56.312 23.109 65.591 1.00 10.38 413 ALA B CA 1
ATOM 5622 C C . ALA B 1 413 ? 57.254 23.731 64.560 1.00 10.31 413 ALA B C 1
ATOM 5623 O O . ALA B 1 413 ? 57.303 24.952 64.416 1.00 9.93 413 ALA B O 1
ATOM 5625 N N . ILE B 1 414 ? 58.007 22.896 63.851 1.00 10.17 414 ILE B N 1
ATOM 5626 C CA . ILE B 1 414 ? 58.916 23.399 62.826 1.00 10.20 414 ILE B CA 1
ATOM 5627 C C . ILE B 1 414 ? 58.098 24.091 61.732 1.00 10.23 414 ILE B C 1
ATOM 5628 O O . ILE B 1 414 ? 58.467 25.167 61.252 1.00 9.92 414 ILE B O 1
ATOM 5633 N N . LYS B 1 415 ? 56.984 23.476 61.343 1.00 10.15 415 LYS B N 1
ATOM 5634 C CA . LYS B 1 415 ? 56.126 24.060 60.318 1.00 10.43 415 LYS B CA 1
ATOM 5635 C C . LYS B 1 415 ? 55.371 25.267 60.860 1.00 10.14 415 LYS B C 1
ATOM 5636 O O . LYS B 1 415 ? 55.123 26.225 60.134 1.00 10.05 415 LYS B O 1
ATOM 5642 N N . ALA B 1 416 ? 55.008 25.222 62.138 1.00 9.80 416 ALA B N 1
ATOM 5643 C CA . ALA B 1 416 ? 54.290 26.331 62.754 1.00 9.76 416 ALA B CA 1
ATOM 5644 C C . ALA B 1 416 ? 55.158 27.587 62.714 1.00 9.77 416 ALA B C 1
ATOM 5645 O O . ALA B 1 416 ? 54.678 28.670 62.386 1.00 9.86 416 ALA B O 1
ATOM 5647 N N . VAL B 1 417 ? 56.438 27.447 63.053 1.00 9.88 417 VAL B N 1
ATOM 5648 C CA . VAL B 1 417 ? 57.338 28.595 63.014 1.00 10.13 417 VAL B CA 1
ATOM 5649 C C . VAL B 1 417 ? 57.285 29.223 61.618 1.00 10.38 417 VAL B C 1
ATOM 5650 O O . VAL B 1 417 ? 57.150 30.436 61.472 1.00 10.63 417 VAL B O 1
ATOM 5654 N N . ASP B 1 418 ? 57.376 28.386 60.592 1.00 10.71 418 ASP B N 1
ATOM 5655 C CA . ASP B 1 418 ? 57.343 28.873 59.215 1.00 10.65 418 ASP B CA 1
ATOM 5656 C C . ASP B 1 418 ? 56.085 29.694 58.921 1.00 10.43 418 ASP B C 1
ATOM 5657 O O . ASP B 1 418 ? 56.169 30.782 58.351 1.00 10.25 418 ASP B O 1
ATOM 5662 N N . SER B 1 419 ? 54.921 29.180 59.308 1.00 10.11 419 SER B N 1
ATOM 5663 C CA . SER B 1 419 ? 53.673 29.903 59.075 1.00 10.10 419 SER B CA 1
ATOM 5664 C C . SER B 1 419 ? 53.588 31.190 59.900 1.00 9.98 419 SER B C 1
ATOM 5665 O O . SER B 1 419 ? 53.115 32.218 59.409 1.00 10.15 419 SER B O 1
ATOM 5668 N N . TYR B 1 420 ? 54.021 31.128 61.157 1.00 9.81 420 TYR B N 1
ATOM 5669 C CA . TYR B 1 420 ? 53.990 32.305 62.028 1.00 9.90 420 TYR B CA 1
ATOM 5670 C C . TYR B 1 420 ? 54.873 33.415 61.447 1.00 10.16 420 TYR B C 1
ATOM 5671 O O . TYR B 1 420 ? 54.468 34.578 61.375 1.00 10.07 420 TYR B O 1
ATOM 5680 N N . SER B 1 421 ? 56.092 33.051 61.058 1.00 10.39 421 SER B N 1
ATOM 5681 C CA . SER B 1 421 ? 57.034 34.015 60.487 1.00 10.81 421 SER B CA 1
ATOM 5682 C C . SER B 1 421 ? 56.492 34.596 59.183 1.00 11.10 421 SER B C 1
ATOM 5683 O O . SER B 1 421 ? 56.595 35.798 58.945 1.00 10.98 421 SER B O 1
ATOM 5686 N N . GLN B 1 422 ? 55.917 33.751 58.334 1.00 11.57 422 GLN B N 1
ATOM 5687 C CA . GLN B 1 422 ? 55.358 34.246 57.081 1.00 12.45 422 GLN B CA 1
ATOM 5688 C C . GLN B 1 422 ? 54.224 35.232 57.335 1.00 12.71 422 GLN B C 1
ATOM 5689 O O . GLN B 1 422 ? 54.065 36.205 56.597 1.00 12.98 422 GLN B O 1
ATOM 5695 N N . LYS B 1 423 ? 53.433 34.987 58.376 1.00 12.87 423 LYS B N 1
ATOM 5696 C CA . LYS B 1 423 ? 52.328 35.892 58.688 1.00 13.01 423 LYS B CA 1
ATOM 5697 C C . LYS B 1 423 ? 52.890 37.227 59.170 1.00 13.06 423 LYS B C 1
ATOM 5698 O O . LYS B 1 423 ? 52.412 38.289 58.765 1.00 13.05 423 LYS B O 1
ATOM 5704 N N . TRP B 1 424 ? 53.912 37.172 60.022 1.00 12.78 424 TRP B N 1
ATOM 5705 C CA . TRP B 1 424 ? 54.533 38.385 60.537 1.00 12.94 424 TRP B CA 1
ATOM 5706 C C . TRP B 1 424 ? 55.112 39.215 59.389 1.00 13.16 424 TRP B C 1
ATOM 5707 O O . TRP B 1 424 ? 54.961 40.437 59.360 1.00 13.30 424 TRP B O 1
ATOM 5718 N N . GLN B 1 425 ? 55.767 38.554 58.439 1.00 13.53 425 GLN B N 1
ATOM 5719 C CA . GLN B 1 425 ? 56.355 39.262 57.300 1.00 14.02 425 GLN B CA 1
ATOM 5720 C C . GLN B 1 425 ? 55.266 40.003 56.527 1.00 14.69 425 GLN B C 1
ATOM 5721 O O . GLN B 1 425 ? 55.450 41.149 56.113 1.00 14.58 425 GLN B O 1
ATOM 5727 N N . GLU B 1 426 ? 54.136 39.329 56.331 1.00 15.40 426 GLU B N 1
ATOM 5728 C CA . GLU B 1 426 ? 52.999 39.899 55.615 1.00 16.24 426 GLU B CA 1
ATOM 5729 C C . GLU B 1 426 ? 52.374 41.069 56.364 1.00 16.43 426 GLU B C 1
ATOM 5730 O O . GLU B 1 426 ? 52.156 42.136 55.790 1.00 16.47 426 GLU B O 1
ATOM 5736 N N . GLN B 1 427 ? 52.079 40.867 57.644 1.00 16.55 427 GLN B N 1
ATOM 5737 C CA . GLN B 1 427 ? 51.463 41.913 58.455 1.00 16.95 427 GLN B CA 1
ATOM 5738 C C . GLN B 1 427 ? 52.298 43.185 58.496 1.00 16.78 427 GLN B C 1
ATOM 5739 O O . GLN B 1 427 ? 51.767 44.285 58.378 1.00 16.78 427 GLN B O 1
ATOM 5745 N N . THR B 1 428 ? 53.604 43.024 58.679 1.00 16.41 428 THR B N 1
ATOM 5746 C CA . THR B 1 428 ? 54.513 44.159 58.778 1.00 16.21 428 THR B CA 1
ATOM 5747 C C . THR B 1 428 ? 55.063 44.653 57.448 1.00 15.98 428 THR B C 1
ATOM 5748 O O . THR B 1 428 ? 55.670 45.721 57.390 1.00 15.94 428 THR B O 1
ATOM 5752 N N . GLY B 1 429 ? 54.868 43.881 56.387 1.00 15.81 429 GLY B N 1
ATOM 5753 C CA . GLY B 1 429 ? 55.389 44.290 55.095 1.00 15.93 429 GLY B CA 1
ATOM 5754 C C . GLY B 1 429 ? 56.906 44.196 55.041 1.00 16.07 429 GLY B C 1
ATOM 5755 O O . GLY B 1 429 ? 57.551 44.860 54.224 1.00 16.15 429 GLY B O 1
ATOM 5756 N N . TRP B 1 430 ? 57.479 43.371 55.914 1.00 15.92 430 TRP B N 1
ATOM 5757 C CA . TRP B 1 430 ? 58.928 43.170 55.972 1.00 15.96 430 TRP B CA 1
ATOM 5758 C C . TRP B 1 430 ? 59.415 42.502 54.686 1.00 16.08 430 TRP B C 1
ATOM 5759 O O . TRP B 1 430 ? 59.002 41.390 54.357 1.00 16.11 430 TRP B O 1
ATOM 5770 N N . THR B 1 431 ? 60.305 43.180 53.968 1.00 16.31 431 THR B N 1
ATOM 5771 C CA . THR B 1 431 ? 60.815 42.663 52.700 1.00 16.78 431 THR B CA 1
ATOM 5772 C C . THR B 1 431 ? 62.205 42.029 52.748 1.00 16.76 431 THR B C 1
ATOM 5773 O O . THR B 1 431 ? 62.584 41.299 51.831 1.00 16.75 431 THR B O 1
ATOM 5777 N N . GLU B 1 432 ? 62.966 42.302 53.803 1.00 16.69 432 GLU B N 1
ATOM 5778 C CA . GLU B 1 432 ? 64.312 41.745 53.923 1.00 16.61 432 GLU B CA 1
ATOM 5779 C C . GLU B 1 432 ? 64.242 40.220 54.071 1.00 16.18 432 GLU B C 1
ATOM 5780 O O . GLU B 1 432 ? 63.357 39.692 54.744 1.00 15.30 432 GLU B O 1
ATOM 5786 N N . ARG B 1 433 ? 65.175 39.515 53.434 1.00 15.55 433 ARG B N 1
ATOM 5787 C CA . ARG B 1 433 ? 65.200 38.054 53.493 1.00 15.19 433 ARG B CA 1
ATOM 5788 C C . ARG B 1 433 ? 66.626 37.518 53.518 1.00 14.96 433 ARG B C 1
ATOM 5789 O O . ARG B 1 433 ? 67.513 38.062 52.860 1.00 14.90 433 ARG B O 1
ATOM 5797 N N . PHE B 1 434 ? 66.839 36.451 54.280 1.00 14.30 434 PHE B N 1
ATOM 5798 C CA . PHE B 1 434 ? 68.147 35.810 54.351 1.00 13.95 434 PHE B CA 1
ATOM 5799 C C . PHE B 1 434 ? 68.201 34.897 53.136 1.00 13.88 434 PHE B C 1
ATOM 5800 O O . PHE B 1 434 ? 67.256 34.141 52.881 1.00 13.71 434 PHE B O 1
ATOM 5808 N N . ARG B 1 435 ? 69.288 34.980 52.378 1.00 13.75 435 ARG B N 1
ATOM 5809 C CA . ARG B 1 435 ? 69.458 34.141 51.195 1.00 14.23 435 ARG B CA 1
ATOM 5810 C C . ARG B 1 435 ? 70.701 33.285 51.440 1.00 14.10 435 ARG B C 1
ATOM 5811 O O . ARG B 1 435 ? 71.798 33.809 51.614 1.00 14.04 435 ARG B O 1
ATOM 5819 N N . LEU B 1 436 ? 70.514 31.970 51.464 1.00 14.01 436 LEU B N 1
ATOM 5820 C CA . LEU B 1 436 ? 71.590 31.021 51.731 1.00 14.05 436 LEU B CA 1
ATOM 5821 C C . LEU B 1 436 ? 72.761 31.062 50.742 1.00 14.22 436 LEU B C 1
ATOM 5822 O O . LEU B 1 436 ? 72.586 30.818 49.547 1.00 14.11 436 LEU B O 1
ATOM 5827 N N . PRO B 1 437 ? 73.972 31.376 51.234 1.00 14.40 437 PRO B N 1
ATOM 5828 C CA . PRO B 1 437 ? 75.173 31.443 50.388 1.00 14.86 437 PRO B CA 1
ATOM 5829 C C . PRO B 1 437 ? 75.613 30.051 49.912 1.00 15.38 437 PRO B C 1
ATOM 5830 O O . PRO B 1 437 ? 75.090 29.032 50.375 1.00 15.21 437 PRO B O 1
ATOM 5834 N N . PRO B 1 438 ? 76.592 29.994 48.987 1.00 16.16 438 PRO B N 1
ATOM 5835 C CA . PRO B 1 438 ? 77.121 28.742 48.425 1.00 16.68 438 PRO B CA 1
ATOM 5836 C C . PRO B 1 438 ? 77.642 27.732 49.445 1.00 17.17 438 PRO B C 1
ATOM 5837 O O . PRO B 1 438 ? 77.486 26.524 49.266 1.00 17.20 438 PRO B O 1
ATOM 5841 N N . SER B 1 439 ? 78.279 28.219 50.505 1.00 18.02 439 SER B N 1
ATOM 5842 C CA . SER B 1 439 ? 78.812 27.329 51.536 1.00 18.67 439 SER B CA 1
ATOM 5843 C C . SER B 1 439 ? 78.658 27.950 52.917 1.00 18.98 439 SER B C 1
ATOM 5844 O O . SER B 1 439 ? 78.375 29.142 53.041 1.00 18.68 439 SER B O 1
ATOM 5847 N N . ARG B 1 440 ? 78.865 27.142 53.953 1.00 19.42 440 ARG B N 1
ATOM 5848 C CA . ARG B 1 440 ? 78.730 27.630 55.321 1.00 20.13 440 ARG B CA 1
ATOM 5849 C C . ARG B 1 440 ? 79.847 28.587 55.723 1.00 20.43 440 ARG B C 1
ATOM 5850 O O . ARG B 1 440 ? 79.799 29.189 56.796 1.00 20.74 440 ARG B O 1
ATOM 5854 N N . HIS B 1 441 ? 80.849 28.734 54.863 1.00 20.76 441 HIS B N 1
ATOM 5855 C CA . HIS B 1 441 ? 81.970 29.619 55.155 1.00 21.08 441 HIS B CA 1
ATOM 5856 C C . HIS B 1 441 ? 81.973 30.842 54.248 1.00 20.67 441 HIS B C 1
ATOM 5857 O O . HIS B 1 441 ? 82.856 31.691 54.339 1.00 20.69 441 HIS B O 1
ATOM 5864 N N . SER B 1 442 ? 80.976 30.933 53.380 1.00 20.14 442 SER B N 1
ATOM 5865 C CA . SER B 1 442 ? 80.880 32.051 52.455 1.00 19.78 442 SER B CA 1
ATOM 5866 C C . SER B 1 442 ? 80.234 33.275 53.089 1.00 19.34 442 SER B C 1
ATOM 5867 O O . SER B 1 442 ? 79.425 33.160 54.011 1.00 19.12 442 SER B O 1
ATOM 5870 N N . PRO B 1 443 ? 80.601 34.472 52.611 1.00 18.98 443 PRO B N 1
ATOM 5871 C CA . PRO B 1 443 ? 80.024 35.709 53.141 1.00 18.62 443 PRO B CA 1
ATOM 5872 C C . PRO B 1 443 ? 78.622 35.803 52.543 1.00 18.26 443 PRO B C 1
ATOM 5873 O O . PRO B 1 443 ? 78.233 34.943 51.750 1.00 18.05 443 PRO B O 1
ATOM 5877 N N . HIS B 1 444 ? 77.871 36.835 52.914 1.00 17.65 444 HIS B N 1
ATOM 5878 C CA . HIS B 1 444 ? 76.536 37.023 52.363 1.00 17.35 444 HIS B CA 1
ATOM 5879 C C . HIS B 1 444 ? 76.657 37.184 50.847 1.00 17.58 444 HIS B C 1
ATOM 5880 O O . HIS B 1 444 ? 77.685 37.642 50.347 1.00 16.84 444 HIS B O 1
ATOM 5887 N N . LEU B 1 445 ? 75.603 36.816 50.128 1.00 17.71 445 LEU B N 1
ATOM 5888 C CA . LEU B 1 445 ? 75.585 36.945 48.677 1.00 18.36 445 LEU B CA 1
ATOM 5889 C C . LEU B 1 445 ? 75.554 38.420 48.293 1.00 19.01 445 LEU B C 1
ATOM 5890 O O . LEU B 1 445 ? 76.043 38.810 47.233 1.00 19.27 445 LEU B O 1
ATOM 5895 N N . THR B 1 446 ? 74.983 39.236 49.170 1.00 19.68 446 THR B N 1
ATOM 5896 C CA . THR B 1 446 ? 74.878 40.670 48.935 1.00 20.53 446 THR B CA 1
ATOM 5897 C C . THR B 1 446 ? 75.269 41.452 50.188 1.00 20.93 446 THR B C 1
ATOM 5898 O O . THR B 1 446 ? 75.256 40.917 51.296 1.00 21.02 446 THR B O 1
ATOM 5902 N N . ASP B 1 447 ? 75.618 42.720 50.001 1.00 21.27 447 ASP B N 1
ATOM 5903 C CA . ASP B 1 447 ? 76.011 43.594 51.102 1.00 21.73 447 ASP B CA 1
ATOM 5904 C C . ASP B 1 447 ? 74.759 44.035 51.865 1.00 21.57 447 ASP B C 1
ATOM 5905 O O . ASP B 1 447 ? 73.886 44.686 51.295 1.00 21.50 447 ASP B O 1
ATOM 5910 N N . ILE B 1 448 ? 74.665 43.689 53.148 1.00 21.47 448 ILE B N 1
ATOM 5911 C CA . ILE B 1 448 ? 73.491 44.074 53.928 1.00 21.32 448 ILE B CA 1
ATOM 5912 C C . ILE B 1 448 ? 73.549 45.508 54.446 1.00 21.60 448 ILE B C 1
ATOM 5913 O O . ILE B 1 448 ? 72.608 45.973 55.091 1.00 21.51 448 ILE B O 1
ATOM 5918 N N . HIS B 1 449 ? 74.645 46.209 54.172 1.00 21.79 449 HIS B N 1
ATOM 5919 C CA . HIS B 1 449 ? 74.765 47.588 54.627 1.00 22.29 449 HIS B CA 1
ATOM 5920 C C . HIS B 1 449 ? 73.691 48.433 53.952 1.00 22.84 449 HIS B C 1
ATOM 5921 O O . HIS B 1 449 ? 73.468 48.321 52.747 1.00 22.73 449 HIS B O 1
ATOM 5928 N N . PRO B 1 450 ? 73.006 49.288 54.726 1.00 23.36 450 PRO B N 1
ATOM 5929 C CA . PRO B 1 450 ? 71.952 50.147 54.177 1.00 23.78 450 PRO B CA 1
ATOM 5930 C C . PRO B 1 450 ? 72.404 50.923 52.943 1.00 24.26 450 PRO B C 1
ATOM 5931 O O . PRO B 1 450 ? 71.547 51.201 52.077 1.00 24.75 450 PRO B O 1
#

Solvent-accessible surface area: 29048 Å² total

Sequence (783 aa):
FEESKDRIFTSPQKYVQGRHAFTRSYMYVKKWATKSAVVLADQNVWNICANKIVDSLSQNGMTVTKLVFGGEASLVELDKLRKQCPDDTQVIIGVGGGKTMDSAKYIAHSMNLPSIICPTTASSDAATSSLSVIYQFQKYSFYPLNPNLIFIDTDVIVRAPVRFLISGIGDALSTWVETESVIRSNSTSFAGGVASIAGRYIARACKDTLEKYALSAILSNTRGVCTEAFENVVEANTLMSGLGFENGGLAAAHAIHNGMTAIHGPVHRLMHGEKVAYGTLVQVVLEDWPLEDFNNLASFMAKCHLPITLEELGIPNVTDEELLMVGRATLRPDESIHNMSKKFNPSQIADAIKAVDSYSQKWQEQTGWTERFRLPPSRHSPHLTDIHPEFEESKDRIFTSPQKYVQGRHAFTRSYMYVKKWATKSAVVLADQNVWNICANKIVDSLSQNGMTVTKLVFGGEASLVELDKLRKQCPDDTQVIIGVGGGKTMDSAKYIAHSMNLPSIICPTTASSDAATSSLSVIYTPDGQFQKYSFYPLNPNLIFIDTDVIVRAPVRFLISGIGDALSTWVETESVIRSNSTSFAGGVASIAGRYIARACKDTLEKYALSAILSNTRGVCTEAFENVVEANTLMSGLGFENGGLAAAHAIHNGMTAIHGPVHRLMHGEKVAYGTLVQVVLEDWPLEDFNNLASFMAKCHLPITLEELGIPNVTDEELLMVGRATLRPDESIHNMSKKFNPSQIADAIKAVDSYSQKWQEQTGWTERFRLPPSRHSPHLTDIHP

B-factor: mean 19.1, std 8.46, range [7.5, 64.68]

InterPro domains:
  IPR001670 Alcohol dehydrogenase, iron-type/glycerol dehydrogenase GldA [PF00465] (69-215)
  IPR016205 Glycerol dehydrogenase [PTHR43616] (59-422)
  IPR018211 Alcohol dehydrogenase, iron-type, conserved site [PS00913] (211-239)

Foldseek 3Di:
DAADADQDAAWAQEEAEEALCLLVLCVPCVVFDLEEAEEEEAPVCVVPPSVSNVVNNVVRHYDYHYYHQPPDLDPVSLVVRLVSGDPPHREYEFEEDQSRQVSSLVSCLVSVHAYEYEYLELQAQCQFAQWHFDDLTDAIDGHLHTHNYYYYHVLSHLQAFLLRLLNLLLNLCLLLVFLVQLLVLQFAALRRHGADVVLNVLNVLLVVLCVPQVLVLSLCSLVSHDDVSVVSSSCSSYVSSNSNDRSGHGAQLVLLLSLQCLLPDLLQFAASSLSSNLRSLLVCVVVVDPLVVSLVSLVSSVSSLRAQACVLSVRNPQDLVSQLSSLVSSPPPNHRNVSGNDDDHSNSSSVSSVVSRVSSVVSCVVVVPDRGRHRDPHNSDHGPDRPHD/DAAFDADQDAAWAQEEAEEALCLLVQCVPCVVFDLEEAEEEEAPVQVVQPSVSNVVNSVVRHYDYHYDHQPPDLDPVSLVVVLVSDDLPHREYEFAEDQSSLLSSLVSCLVSVHAYEYEYLELQAQCQFAQWHFDADPLRFTDFIDGHLHTHRYYYYHVLSHLQAFLVRLLNLLLNLQLLLVFLVQLLVLQFTALRRHGFDVVLNVLNVLLVVLCVVQVLVLSLCSLVSHDDVSVVSSSCSSYVSSNSNDRSGHGAQLVLLLSLVVLLPDLLQQAASSLSSNLRSLLVVVVVPDPLVVSLVSLVSSVSSQRAQACVLSVRNPQDLVSQLSSLVSSPPPNHRNVSGNDDDHSNSSSVSSVVSNVSSVVSCVVVVPDRGHHRDPHNRDHGPDRPND

Secondary structure (DSSP, 8-state):
----SSEEEE--SEEEEETTGGGGHHHHHTTT-SSEEEEEEEHHHIIIIIHHHHHHHHHTT-EEEEEEE-S---HHHHHHHHTTS-TT--EEEEEESHHHHHHHHHHHHHTT--EEEEESS-S-S-TT-SEEEE----EEEE-SS--SEEEEEHHHHHHS-HHHHHHHHHHHHHHHHHHHHHHHTTPPPTTSSBPPHHHHHHHHHHHHHHHHHHHHHHHHHHHT---HHHHHHHHIIIIIHHHHHHSS---HHHHHHHHHGGG-GGGGGS-HHHHHHHHHHHHHHHTT--HHHHHHHHHHHHHTT---SHHHHT-TT--HHHHHHHHHHHT-TTSGGGGSSS---HHHHHHHHHHHHHHHHHHHHHHT--------SSTT---SS----/-----SSEEEE--SEEEEETTGGGGHHHHHTTT-SSEEEEEE-HHHIIIIIHHHHHHHHTTT-EEEEEE--S---HHHHHHHHTTS-TT--EEEEEESHHHHHHHHHHHHHTT--EEEEESS-S-S-TT-SEEEEE-TTS-EEEEEE-SS--SEEEEEHHHHHHS-HHHHHHHHHHHHHHHHHHHHHHHTTPPPTTSSBPPHHHHHHHHHHHHHHHHHHHHHHHHHHHT---HHHHHHHHIIIIIHHHHHHSS---HHHHHHHHHHTT-GGGGGS-HHHHHHHHHHHHHHHTT--HHHHHHHHHHHHHTT---SHHHHT-TT--HHHHHHHHHHHT-TTSGGGGSSS---HHHHHHHHHHHHHHHHHHHHHHT--------SSTT---SS----

GO terms:
  GO:0005829 cytosol (C, IC)
  GO:0008888 glycerol dehydrogenase (NAD+) activity (F, IMP)
  GO:0061610 glycerol catabolic process to glycerone phosphate (P, IMP)